Protein AF-A0A423VE08-F1 (afdb_monomer)

Structure (mmCIF, N/CA/C/O backbone):
data_AF-A0A423VE08-F1
#
_entry.id   AF-A0A423VE08-F1
#
loop_
_atom_site.group_PDB
_atom_site.id
_atom_site.type_symbol
_atom_site.label_atom_id
_atom_site.label_alt_id
_atom_site.label_comp_id
_atom_site.label_asym_id
_atom_site.label_entity_id
_atom_site.label_seq_id
_atom_site.pdbx_PDB_ins_code
_atom_site.Cartn_x
_atom_site.Cartn_y
_atom_site.Cartn_z
_atom_site.occupancy
_atom_site.B_iso_or_equiv
_atom_site.auth_seq_id
_atom_site.auth_comp_id
_atom_site.auth_asym_id
_atom_site.auth_atom_id
_atom_site.pdbx_PDB_model_num
ATOM 1 N N . MET A 1 1 ? -55.539 14.820 46.103 1.00 61.81 1 MET A N 1
ATOM 2 C CA . MET A 1 1 ? -54.596 15.943 45.921 1.00 61.81 1 MET A CA 1
ATOM 3 C C . MET A 1 1 ? -53.197 15.354 45.836 1.00 61.81 1 MET A C 1
ATOM 5 O O . MET A 1 1 ? -52.904 14.470 46.628 1.00 61.81 1 MET A O 1
ATOM 9 N N . GLY A 1 2 ? -52.340 15.774 44.909 1.00 48.75 2 GLY A N 1
ATOM 10 C CA . GLY A 1 2 ? -52.674 16.573 43.718 1.00 48.75 2 GLY A CA 1
ATOM 11 C C . GLY A 1 2 ? -53.699 15.884 42.783 1.00 48.75 2 GLY A C 1
ATOM 12 O O . GLY A 1 2 ? -54.040 14.739 43.067 1.00 48.75 2 GLY A O 1
ATOM 13 N N . THR A 1 3 ? -54.321 16.451 41.734 1.00 39.56 3 THR A N 1
ATOM 14 C CA . THR A 1 3 ? -54.431 17.842 41.208 1.00 39.56 3 THR A CA 1
ATOM 15 C C . THR A 1 3 ? -53.098 18.561 40.969 1.00 39.56 3 THR A C 1
ATOM 17 O O . THR A 1 3 ? -52.288 18.620 41.879 1.00 39.56 3 THR A O 1
ATOM 20 N N . ASN A 1 4 ? -52.773 19.247 39.877 1.00 41.78 4 ASN A N 1
ATOM 21 C CA . ASN A 1 4 ? -53.448 19.856 38.713 1.00 41.78 4 ASN A CA 1
ATOM 22 C C . ASN A 1 4 ? -52.276 20.528 37.909 1.00 41.78 4 ASN A C 1
ATOM 24 O O . ASN A 1 4 ? -51.140 20.428 38.369 1.00 41.78 4 ASN A O 1
ATOM 28 N N . VAL A 1 5 ? -52.342 21.245 36.777 1.00 41.25 5 VAL A N 1
ATOM 29 C CA . VAL A 1 5 ? -53.318 21.741 35.764 1.00 41.25 5 VAL A CA 1
ATOM 30 C C . VAL A 1 5 ? -52.627 21.411 34.400 1.00 41.25 5 VAL A C 1
ATOM 32 O O . VAL A 1 5 ? -51.402 21.325 34.391 1.00 41.25 5 VAL A O 1
ATOM 35 N N . GLY A 1 6 ? -53.242 21.074 33.255 1.00 34.00 6 GLY A N 1
ATOM 36 C CA . GLY A 1 6 ? -54.261 21.781 32.449 1.00 34.00 6 GLY A CA 1
ATOM 37 C C . GLY A 1 6 ? -53.607 22.861 31.548 1.00 34.00 6 GLY A C 1
ATOM 38 O O . GLY A 1 6 ? -52.561 23.385 31.916 1.00 34.00 6 GLY A O 1
ATOM 39 N N . ALA A 1 7 ? -54.122 23.229 30.369 1.00 34.91 7 ALA A N 1
ATOM 40 C CA . ALA A 1 7 ? -55.380 22.891 29.672 1.00 34.91 7 ALA A CA 1
ATOM 41 C C . ALA A 1 7 ? -55.118 22.870 28.119 1.00 34.91 7 ALA A C 1
ATOM 43 O O . ALA A 1 7 ? -53.972 22.635 27.746 1.00 34.91 7 ALA A O 1
ATOM 44 N N . GLU A 1 8 ? -56.015 23.041 27.128 1.00 31.69 8 GLU A N 1
ATOM 45 C CA . GLU A 1 8 ? -57.426 23.481 27.088 1.00 31.69 8 GLU A CA 1
ATOM 46 C C . GLU A 1 8 ? -58.223 22.861 25.893 1.00 31.69 8 GLU A C 1
ATOM 48 O O . GLU A 1 8 ? -58.460 21.656 25.898 1.00 31.69 8 GLU A O 1
ATOM 53 N N . GLU A 1 9 ? -58.673 23.646 24.897 1.00 25.77 9 GLU A N 1
ATOM 54 C CA . GLU A 1 9 ? -59.797 23.344 23.967 1.00 25.77 9 GLU A CA 1
ATOM 55 C C . GLU A 1 9 ? -59.681 24.168 22.631 1.00 25.77 9 GLU A C 1
ATOM 57 O O . GLU A 1 9 ? -58.690 24.899 22.524 1.00 25.77 9 GLU A O 1
ATOM 62 N N . PRO A 1 10 ? -60.621 24.196 21.629 1.00 49.28 10 PRO A N 1
ATOM 63 C CA . PRO A 1 10 ? -61.801 23.341 21.320 1.00 49.28 10 PRO A CA 1
ATOM 64 C C . PRO A 1 10 ? -62.173 23.053 19.805 1.00 49.28 10 PRO A C 1
ATOM 66 O O . PRO A 1 10 ? -61.879 23.832 18.906 1.00 49.28 10 PRO A O 1
ATOM 69 N N . LEU A 1 11 ? -63.015 22.013 19.580 1.00 29.97 11 LEU A N 1
ATOM 70 C CA . LEU A 1 11 ? -64.246 21.934 18.714 1.00 2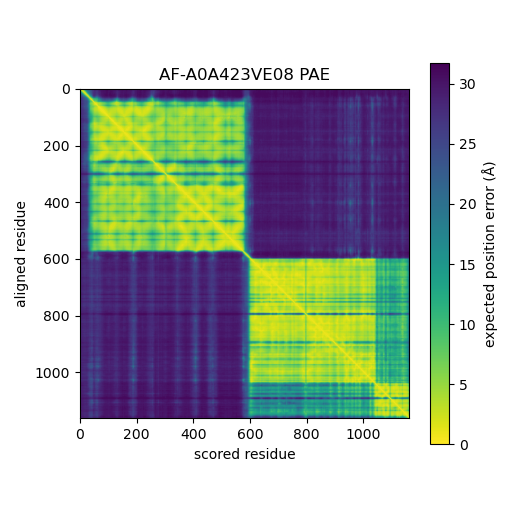9.97 11 LEU A CA 1
ATOM 71 C C . LEU A 1 11 ? -64.336 21.881 17.135 1.00 29.97 11 LEU A C 1
ATOM 73 O O . LEU A 1 11 ? -63.757 22.679 16.412 1.00 29.97 11 LEU A O 1
ATOM 77 N N . LEU A 1 12 ? -65.326 21.056 16.679 1.00 27.09 12 LEU A N 1
ATOM 78 C CA . LEU A 1 12 ? -66.338 21.191 15.565 1.00 27.09 12 LEU A CA 1
ATOM 79 C C . LEU A 1 12 ? -66.219 20.560 14.122 1.00 27.09 12 LEU A C 1
ATOM 81 O O . LEU A 1 12 ? -65.709 21.173 13.196 1.00 27.09 12 LEU A O 1
ATOM 85 N N . ARG A 1 13 ? -66.969 19.441 13.933 1.00 24.55 13 ARG A N 1
ATOM 86 C CA . ARG A 1 13 ? -68.026 19.081 12.911 1.00 24.55 13 ARG A CA 1
ATOM 87 C C . ARG A 1 13 ? -67.827 18.846 11.371 1.00 24.55 13 ARG A C 1
ATOM 89 O O . ARG A 1 13 ? -67.485 19.749 10.627 1.00 24.55 13 ARG A O 1
ATOM 96 N N . ASN A 1 14 ? -68.394 17.689 10.951 1.00 24.91 14 ASN A N 1
ATOM 97 C CA . ASN A 1 14 ? -69.237 17.327 9.766 1.00 24.91 14 ASN A CA 1
ATOM 98 C C . ASN A 1 14 ? -68.721 17.246 8.293 1.00 24.91 14 ASN A C 1
ATOM 100 O O . ASN A 1 14 ? -68.314 18.247 7.730 1.00 24.91 14 ASN A O 1
ATOM 104 N N . GLU A 1 15 ? -68.956 16.058 7.676 1.00 25.95 15 GLU A N 1
ATOM 105 C CA . GLU A 1 15 ? -69.619 15.749 6.361 1.00 25.95 15 GLU A CA 1
ATOM 106 C C . GLU A 1 15 ? -69.147 16.436 5.046 1.00 25.95 15 GLU A C 1
ATOM 108 O O . GLU A 1 15 ? -68.796 17.601 5.045 1.00 25.95 15 GLU A O 1
ATOM 113 N N . THR A 1 16 ? -69.188 15.876 3.818 1.00 25.77 16 THR A N 1
ATOM 114 C CA . THR A 1 16 ? -69.632 14.612 3.141 1.00 25.77 16 THR A CA 1
ATOM 115 C C . THR A 1 16 ? -68.946 14.574 1.732 1.00 25.77 16 THR A C 1
ATOM 117 O O . THR A 1 16 ? -68.401 15.599 1.339 1.00 25.77 16 THR A O 1
ATOM 120 N N . ASN A 1 17 ? -68.938 13.563 0.836 1.00 27.64 17 ASN A N 1
ATOM 121 C CA . ASN A 1 17 ? -69.106 12.085 0.786 1.00 27.64 17 ASN A CA 1
ATOM 122 C C . ASN A 1 17 ? -68.819 11.624 -0.697 1.00 27.64 17 ASN A C 1
ATOM 124 O O . ASN A 1 17 ? -68.455 12.469 -1.510 1.00 27.64 17 ASN A O 1
ATOM 128 N N . TYR A 1 18 ? -69.045 10.347 -1.064 1.00 24.56 18 TYR A N 1
ATOM 129 C CA . TYR A 1 18 ? -68.821 9.659 -2.368 1.00 24.56 18 TYR A CA 1
ATOM 130 C C . TYR A 1 18 ? -67.355 9.282 -2.719 1.00 24.56 18 TYR A C 1
ATOM 132 O O . TYR A 1 18 ? -66.463 10.113 -2.625 1.00 24.56 18 TYR A O 1
ATOM 140 N N . GLY A 1 19 ? -67.032 8.066 -3.204 1.00 25.91 19 GLY A N 1
ATOM 141 C CA . GLY A 1 19 ? -67.778 6.795 -3.111 1.00 25.91 19 GLY A CA 1
ATOM 142 C C . GLY A 1 19 ? -67.555 5.762 -4.238 1.00 25.91 19 GLY A C 1
ATOM 143 O O . GLY A 1 19 ? -68.022 5.980 -5.349 1.00 25.91 19 GLY A O 1
ATOM 144 N N . THR A 1 20 ? -67.052 4.564 -3.880 1.00 27.78 20 THR A N 1
ATOM 145 C CA . THR A 1 20 ? -67.224 3.253 -4.583 1.00 27.78 20 THR A CA 1
ATOM 146 C C . THR A 1 20 ? -66.498 3.057 -5.948 1.00 27.78 20 THR A C 1
ATOM 148 O O . THR A 1 20 ? -66.194 4.033 -6.619 1.00 27.78 20 THR A O 1
ATOM 151 N N . ASN A 1 21 ? -66.156 1.843 -6.435 1.00 28.28 21 ASN A N 1
ATOM 152 C CA . ASN A 1 21 ? -66.326 0.478 -5.890 1.00 28.28 21 ASN A CA 1
ATOM 153 C C . ASN A 1 21 ? -65.327 -0.567 -6.469 1.00 28.28 21 ASN A C 1
ATOM 155 O O . ASN A 1 21 ? -64.879 -0.399 -7.597 1.00 28.28 21 ASN A O 1
ATOM 159 N N . ASN A 1 22 ? -65.171 -1.707 -5.764 1.00 27.41 22 ASN A N 1
ATOM 160 C CA . ASN A 1 22 ? -64.645 -3.027 -6.213 1.00 27.41 22 ASN A CA 1
ATOM 161 C C . ASN A 1 22 ? -63.162 -3.129 -6.682 1.00 27.41 22 ASN A C 1
ATOM 163 O O . ASN A 1 22 ? -62.625 -2.209 -7.279 1.00 27.41 22 ASN A O 1
ATOM 167 N N . GLY A 1 23 ? -62.447 -4.255 -6.507 1.00 24.44 23 GLY A N 1
ATOM 168 C CA . GLY A 1 23 ? -62.747 -5.480 -5.739 1.00 24.44 23 GLY A CA 1
ATOM 169 C C . GLY A 1 23 ? -61.805 -6.667 -6.067 1.00 24.44 23 GLY A C 1
ATOM 170 O O . GLY A 1 23 ? -61.510 -6.886 -7.235 1.00 24.44 23 GLY A O 1
ATOM 171 N N . ALA A 1 24 ? -61.425 -7.454 -5.041 1.00 25.59 24 ALA A N 1
ATOM 172 C CA . ALA A 1 24 ? -60.521 -8.634 -5.048 1.00 25.59 24 ALA A CA 1
ATOM 173 C C . ALA A 1 24 ? -59.017 -8.384 -5.374 1.00 25.59 24 ALA A C 1
ATOM 175 O O . ALA A 1 24 ? -58.691 -7.540 -6.196 1.00 25.59 24 ALA A O 1
ATOM 176 N N . GLY A 1 25 ? -58.048 -9.101 -4.773 1.00 23.98 25 GLY A N 1
ATOM 177 C CA . GLY A 1 25 ? -58.138 -10.000 -3.607 1.00 23.98 25 GLY A CA 1
ATOM 178 C C . GLY A 1 25 ? -56.882 -10.865 -3.333 1.00 23.98 25 GLY A C 1
ATOM 179 O O . GLY A 1 25 ? -56.195 -11.252 -4.271 1.00 23.98 25 GLY A O 1
ATOM 180 N N . ALA A 1 26 ? -56.701 -11.242 -2.054 1.00 24.19 26 ALA A N 1
ATOM 181 C CA . ALA A 1 26 ? -55.781 -12.253 -1.482 1.00 24.19 26 ALA A CA 1
ATOM 182 C C . ALA A 1 26 ? -54.294 -11.899 -1.187 1.00 24.19 26 ALA A C 1
ATOM 184 O O . ALA A 1 26 ? -53.682 -11.071 -1.851 1.00 24.19 26 ALA A O 1
ATOM 185 N N . ALA A 1 27 ? -53.755 -12.650 -0.205 1.00 26.11 27 ALA A N 1
ATOM 186 C CA . ALA A 1 27 ? -52.372 -12.765 0.301 1.00 26.11 27 ALA A CA 1
ATOM 187 C C . ALA A 1 27 ? -51.809 -11.646 1.216 1.00 26.11 27 ALA A C 1
ATOM 189 O O . ALA A 1 27 ? -51.386 -10.588 0.759 1.00 26.11 27 ALA A O 1
ATOM 190 N N . ASP A 1 28 ? -51.707 -11.954 2.517 1.00 33.12 28 ASP A N 1
ATOM 191 C CA . ASP A 1 28 ? -50.906 -11.217 3.506 1.00 33.12 28 ASP A CA 1
ATOM 192 C C . ASP A 1 28 ? -49.390 -11.412 3.296 1.00 33.12 28 ASP A C 1
ATOM 194 O O . ASP A 1 28 ? -48.933 -12.492 2.916 1.00 33.12 28 ASP A O 1
ATOM 198 N N . GLY A 1 29 ? -48.590 -10.393 3.631 1.00 23.83 29 GLY A N 1
ATOM 199 C CA . GLY A 1 29 ? -47.124 -10.463 3.637 1.00 23.83 29 GLY A CA 1
ATOM 200 C C . GLY A 1 29 ? -46.495 -9.215 4.265 1.00 23.83 29 GLY A C 1
ATOM 201 O O . GLY A 1 29 ? -46.880 -8.100 3.931 1.00 23.83 29 GLY A O 1
ATOM 202 N N . HIS A 1 30 ? -45.562 -9.402 5.205 1.00 27.06 30 HIS A N 1
ATOM 203 C CA . HIS A 1 30 ? -44.968 -8.359 6.057 1.00 27.06 30 HIS A CA 1
ATOM 204 C C . HIS A 1 30 ? -44.599 -7.031 5.364 1.00 27.06 30 HIS A C 1
ATOM 206 O O . HIS A 1 30 ? -43.909 -7.021 4.346 1.00 27.06 30 HIS A O 1
ATOM 212 N N . HIS A 1 31 ? -44.894 -5.909 6.037 1.00 25.06 31 HIS A N 1
ATOM 213 C CA . HIS A 1 31 ? -44.113 -4.677 5.886 1.00 25.06 31 HIS A CA 1
ATOM 214 C C . HIS A 1 31 ? -42.661 -4.932 6.349 1.00 25.06 31 HIS A C 1
ATOM 216 O O . HIS A 1 31 ? -42.474 -5.294 7.513 1.00 25.06 31 HIS A O 1
ATOM 222 N N . PRO A 1 32 ? -41.634 -4.737 5.500 1.00 31.66 32 PRO A N 1
ATOM 223 C CA . PRO A 1 32 ? -40.238 -4.884 5.900 1.00 31.66 32 PRO A CA 1
ATOM 224 C C . PRO A 1 32 ? -39.659 -3.583 6.479 1.00 31.66 32 PRO A C 1
ATOM 226 O O . PRO A 1 32 ? -40.060 -2.478 6.104 1.00 31.66 32 PRO A O 1
ATOM 229 N N . ALA A 1 33 ? -38.687 -3.717 7.382 1.00 31.34 33 ALA A N 1
ATOM 230 C CA . ALA A 1 33 ? -38.015 -2.598 8.036 1.00 31.34 33 ALA A CA 1
ATOM 231 C C . ALA A 1 33 ? -37.022 -1.903 7.083 1.00 31.34 33 ALA A C 1
ATOM 233 O O . ALA A 1 33 ? -35.907 -2.370 6.894 1.00 31.34 33 ALA A O 1
ATOM 234 N N . PHE A 1 34 ? -37.441 -0.781 6.491 1.00 26.47 34 PHE A N 1
ATOM 235 C CA . PHE A 1 34 ? -36.618 0.075 5.617 1.00 26.47 34 PHE A CA 1
ATOM 236 C C . PHE A 1 34 ? -36.583 1.548 6.076 1.00 26.47 34 PHE A C 1
ATOM 238 O O . PHE A 1 34 ? -36.309 2.440 5.278 1.00 26.47 34 PHE A O 1
ATOM 245 N N . ALA A 1 35 ? -36.909 1.823 7.345 1.00 28.75 35 ALA A N 1
ATOM 246 C CA . ALA A 1 35 ? -36.957 3.184 7.884 1.00 28.75 35 ALA A CA 1
ATOM 247 C C . ALA A 1 35 ? -35.624 3.619 8.526 1.00 28.75 35 ALA A C 1
ATOM 249 O O . ALA A 1 35 ? -35.016 4.579 8.051 1.00 28.75 35 ALA A O 1
ATOM 250 N N . ASP A 1 36 ? -35.158 2.909 9.562 1.00 38.72 36 ASP A N 1
ATOM 251 C CA . ASP A 1 36 ? -34.046 3.365 10.419 1.00 38.72 36 ASP A CA 1
ATOM 252 C C . ASP A 1 36 ? -32.700 3.515 9.680 1.00 38.72 36 ASP A C 1
ATOM 254 O O . ASP A 1 36 ? -32.012 4.521 9.863 1.00 38.72 36 ASP A O 1
ATOM 258 N N . ASP A 1 37 ? -32.358 2.598 8.765 1.00 42.25 37 ASP A N 1
ATOM 259 C CA . ASP A 1 37 ? -31.112 2.671 7.972 1.00 42.25 37 ASP A CA 1
ATOM 260 C C . ASP A 1 37 ? -31.018 3.917 7.067 1.00 42.25 37 ASP A C 1
ATOM 262 O O . ASP A 1 37 ? -29.947 4.260 6.562 1.00 42.25 37 ASP A O 1
ATOM 266 N N . THR A 1 38 ? -32.129 4.621 6.828 1.00 37.41 38 THR A N 1
ATOM 267 C CA . THR A 1 38 ? -32.137 5.783 5.925 1.00 37.41 38 THR A CA 1
ATOM 268 C C . THR A 1 38 ? -31.655 7.071 6.593 1.00 37.41 38 THR A C 1
ATOM 270 O O . THR A 1 38 ? -31.113 7.940 5.904 1.00 37.41 38 THR A O 1
ATOM 273 N N . ASP A 1 39 ? -31.780 7.193 7.921 1.00 38.69 39 ASP A N 1
ATOM 274 C CA . ASP A 1 39 ? -31.263 8.344 8.676 1.00 38.69 39 ASP A CA 1
ATOM 275 C C . ASP A 1 39 ? -29.802 8.154 9.129 1.00 38.69 39 ASP A C 1
ATOM 277 O O . ASP A 1 39 ? -29.070 9.142 9.221 1.00 38.69 39 ASP A O 1
ATOM 281 N N . SER A 1 40 ? -29.318 6.915 9.293 1.00 45.44 40 SER A N 1
ATOM 282 C CA . SER A 1 40 ? -27.884 6.649 9.511 1.00 45.44 40 SER A CA 1
ATOM 283 C C . SER A 1 40 ? -27.054 6.994 8.268 1.00 45.44 40 SER A C 1
ATOM 285 O O . SER A 1 40 ? -26.059 7.715 8.368 1.00 45.44 40 SER A O 1
ATOM 287 N N . LEU A 1 41 ? -27.510 6.585 7.077 1.00 38.69 41 LEU A N 1
ATOM 288 C CA . LEU A 1 41 ? -26.864 6.926 5.805 1.00 38.69 41 LEU A CA 1
ATOM 289 C C . LEU A 1 41 ? -26.863 8.439 5.538 1.00 38.69 41 LEU A C 1
ATOM 291 O O . LEU A 1 41 ? -25.847 8.969 5.087 1.00 38.69 41 LEU A O 1
ATOM 295 N N . ARG A 1 42 ? -27.939 9.166 5.880 1.00 40.75 42 ARG A N 1
ATOM 296 C CA . ARG A 1 42 ? -27.964 10.644 5.831 1.00 40.75 42 ARG A CA 1
ATOM 297 C C . ARG A 1 42 ? -26.893 11.292 6.707 1.00 40.75 42 ARG A C 1
ATOM 299 O O . ARG A 1 42 ? -26.347 12.313 6.304 1.00 40.75 42 ARG A O 1
ATOM 306 N N . GLY A 1 43 ? -26.579 10.707 7.865 1.00 43.91 43 GLY A N 1
ATOM 307 C CA . GLY A 1 43 ? -25.554 11.207 8.788 1.00 43.91 43 GLY A CA 1
ATOM 308 C C . GLY A 1 43 ? -24.123 11.192 8.235 1.00 43.91 43 GLY A C 1
ATOM 309 O O . GLY A 1 43 ? -23.242 11.807 8.830 1.00 43.91 43 GLY A O 1
ATOM 310 N N . SER A 1 44 ? -23.889 10.510 7.105 1.00 47.53 44 SER A N 1
ATOM 311 C CA . SER A 1 44 ? -22.592 10.459 6.413 1.00 47.53 44 SER A CA 1
ATOM 312 C C . SER A 1 44 ? -22.396 11.540 5.340 1.00 47.53 44 SER A C 1
ATOM 314 O O . SER A 1 44 ? -21.271 11.735 4.883 1.00 47.53 44 SER A O 1
ATOM 316 N N . LEU A 1 45 ? -23.461 12.251 4.951 1.00 51.16 45 LEU A N 1
ATOM 317 C CA . LEU A 1 45 ? -23.400 13.330 3.965 1.00 51.16 45 LEU A CA 1
ATOM 318 C C . LEU A 1 45 ? -22.986 14.646 4.635 1.00 51.16 45 LEU A C 1
ATOM 320 O O . LEU A 1 45 ? -23.570 15.042 5.643 1.00 51.16 45 LEU A O 1
ATOM 324 N N . ASP A 1 46 ? -22.025 15.358 4.043 1.00 56.72 46 ASP A N 1
ATOM 325 C CA . ASP A 1 46 ? -21.646 16.700 4.494 1.00 56.72 46 ASP A CA 1
ATOM 326 C C . ASP A 1 46 ? -22.806 17.681 4.248 1.00 56.72 46 ASP A C 1
ATOM 328 O O . ASP A 1 46 ? -23.115 18.040 3.108 1.00 56.72 46 ASP A O 1
ATOM 332 N N . SER A 1 47 ? -23.464 18.112 5.327 1.00 54.91 47 SER A N 1
ATOM 333 C CA . SER A 1 47 ? -24.619 19.011 5.280 1.00 54.91 47 SER A CA 1
ATOM 334 C C . SER A 1 47 ? -24.281 20.445 4.860 1.00 54.91 47 SER A C 1
ATOM 336 O O . SER A 1 47 ? -25.206 21.191 4.532 1.00 54.91 47 SER A O 1
ATOM 338 N N . GLU A 1 48 ? -23.001 20.831 4.840 1.00 55.53 48 GLU A N 1
ATOM 339 C CA . GLU A 1 48 ? -22.526 22.130 4.339 1.00 55.53 48 GLU A CA 1
ATOM 340 C C . GLU A 1 48 ? -22.062 22.068 2.868 1.00 55.53 48 GLU A C 1
ATOM 342 O O . GLU A 1 48 ? -21.897 23.111 2.226 1.00 55.53 48 GLU A O 1
ATOM 347 N N . ALA A 1 49 ? -21.898 20.868 2.297 1.00 59.78 49 ALA A N 1
ATOM 348 C CA . ALA A 1 49 ? -21.556 20.682 0.887 1.00 59.78 49 ALA A CA 1
ATOM 349 C C . ALA A 1 49 ? -22.700 21.079 -0.071 1.00 59.78 49 ALA A C 1
ATOM 351 O O . ALA A 1 49 ? -23.878 21.126 0.286 1.00 59.78 49 ALA A O 1
ATOM 352 N N . GLN A 1 50 ? -22.355 21.365 -1.331 1.00 71.69 50 GLN A N 1
ATOM 353 C CA . GLN A 1 50 ? -23.334 21.762 -2.350 1.00 71.69 50 GLN A CA 1
ATOM 354 C C . GLN A 1 50 ? -24.213 20.578 -2.808 1.00 71.69 50 GLN A C 1
ATOM 356 O O . GLN A 1 50 ? -23.782 19.425 -2.799 1.00 71.69 50 GLN A O 1
ATOM 361 N N . GLU A 1 51 ? -25.440 20.868 -3.256 1.00 74.00 51 GLU A N 1
ATOM 362 C CA . GLU A 1 51 ? -26.485 19.877 -3.585 1.00 74.00 51 GLU A CA 1
ATOM 363 C C . GLU A 1 51 ? -26.041 18.826 -4.627 1.00 74.00 51 GLU A C 1
ATOM 365 O O . GLU A 1 51 ? -26.391 17.651 -4.518 1.00 74.00 51 GLU A O 1
ATOM 370 N N . GLY A 1 52 ? -25.210 19.210 -5.599 1.00 72.38 52 GLY A N 1
ATOM 371 C CA . GLY A 1 52 ? -24.636 18.313 -6.605 1.00 72.38 52 GLY A CA 1
ATOM 372 C C . GLY A 1 52 ? -23.479 17.438 -6.105 1.00 72.38 52 GLY A C 1
ATOM 373 O O . GLY A 1 52 ? -23.264 16.361 -6.666 1.00 72.38 52 GLY A O 1
ATOM 374 N N . VAL A 1 53 ? -22.783 17.855 -5.039 1.00 75.75 53 VAL A N 1
ATOM 375 C CA . VAL A 1 53 ? -21.796 17.038 -4.304 1.00 75.75 53 VAL A CA 1
ATOM 376 C C . VAL A 1 53 ? -22.526 16.034 -3.414 1.00 75.75 53 VAL A C 1
ATOM 378 O O . VAL A 1 53 ? -22.307 14.835 -3.550 1.00 75.75 53 VAL A O 1
ATOM 381 N N . GLN A 1 54 ? -23.503 16.489 -2.621 1.00 74.25 54 GLN A N 1
ATOM 382 C CA . GLN A 1 54 ? -24.370 15.611 -1.822 1.00 74.25 54 GLN A CA 1
ATOM 383 C C . GLN A 1 54 ? -25.095 14.572 -2.696 1.00 74.25 54 GLN A C 1
ATOM 385 O O . GLN A 1 54 ? -25.224 13.411 -2.309 1.00 74.25 54 GLN A O 1
ATOM 390 N N . GLN A 1 55 ? -25.527 14.952 -3.907 1.00 78.12 55 GLN A N 1
ATOM 391 C CA . GLN A 1 55 ? -26.072 14.017 -4.895 1.00 78.12 55 GLN A CA 1
ATOM 392 C C . GLN A 1 55 ? -25.032 12.994 -5.381 1.00 78.12 55 GLN A C 1
ATOM 394 O O . GLN A 1 55 ? -25.418 11.865 -5.674 1.00 78.12 55 GLN A O 1
ATOM 399 N N . ALA A 1 56 ? -23.751 13.353 -5.491 1.00 75.94 56 ALA A N 1
ATOM 400 C CA . ALA A 1 56 ? -22.687 12.430 -5.888 1.00 75.94 56 ALA A CA 1
ATOM 401 C C . ALA A 1 56 ? -22.391 11.409 -4.782 1.00 75.94 56 ALA A C 1
ATOM 403 O O . ALA A 1 56 ? -22.412 10.208 -5.047 1.00 75.94 56 ALA A O 1
ATOM 404 N N . ASP A 1 57 ? -22.225 11.872 -3.544 1.00 75.81 57 ASP A N 1
ATOM 405 C CA . ASP A 1 57 ? -21.950 11.026 -2.378 1.00 75.81 57 ASP A CA 1
ATOM 406 C C . ASP A 1 57 ? -23.125 10.069 -2.105 1.00 75.81 57 ASP A C 1
ATOM 408 O O . ASP A 1 57 ? -22.953 8.855 -1.971 1.00 75.81 57 ASP A O 1
ATOM 412 N N . ALA A 1 58 ? -24.362 10.575 -2.168 1.00 74.00 58 ALA A N 1
ATOM 413 C CA . ALA A 1 58 ? -25.568 9.749 -2.088 1.00 74.00 58 ALA A CA 1
ATOM 414 C C . ALA A 1 58 ? -25.700 8.745 -3.254 1.00 74.00 58 ALA A C 1
ATOM 416 O O . ALA A 1 58 ? -26.376 7.725 -3.117 1.00 74.00 58 ALA A O 1
ATOM 417 N N . VAL A 1 59 ? -25.068 9.007 -4.404 1.00 75.44 59 VAL A N 1
ATOM 418 C CA . VAL A 1 59 ? -25.030 8.090 -5.552 1.00 75.44 59 VAL A CA 1
ATOM 419 C C . VAL A 1 59 ? -23.952 7.017 -5.377 1.00 75.44 59 VAL A C 1
ATOM 421 O O . VAL A 1 59 ? -24.256 5.844 -5.603 1.00 75.44 59 VAL A O 1
ATOM 424 N N . THR A 1 60 ? -22.737 7.360 -4.937 1.00 74.38 60 THR A N 1
ATOM 425 C CA . THR A 1 60 ? -21.641 6.389 -4.735 1.00 74.38 60 THR A CA 1
ATOM 426 C C . THR A 1 60 ? -21.932 5.409 -3.596 1.00 74.38 60 THR A C 1
ATOM 428 O O . THR A 1 60 ? -21.597 4.229 -3.716 1.00 74.38 60 THR A O 1
ATOM 431 N N . LEU A 1 61 ? -22.649 5.840 -2.549 1.00 72.50 61 LEU A N 1
ATOM 432 C CA . LEU A 1 61 ? -23.180 4.968 -1.488 1.00 72.50 61 LEU A CA 1
ATOM 433 C C . LEU A 1 61 ? -24.167 3.903 -2.008 1.00 72.50 61 LEU A C 1
ATOM 435 O O . LEU A 1 61 ? -24.300 2.836 -1.415 1.00 72.50 61 LEU A O 1
ATOM 439 N N . VAL A 1 62 ? -24.862 4.177 -3.117 1.00 74.88 62 VAL A N 1
ATOM 440 C CA . VAL A 1 62 ? -26.014 3.392 -3.603 1.00 74.88 62 VAL A CA 1
ATOM 441 C C . VAL A 1 62 ? -25.678 2.524 -4.834 1.00 74.88 62 VAL A C 1
ATOM 443 O O . VAL A 1 62 ? -26.495 1.687 -5.251 1.00 74.88 62 VAL A O 1
ATOM 446 N N . TRP A 1 63 ? -24.471 2.671 -5.394 1.00 75.44 63 TRP A N 1
ATOM 447 C CA . TRP A 1 63 ? -23.976 1.922 -6.556 1.00 75.44 63 TRP A CA 1
ATOM 448 C C . TRP A 1 63 ? -23.859 0.414 -6.304 1.00 75.44 63 TRP A C 1
ATOM 450 O O . TRP A 1 63 ? -23.216 -0.045 -5.363 1.00 75.44 63 TRP A O 1
ATOM 460 N N . THR A 1 64 ? -24.417 -0.383 -7.218 1.00 78.81 64 THR A N 1
ATOM 461 C CA . THR A 1 64 ? -24.154 -1.829 -7.280 1.00 78.81 64 THR A CA 1
ATOM 462 C C . THR A 1 64 ? -22.891 -2.108 -8.096 1.00 78.81 64 THR A C 1
ATOM 464 O O . THR A 1 64 ? -22.548 -1.340 -8.998 1.00 78.81 64 THR A O 1
ATOM 467 N N . ARG A 1 65 ? -22.222 -3.247 -7.855 1.00 74.56 65 ARG A N 1
ATOM 468 C CA . ARG A 1 65 ? -21.041 -3.668 -8.638 1.00 74.56 65 ARG A CA 1
ATOM 469 C C . ARG A 1 65 ? -21.319 -3.681 -10.148 1.00 74.56 65 ARG A C 1
ATOM 471 O O . ARG A 1 65 ? -20.479 -3.243 -10.926 1.00 74.56 65 ARG A O 1
ATOM 478 N N . SER A 1 66 ? -22.511 -4.116 -10.555 1.00 76.88 66 SER A N 1
ATOM 479 C CA . SER A 1 66 ? -22.935 -4.125 -11.960 1.00 76.88 66 SER A CA 1
ATOM 480 C C . SER A 1 66 ? -23.129 -2.716 -12.529 1.00 76.88 66 SER A C 1
ATOM 482 O O . SER A 1 66 ? -22.736 -2.472 -13.665 1.00 76.88 66 SER A O 1
ATOM 484 N N . ALA A 1 67 ? -23.681 -1.774 -11.752 1.00 79.31 67 ALA A N 1
ATOM 485 C CA . ALA A 1 67 ? -23.817 -0.378 -12.174 1.00 79.31 67 ALA A CA 1
ATOM 486 C C . ALA A 1 67 ? -22.452 0.321 -12.300 1.00 79.31 67 ALA A C 1
ATOM 488 O O . ALA A 1 67 ? -22.232 1.031 -13.276 1.00 79.31 67 ALA A O 1
ATOM 489 N N . LEU A 1 68 ? -21.526 0.059 -11.370 1.00 81.69 68 LEU A N 1
ATOM 490 C CA . LEU A 1 68 ? -20.134 0.526 -11.406 1.00 81.69 68 LEU A CA 1
ATOM 491 C C . LEU A 1 68 ? -19.396 0.024 -12.661 1.00 81.69 68 LEU A C 1
ATOM 493 O O . LEU A 1 68 ? -18.827 0.825 -13.401 1.00 81.69 68 LEU A O 1
ATOM 497 N N . ILE A 1 69 ? -19.450 -1.284 -12.940 1.00 83.25 69 ILE A N 1
ATOM 498 C CA . ILE A 1 69 ? -18.823 -1.882 -14.134 1.00 83.25 69 ILE A CA 1
ATOM 499 C C . ILE A 1 69 ? -19.427 -1.295 -15.417 1.00 83.25 69 ILE A C 1
ATOM 501 O O . ILE A 1 69 ? -18.692 -0.916 -16.328 1.00 83.25 69 ILE A O 1
ATOM 505 N N . LEU A 1 70 ? -20.757 -1.179 -15.484 1.00 87.88 70 LEU A N 1
ATOM 506 C CA . LEU A 1 70 ? -21.450 -0.645 -16.656 1.00 87.88 70 LEU A CA 1
ATOM 507 C C . LEU A 1 70 ? -21.158 0.852 -16.868 1.00 87.88 70 LEU A C 1
ATOM 509 O O . LEU A 1 70 ? -20.970 1.280 -18.006 1.00 87.88 70 LEU A O 1
ATOM 513 N N . ALA A 1 71 ? -21.052 1.634 -15.788 1.00 88.12 71 ALA A N 1
ATOM 514 C CA . ALA A 1 71 ? -20.633 3.031 -15.844 1.00 88.12 71 ALA A CA 1
ATOM 515 C C . ALA A 1 71 ? -19.216 3.155 -16.420 1.00 88.12 71 ALA A C 1
ATOM 517 O O . ALA A 1 71 ? -19.032 3.876 -17.396 1.00 88.12 71 ALA A O 1
ATOM 518 N N . TYR A 1 72 ? -18.238 2.409 -15.895 1.00 89.75 72 TYR A N 1
ATOM 519 C CA . TYR A 1 72 ? -16.860 2.441 -16.404 1.00 89.75 72 TYR A CA 1
ATOM 520 C C . TYR A 1 72 ? -16.755 1.969 -17.865 1.00 89.75 72 TYR A C 1
ATOM 522 O O . TYR A 1 72 ? -16.020 2.574 -18.646 1.00 89.75 72 TYR A O 1
ATOM 530 N N . ALA A 1 73 ? -17.534 0.961 -18.275 1.00 90.06 73 ALA A N 1
ATOM 531 C CA . ALA A 1 73 ? -17.586 0.504 -19.666 1.00 90.06 73 ALA A CA 1
ATOM 532 C C . ALA A 1 73 ? -18.112 1.590 -20.627 1.00 90.06 73 ALA A C 1
ATOM 534 O O . ALA A 1 73 ? -17.526 1.819 -21.688 1.00 90.06 73 ALA A O 1
ATOM 535 N N . PHE A 1 74 ? -19.175 2.313 -20.255 1.00 93.31 74 PHE A N 1
ATOM 536 C CA . PHE A 1 74 ? -19.666 3.428 -21.069 1.00 93.31 74 PHE A CA 1
ATOM 537 C C . PHE A 1 74 ? -18.783 4.680 -20.968 1.00 93.31 74 PHE A C 1
ATOM 539 O O . PHE A 1 74 ? -18.643 5.387 -21.962 1.00 93.31 74 PHE A O 1
ATOM 546 N N . ILE A 1 75 ? -18.127 4.946 -19.835 1.00 92.69 75 ILE A N 1
ATOM 547 C CA . ILE A 1 75 ? -17.113 6.008 -19.705 1.00 92.69 75 ILE A CA 1
ATOM 548 C C . ILE A 1 75 ? -15.958 5.752 -20.686 1.00 92.69 75 ILE A C 1
ATOM 550 O O . ILE A 1 75 ? -15.605 6.643 -21.456 1.00 92.69 75 ILE A O 1
ATOM 554 N N . PHE A 1 76 ? -15.442 4.521 -20.750 1.00 92.00 76 PHE A N 1
ATOM 555 C CA . PHE A 1 76 ? -14.428 4.107 -21.728 1.00 92.00 76 PHE A CA 1
ATOM 556 C C . PHE A 1 76 ? -14.903 4.309 -23.180 1.00 92.00 76 PHE A C 1
ATOM 558 O O . PHE A 1 76 ? -14.164 4.848 -24.004 1.00 92.00 76 PHE A O 1
ATOM 565 N N . LEU A 1 77 ? -16.154 3.950 -23.498 1.00 92.44 77 LEU A N 1
ATOM 566 C CA . LEU A 1 77 ? -16.729 4.164 -24.834 1.00 92.44 77 LEU A CA 1
ATOM 567 C C . LEU A 1 77 ? -16.889 5.659 -25.181 1.00 92.44 77 LEU A C 1
ATOM 569 O O . LEU A 1 77 ? -16.715 6.045 -26.340 1.00 92.44 77 LEU A O 1
ATOM 573 N N . ASN A 1 78 ? -17.154 6.513 -24.188 1.00 93.94 78 ASN A N 1
ATOM 574 C CA . ASN A 1 78 ? -17.192 7.967 -24.353 1.00 93.94 78 ASN A CA 1
ATOM 575 C C . ASN A 1 78 ? -15.796 8.559 -24.600 1.00 93.94 78 ASN A C 1
ATOM 577 O O . ASN A 1 78 ? -15.639 9.330 -25.545 1.00 93.94 78 ASN A O 1
ATOM 581 N N . PHE A 1 79 ? -14.771 8.151 -23.843 1.00 93.25 79 PHE A N 1
ATOM 582 C CA . PHE A 1 79 ? -13.381 8.542 -24.121 1.00 93.25 79 PHE A CA 1
ATOM 583 C C . PHE A 1 79 ? -12.905 8.049 -25.497 1.00 93.25 79 PHE A C 1
ATOM 585 O O . PHE A 1 79 ? -12.248 8.798 -26.217 1.00 93.25 79 PHE A O 1
ATOM 592 N N . CYS A 1 80 ? -13.303 6.842 -25.916 1.00 92.50 80 CYS A N 1
ATOM 593 C CA . CYS A 1 80 ? -13.064 6.334 -27.269 1.00 92.50 80 CYS A CA 1
ATOM 594 C C . CYS A 1 80 ? -13.730 7.218 -28.341 1.00 92.50 80 CYS A C 1
ATOM 596 O O . CYS A 1 80 ? -13.076 7.662 -29.282 1.00 92.50 80 CYS A O 1
ATOM 598 N N . THR A 1 81 ? -15.011 7.550 -28.164 1.00 93.25 81 THR A N 1
ATOM 599 C CA . THR A 1 81 ? -15.772 8.399 -29.099 1.00 93.25 81 THR A CA 1
ATOM 600 C C . THR A 1 81 ? -15.175 9.803 -29.208 1.00 93.25 81 THR A C 1
ATOM 602 O O . THR A 1 81 ? -14.951 10.291 -30.313 1.00 93.25 81 THR A O 1
ATOM 605 N N . MET A 1 82 ? -14.861 10.431 -28.072 1.00 92.25 82 MET A N 1
ATOM 606 C CA . MET A 1 82 ? -14.241 11.757 -28.005 1.00 92.25 82 MET A CA 1
ATOM 607 C C . MET A 1 82 ? -12.833 11.767 -28.611 1.00 92.25 82 MET A C 1
ATOM 609 O O . MET A 1 82 ? -12.485 12.692 -29.336 1.00 92.25 82 MET A O 1
ATOM 613 N N . SER A 1 83 ? -12.021 10.741 -28.346 1.00 92.44 83 SER A N 1
ATOM 614 C CA . SER A 1 83 ? -10.665 10.662 -28.892 1.00 92.44 83 SER A CA 1
ATOM 615 C C . SER A 1 83 ? -10.670 10.399 -30.403 1.00 92.44 83 SER A C 1
ATOM 617 O O . SER A 1 83 ? -9.878 11.004 -31.121 1.00 92.44 83 SER A O 1
ATOM 619 N N . MET A 1 84 ? -11.594 9.569 -30.905 1.00 92.88 84 MET A N 1
ATOM 620 C CA . MET A 1 84 ? -11.808 9.393 -32.346 1.00 92.88 84 MET A CA 1
ATOM 621 C C . MET A 1 84 ? -12.238 10.708 -33.007 1.00 92.88 84 MET A C 1
ATOM 623 O O . MET A 1 84 ? -11.652 11.096 -34.013 1.00 92.88 84 MET A O 1
ATOM 627 N N . GLU A 1 85 ? -13.209 11.417 -32.418 1.00 93.94 85 GLU A N 1
ATOM 628 C CA . GLU A 1 85 ? -13.654 12.736 -32.885 1.00 93.94 85 GLU A CA 1
ATOM 629 C C . GLU A 1 85 ? -12.478 13.715 -32.942 1.00 93.94 85 GLU A C 1
ATOM 631 O O . GLU A 1 85 ? -12.200 14.272 -34.002 1.00 93.94 85 GLU A O 1
ATOM 636 N N . GLN A 1 86 ? -11.734 13.870 -31.845 1.00 91.69 86 GLN A N 1
ATOM 637 C CA . GLN A 1 86 ? -10.595 14.781 -31.764 1.00 91.69 86 GLN A CA 1
ATOM 638 C C . GLN A 1 86 ? -9.535 14.449 -32.819 1.00 91.69 86 GLN A C 1
ATOM 640 O O . GLN A 1 86 ? -9.040 15.353 -33.490 1.00 91.69 86 GLN A O 1
ATOM 645 N N . GLN A 1 87 ? -9.206 13.170 -33.001 1.00 89.69 87 GLN A N 1
ATOM 646 C CA . GLN A 1 87 ? -8.191 12.741 -33.959 1.00 89.69 87 GLN A CA 1
ATOM 647 C C . GLN A 1 87 ? -8.626 12.910 -35.414 1.00 89.69 87 GLN A C 1
ATOM 649 O O . GLN A 1 87 ? -7.833 13.364 -36.243 1.00 89.69 87 GLN A O 1
ATOM 654 N N . THR A 1 88 ? -9.886 12.614 -35.738 1.00 91.06 88 THR A N 1
ATOM 655 C CA . THR A 1 88 ? -10.438 12.923 -37.061 1.00 91.06 88 THR A CA 1
ATOM 656 C C . THR A 1 88 ? -10.435 14.438 -37.296 1.00 91.06 88 THR A C 1
ATOM 658 O O . THR A 1 88 ? -9.929 14.893 -38.319 1.00 91.06 88 THR A O 1
ATOM 661 N N . THR A 1 89 ? -10.889 15.234 -36.326 1.00 90.56 89 THR A N 1
ATOM 662 C CA . THR A 1 89 ? -10.936 16.702 -36.406 1.00 90.56 89 THR A CA 1
ATOM 663 C C . THR A 1 89 ? -9.552 17.336 -36.577 1.00 90.56 89 THR A C 1
ATOM 665 O O . THR A 1 89 ? -9.396 18.202 -37.433 1.00 90.56 89 THR A O 1
ATOM 668 N N . LEU A 1 90 ? -8.523 16.888 -35.847 1.00 88.31 90 LEU A N 1
ATOM 669 C CA . LEU A 1 90 ? -7.151 17.406 -35.976 1.00 88.31 90 LEU A CA 1
ATOM 670 C C . LEU A 1 90 ? -6.530 17.117 -37.351 1.00 88.31 90 LEU A C 1
ATOM 672 O O . LEU A 1 90 ? -5.850 17.979 -37.905 1.00 88.31 90 LEU A O 1
ATOM 676 N N . ASN A 1 91 ? -6.793 15.941 -37.930 1.00 89.56 91 ASN A N 1
ATOM 677 C CA . ASN A 1 91 ? -6.292 15.586 -39.262 1.00 89.56 91 ASN A CA 1
ATOM 678 C C . ASN A 1 91 ? -7.095 16.259 -40.395 1.00 89.56 91 ASN A C 1
ATOM 680 O O . ASN A 1 91 ? -6.549 16.489 -41.472 1.00 89.56 91 ASN A O 1
ATOM 684 N N . LEU A 1 92 ? -8.362 16.623 -40.159 1.00 90.69 92 LEU A N 1
ATOM 685 C CA . LEU A 1 92 ? -9.175 17.413 -41.093 1.00 90.69 92 LEU A CA 1
ATOM 686 C C . LEU A 1 92 ? -8.892 18.925 -41.015 1.00 90.69 92 LEU A C 1
ATOM 688 O O . LEU A 1 92 ? -8.993 19.605 -42.035 1.00 90.69 92 LEU A O 1
ATOM 692 N N . LEU A 1 93 ? -8.528 19.463 -39.845 1.00 89.00 93 LEU A N 1
ATOM 693 C CA . LEU A 1 93 ? -8.388 20.905 -39.583 1.00 89.00 93 LEU A CA 1
ATOM 694 C C . LEU A 1 93 ? -7.549 21.677 -40.631 1.00 89.00 93 LEU A C 1
ATOM 696 O O . LEU A 1 93 ? -8.026 22.725 -41.075 1.00 89.00 93 LEU A O 1
ATOM 700 N N . PRO A 1 94 ? -6.372 21.194 -41.096 1.00 87.75 94 PRO A N 1
ATOM 701 C CA . PRO A 1 94 ? -5.606 21.865 -42.153 1.00 87.75 94 PRO A CA 1
ATOM 702 C C . PRO A 1 94 ? -6.390 22.067 -43.456 1.00 87.75 94 PRO A C 1
ATOM 704 O O . PRO A 1 94 ? -6.205 23.077 -44.139 1.00 87.75 94 PRO A O 1
ATOM 707 N N . PHE A 1 95 ? -7.275 21.125 -43.788 1.00 88.31 95 PHE A N 1
ATOM 708 C CA . PHE A 1 95 ? -8.101 21.144 -44.993 1.00 88.31 95 PHE A CA 1
ATOM 709 C C . PHE A 1 95 ? -9.331 22.031 -44.801 1.00 88.31 95 PHE A C 1
ATOM 711 O O . PHE A 1 95 ? -9.558 22.921 -45.611 1.00 88.31 95 PHE A O 1
ATOM 718 N N . VAL A 1 96 ? -10.044 21.889 -43.675 1.00 90.12 96 VAL A N 1
ATOM 719 C CA . VAL A 1 96 ? -11.220 22.719 -43.334 1.00 90.12 96 VAL A CA 1
ATOM 720 C C . VAL A 1 96 ? -10.897 24.215 -43.383 1.00 90.12 96 VAL A C 1
ATOM 722 O O . VAL A 1 96 ? -11.707 25.016 -43.840 1.00 90.12 96 VAL A O 1
ATOM 725 N N . VAL A 1 97 ? -9.708 24.606 -42.917 1.00 86.56 97 VAL A N 1
ATOM 726 C CA . VAL A 1 97 ? -9.292 26.013 -42.881 1.00 86.56 97 VAL A CA 1
ATOM 727 C C . VAL A 1 97 ? -8.664 26.466 -44.217 1.00 86.56 97 VAL A C 1
ATOM 729 O O . VAL A 1 97 ? -8.800 27.636 -44.578 1.00 86.56 97 VAL A O 1
ATOM 732 N N . SER A 1 98 ? -8.071 25.559 -45.010 1.00 86.81 98 SER A N 1
ATOM 733 C CA . SER A 1 98 ? -7.627 25.876 -46.387 1.00 86.81 98 SER A CA 1
ATOM 734 C C . SER A 1 98 ? -8.796 26.005 -47.377 1.00 86.81 98 SER A C 1
ATOM 736 O O . SER A 1 98 ? -8.709 26.818 -48.292 1.00 86.81 98 SER A O 1
ATOM 738 N N . ASP A 1 99 ? -9.912 25.296 -47.163 1.00 86.56 99 ASP A N 1
ATOM 739 C CA . ASP A 1 99 ? -11.187 25.470 -47.890 1.00 86.56 99 ASP A CA 1
ATOM 740 C C . ASP A 1 99 ? -11.762 26.893 -47.741 1.00 86.56 99 ASP A C 1
ATOM 742 O O . ASP A 1 99 ? -12.540 27.354 -48.576 1.00 86.56 99 ASP A O 1
ATOM 746 N N . PHE A 1 100 ? -11.373 27.602 -46.676 1.00 88.06 100 PHE A N 1
ATOM 747 C CA . PHE A 1 100 ? -11.708 29.005 -46.433 1.00 88.06 100 PHE A CA 1
ATOM 748 C C . PHE A 1 100 ? -10.543 29.969 -46.743 1.00 88.06 100 PHE A C 1
ATOM 750 O O . PHE A 1 100 ? -10.622 31.138 -46.365 1.00 88.06 100 PHE A O 1
ATOM 757 N N . SER A 1 101 ? -9.481 29.499 -47.414 1.00 82.56 101 SER A N 1
ATOM 758 C CA . SER A 1 101 ? -8.260 30.254 -47.757 1.00 82.56 101 SER A CA 1
ATOM 759 C C . SER A 1 101 ? -7.645 31.005 -46.569 1.00 82.56 101 SER A C 1
ATOM 761 O O . SER A 1 101 ? -7.353 32.198 -46.661 1.00 82.56 101 SER A O 1
ATOM 763 N N . ALA A 1 102 ? -7.510 30.317 -45.432 1.00 84.31 102 ALA A N 1
ATOM 764 C CA . ALA A 1 102 ? -7.158 30.934 -44.156 1.00 84.31 102 ALA A CA 1
ATOM 765 C C . ALA A 1 102 ? -6.180 30.097 -43.307 1.00 84.31 102 ALA A C 1
ATOM 767 O O . ALA A 1 102 ? -6.256 30.136 -42.077 1.00 84.31 102 ALA A O 1
ATOM 768 N N . HIS A 1 103 ? -5.310 29.281 -43.920 1.00 82.69 103 HIS A N 1
ATOM 769 C CA . HIS A 1 103 ? -4.428 28.337 -43.212 1.00 82.69 103 HIS A CA 1
ATOM 770 C C . HIS A 1 103 ? -3.577 28.991 -42.102 1.00 82.69 103 HIS A C 1
ATOM 772 O O . HIS A 1 103 ? -3.281 28.340 -41.097 1.00 82.69 103 HIS A O 1
ATOM 778 N N . SER A 1 104 ? -3.236 30.280 -42.220 1.00 83.56 104 SER A N 1
ATOM 779 C CA . SER A 1 104 ? -2.543 31.048 -41.173 1.00 83.56 104 SER A CA 1
ATOM 780 C C . SER A 1 104 ? -3.353 31.232 -39.878 1.00 83.56 104 SER A C 1
ATOM 782 O O . SER A 1 104 ? -2.772 31.463 -38.815 1.00 83.56 104 SER A O 1
ATOM 784 N N . LEU A 1 105 ? -4.683 31.086 -39.927 1.00 83.44 105 LEU A N 1
ATOM 785 C CA . LEU A 1 105 ? -5.584 31.244 -38.781 1.00 83.44 105 LEU A CA 1
ATOM 786 C C . LEU A 1 105 ? -5.699 29.994 -37.897 1.00 83.44 105 LEU A C 1
ATOM 788 O O . LEU A 1 105 ? -6.382 30.056 -36.873 1.00 83.44 105 LEU A O 1
ATOM 792 N N . ILE A 1 106 ? -5.042 28.875 -38.230 1.00 84.56 106 ILE A N 1
ATOM 793 C CA . ILE A 1 106 ? -5.086 27.643 -37.417 1.00 84.56 106 ILE A CA 1
ATOM 794 C C . ILE A 1 106 ? -4.751 27.917 -35.929 1.00 84.56 106 ILE A C 1
ATOM 796 O O . ILE A 1 106 ? -5.543 27.513 -35.070 1.00 84.56 106 ILE A O 1
ATOM 800 N N . PRO A 1 107 ? -3.685 28.669 -35.573 1.00 86.06 107 PRO A N 1
ATOM 801 C CA . PRO A 1 107 ? -3.410 29.020 -34.181 1.00 86.06 107 PRO A CA 1
ATOM 802 C C . PRO A 1 107 ? -4.397 30.047 -33.618 1.00 86.06 107 PRO A C 1
ATOM 804 O O . PRO A 1 107 ? -4.760 29.939 -32.454 1.00 86.06 107 PRO A O 1
ATOM 807 N N . ALA A 1 108 ? -4.893 30.999 -34.417 1.00 83.81 108 ALA A N 1
ATOM 808 C CA . ALA A 1 108 ? -5.888 31.985 -33.976 1.00 83.81 108 ALA A CA 1
ATOM 809 C C . ALA A 1 108 ? -7.213 31.324 -33.541 1.00 83.81 108 ALA A C 1
ATOM 811 O O . ALA A 1 108 ? -7.779 31.675 -32.502 1.00 83.81 108 ALA A O 1
ATOM 812 N N . ILE A 1 109 ? -7.664 30.315 -34.296 1.00 84.31 109 ILE A N 1
ATOM 813 C CA . ILE A 1 109 ? -8.811 29.455 -33.967 1.00 84.31 109 ILE A CA 1
ATOM 814 C C . ILE A 1 109 ? -8.531 28.656 -32.682 1.00 84.31 109 ILE A C 1
ATOM 816 O O . ILE A 1 109 ? -9.399 28.560 -31.809 1.00 84.31 109 ILE A O 1
ATOM 820 N N . GLY A 1 110 ? -7.310 28.129 -32.539 1.00 85.94 110 GLY A N 1
ATOM 821 C CA . GLY A 1 110 ? -6.842 27.450 -31.329 1.00 85.94 110 GLY A CA 1
ATOM 822 C C . GLY A 1 110 ? -6.899 28.342 -30.086 1.00 85.94 110 GLY A C 1
ATOM 823 O O . GLY A 1 110 ? -7.584 27.999 -29.128 1.00 85.94 110 GLY A O 1
ATOM 824 N N . ILE A 1 111 ? -6.255 29.514 -30.117 1.00 86.31 111 ILE A N 1
ATOM 825 C CA . ILE A 1 111 ? -6.135 30.468 -28.996 1.00 86.31 111 ILE A CA 1
ATOM 826 C C . ILE A 1 111 ? -7.499 30.780 -28.368 1.00 86.31 111 ILE A C 1
ATOM 828 O O . ILE A 1 111 ? -7.667 30.611 -27.160 1.00 86.31 111 ILE A O 1
ATOM 832 N N . ALA A 1 112 ? -8.486 31.179 -29.177 1.00 80.69 112 ALA A N 1
ATOM 833 C CA . ALA A 1 112 ? -9.829 31.493 -28.684 1.00 80.69 112 ALA A CA 1
ATOM 834 C C . ALA A 1 112 ? -10.530 30.265 -28.068 1.00 80.69 112 ALA A C 1
ATOM 836 O O . ALA A 1 112 ? -11.186 30.374 -27.030 1.00 80.69 112 ALA A O 1
ATOM 837 N N . SER A 1 113 ? -10.350 29.089 -28.678 1.00 88.00 113 SER A N 1
ATOM 838 C CA . SER A 1 113 ? -10.933 27.825 -28.210 1.00 88.00 113 SER A CA 1
ATOM 839 C C . SER A 1 113 ? -10.310 27.348 -26.897 1.00 88.00 113 SER A C 1
ATOM 841 O O . SER A 1 113 ? -11.034 26.939 -25.991 1.00 88.00 113 SER A O 1
ATOM 843 N N . PHE A 1 114 ? -8.983 27.439 -26.758 1.00 88.31 114 PHE A N 1
ATOM 844 C CA . PHE A 1 114 ? -8.266 27.047 -25.546 1.00 88.31 114 PHE A CA 1
ATOM 845 C C . PHE A 1 114 ? -8.600 27.973 -24.379 1.00 88.31 114 PHE A C 1
ATOM 847 O O . PHE A 1 114 ? -9.009 27.483 -23.330 1.00 88.31 114 PHE A O 1
ATOM 854 N N . ILE A 1 115 ? -8.502 29.296 -24.560 1.00 86.12 115 ILE A N 1
ATOM 855 C CA . ILE A 1 115 ? -8.731 30.263 -23.476 1.00 86.12 115 ILE A CA 1
ATOM 856 C C . ILE A 1 115 ? -10.157 30.144 -22.935 1.00 86.12 115 ILE A C 1
ATOM 858 O O . ILE A 1 115 ? -10.331 30.009 -21.723 1.00 86.12 115 ILE A O 1
ATOM 862 N N . LEU A 1 116 ? -11.177 30.133 -23.805 1.00 84.38 116 LEU A N 1
ATOM 863 C CA . LEU A 1 116 ? -12.558 30.036 -23.329 1.00 84.38 116 LEU A CA 1
ATOM 864 C C . LEU A 1 116 ? -12.850 28.662 -22.707 1.00 84.38 116 LEU A C 1
ATOM 866 O O . LEU A 1 116 ? -13.546 28.590 -21.698 1.00 84.38 116 LEU A O 1
ATOM 870 N N . SER A 1 117 ? -12.268 27.580 -23.235 1.00 85.75 117 SER A N 1
ATOM 871 C CA . SER A 1 117 ? -12.368 26.250 -22.623 1.00 85.75 117 SER A CA 1
ATOM 872 C C . SER A 1 117 ? -11.745 26.193 -21.226 1.00 85.75 117 SER A C 1
ATOM 874 O O . SER A 1 117 ? -12.372 25.663 -20.310 1.00 85.75 117 SER A O 1
ATOM 876 N N . GLY A 1 118 ? -10.558 26.772 -21.035 1.00 85.31 118 GLY A N 1
ATOM 877 C CA . GLY A 1 118 ? -9.888 26.840 -19.736 1.00 85.31 118 GLY A CA 1
ATOM 878 C C . GLY A 1 118 ? -10.663 27.660 -18.715 1.00 85.31 118 GLY A C 1
ATOM 879 O O . GLY A 1 118 ? -10.916 27.191 -17.608 1.00 85.31 118 GLY A O 1
ATOM 880 N N . VAL A 1 119 ? -11.086 28.867 -19.098 1.00 87.00 119 VAL A N 1
ATOM 881 C CA . VAL A 1 119 ? -11.844 29.765 -18.213 1.00 87.00 119 VAL A CA 1
ATOM 882 C C . VAL A 1 119 ? -13.212 29.173 -17.861 1.00 87.00 119 VAL A C 1
ATOM 884 O O . VAL A 1 119 ? -13.658 29.332 -16.729 1.00 87.00 119 VAL A O 1
ATOM 887 N N . LEU A 1 120 ? -13.855 28.418 -18.758 1.00 87.75 120 LEU A N 1
ATOM 888 C CA . LEU A 1 120 ? -15.134 27.761 -18.465 1.00 87.75 120 LEU A CA 1
ATOM 889 C C . LEU A 1 120 ? -15.016 26.447 -17.664 1.00 87.75 120 LEU A C 1
ATOM 891 O O . LEU A 1 120 ? -16.039 25.983 -17.161 1.00 87.75 120 LEU A O 1
ATOM 895 N N . ARG A 1 121 ? -13.818 25.882 -17.424 1.00 86.56 121 ARG A N 1
ATOM 896 C CA . ARG A 1 121 ? -13.667 24.700 -16.540 1.00 86.56 121 ARG A CA 1
ATOM 897 C C . ARG A 1 121 ? -14.066 24.976 -15.085 1.00 86.56 121 ARG A C 1
ATOM 899 O O . ARG A 1 121 ? -14.699 24.123 -14.472 1.00 86.56 121 ARG A O 1
ATOM 906 N N . LEU A 1 122 ? -13.750 26.150 -14.534 1.00 85.12 122 LEU A N 1
ATOM 907 C CA . LEU A 1 122 ? -14.120 26.511 -13.153 1.00 85.12 122 LEU A CA 1
ATOM 908 C C . LEU A 1 122 ? -15.646 26.730 -12.976 1.00 85.12 122 LEU A C 1
ATOM 910 O O . LEU A 1 122 ? -16.215 26.177 -12.035 1.00 85.12 122 LEU A O 1
ATOM 914 N N . PRO A 1 123 ? -16.355 27.416 -13.894 1.00 87.88 123 PRO A N 1
ATOM 915 C CA . PRO A 1 123 ? -17.815 27.417 -13.963 1.00 87.88 123 PRO A CA 1
ATOM 916 C C . PRO A 1 123 ? -18.418 26.022 -14.133 1.00 87.88 123 PRO A C 1
ATOM 918 O O . PRO A 1 123 ? -19.416 25.728 -13.486 1.00 87.88 123 PRO A O 1
ATOM 921 N N . VAL A 1 124 ? -17.816 25.136 -14.939 1.00 88.50 124 VAL A N 1
ATOM 922 C CA . VAL A 1 124 ? -18.284 23.744 -15.077 1.00 88.50 124 VAL A CA 1
ATOM 923 C C . VAL A 1 124 ? -18.112 22.956 -13.772 1.00 88.50 124 VAL A C 1
ATOM 925 O O . VAL A 1 124 ? -19.014 22.196 -13.426 1.00 88.50 124 VAL A O 1
ATOM 928 N N . ALA A 1 125 ? -17.033 23.179 -13.012 1.00 85.75 125 ALA A N 1
ATOM 929 C CA . ALA A 1 125 ? -16.853 22.626 -11.666 1.00 85.75 125 ALA A CA 1
ATOM 930 C C . ALA A 1 125 ? -17.983 23.074 -10.722 1.00 85.75 125 ALA A C 1
ATOM 932 O O . ALA A 1 125 ? -18.757 22.250 -10.235 1.00 85.75 125 ALA A O 1
ATOM 933 N N . LYS A 1 126 ? -18.171 24.394 -10.572 1.00 84.44 126 LYS A N 1
ATOM 934 C CA . LYS A 1 126 ? -19.266 24.965 -9.769 1.00 84.44 126 LYS A CA 1
ATOM 935 C C . LYS A 1 126 ? -20.649 24.481 -10.246 1.00 84.44 126 LYS A C 1
ATOM 937 O O . LYS A 1 126 ? -21.534 24.241 -9.431 1.00 84.44 126 LYS A O 1
ATOM 942 N N . MET A 1 127 ? -20.839 24.284 -11.553 1.00 87.50 127 MET A N 1
ATOM 943 C CA . MET A 1 127 ? -22.076 23.756 -12.135 1.00 87.50 127 MET A CA 1
ATOM 944 C C . MET A 1 127 ? -22.332 22.299 -11.731 1.00 87.50 127 MET A C 1
ATOM 946 O O . MET A 1 127 ? -23.461 21.999 -11.358 1.00 87.50 127 MET A O 1
ATOM 950 N N . ILE A 1 128 ? -21.349 21.388 -11.767 1.00 87.44 128 ILE A N 1
ATOM 951 C CA . ILE A 1 128 ? -21.587 20.000 -11.314 1.00 87.44 128 ILE A CA 1
ATOM 952 C C . ILE A 1 128 ? -21.741 19.882 -9.802 1.00 87.44 128 ILE A C 1
ATOM 954 O O . ILE A 1 128 ? -22.490 19.018 -9.346 1.00 87.44 128 ILE A O 1
ATOM 958 N N . ASP A 1 129 ? -21.088 20.757 -9.043 1.00 83.44 129 ASP A N 1
ATOM 959 C CA . ASP A 1 129 ? -21.209 20.789 -7.589 1.00 83.44 129 ASP A CA 1
ATOM 960 C C . ASP A 1 129 ? -22.556 21.391 -7.147 1.00 83.44 129 ASP A C 1
ATOM 962 O O . ASP A 1 129 ? -23.103 20.967 -6.134 1.00 83.44 129 ASP A O 1
ATOM 966 N N . THR A 1 130 ? -23.179 22.270 -7.948 1.00 79.88 130 THR A N 1
ATOM 967 C CA . THR A 1 130 ? -24.527 22.809 -7.669 1.00 79.88 130 THR A CA 1
ATOM 968 C C . THR A 1 130 ? -25.678 22.029 -8.330 1.00 79.88 130 THR A C 1
ATOM 970 O O . THR A 1 130 ? -26.708 21.834 -7.697 1.00 79.88 130 THR A O 1
ATOM 973 N N . TRP A 1 131 ? -25.568 21.610 -9.598 1.00 84.31 131 TRP A N 1
ATOM 974 C CA . TRP A 1 131 ? -26.663 20.966 -10.359 1.00 84.31 131 TRP A CA 1
ATOM 975 C C . TRP A 1 131 ? -26.617 19.432 -10.341 1.00 84.31 131 TRP A C 1
ATOM 977 O O . TRP A 1 131 ? -27.591 18.792 -10.736 1.00 84.31 131 TRP A O 1
ATOM 987 N N . GLY A 1 132 ? -25.490 18.842 -9.939 1.00 85.38 132 GLY A N 1
ATOM 988 C CA . GLY A 1 132 ? -25.246 17.406 -10.031 1.00 85.38 132 GLY A CA 1
ATOM 989 C C . GLY A 1 132 ? -24.521 16.991 -11.315 1.00 85.38 132 GLY A C 1
ATOM 990 O O . GLY A 1 132 ? -24.646 17.586 -12.391 1.00 85.38 132 GLY A O 1
ATOM 991 N N . ARG A 1 133 ? -23.741 15.913 -11.196 1.00 89.75 133 ARG A N 1
ATOM 992 C CA . ARG A 1 133 ? -22.854 15.413 -12.256 1.00 89.75 133 ARG A CA 1
ATOM 993 C C . ARG A 1 133 ? -23.604 14.923 -13.520 1.00 89.75 133 ARG A C 1
ATOM 995 O O . ARG A 1 133 ? -23.149 15.286 -14.605 1.00 89.75 133 ARG A O 1
ATOM 1002 N N . PRO A 1 134 ? -24.760 14.211 -13.474 1.00 90.50 134 PRO A N 1
ATOM 1003 C CA . PRO A 1 134 ? -25.498 13.889 -14.705 1.00 90.50 134 PRO A CA 1
ATOM 1004 C C . PRO A 1 134 ? -26.078 15.127 -15.406 1.00 90.50 134 PRO A C 1
ATOM 1006 O O . PRO A 1 134 ? -26.065 15.199 -16.633 1.00 90.50 134 PRO A O 1
ATOM 1009 N N . GLN A 1 135 ? -26.551 16.123 -14.654 1.00 90.75 135 GLN A N 1
ATOM 1010 C CA . GLN A 1 135 ? -27.102 17.366 -15.199 1.00 90.75 135 GLN A CA 1
ATOM 1011 C C . GLN A 1 135 ? -26.025 18.158 -15.961 1.00 90.75 135 GLN A C 1
ATOM 1013 O O . GLN A 1 135 ? -26.252 18.568 -17.101 1.00 90.75 135 GLN A O 1
ATOM 1018 N N . GLY A 1 136 ? -24.824 18.289 -15.385 1.00 90.94 136 GLY A N 1
ATOM 1019 C CA . GLY A 1 136 ? -23.680 18.886 -16.076 1.00 90.94 136 GLY A CA 1
ATOM 1020 C C . GLY A 1 136 ? -23.212 18.076 -17.290 1.00 90.94 136 GLY A C 1
ATOM 1021 O O . GLY A 1 136 ? -22.933 18.662 -18.337 1.00 90.94 136 GLY A O 1
ATOM 1022 N N . LEU A 1 137 ? -23.189 16.739 -17.193 1.00 93.00 137 LEU A N 1
ATOM 1023 C CA . LEU A 1 137 ? -22.827 15.860 -18.311 1.00 93.00 137 LEU A CA 1
ATOM 1024 C C . LEU A 1 137 ? -23.762 16.077 -19.511 1.00 93.00 137 LEU A C 1
ATOM 1026 O O . LEU A 1 137 ? -23.293 16.220 -20.640 1.00 93.00 137 LEU A O 1
ATOM 1030 N N . ALA A 1 138 ? -25.073 16.171 -19.270 1.00 93.62 138 ALA A N 1
ATOM 1031 C CA . ALA A 1 138 ? -26.059 16.468 -20.306 1.00 93.62 138 ALA A CA 1
ATOM 1032 C C . ALA A 1 138 ? -25.853 17.866 -20.920 1.00 93.62 138 ALA A C 1
ATOM 1034 O O . ALA A 1 138 ? -25.837 17.995 -22.145 1.00 93.62 138 ALA A O 1
ATOM 1035 N N . ALA A 1 139 ? -25.627 18.899 -20.100 1.00 93.38 139 ALA A N 1
ATOM 1036 C CA . ALA A 1 139 ? -25.380 20.262 -20.580 1.00 93.38 139 ALA A CA 1
ATOM 1037 C C . ALA A 1 139 ? -24.130 20.352 -21.480 1.00 93.38 139 ALA A C 1
ATOM 1039 O O . ALA A 1 139 ? -24.179 20.946 -22.560 1.00 93.38 139 ALA A O 1
ATOM 1040 N N . MET A 1 140 ? -23.028 19.710 -21.080 1.00 95.06 140 MET A N 1
ATOM 1041 C CA . MET A 1 140 ? -21.787 19.675 -21.864 1.00 95.06 140 MET A CA 1
ATOM 1042 C C . MET A 1 140 ? -21.918 18.814 -23.128 1.00 95.06 140 MET A C 1
ATOM 1044 O O . MET A 1 140 ? -21.421 19.206 -24.183 1.00 95.06 140 MET A O 1
ATOM 1048 N N . THR A 1 141 ? -22.671 17.708 -23.070 1.00 94.81 141 THR A N 1
ATOM 1049 C CA . THR A 1 141 ? -23.015 16.889 -24.251 1.00 94.81 141 THR A CA 1
ATOM 1050 C C . THR A 1 141 ? -23.789 17.707 -25.289 1.00 94.81 141 THR A C 1
ATOM 1052 O O . THR A 1 141 ? -23.458 17.671 -26.475 1.00 94.81 141 THR A O 1
ATOM 1055 N N . VAL A 1 142 ? -24.790 18.488 -24.861 1.00 95.62 142 VAL A N 1
ATOM 1056 C CA . VAL A 1 142 ? -25.563 19.376 -25.748 1.00 95.62 142 VAL A CA 1
ATOM 1057 C C . VAL A 1 142 ? -24.669 20.460 -26.354 1.00 95.62 142 VAL A C 1
ATOM 1059 O O . VAL A 1 142 ? -24.753 20.703 -27.556 1.00 95.62 142 VAL A O 1
ATOM 1062 N N . MET A 1 143 ? -23.769 21.065 -25.572 1.00 94.38 143 MET A N 1
ATOM 1063 C CA . MET A 1 143 ? -22.838 22.083 -26.077 1.00 94.38 143 MET A CA 1
ATOM 1064 C C . MET A 1 143 ? -21.834 21.516 -27.096 1.00 94.38 143 MET A C 1
ATOM 1066 O O . MET A 1 143 ? -21.635 22.121 -28.149 1.00 94.38 143 MET A O 1
ATOM 1070 N N . ALA A 1 144 ? -21.261 20.335 -26.835 1.00 95.06 144 ALA A N 1
ATOM 1071 C CA . ALA A 1 144 ? -20.369 19.644 -27.771 1.00 95.06 144 ALA A CA 1
ATOM 1072 C C . ALA A 1 144 ? -21.092 19.288 -29.082 1.00 95.06 144 ALA A C 1
ATOM 1074 O O . ALA A 1 144 ? -20.584 19.554 -30.172 1.00 95.06 144 ALA A O 1
ATOM 1075 N N . THR A 1 145 ? -22.314 18.758 -28.968 1.00 96.12 145 THR A N 1
ATOM 1076 C CA . THR A 1 145 ? -23.173 18.399 -30.108 1.00 96.12 145 THR A CA 1
ATOM 1077 C C . THR A 1 145 ? -23.538 19.628 -30.943 1.00 96.12 145 THR A C 1
ATOM 1079 O O . THR A 1 145 ? -23.428 19.593 -32.166 1.00 96.12 145 THR A O 1
ATOM 1082 N N . LEU A 1 146 ? -23.908 20.743 -30.302 1.00 96.19 146 LEU A N 1
ATOM 1083 C CA . LEU A 1 146 ? -24.182 22.012 -30.981 1.00 96.19 146 LEU A CA 1
ATOM 1084 C C . LEU A 1 146 ? -22.937 22.547 -31.703 1.00 96.19 146 LEU A C 1
ATOM 1086 O O . LEU A 1 146 ? -23.046 22.989 -32.844 1.00 96.19 146 LEU A O 1
ATOM 1090 N N . GLY A 1 147 ? -21.758 22.459 -31.077 1.00 95.12 147 GLY A N 1
ATOM 1091 C CA . GLY A 1 147 ? -20.482 22.790 -31.712 1.00 95.12 147 GLY A CA 1
ATOM 1092 C C . GLY A 1 147 ? -20.244 21.980 -32.990 1.00 95.12 147 GLY A C 1
ATOM 1093 O O . GLY A 1 147 ? -20.010 22.564 -34.044 1.00 95.12 147 GLY A O 1
ATOM 1094 N N . LEU A 1 148 ? -20.399 20.653 -32.932 1.00 96.06 148 LEU A N 1
ATOM 1095 C CA . LEU A 1 148 ? -20.254 19.767 -34.096 1.00 96.06 148 LEU A CA 1
ATOM 1096 C C . LEU A 1 148 ? -21.277 20.056 -35.208 1.00 96.06 148 LEU A C 1
ATOM 1098 O O . LEU A 1 148 ? -20.905 20.094 -36.379 1.00 96.06 148 LEU A O 1
ATOM 1102 N N . ILE A 1 149 ? -22.543 20.322 -34.865 1.00 96.44 149 ILE A N 1
ATOM 1103 C CA . ILE A 1 149 ? -23.570 20.730 -35.841 1.00 96.44 149 ILE A CA 1
ATOM 1104 C C . ILE A 1 149 ? -23.161 22.041 -36.524 1.00 96.44 149 ILE A C 1
ATOM 1106 O O . ILE A 1 149 ? -23.204 22.136 -37.749 1.00 96.44 149 ILE A O 1
ATOM 1110 N N . LEU A 1 150 ? -22.721 23.039 -35.752 1.00 95.44 150 LEU A N 1
ATOM 1111 C CA . LEU A 1 150 ? -22.278 24.331 -36.281 1.00 95.44 150 LEU A CA 1
ATOM 1112 C C . LEU A 1 150 ? -21.003 24.208 -37.133 1.00 95.44 150 LEU A C 1
ATOM 1114 O O . LEU A 1 150 ? -20.878 24.925 -38.123 1.00 95.44 150 LEU A O 1
ATOM 1118 N N . MET A 1 151 ? -20.098 23.275 -36.816 1.00 94.31 151 MET A N 1
ATOM 1119 C CA . MET A 1 151 ? -18.936 22.951 -37.655 1.00 94.31 151 MET A CA 1
ATOM 1120 C C . MET A 1 151 ? -19.361 22.279 -38.966 1.00 94.31 151 MET A C 1
ATOM 1122 O O . MET A 1 151 ? -18.821 22.611 -40.015 1.00 94.31 151 MET A O 1
ATOM 1126 N N . ALA A 1 152 ? -20.354 21.384 -38.946 1.00 94.12 152 ALA A N 1
ATOM 1127 C CA . ALA A 1 152 ? -20.865 20.734 -40.155 1.00 94.12 152 ALA A CA 1
ATOM 1128 C C . ALA A 1 152 ? -21.535 21.719 -41.136 1.00 94.12 152 ALA A C 1
ATOM 1130 O O . ALA A 1 152 ? -21.449 21.524 -42.350 1.00 94.12 152 ALA A O 1
ATOM 1131 N N . VAL A 1 153 ? -22.180 22.782 -40.635 1.00 94.62 153 VAL A N 1
ATOM 1132 C CA . VAL A 1 153 ? -22.913 23.771 -41.458 1.00 94.62 153 VAL A CA 1
ATOM 1133 C C . VAL A 1 153 ? -22.176 25.102 -41.670 1.00 94.62 153 VAL A C 1
ATOM 1135 O O . VAL A 1 153 ? -22.762 26.035 -42.224 1.00 94.62 153 VAL A O 1
ATOM 1138 N N . CYS A 1 154 ? -20.916 25.235 -41.242 1.00 93.56 154 CYS A N 1
ATOM 1139 C CA . CYS A 1 154 ? -20.191 26.502 -41.363 1.00 93.56 154 CYS A CA 1
ATOM 1140 C C . CYS A 1 154 ? -19.833 26.849 -42.822 1.00 93.56 154 CYS A C 1
ATOM 1142 O O . CYS A 1 154 ? -19.608 25.979 -43.672 1.00 93.56 154 CYS A O 1
ATOM 1144 N N . ASN A 1 155 ? -19.762 28.154 -43.101 1.00 90.69 155 ASN A N 1
ATOM 1145 C CA . ASN A 1 155 ? -19.508 28.712 -44.438 1.00 90.69 155 ASN A CA 1
ATOM 1146 C C . ASN A 1 155 ? -18.381 29.764 -44.443 1.00 90.69 155 ASN A C 1
ATOM 1148 O O . ASN A 1 155 ? -18.192 30.472 -45.427 1.00 90.69 155 ASN A O 1
ATOM 1152 N N . SER A 1 156 ? -17.632 29.885 -43.344 1.00 89.44 156 SER A N 1
ATOM 1153 C CA . SER A 1 156 ? -16.459 30.754 -43.231 1.00 89.44 156 SER A CA 1
ATOM 1154 C C . SER A 1 156 ? -15.525 30.275 -42.119 1.00 89.44 156 SER A C 1
ATOM 1156 O O . SER A 1 156 ? -15.979 29.676 -41.140 1.00 89.44 156 SER A O 1
ATOM 1158 N N . ALA A 1 157 ? -14.244 30.649 -42.187 1.00 84.81 157 ALA A N 1
ATOM 1159 C CA . ALA A 1 157 ? -13.297 30.428 -41.091 1.00 84.81 157 ALA A CA 1
ATOM 1160 C C . ALA A 1 157 ? -13.771 31.057 -39.761 1.00 84.81 157 ALA A C 1
ATOM 1162 O O . ALA A 1 157 ? -13.543 30.494 -38.696 1.00 84.81 157 ALA A O 1
ATOM 1163 N N . THR A 1 158 ? -14.496 32.184 -39.806 1.00 85.62 158 THR A N 1
ATOM 1164 C CA . THR A 1 158 ? -15.055 32.848 -38.613 1.00 85.62 158 THR A CA 1
ATOM 1165 C C . THR A 1 158 ? -16.224 32.086 -37.983 1.00 85.62 158 THR A C 1
ATOM 1167 O O . THR A 1 158 ? -16.298 31.986 -36.760 1.00 85.62 158 THR A O 1
ATOM 1170 N N . THR A 1 159 ? -17.120 31.506 -38.790 1.00 90.19 159 THR A N 1
ATOM 1171 C CA . THR A 1 159 ? -18.216 30.663 -38.279 1.00 90.19 159 THR A CA 1
ATOM 1172 C C . THR A 1 159 ? -17.695 29.311 -37.800 1.00 90.19 159 THR A C 1
ATOM 1174 O O . THR A 1 159 ? -18.141 28.827 -36.762 1.00 90.19 159 THR A O 1
ATOM 1177 N N . TYR A 1 160 ? -16.680 28.756 -38.471 1.00 90.69 160 TYR A N 1
ATOM 1178 C CA . TYR A 1 160 ? -15.946 27.589 -37.987 1.00 90.69 160 TYR A CA 1
ATOM 1179 C C . TYR A 1 160 ? -15.241 27.858 -36.649 1.00 90.69 160 TYR A C 1
ATOM 1181 O O . TYR A 1 160 ? -15.350 27.041 -35.744 1.00 90.69 160 TYR A O 1
ATOM 1189 N N . ALA A 1 161 ? -14.590 29.015 -36.474 1.00 87.19 161 ALA A N 1
ATOM 1190 C CA . ALA A 1 161 ? -13.941 29.385 -35.213 1.00 87.19 161 ALA A CA 1
ATOM 1191 C C . ALA A 1 161 ? -14.935 29.431 -34.039 1.00 87.19 161 ALA A C 1
ATOM 1193 O O . ALA A 1 161 ? -14.685 28.835 -32.994 1.00 87.19 161 ALA A O 1
ATOM 1194 N N . ALA A 1 162 ? -16.091 30.078 -34.221 1.00 88.25 162 ALA A N 1
ATOM 1195 C CA . ALA A 1 162 ? -17.140 30.127 -33.200 1.00 88.25 162 ALA A CA 1
ATOM 1196 C C . ALA A 1 162 ? -17.725 28.735 -32.881 1.00 88.25 162 ALA A C 1
ATOM 1198 O O . ALA A 1 162 ? -18.008 28.423 -31.723 1.00 88.25 162 ALA A O 1
ATOM 1199 N N . ALA A 1 163 ? -17.867 27.877 -33.895 1.00 92.88 163 ALA A N 1
ATOM 1200 C CA . ALA A 1 163 ? -18.327 26.504 -33.725 1.00 92.88 163 ALA A CA 1
ATOM 1201 C C . ALA A 1 163 ? -17.293 25.625 -32.994 1.00 92.88 163 ALA A C 1
ATOM 1203 O O . ALA A 1 163 ? -17.650 24.903 -32.062 1.00 92.88 163 ALA A O 1
ATOM 1204 N N . GLN A 1 164 ? -16.010 25.750 -33.349 1.00 91.12 164 GLN A N 1
ATOM 1205 C CA . GLN A 1 164 ? -14.881 25.079 -32.699 1.00 91.12 164 GLN A CA 1
ATOM 1206 C C . GLN A 1 164 ? -14.762 25.486 -31.224 1.00 91.12 164 GLN A C 1
ATOM 1208 O O . GLN A 1 164 ? -14.540 24.623 -30.380 1.00 91.12 164 GLN A O 1
ATOM 1213 N N . VAL A 1 165 ? -14.991 26.759 -30.884 1.00 89.88 165 VAL A N 1
ATOM 1214 C CA . VAL A 1 165 ? -15.054 27.220 -29.486 1.00 89.88 165 VAL A CA 1
ATOM 1215 C C . VAL A 1 165 ? -16.129 26.449 -28.707 1.00 89.88 165 VAL A C 1
ATOM 1217 O O . VAL A 1 165 ? -15.817 25.854 -27.677 1.00 89.88 165 VAL A O 1
ATOM 1220 N N . LEU A 1 166 ? -17.368 26.372 -29.211 1.00 91.19 166 LEU A N 1
ATOM 1221 C CA . LEU A 1 166 ? -18.447 25.604 -28.561 1.00 91.19 166 LEU A CA 1
ATOM 1222 C C . LEU A 1 166 ? -18.126 24.103 -28.476 1.00 91.19 166 LEU A C 1
ATOM 1224 O O . LEU A 1 166 ? -18.350 23.477 -27.439 1.00 91.19 166 LEU A O 1
ATOM 1228 N N . ARG A 1 167 ? -17.544 23.533 -29.537 1.00 93.44 167 ARG A N 1
ATOM 1229 C CA . ARG A 1 167 ? -17.127 22.126 -29.613 1.00 93.44 167 ARG A CA 1
ATOM 1230 C C . ARG A 1 167 ? -16.045 21.794 -28.584 1.00 93.44 167 ARG A C 1
ATOM 1232 O O . ARG A 1 167 ? -16.115 20.758 -27.929 1.00 93.44 167 ARG A O 1
ATOM 1239 N N . VAL A 1 168 ? -15.036 22.652 -28.433 1.00 90.94 168 VAL A N 1
ATOM 1240 C CA . VAL A 1 168 ? -13.917 22.457 -27.497 1.00 90.94 168 VAL A CA 1
ATOM 1241 C C . VAL A 1 168 ? -14.350 22.718 -26.055 1.00 90.94 168 VAL A C 1
ATOM 1243 O O . VAL A 1 168 ? -14.020 21.907 -25.195 1.00 90.94 168 VAL A O 1
ATOM 1246 N N . VAL A 1 169 ? -15.146 23.759 -25.775 1.00 90.56 169 VAL A N 1
ATOM 1247 C CA . VAL A 1 169 ? -15.737 23.975 -24.438 1.00 90.56 169 VAL A CA 1
ATOM 1248 C C . VAL A 1 169 ? -16.596 22.772 -24.038 1.00 90.56 169 VAL A C 1
ATOM 1250 O O . VAL A 1 169 ? -16.379 22.208 -22.966 1.00 90.56 169 VAL A O 1
ATOM 1253 N N . GLY A 1 170 ? -17.502 22.331 -24.918 1.00 93.12 170 GLY A N 1
ATOM 1254 C CA . GLY A 1 170 ? -18.384 21.191 -24.675 1.00 93.12 170 GLY A CA 1
ATOM 1255 C C . GLY A 1 170 ? -17.619 19.902 -24.379 1.00 93.12 170 GLY A C 1
ATOM 1256 O O . GLY A 1 170 ? -17.837 19.300 -23.331 1.00 93.12 170 GLY A O 1
ATOM 1257 N N . PHE A 1 171 ? -16.676 19.495 -25.239 1.00 92.56 171 PHE A N 1
ATOM 1258 C CA . PHE A 1 171 ? -15.891 18.275 -25.001 1.00 92.56 171 PHE A CA 1
ATOM 1259 C C . PHE A 1 171 ? -14.936 18.380 -23.802 1.00 92.56 171 PHE A C 1
ATOM 1261 O O . PHE A 1 171 ? -14.748 17.395 -23.096 1.00 92.56 171 PHE A O 1
ATOM 1268 N N . SER A 1 172 ? -14.365 19.555 -23.529 1.00 89.75 172 SER A N 1
ATOM 1269 C CA . SER A 1 172 ? -13.462 19.774 -22.389 1.00 89.75 172 SER A CA 1
ATOM 1270 C C . SER A 1 172 ? -14.200 19.748 -21.050 1.00 89.75 172 SER A C 1
ATOM 1272 O O . SER A 1 172 ? -13.704 19.161 -20.092 1.00 89.75 172 SER A O 1
ATOM 1274 N N . GLY A 1 173 ? -15.405 20.327 -20.985 1.00 90.19 173 GLY A N 1
ATOM 1275 C CA . GLY A 1 173 ? -16.292 20.184 -19.832 1.00 90.19 173 GLY A CA 1
ATOM 1276 C C . GLY A 1 173 ? -16.819 18.755 -19.695 1.00 90.19 173 GLY A C 1
ATOM 1277 O O . GLY A 1 173 ? -16.877 18.224 -18.594 1.00 90.19 173 GLY A O 1
ATOM 1278 N N . PHE A 1 174 ? -17.141 18.096 -20.808 1.00 91.06 174 PHE A N 1
ATOM 1279 C CA . PHE A 1 174 ? -17.579 16.702 -20.828 1.00 91.06 174 PHE A CA 1
ATOM 1280 C C . PHE A 1 174 ? -16.505 15.735 -20.292 1.00 91.06 174 PHE A C 1
ATOM 1282 O O . PHE A 1 174 ? -16.809 14.957 -19.389 1.00 91.06 174 PHE A O 1
ATOM 1289 N N . SER A 1 175 ? -15.257 15.805 -20.784 1.00 89.88 175 SER A N 1
ATOM 1290 C CA . SER A 1 175 ? -14.163 14.933 -20.316 1.00 89.88 175 SER A CA 1
ATOM 1291 C C . SER A 1 175 ? -13.881 15.159 -18.836 1.00 89.88 175 SER A C 1
ATOM 1293 O O . SER A 1 175 ? -13.838 14.201 -18.071 1.00 89.88 175 SER A O 1
ATOM 1295 N N . TYR A 1 176 ? -13.818 16.428 -18.424 1.00 91.19 176 TYR A N 1
ATOM 1296 C CA . TYR A 1 176 ? -13.636 16.834 -17.038 1.00 91.19 176 TYR A CA 1
ATOM 1297 C C . TYR A 1 176 ? -14.709 16.231 -16.117 1.00 91.19 176 TYR A C 1
ATOM 1299 O O . TYR A 1 176 ? -14.380 15.704 -15.060 1.00 91.19 176 TYR A O 1
ATOM 1307 N N . ILE A 1 177 ? -15.985 16.222 -16.516 1.00 92.31 177 ILE A N 1
ATOM 1308 C CA . ILE A 1 177 ? -17.049 15.612 -15.700 1.00 92.31 177 ILE A CA 1
ATOM 1309 C C . ILE A 1 177 ? -16.857 14.092 -15.573 1.00 92.31 177 ILE A C 1
ATOM 1311 O O . ILE A 1 177 ? -17.085 13.547 -14.493 1.00 92.31 177 ILE A O 1
ATOM 1315 N N . LEU A 1 178 ? -16.387 13.406 -16.622 1.00 91.94 178 LEU A N 1
ATOM 1316 C CA . LEU A 1 178 ? -16.027 11.986 -16.526 1.00 91.94 178 LEU A CA 1
ATOM 1317 C C . LEU A 1 178 ? -14.791 11.763 -15.634 1.00 91.94 178 LEU A C 1
ATOM 1319 O O . LEU A 1 178 ? -14.798 10.839 -14.825 1.00 91.94 178 LEU A O 1
ATOM 1323 N N . GLU A 1 179 ? -13.773 12.624 -15.722 1.00 87.81 179 GLU A N 1
ATOM 1324 C CA . GLU A 1 179 ? -12.589 12.626 -14.846 1.00 87.81 179 GLU A CA 1
ATOM 1325 C C . GLU A 1 179 ? -12.982 12.808 -13.367 1.00 87.81 179 GLU A C 1
ATOM 1327 O O . GLU A 1 179 ? -12.467 12.089 -12.509 1.00 87.81 179 GLU A O 1
ATOM 1332 N N . ILE A 1 180 ? -13.947 13.687 -13.060 1.00 88.56 180 ILE A N 1
ATOM 1333 C CA . ILE A 1 180 ? -14.489 13.837 -11.700 1.00 88.56 180 ILE A CA 1
ATOM 1334 C C . ILE A 1 180 ? -15.262 12.589 -11.262 1.00 88.56 180 ILE A C 1
ATOM 1336 O O . ILE A 1 180 ? -14.989 12.094 -10.176 1.00 88.56 180 ILE A O 1
ATOM 1340 N N . ILE A 1 181 ? -16.119 11.997 -12.104 1.00 88.88 181 ILE A N 1
ATOM 1341 C CA . ILE A 1 181 ? -16.822 10.739 -11.767 1.00 88.88 181 ILE A CA 1
ATOM 1342 C C . ILE A 1 181 ? -15.829 9.597 -11.478 1.00 88.88 181 ILE A C 1
ATOM 1344 O O . ILE A 1 181 ? -16.048 8.791 -10.571 1.00 88.88 181 ILE A O 1
ATOM 1348 N N . ILE A 1 182 ? -14.712 9.522 -12.210 1.00 87.12 182 ILE A N 1
ATOM 1349 C CA . ILE A 1 182 ? -13.631 8.563 -11.934 1.00 87.12 182 ILE A CA 1
ATOM 1350 C C . ILE A 1 182 ? -12.941 8.899 -10.603 1.00 87.12 182 ILE A C 1
ATOM 1352 O O . ILE A 1 182 ? -12.663 7.997 -9.813 1.00 87.12 182 ILE A O 1
ATOM 1356 N N . ALA A 1 183 ? -12.693 10.178 -10.310 1.00 81.88 183 ALA A N 1
ATOM 1357 C CA . ALA A 1 183 ? -12.093 10.608 -9.049 1.00 81.88 183 ALA A CA 1
ATOM 1358 C C . ALA A 1 183 ? -13.003 10.342 -7.832 1.00 81.88 183 ALA A C 1
ATOM 1360 O O . ALA A 1 183 ? -12.503 9.864 -6.814 1.00 81.88 183 ALA A O 1
ATOM 1361 N N . ASP A 1 184 ? -14.315 10.569 -7.951 1.00 81.44 184 ASP A N 1
ATOM 1362 C CA . ASP A 1 184 ? -15.337 10.247 -6.939 1.00 81.44 184 ASP A CA 1
ATOM 1363 C C . ASP A 1 184 ? -15.363 8.738 -6.613 1.00 81.44 184 ASP A C 1
ATOM 1365 O O . ASP A 1 184 ? -15.705 8.332 -5.505 1.00 81.44 184 ASP A O 1
ATOM 1369 N N . THR A 1 185 ? -15.015 7.888 -7.588 1.00 81.06 185 THR A N 1
ATOM 1370 C CA . THR A 1 185 ? -15.202 6.426 -7.529 1.00 81.06 185 THR A CA 1
ATOM 1371 C C . THR A 1 185 ? -13.896 5.626 -7.443 1.00 81.06 185 THR A C 1
ATOM 1373 O O . THR A 1 185 ? -13.920 4.400 -7.546 1.00 81.06 185 THR A O 1
ATOM 1376 N N . SER A 1 186 ? -12.755 6.290 -7.219 1.00 76.69 186 SER A N 1
ATOM 1377 C CA . SER A 1 186 ? -11.428 5.662 -7.098 1.00 76.69 186 SER A CA 1
ATOM 1378 C C . SER A 1 186 ? -10.637 6.171 -5.889 1.00 76.69 186 SER A C 1
ATOM 1380 O O . SER A 1 186 ? -10.664 7.361 -5.562 1.00 76.69 186 SER A O 1
ATOM 1382 N N . SER A 1 187 ? -9.881 5.278 -5.237 1.00 62.72 187 SER A N 1
ATOM 1383 C CA . SER A 1 187 ? -8.955 5.655 -4.158 1.00 62.72 187 SER A CA 1
ATOM 1384 C C . SER A 1 187 ? -7.817 6.526 -4.701 1.00 62.72 187 SER A C 1
ATOM 1386 O O . SER A 1 187 ? -7.407 6.368 -5.852 1.00 62.72 187 SER A O 1
ATOM 1388 N N . LEU A 1 188 ? -7.234 7.401 -3.874 1.00 61.09 188 LEU A N 1
ATOM 1389 C CA . LEU A 1 188 ? -6.104 8.244 -4.289 1.00 61.09 188 LEU A CA 1
ATOM 1390 C C . LEU A 1 188 ? -4.875 7.422 -4.748 1.00 61.09 188 LEU A C 1
ATOM 1392 O O . LEU A 1 188 ? -4.119 7.894 -5.593 1.00 61.09 188 LEU A O 1
ATOM 1396 N N . LYS A 1 189 ? -4.702 6.191 -4.242 1.00 60.66 189 LYS A N 1
ATOM 1397 C CA . LYS A 1 189 ? -3.587 5.280 -4.574 1.00 60.66 189 LYS A CA 1
ATOM 1398 C C . LYS A 1 189 ? -3.829 4.464 -5.855 1.00 60.66 189 LYS A C 1
ATOM 1400 O O . LYS A 1 189 ? -2.877 3.979 -6.466 1.00 60.66 189 LYS A O 1
ATOM 1405 N N . ASP A 1 190 ? -5.085 4.337 -6.286 1.00 67.94 190 ASP A N 1
ATOM 1406 C CA . ASP A 1 190 ? -5.478 3.666 -7.536 1.00 67.94 190 ASP A CA 1
ATOM 1407 C C . ASP A 1 190 ? -5.793 4.657 -8.675 1.00 67.94 190 ASP A C 1
ATOM 1409 O O . ASP A 1 190 ? -5.746 4.285 -9.847 1.00 67.94 190 ASP A O 1
ATOM 1413 N N . ARG A 1 191 ? -6.081 5.928 -8.361 1.00 78.31 191 ARG A N 1
ATOM 1414 C CA . ARG A 1 191 ? -6.594 6.936 -9.309 1.00 78.31 191 ARG A CA 1
ATOM 1415 C C . ARG A 1 191 ? -5.708 7.175 -10.532 1.00 78.31 191 ARG A C 1
ATOM 1417 O O . ARG A 1 191 ? -6.233 7.324 -11.629 1.00 78.31 191 ARG A O 1
ATOM 1424 N N . ALA A 1 192 ? -4.383 7.143 -10.375 1.00 75.81 192 ALA A N 1
ATOM 1425 C CA . ALA A 1 192 ? -3.452 7.252 -11.503 1.00 75.81 192 ALA A CA 1
ATOM 1426 C C . ALA A 1 192 ? -3.616 6.093 -12.511 1.00 75.81 192 ALA A C 1
ATOM 1428 O O . ALA A 1 192 ? -3.577 6.309 -13.720 1.00 75.81 192 ALA A O 1
ATOM 1429 N N . LEU A 1 193 ? -3.868 4.871 -12.023 1.00 78.44 193 LEU A N 1
ATOM 1430 C CA . LEU A 1 193 ? -4.168 3.714 -12.871 1.00 78.44 193 LEU A CA 1
ATOM 1431 C C . LEU A 1 193 ? -5.599 3.773 -13.425 1.00 78.44 193 LEU A C 1
ATOM 1433 O O . LEU A 1 193 ? -5.812 3.386 -14.569 1.00 78.44 193 LEU A O 1
ATOM 1437 N N . ALA A 1 194 ? -6.565 4.308 -12.670 1.00 78.62 194 ALA A N 1
ATOM 1438 C CA . ALA A 1 194 ? -7.925 4.530 -13.167 1.00 78.62 194 ALA A CA 1
ATOM 1439 C C . ALA A 1 194 ? -7.946 5.511 -14.357 1.00 78.62 194 ALA A C 1
ATOM 1441 O O . ALA A 1 194 ? -8.539 5.198 -15.389 1.00 78.62 194 ALA A O 1
ATOM 1442 N N . PHE A 1 195 ? -7.230 6.638 -14.259 1.00 81.06 195 PHE A N 1
ATOM 1443 C CA . PHE A 1 195 ? -7.065 7.589 -15.363 1.00 81.06 195 PHE A CA 1
ATOM 1444 C C . PHE A 1 195 ? -6.287 6.991 -16.547 1.00 81.06 195 PHE A C 1
ATOM 1446 O O . PHE A 1 195 ? -6.681 7.211 -17.692 1.00 81.06 195 PHE A O 1
ATOM 1453 N N . ALA A 1 196 ? -5.243 6.184 -16.311 1.00 81.50 196 ALA A N 1
ATOM 1454 C CA . ALA A 1 196 ? -4.551 5.465 -17.388 1.00 81.50 196 ALA A CA 1
ATOM 1455 C C . ALA A 1 196 ? -5.496 4.489 -18.123 1.00 81.50 196 ALA A C 1
ATOM 1457 O O . ALA A 1 196 ? -5.558 4.493 -19.354 1.00 81.50 196 ALA A O 1
ATOM 1458 N N . CYS A 1 197 ? -6.311 3.724 -17.386 1.00 81.69 197 CYS A N 1
ATOM 1459 C CA . CYS A 1 197 ? -7.341 2.848 -17.950 1.00 81.69 197 CYS A CA 1
ATOM 1460 C C . CYS A 1 197 ? -8.339 3.611 -18.835 1.00 81.69 197 CYS A C 1
ATOM 1462 O O . CYS A 1 197 ? -8.607 3.175 -19.955 1.00 81.69 197 CYS A O 1
ATOM 1464 N N . THR A 1 198 ? -8.871 4.751 -18.387 1.00 79.50 198 THR A N 1
ATOM 1465 C CA . THR A 1 198 ? -9.872 5.511 -19.161 1.00 79.50 198 THR A CA 1
ATOM 1466 C C . THR A 1 198 ? -9.274 6.375 -20.270 1.00 79.50 198 THR A C 1
ATOM 1468 O O . THR A 1 198 ? -9.973 6.665 -21.236 1.00 79.50 198 THR A O 1
ATOM 1471 N N . GLY A 1 199 ? -7.991 6.739 -20.181 1.00 81.12 199 GLY A N 1
ATOM 1472 C CA . GLY A 1 199 ? -7.231 7.378 -21.262 1.00 81.12 199 GLY A CA 1
ATOM 1473 C C . GLY A 1 199 ? -6.750 6.402 -22.345 1.00 81.12 199 GLY A C 1
ATOM 1474 O O . GLY A 1 199 ? -6.526 6.808 -23.485 1.00 81.12 199 GLY A O 1
ATOM 1475 N N . SER A 1 200 ? -6.658 5.103 -22.037 1.00 86.94 200 SER A N 1
ATOM 1476 C CA . SER A 1 200 ? -6.158 4.073 -22.961 1.00 86.94 200 SER A CA 1
ATOM 1477 C C . SER A 1 200 ? -6.873 3.919 -24.320 1.00 86.94 200 SER A C 1
ATOM 1479 O O . SER A 1 200 ? -6.178 3.512 -25.256 1.00 86.94 200 SER A O 1
ATOM 1481 N N . PRO A 1 201 ? -8.161 4.292 -24.536 1.00 89.44 201 PRO A N 1
ATOM 1482 C CA . PRO A 1 201 ? -8.750 4.320 -25.879 1.00 89.44 201 PRO A CA 1
ATOM 1483 C C . PRO A 1 201 ? -7.929 5.120 -26.896 1.00 89.44 201 PRO A C 1
ATOM 1485 O O . PRO A 1 201 ? -7.879 4.727 -28.062 1.00 89.44 201 PRO A O 1
ATOM 1488 N N . ALA A 1 202 ? -7.227 6.171 -26.440 1.00 86.12 202 ALA A N 1
ATOM 1489 C CA . ALA A 1 202 ? -6.326 6.986 -27.255 1.00 86.12 202 ALA A CA 1
ATOM 1490 C C . ALA A 1 202 ? -5.316 6.138 -28.046 1.00 86.12 202 ALA A C 1
ATOM 1492 O O . ALA A 1 202 ? -5.045 6.422 -29.207 1.00 86.12 202 ALA A O 1
ATOM 1493 N N . ILE A 1 203 ? -4.798 5.054 -27.459 1.00 87.88 203 ILE A N 1
ATOM 1494 C CA . ILE A 1 203 ? -3.804 4.166 -28.087 1.00 87.88 203 ILE A CA 1
ATOM 1495 C C . ILE A 1 203 ? -4.338 3.585 -29.411 1.00 87.88 203 ILE A C 1
ATOM 1497 O O . ILE A 1 203 ? -3.579 3.432 -30.367 1.00 87.88 203 ILE A O 1
ATOM 1501 N N . VAL A 1 204 ? -5.644 3.304 -29.488 1.00 89.50 204 VAL A N 1
ATOM 1502 C CA . VAL A 1 204 ? -6.301 2.713 -30.665 1.00 89.50 204 VAL A CA 1
ATOM 1503 C C . VAL A 1 204 ? -6.897 3.788 -31.576 1.00 89.50 204 VAL A C 1
ATOM 1505 O O . VAL A 1 204 ? -6.708 3.741 -32.790 1.00 89.50 204 VAL A O 1
ATOM 1508 N N . THR A 1 205 ? -7.585 4.790 -31.028 1.00 91.50 205 THR A N 1
ATOM 1509 C CA . THR A 1 205 ? -8.204 5.873 -31.819 1.00 91.50 205 THR A CA 1
ATOM 1510 C C . THR A 1 205 ? -7.167 6.724 -32.548 1.00 91.50 205 THR A C 1
ATOM 1512 O O . THR A 1 205 ? -7.412 7.132 -33.680 1.00 91.50 205 THR A O 1
ATOM 1515 N N . ASN A 1 206 ? -5.972 6.913 -31.985 1.00 89.44 206 ASN A N 1
ATOM 1516 C CA . ASN A 1 206 ? -4.850 7.583 -32.650 1.00 89.44 206 ASN A CA 1
ATOM 1517 C C . ASN A 1 206 ? -4.359 6.850 -33.917 1.00 89.44 206 ASN A C 1
ATOM 1519 O O . ASN A 1 206 ? -3.784 7.486 -34.804 1.00 89.44 206 ASN A O 1
ATOM 1523 N N . LEU A 1 207 ? -4.595 5.536 -34.019 1.00 89.62 207 LEU A N 1
ATOM 1524 C CA . LEU A 1 207 ? -4.296 4.711 -35.199 1.00 89.62 207 LEU A CA 1
ATOM 1525 C C . LEU A 1 207 ? -5.474 4.635 -36.190 1.00 89.62 207 LEU A C 1
ATOM 1527 O O . LEU A 1 207 ? -5.284 4.227 -37.331 1.00 89.62 207 LEU A O 1
ATOM 1531 N N . LEU A 1 208 ? -6.683 5.033 -35.783 1.00 91.44 208 LEU A N 1
ATOM 1532 C CA . LEU A 1 208 ? -7.895 4.974 -36.613 1.00 91.44 208 LEU A CA 1
ATOM 1533 C C . LEU A 1 208 ? -8.353 6.355 -37.115 1.00 91.44 208 LEU A C 1
ATOM 1535 O O . LEU A 1 208 ? -8.900 6.461 -38.210 1.00 91.44 208 LEU A O 1
ATOM 1539 N N . GLY A 1 209 ? -8.084 7.423 -36.364 1.00 90.81 209 GLY A N 1
ATOM 1540 C CA . GLY A 1 209 ? -8.452 8.796 -36.704 1.00 90.81 209 GLY A CA 1
ATOM 1541 C C . GLY A 1 209 ? -7.815 9.319 -38.000 1.00 90.81 209 GLY A C 1
ATOM 1542 O O . GLY A 1 209 ? -8.556 9.853 -38.828 1.00 90.81 209 GLY A O 1
ATOM 1543 N N . PRO A 1 210 ? -6.497 9.142 -38.240 1.00 91.75 210 PRO A N 1
ATOM 1544 C CA . PRO A 1 210 ? -5.859 9.553 -39.492 1.00 91.75 210 PRO A CA 1
ATOM 1545 C C . PRO A 1 210 ? -6.418 8.865 -40.759 1.00 91.75 210 PRO A C 1
ATOM 1547 O O . PRO A 1 210 ? -6.780 9.588 -41.692 1.00 91.75 210 PRO A O 1
ATOM 1550 N N . PRO A 1 211 ? -6.582 7.522 -40.831 1.00 91.56 211 PRO A N 1
ATOM 1551 C CA . PRO A 1 211 ? -7.237 6.899 -41.983 1.00 91.56 211 PRO A CA 1
ATOM 1552 C C . PRO A 1 211 ? -8.742 7.212 -42.065 1.00 91.56 211 PRO A C 1
ATOM 1554 O O . PRO A 1 211 ? -9.266 7.299 -43.174 1.00 91.56 211 PRO A O 1
ATOM 1557 N N . ALA A 1 212 ? -9.442 7.459 -40.948 1.00 91.50 212 ALA A N 1
ATOM 1558 C CA . ALA A 1 212 ? -10.834 7.926 -40.980 1.00 91.50 212 ALA A CA 1
ATOM 1559 C C . ALA A 1 212 ? -10.958 9.336 -41.590 1.00 91.50 212 ALA A C 1
ATOM 1561 O O . ALA A 1 212 ? -11.789 9.552 -42.472 1.00 91.50 212 ALA A O 1
ATOM 1562 N N . ALA A 1 213 ? -10.099 10.280 -41.188 1.00 91.25 213 ALA A N 1
ATOM 1563 C CA . ALA A 1 213 ? -10.031 11.619 -41.777 1.00 91.25 213 ALA A CA 1
ATOM 1564 C C . ALA A 1 213 ? -9.744 11.552 -43.284 1.00 91.25 213 ALA A C 1
ATOM 1566 O O . ALA A 1 213 ? -10.460 12.164 -44.078 1.00 91.25 213 ALA A O 1
ATOM 1567 N N . GLN A 1 214 ? -8.765 10.737 -43.694 1.00 90.56 214 GLN A N 1
ATOM 1568 C CA . GLN A 1 214 ? -8.495 10.492 -45.109 1.00 90.56 214 GLN A CA 1
ATOM 1569 C C . GLN A 1 214 ? -9.712 9.885 -45.833 1.00 90.56 214 GLN A C 1
ATOM 1571 O O . GLN A 1 214 ? -10.041 10.317 -46.938 1.00 90.56 214 GLN A O 1
ATOM 1576 N N . TRP A 1 215 ? -10.412 8.919 -45.229 1.00 93.69 215 TRP A N 1
ATOM 1577 C CA . TRP A 1 215 ? -11.599 8.317 -45.838 1.00 93.69 215 TRP A CA 1
ATOM 1578 C C . TRP A 1 215 ? -12.684 9.364 -46.127 1.00 93.69 215 TRP A C 1
ATOM 1580 O O . TRP A 1 215 ? -13.191 9.401 -47.250 1.00 93.69 215 TRP A O 1
ATOM 1590 N N . PHE A 1 216 ? -12.971 10.258 -45.171 1.00 92.88 216 PHE A N 1
ATOM 1591 C CA . PHE A 1 216 ? -13.928 11.356 -45.356 1.00 92.88 216 PHE A CA 1
ATOM 1592 C C . PHE A 1 216 ? -13.501 12.347 -46.449 1.00 92.88 216 PHE A C 1
ATOM 1594 O O . PHE A 1 216 ? -14.363 12.809 -47.197 1.00 92.88 216 PHE A O 1
ATOM 1601 N N . LEU A 1 217 ? -12.201 12.642 -46.582 1.00 88.25 217 LEU A N 1
ATOM 1602 C CA . LEU A 1 217 ? -11.674 13.521 -47.637 1.00 88.25 217 LEU A CA 1
ATOM 1603 C C . LEU A 1 217 ? -11.799 12.919 -49.049 1.00 88.25 217 LEU A C 1
ATOM 1605 O O . LEU A 1 217 ? -12.026 13.665 -49.996 1.00 88.25 217 LEU A O 1
ATOM 1609 N N . HIS A 1 218 ? -11.674 11.595 -49.207 1.00 87.62 218 HIS A N 1
ATOM 1610 C CA . HIS A 1 218 ? -11.755 10.943 -50.526 1.00 87.62 218 HIS A CA 1
ATOM 1611 C C . HIS A 1 218 ? -13.160 10.464 -50.929 1.00 87.62 218 HIS A C 1
ATOM 1613 O O . HIS A 1 218 ? -13.439 10.386 -52.123 1.00 87.62 218 HIS A O 1
ATOM 1619 N N . HIS A 1 219 ? -14.033 10.118 -49.975 1.00 90.06 219 HIS A N 1
ATOM 1620 C CA . HIS A 1 219 ? -15.317 9.449 -50.261 1.00 90.06 219 HIS A CA 1
ATOM 1621 C C . HIS A 1 219 ? -16.556 10.269 -49.877 1.00 90.06 219 HIS A C 1
ATOM 1623 O O . HIS A 1 219 ? -17.680 9.830 -50.122 1.00 90.06 219 HIS A O 1
ATOM 1629 N N . SER A 1 220 ? -16.388 11.426 -49.232 1.00 89.38 220 SER A N 1
ATOM 1630 C CA . SER A 1 220 ? -17.505 12.239 -48.748 1.00 89.38 220 SER A CA 1
ATOM 1631 C C . SER A 1 220 ? -17.095 13.714 -48.624 1.00 89.38 220 SER A C 1
ATOM 1633 O O . SER A 1 220 ? -16.761 14.348 -49.619 1.00 89.38 220 SER A O 1
ATOM 1635 N N . SER A 1 221 ? -17.141 14.287 -47.421 1.00 89.38 221 SER A N 1
ATOM 1636 C CA . SER A 1 221 ? -16.557 15.587 -47.093 1.00 89.38 221 SER A CA 1
ATOM 1637 C C . SER A 1 221 ? -16.207 15.644 -45.607 1.00 89.38 221 SER A C 1
ATOM 1639 O O . SER A 1 221 ? -16.756 14.889 -44.800 1.00 89.38 221 SER A O 1
ATOM 1641 N N . TRP A 1 222 ? -15.368 16.603 -45.211 1.00 91.06 222 TRP A N 1
ATOM 1642 C CA . TRP A 1 222 ? -15.097 16.877 -43.796 1.00 91.06 222 TRP A CA 1
ATOM 1643 C C . TRP A 1 222 ? -16.363 17.257 -43.005 1.00 91.06 222 TRP A C 1
ATOM 1645 O O . TRP A 1 222 ? -16.480 16.920 -41.829 1.00 91.06 222 TRP A O 1
ATOM 1655 N N . ARG A 1 223 ? -17.363 17.875 -43.656 1.00 93.31 223 ARG A N 1
ATOM 1656 C CA . ARG A 1 223 ? -18.664 18.200 -43.041 1.00 93.31 223 ARG A CA 1
ATOM 1657 C C . ARG A 1 223 ? -19.417 16.944 -42.597 1.00 93.31 223 ARG A C 1
ATOM 1659 O O . ARG A 1 223 ? -20.020 16.940 -41.527 1.00 93.31 223 ARG A O 1
ATOM 1666 N N . ALA A 1 224 ? -19.339 15.862 -43.374 1.00 93.25 224 ALA A N 1
ATOM 1667 C CA . ALA A 1 224 ? -19.980 14.592 -43.033 1.00 93.25 224 ALA A CA 1
ATOM 1668 C C . ALA A 1 224 ? -19.368 13.930 -41.784 1.00 93.25 224 ALA A C 1
ATOM 1670 O O . ALA A 1 224 ? -20.098 13.290 -41.027 1.00 93.25 224 ALA A O 1
ATOM 1671 N N . ALA A 1 225 ? -18.069 14.133 -41.523 1.00 93.50 225 ALA A N 1
ATOM 1672 C CA . ALA A 1 225 ? -17.425 13.663 -40.296 1.00 93.50 225 ALA A CA 1
ATOM 1673 C C . ALA A 1 225 ? -18.030 14.342 -39.056 1.00 93.50 225 ALA A C 1
ATOM 1675 O O . ALA A 1 225 ? -18.443 13.662 -38.117 1.00 93.50 225 ALA A O 1
ATOM 1676 N N . PHE A 1 226 ? -18.171 15.673 -39.077 1.00 95.38 226 PHE A N 1
ATOM 1677 C CA . PHE A 1 226 ? -18.792 16.417 -37.975 1.00 95.38 226 PHE A CA 1
ATOM 1678 C C . PHE A 1 226 ? -20.266 16.031 -37.769 1.00 95.38 226 PHE A C 1
ATOM 1680 O O . PHE A 1 226 ? -20.687 15.846 -36.628 1.00 95.38 226 PHE A O 1
ATOM 1687 N N . THR A 1 227 ? -21.029 15.800 -38.846 1.00 94.62 227 THR A N 1
ATOM 1688 C CA . THR A 1 227 ? -22.405 15.270 -38.759 1.00 94.62 227 THR A CA 1
ATOM 1689 C C . THR A 1 227 ? -22.457 13.881 -38.112 1.00 94.62 227 THR A C 1
ATOM 1691 O O . THR A 1 227 ? -23.327 13.633 -37.278 1.00 94.62 227 THR A O 1
ATOM 1694 N N . MET A 1 228 ? -21.527 12.978 -38.445 1.00 94.81 228 MET A N 1
ATOM 1695 C CA . MET A 1 228 ? -21.450 11.647 -37.826 1.00 94.81 228 MET A CA 1
ATOM 1696 C C . MET A 1 228 ? -21.211 11.751 -36.313 1.00 94.81 228 MET A C 1
ATOM 1698 O O . MET A 1 228 ? -21.941 11.137 -35.532 1.00 94.81 228 MET A O 1
ATOM 1702 N N . PHE A 1 229 ? -20.231 12.552 -35.883 1.00 95.44 229 PHE A N 1
ATOM 1703 C CA . PHE A 1 229 ? -19.951 12.726 -34.457 1.00 95.44 229 PHE A CA 1
ATOM 1704 C C . PHE A 1 229 ? -21.089 13.452 -33.722 1.00 95.44 229 PHE A C 1
ATOM 1706 O O . PHE A 1 229 ? -21.410 13.068 -32.601 1.00 95.44 229 PHE A O 1
ATOM 1713 N N . ALA A 1 230 ? -21.781 14.406 -34.358 1.00 95.62 230 ALA A N 1
ATOM 1714 C CA . ALA A 1 230 ? -22.954 15.066 -33.776 1.00 95.62 230 ALA A CA 1
ATOM 1715 C C . ALA A 1 230 ? -24.106 14.093 -33.449 1.00 95.62 230 ALA A C 1
ATOM 1717 O O . ALA A 1 230 ? -24.868 14.336 -32.516 1.00 95.62 230 ALA A O 1
ATOM 1718 N N . VAL A 1 231 ? -24.231 12.979 -34.179 1.00 95.19 231 VAL A N 1
ATOM 1719 C CA . VAL A 1 231 ? -25.184 11.901 -33.856 1.00 95.19 231 VAL A CA 1
ATOM 1720 C C . VAL A 1 231 ? -24.607 10.938 -32.810 1.00 95.19 231 VAL A C 1
ATOM 1722 O O . VAL A 1 231 ? -25.320 10.508 -31.902 1.00 95.19 231 VAL A O 1
ATOM 1725 N N . LEU A 1 232 ? -23.318 10.604 -32.912 1.00 94.50 232 LEU A N 1
ATOM 1726 C CA . LEU A 1 232 ? -22.674 9.595 -32.067 1.00 94.50 232 LEU A CA 1
ATOM 1727 C C . LEU A 1 232 ? -22.445 10.070 -30.620 1.00 94.50 232 LEU A C 1
ATOM 1729 O O . LEU A 1 232 ? -22.721 9.323 -29.684 1.00 94.50 232 LEU A O 1
ATOM 1733 N N . THR A 1 233 ? -21.990 11.309 -30.415 1.00 93.12 233 THR A N 1
ATOM 1734 C CA . THR A 1 233 ? -21.701 11.881 -29.088 1.00 93.12 233 THR A CA 1
ATOM 1735 C C . THR A 1 233 ? -22.887 11.802 -28.112 1.00 93.12 233 THR A C 1
ATOM 1737 O O . THR A 1 233 ? -22.709 11.220 -27.039 1.00 93.12 233 THR A O 1
ATOM 1740 N N . PRO A 1 234 ? -24.105 12.293 -28.430 1.00 94.81 234 PRO A N 1
ATOM 1741 C CA . PRO A 1 234 ? -25.237 12.175 -27.509 1.00 94.81 234 PRO A CA 1
ATOM 1742 C C . PRO A 1 234 ? -25.700 10.724 -27.315 1.00 94.81 234 PRO A C 1
ATOM 1744 O O . PRO A 1 234 ? -26.121 10.365 -26.215 1.00 94.81 234 PRO A O 1
ATOM 1747 N N . LEU A 1 235 ? -25.583 9.871 -28.340 1.00 94.81 235 LEU A N 1
ATOM 1748 C CA . LEU A 1 235 ? -25.956 8.455 -28.265 1.00 94.81 235 LEU A CA 1
ATOM 1749 C C . LEU A 1 235 ? -25.056 7.667 -27.298 1.00 94.81 235 LEU A C 1
ATOM 1751 O O . LEU A 1 235 ? -25.554 6.819 -26.558 1.00 94.81 235 LEU A O 1
ATOM 1755 N N . VAL A 1 236 ? -23.754 7.962 -27.268 1.00 93.88 236 VAL A N 1
ATOM 1756 C CA . VAL A 1 236 ? -22.782 7.291 -26.387 1.00 93.88 236 VAL A CA 1
ATOM 1757 C C . VAL A 1 236 ? -22.762 7.900 -24.974 1.00 93.88 236 VAL A C 1
ATOM 1759 O O . VAL A 1 236 ? -22.506 7.183 -24.003 1.00 93.88 236 VAL A O 1
ATOM 1762 N N . ALA A 1 237 ? -23.119 9.178 -24.817 1.00 93.25 237 ALA A N 1
ATOM 1763 C CA . ALA A 1 237 ? -23.257 9.828 -23.508 1.00 93.25 237 ALA A CA 1
ATOM 1764 C C . ALA A 1 237 ? -24.522 9.392 -22.736 1.00 93.25 237 ALA A C 1
ATOM 1766 O O . ALA A 1 237 ? -24.501 9.289 -21.503 1.00 93.25 237 ALA A O 1
ATOM 1767 N N . LEU A 1 238 ? -25.625 9.112 -23.445 1.00 94.44 238 LEU A N 1
ATOM 1768 C CA . LEU A 1 238 ? -26.936 8.816 -22.853 1.00 94.44 238 LEU A CA 1
ATOM 1769 C C . LEU A 1 238 ? -26.941 7.641 -21.842 1.00 94.44 238 LEU A C 1
ATOM 1771 O O . LEU A 1 238 ? -27.583 7.789 -20.799 1.00 94.44 238 LEU A O 1
ATOM 1775 N N . PRO A 1 239 ? -26.225 6.514 -22.050 1.00 94.62 239 PRO A N 1
ATOM 1776 C CA . PRO A 1 239 ? -26.118 5.453 -21.047 1.00 94.62 239 PRO A CA 1
ATOM 1777 C C . PRO A 1 239 ? -25.475 5.897 -19.726 1.00 94.62 239 PRO A C 1
ATOM 1779 O O . PRO A 1 239 ? -25.975 5.530 -18.664 1.00 94.62 239 PRO A O 1
ATOM 1782 N N . VAL A 1 240 ? -24.416 6.720 -19.758 1.00 92.44 240 VAL A N 1
ATOM 1783 C CA . VAL A 1 240 ? -23.764 7.229 -18.532 1.00 92.44 240 VAL A CA 1
ATOM 1784 C C . VAL A 1 240 ? -24.727 8.135 -17.767 1.00 92.44 240 VAL A C 1
ATOM 1786 O O . VAL A 1 240 ? -24.931 7.946 -16.568 1.00 92.44 240 VAL A O 1
ATOM 1789 N N . PHE A 1 241 ? -25.396 9.055 -18.471 1.00 93.12 241 PHE A N 1
ATOM 1790 C CA . PHE A 1 241 ? -26.457 9.887 -17.896 1.00 93.12 241 PHE A CA 1
ATOM 1791 C C . PHE A 1 241 ? -27.570 9.037 -17.258 1.00 93.12 241 PHE A C 1
ATOM 1793 O O . PHE A 1 241 ? -27.960 9.282 -16.115 1.00 93.12 241 PHE A O 1
ATOM 1800 N N . GLY A 1 242 ? -28.041 8.007 -17.969 1.00 91.62 242 GLY A N 1
ATOM 1801 C CA . GLY A 1 242 ? -29.083 7.095 -17.501 1.00 91.62 242 GLY A CA 1
ATOM 1802 C C . GLY A 1 242 ? -28.695 6.332 -16.234 1.00 91.62 242 GLY A C 1
ATOM 1803 O O . GLY A 1 242 ? -29.501 6.251 -15.310 1.00 91.62 242 GLY A O 1
ATOM 1804 N N . ILE A 1 243 ? -27.460 5.825 -16.145 1.00 90.94 243 ILE A N 1
ATOM 1805 C CA . ILE A 1 243 ? -26.955 5.114 -14.958 1.00 90.94 243 ILE A CA 1
ATOM 1806 C C . ILE A 1 243 ? -26.840 6.062 -13.758 1.00 90.94 243 ILE A C 1
ATOM 1808 O O . ILE A 1 243 ? -27.268 5.710 -12.655 1.00 90.94 243 ILE A O 1
ATOM 1812 N N . LEU A 1 244 ? -26.302 7.268 -13.955 1.00 89.19 244 LEU A N 1
ATOM 1813 C CA . LEU A 1 244 ? -26.155 8.262 -12.888 1.00 89.19 244 LEU A CA 1
ATOM 1814 C C . LEU A 1 244 ? -27.518 8.726 -12.351 1.00 89.19 244 LEU A C 1
ATOM 1816 O O . LEU A 1 244 ? -27.742 8.697 -11.142 1.00 89.19 244 LEU A O 1
ATOM 1820 N N . GLU A 1 245 ? -28.455 9.095 -13.227 1.00 89.38 245 GLU A N 1
ATOM 1821 C CA . GLU A 1 245 ? -29.792 9.550 -12.822 1.00 89.38 245 GLU A CA 1
ATOM 1822 C C . GLU A 1 245 ? -30.659 8.397 -12.273 1.00 89.38 245 GLU A C 1
ATOM 1824 O O . GLU A 1 245 ? -31.457 8.622 -11.364 1.00 89.38 245 GLU A O 1
ATOM 1829 N N . ALA A 1 246 ? -30.474 7.149 -12.723 1.00 88.56 246 ALA A N 1
ATOM 1830 C CA . ALA A 1 246 ? -31.126 5.984 -12.112 1.00 88.56 246 ALA A CA 1
ATOM 1831 C C . ALA A 1 246 ? -30.645 5.739 -10.671 1.00 88.56 246 ALA A C 1
ATOM 1833 O O . ALA A 1 246 ? -31.469 5.533 -9.778 1.00 88.56 246 ALA A O 1
ATOM 1834 N N . ASN A 1 247 ? -29.334 5.822 -10.414 1.00 85.81 247 ASN A N 1
ATOM 1835 C CA . ASN A 1 247 ? -28.805 5.720 -9.050 1.00 85.81 247 ASN A CA 1
ATOM 1836 C C . ASN A 1 247 ? -29.204 6.934 -8.191 1.00 85.81 247 ASN A C 1
ATOM 1838 O O . ASN A 1 247 ? -29.557 6.749 -7.030 1.00 85.81 247 ASN A O 1
ATOM 1842 N N . ALA A 1 248 ? -29.265 8.146 -8.756 1.00 83.12 248 ALA A N 1
ATOM 1843 C CA . ALA A 1 248 ? -29.749 9.331 -8.040 1.00 83.12 248 ALA A CA 1
ATOM 1844 C C . ALA A 1 248 ? -31.232 9.200 -7.652 1.00 83.12 248 ALA A C 1
ATOM 1846 O O . ALA A 1 248 ? -31.617 9.529 -6.532 1.00 83.12 248 ALA A O 1
ATOM 1847 N N . ARG A 1 249 ? -32.077 8.648 -8.535 1.00 85.06 249 ARG A N 1
ATOM 1848 C CA . ARG A 1 249 ? -33.474 8.308 -8.209 1.00 85.06 249 ARG A CA 1
ATOM 1849 C C . ARG A 1 249 ? -33.564 7.237 -7.128 1.00 85.06 249 ARG A C 1
ATOM 1851 O O . ARG A 1 249 ? -34.367 7.406 -6.217 1.00 85.06 249 ARG A O 1
ATOM 1858 N N . LYS A 1 250 ? -32.718 6.202 -7.181 1.00 82.88 250 LYS A N 1
ATOM 1859 C CA . LYS A 1 250 ? -32.630 5.166 -6.139 1.00 82.88 250 LYS A CA 1
ATOM 1860 C C . LYS A 1 250 ? -32.249 5.773 -4.777 1.00 82.88 250 LYS A C 1
ATOM 1862 O O . LYS A 1 250 ? -32.904 5.475 -3.783 1.00 82.88 250 LYS A O 1
ATOM 1867 N N . ALA A 1 251 ? -31.277 6.687 -4.737 1.00 78.69 251 ALA A N 1
ATOM 1868 C CA . ALA A 1 251 ? -30.884 7.414 -3.526 1.00 78.69 251 ALA A CA 1
ATOM 1869 C C . ALA A 1 251 ? -31.996 8.336 -2.982 1.00 78.69 251 ALA A C 1
ATOM 1871 O O . ALA A 1 251 ? -32.196 8.407 -1.770 1.00 78.69 251 ALA A O 1
ATOM 1872 N N . ARG A 1 252 ? -32.776 8.990 -3.859 1.00 81.75 252 ARG A N 1
ATOM 1873 C CA . ARG A 1 252 ? -33.981 9.752 -3.466 1.00 81.75 252 ARG A CA 1
ATOM 1874 C C . ARG A 1 252 ? -35.088 8.835 -2.920 1.00 81.75 252 ARG A C 1
ATOM 1876 O O . ARG A 1 252 ? -35.706 9.173 -1.917 1.00 81.75 252 ARG A O 1
ATOM 1883 N N . SER A 1 253 ? -35.333 7.670 -3.534 1.00 78.31 253 SER A N 1
ATOM 1884 C CA . SER A 1 253 ? -36.359 6.716 -3.065 1.00 78.31 253 SER A CA 1
ATOM 1885 C C . SER A 1 253 ? -35.992 6.012 -1.758 1.00 78.31 253 SER A C 1
ATOM 1887 O O . SER A 1 253 ? -36.884 5.653 -1.001 1.00 78.31 253 SER A O 1
ATOM 1889 N N . LEU A 1 254 ? -34.695 5.861 -1.472 1.00 77.25 254 LEU A N 1
ATOM 1890 C CA . LEU A 1 254 ? -34.174 5.389 -0.184 1.00 77.25 254 LEU A CA 1
ATOM 1891 C C . LEU A 1 254 ? -34.078 6.518 0.862 1.00 77.25 254 LEU A C 1
ATOM 1893 O O . LEU A 1 254 ? -33.448 6.345 1.896 1.00 77.25 254 LEU A O 1
ATOM 1897 N N . GLY A 1 255 ? -34.629 7.706 0.594 1.00 71.19 255 GLY A N 1
ATOM 1898 C CA . GLY A 1 255 ? -34.637 8.843 1.520 1.00 71.19 255 GLY A CA 1
ATOM 1899 C C . GLY A 1 255 ? -33.289 9.549 1.728 1.00 71.19 255 GLY A C 1
ATOM 1900 O O . GLY A 1 255 ? -33.298 10.688 2.202 1.00 71.19 255 GLY A O 1
ATOM 1901 N N . ILE A 1 256 ? -32.169 8.924 1.349 1.00 74.50 256 ILE A N 1
ATOM 1902 C CA . ILE A 1 256 ? -30.787 9.406 1.520 1.00 74.50 256 ILE A CA 1
ATOM 1903 C C . ILE A 1 256 ? -30.633 10.828 0.959 1.00 74.50 256 ILE A C 1
ATOM 1905 O O . ILE A 1 256 ? -30.179 11.726 1.665 1.00 74.50 256 ILE A O 1
ATOM 1909 N N . LEU A 1 257 ? -31.087 11.058 -0.279 1.00 69.19 257 LEU A N 1
ATOM 1910 C CA . LEU A 1 257 ? -31.028 12.368 -0.934 1.00 69.19 257 LEU A CA 1
ATOM 1911 C C . LEU A 1 257 ? -32.377 13.103 -0.844 1.00 69.19 257 LEU A C 1
ATOM 1913 O O . LEU A 1 257 ? -33.361 12.694 -1.467 1.00 69.19 257 LEU A O 1
ATOM 1917 N N . LYS A 1 258 ? -32.424 14.222 -0.107 1.00 64.94 258 LYS A N 1
ATOM 1918 C CA . LYS A 1 258 ? -33.597 15.118 -0.070 1.00 64.94 258 LYS A CA 1
ATOM 1919 C C . LYS A 1 258 ? -33.768 15.842 -1.413 1.00 64.94 258 LYS A C 1
ATOM 1921 O O . LYS A 1 258 ? -32.795 16.178 -2.073 1.00 64.94 258 LYS A O 1
ATOM 1926 N N . SER A 1 259 ? -35.016 16.089 -1.822 1.00 54.66 259 SER A N 1
ATOM 1927 C CA . SER A 1 259 ? -35.327 16.819 -3.061 1.00 54.66 259 SER A CA 1
ATOM 1928 C C . SER A 1 259 ? -35.699 18.271 -2.760 1.00 54.66 259 SER A C 1
ATOM 1930 O O . SER A 1 259 ? -36.836 18.575 -2.391 1.00 54.66 259 SER A O 1
ATOM 1932 N N . THR A 1 260 ? -34.739 19.176 -2.934 1.00 56.66 260 THR A N 1
ATOM 1933 C CA . THR A 1 260 ? -34.913 20.616 -2.725 1.00 56.66 260 THR A CA 1
ATOM 1934 C C . THR A 1 260 ? -35.496 21.272 -3.977 1.00 56.66 260 THR A C 1
ATOM 1936 O O . THR A 1 260 ? -34.805 21.568 -4.947 1.00 56.66 260 THR A O 1
ATOM 1939 N N . LYS A 1 261 ? -36.810 21.528 -3.991 1.00 55.44 261 LYS A N 1
ATOM 1940 C CA . LYS A 1 261 ? -37.423 22.319 -5.071 1.00 55.44 261 LYS A CA 1
ATOM 1941 C C . LYS A 1 261 ? -37.061 23.796 -4.904 1.00 55.44 261 LYS A C 1
ATOM 1943 O O . LYS A 1 261 ? -37.574 24.461 -4.009 1.00 55.44 261 LYS A O 1
ATOM 1948 N N . SER A 1 262 ? -36.214 24.318 -5.791 1.00 59.81 262 SER A N 1
ATOM 1949 C CA . SER A 1 262 ? -35.924 25.754 -5.868 1.00 59.81 262 SER A CA 1
ATOM 1950 C C . SER A 1 262 ? -37.202 26.550 -6.160 1.00 59.81 262 SER A C 1
ATOM 1952 O O . SER A 1 262 ? -37.747 26.461 -7.255 1.00 59.81 262 SER A O 1
ATOM 1954 N N . GLY A 1 263 ? -37.645 27.368 -5.200 1.00 63.03 263 GLY A N 1
ATOM 1955 C CA . GLY A 1 263 ? -38.775 28.294 -5.361 1.00 63.03 263 GLY A CA 1
ATOM 1956 C C . GLY A 1 263 ? -38.453 29.584 -6.131 1.00 63.03 263 GLY A C 1
ATOM 1957 O O . GLY A 1 263 ? -39.312 30.452 -6.227 1.00 63.03 263 GLY A O 1
ATOM 1958 N N . ARG A 1 264 ? -37.223 29.728 -6.649 1.00 79.44 264 ARG A N 1
ATOM 1959 C CA . ARG A 1 264 ? -36.762 30.903 -7.410 1.00 79.44 264 ARG A CA 1
ATOM 1960 C C . ARG A 1 264 ? -37.499 31.016 -8.750 1.00 79.44 264 ARG A C 1
ATOM 1962 O O . ARG A 1 264 ? -37.607 30.029 -9.478 1.00 79.44 264 ARG A O 1
ATOM 1969 N N . SER A 1 265 ? -37.913 32.224 -9.121 1.00 84.00 265 SER A N 1
ATOM 1970 C CA . SER A 1 265 ? -38.342 32.554 -10.487 1.00 84.00 265 SER A CA 1
ATOM 1971 C C . SER A 1 265 ? -37.179 32.467 -11.488 1.00 84.00 265 SER A C 1
ATOM 1973 O O . SER A 1 265 ? -36.009 32.416 -11.109 1.00 84.00 265 SER A O 1
ATOM 1975 N N . TRP A 1 266 ? -37.483 32.482 -12.792 1.00 78.44 266 TRP A N 1
ATOM 1976 C CA . TRP A 1 266 ? -36.468 32.377 -13.851 1.00 78.44 266 TRP A CA 1
ATOM 1977 C C . TRP A 1 266 ? -35.406 33.491 -13.786 1.00 78.44 266 TRP A C 1
ATOM 1979 O O . TRP A 1 266 ? -34.216 33.215 -13.925 1.00 78.44 266 TRP A O 1
ATOM 1989 N N . SER A 1 267 ? -35.813 34.732 -13.504 1.00 80.50 267 SER A N 1
ATOM 1990 C CA . SER A 1 267 ? -34.902 35.874 -13.346 1.00 80.50 267 SER A CA 1
ATOM 1991 C C . SER A 1 267 ? -34.031 35.773 -12.092 1.00 80.50 267 SER A C 1
ATOM 1993 O O . SER A 1 267 ? -32.842 36.084 -12.144 1.00 80.50 267 SER A O 1
ATOM 1995 N N . GLU A 1 268 ? -34.588 35.294 -10.976 1.00 84.75 268 GLU A N 1
ATOM 1996 C CA . GLU A 1 268 ? -33.829 35.071 -9.739 1.00 84.75 268 GLU A CA 1
ATOM 1997 C C . GLU A 1 268 ? -32.840 33.912 -9.892 1.00 84.75 268 GLU A C 1
ATOM 1999 O O . GLU A 1 268 ? -31.715 34.002 -9.411 1.00 84.75 268 GLU A O 1
ATOM 2004 N N . ALA A 1 269 ? -33.222 32.844 -10.598 1.00 79.62 269 ALA A N 1
ATOM 2005 C CA . ALA A 1 269 ? -32.334 31.733 -10.923 1.00 79.62 269 ALA A CA 1
ATOM 2006 C C . ALA A 1 269 ? -31.181 32.175 -11.841 1.00 79.62 269 ALA A C 1
ATOM 2008 O O . ALA A 1 269 ? -30.028 31.841 -11.572 1.00 79.62 269 ALA A O 1
ATOM 2009 N N . LEU A 1 270 ? -31.466 32.970 -12.880 1.00 82.94 270 LEU A N 1
ATOM 2010 C CA . LEU A 1 270 ? -30.446 33.513 -13.781 1.00 82.94 270 LEU A CA 1
ATOM 2011 C C . LEU A 1 270 ? -29.430 34.386 -13.028 1.00 82.94 270 LEU A C 1
ATOM 2013 O O . LEU A 1 270 ? -28.225 34.192 -13.182 1.00 82.94 270 LEU A O 1
ATOM 2017 N N . TRP A 1 271 ? -29.902 35.304 -12.178 1.00 86.00 271 TRP A N 1
ATOM 2018 C CA . TRP A 1 271 ? -29.029 36.171 -11.379 1.00 86.00 271 TRP A CA 1
ATOM 2019 C C . TRP A 1 271 ? -28.238 35.392 -10.317 1.00 86.00 271 TRP A C 1
ATOM 2021 O O . TRP A 1 271 ? -27.046 35.626 -10.136 1.00 86.00 271 TRP A O 1
ATOM 2031 N N . HIS A 1 272 ? -28.869 34.406 -9.673 1.00 84.56 272 HIS A N 1
ATOM 2032 C CA . HIS A 1 272 ? -28.216 33.503 -8.727 1.00 84.56 272 HIS A CA 1
ATOM 2033 C C . HIS A 1 272 ? -27.041 32.761 -9.376 1.00 84.56 272 HIS A C 1
ATOM 2035 O O . HIS A 1 272 ? -25.920 32.853 -8.885 1.00 84.56 272 HIS A O 1
ATOM 2041 N N . TYR A 1 273 ? -27.254 32.074 -10.504 1.00 83.19 273 TYR A N 1
ATOM 2042 C CA . TYR A 1 273 ? -26.173 31.337 -11.169 1.00 83.19 273 TYR A CA 1
ATOM 2043 C C . TYR A 1 273 ? -25.108 32.252 -11.795 1.00 83.19 273 TYR A C 1
ATOM 2045 O O . TYR A 1 273 ? -23.940 31.871 -11.826 1.00 83.19 273 TYR A O 1
ATOM 2053 N N . ALA A 1 274 ? -25.463 33.475 -12.212 1.00 84.38 274 ALA A N 1
ATOM 2054 C CA . ALA A 1 274 ? -24.484 34.476 -12.645 1.00 84.38 274 ALA A CA 1
ATOM 2055 C C . ALA A 1 274 ? -23.528 34.909 -11.514 1.00 84.38 274 ALA A C 1
ATOM 2057 O O . ALA A 1 274 ? -22.356 35.171 -11.787 1.00 84.38 274 ALA A O 1
ATOM 2058 N N . ILE A 1 275 ? -24.001 34.943 -10.260 1.00 85.12 275 ILE A N 1
ATOM 2059 C CA . ILE A 1 275 ? -23.166 35.190 -9.073 1.00 85.12 275 ILE A CA 1
ATOM 2060 C C . ILE A 1 275 ? -22.384 33.933 -8.673 1.00 85.12 275 ILE A C 1
ATOM 2062 O O . ILE A 1 275 ? -21.179 34.024 -8.458 1.00 85.12 275 ILE A O 1
ATOM 2066 N N . GLU A 1 276 ? -23.029 32.761 -8.591 1.00 82.62 276 GLU A N 1
ATOM 2067 C CA . GLU A 1 276 ? -22.356 31.510 -8.195 1.00 82.62 276 GLU A CA 1
ATOM 2068 C C . GLU A 1 276 ? -21.155 31.206 -9.095 1.00 82.62 276 GLU A C 1
ATOM 2070 O O . GLU A 1 276 ? -20.041 31.006 -8.609 1.00 82.62 276 GLU A O 1
ATOM 2075 N N . PHE A 1 277 ? -21.364 31.213 -10.414 1.00 85.50 277 PHE A N 1
ATOM 2076 C CA . PHE A 1 277 ? -20.342 30.859 -11.401 1.00 85.50 277 PHE A CA 1
ATOM 2077 C C . PHE A 1 277 ? -19.333 31.989 -11.672 1.00 85.50 277 PHE A C 1
ATOM 2079 O O . PHE A 1 277 ? -18.401 31.782 -12.444 1.00 85.50 277 PHE A O 1
ATOM 2086 N N . ASP A 1 278 ? -19.513 33.147 -11.028 1.00 86.00 278 ASP A N 1
ATOM 2087 C CA . ASP A 1 278 ? -18.862 34.426 -11.317 1.00 86.00 278 ASP A CA 1
ATOM 2088 C C . ASP A 1 278 ? -18.758 34.738 -12.821 1.00 86.00 278 ASP A C 1
ATOM 2090 O O . ASP A 1 278 ? -17.695 34.705 -13.449 1.00 86.00 278 ASP A O 1
ATOM 2094 N N . ALA A 1 279 ? -19.903 35.089 -13.406 1.00 86.25 279 ALA A N 1
ATOM 2095 C CA . ALA A 1 279 ? -19.977 35.516 -14.798 1.00 86.25 279 ALA A CA 1
ATOM 2096 C C . ALA A 1 279 ? -19.128 36.772 -15.090 1.00 86.25 279 ALA A C 1
ATOM 2098 O O . ALA A 1 279 ? -18.728 36.973 -16.237 1.00 86.25 279 ALA A O 1
ATOM 2099 N N . VAL A 1 280 ? -18.829 37.607 -14.086 1.00 88.38 280 VAL A N 1
ATOM 2100 C CA . VAL A 1 280 ? -17.997 38.807 -14.264 1.00 88.38 280 VAL A CA 1
ATOM 2101 C C . VAL A 1 280 ? -16.528 38.408 -14.370 1.00 88.38 280 VAL A C 1
ATOM 2103 O O . VAL A 1 280 ? -15.885 38.764 -15.357 1.00 88.38 280 VAL A O 1
ATOM 2106 N N . GLY A 1 281 ? -16.007 37.608 -13.437 1.00 86.25 281 GLY A N 1
ATOM 2107 C CA . GLY A 1 281 ? -14.638 37.095 -13.494 1.00 86.25 281 GLY A CA 1
ATOM 2108 C C . GLY A 1 281 ? -14.365 36.261 -14.747 1.00 86.25 281 GLY A C 1
ATOM 2109 O O . GLY A 1 281 ? -13.337 36.462 -15.395 1.00 86.25 281 GLY A O 1
ATOM 2110 N N . VAL A 1 282 ? -15.323 35.423 -15.170 1.00 86.62 282 VAL A N 1
ATOM 2111 C CA . VAL A 1 282 ? -15.286 34.699 -16.459 1.00 86.62 282 VAL A CA 1
ATOM 2112 C C . VAL A 1 282 ? -15.067 35.650 -17.640 1.00 86.62 282 VAL A C 1
ATOM 2114 O O . VAL A 1 282 ? -14.198 35.406 -18.480 1.00 86.62 282 VAL A O 1
ATOM 2117 N N . ILE A 1 283 ? -15.837 36.741 -17.714 1.00 88.81 283 ILE A N 1
ATOM 2118 C CA . ILE A 1 283 ? -15.758 37.710 -18.817 1.00 88.81 283 ILE A CA 1
ATOM 2119 C C . ILE A 1 283 ? -14.454 38.515 -18.752 1.00 88.81 283 ILE A C 1
ATOM 2121 O O . ILE A 1 283 ? -13.802 38.690 -19.784 1.00 88.81 283 ILE A O 1
ATOM 2125 N N . LEU A 1 284 ? -14.044 38.974 -17.565 1.00 91.25 284 LEU A N 1
ATOM 2126 C CA . LEU A 1 284 ? -12.819 39.758 -17.384 1.00 91.25 284 LEU A CA 1
ATOM 2127 C C . LEU A 1 284 ? -11.563 38.930 -17.708 1.00 91.25 284 LEU A C 1
ATOM 2129 O O . LEU A 1 284 ? -10.718 39.385 -18.479 1.00 91.25 284 LEU A O 1
ATOM 2133 N N . LEU A 1 285 ? -11.456 37.699 -17.194 1.00 89.00 285 LEU A N 1
ATOM 2134 C CA . LEU A 1 285 ? -10.308 36.823 -17.446 1.00 89.00 285 LEU A CA 1
ATOM 2135 C C . LEU A 1 285 ? -10.300 36.286 -18.884 1.00 89.00 285 LEU A C 1
ATOM 2137 O O . LEU A 1 285 ? -9.278 36.371 -19.565 1.00 89.00 285 LEU A O 1
ATOM 2141 N N . GLY A 1 286 ? -11.429 35.756 -19.366 1.00 85.62 286 GLY A N 1
ATOM 2142 C CA . GLY A 1 286 ? -11.538 35.185 -20.712 1.00 85.62 286 GLY A CA 1
ATOM 2143 C C . GLY A 1 286 ? -11.368 36.236 -21.808 1.00 85.62 286 GLY A C 1
ATOM 2144 O O . GLY A 1 286 ? -10.600 36.031 -22.751 1.00 85.62 286 GLY A O 1
ATOM 2145 N N . GLY A 1 287 ? -12.019 37.393 -21.656 1.00 86.69 287 GLY A N 1
ATOM 2146 C CA . GLY A 1 287 ? -11.842 38.543 -22.542 1.00 86.69 287 GLY A CA 1
ATOM 2147 C C . GLY A 1 287 ? -10.427 39.112 -22.463 1.00 86.69 287 GLY A C 1
ATOM 2148 O O . GLY A 1 287 ? -9.800 39.328 -23.499 1.00 86.69 287 GLY A O 1
ATOM 2149 N N . GLY A 1 288 ? -9.890 39.280 -21.250 1.00 89.12 288 GLY A N 1
ATOM 2150 C CA . GLY A 1 288 ? -8.541 39.792 -21.013 1.00 89.12 288 GLY A CA 1
ATOM 2151 C C . GLY A 1 288 ? -7.451 38.948 -21.672 1.00 89.12 288 GLY A C 1
ATOM 2152 O O . GLY A 1 288 ? -6.688 39.456 -22.493 1.00 89.12 288 GLY A O 1
ATOM 2153 N N . LEU A 1 289 ? -7.422 37.643 -21.389 1.00 88.25 289 LEU A N 1
ATOM 2154 C CA . LEU A 1 289 ? -6.460 36.709 -21.984 1.00 88.25 289 LEU A CA 1
ATOM 2155 C C . LEU A 1 289 ? -6.608 36.609 -23.507 1.00 88.25 289 LEU A C 1
ATOM 2157 O O . LEU A 1 289 ? -5.600 36.587 -24.212 1.00 88.25 289 LEU A O 1
ATOM 2161 N N . THR A 1 290 ? -7.837 36.592 -24.035 1.00 86.50 290 THR A N 1
ATOM 2162 C CA . THR A 1 290 ? -8.061 36.534 -25.492 1.00 86.50 290 THR A CA 1
ATOM 2163 C C . THR A 1 290 ? -7.545 37.798 -26.180 1.00 86.50 290 THR A C 1
ATOM 2165 O O . THR A 1 290 ? -6.861 37.707 -27.197 1.00 86.50 290 THR A O 1
ATOM 2168 N N . LEU A 1 291 ? -7.801 38.977 -25.605 1.00 89.19 291 LEU A N 1
ATOM 2169 C CA . LEU A 1 291 ? -7.316 40.258 -26.127 1.00 89.19 291 LEU A CA 1
ATOM 2170 C C . LEU A 1 291 ? -5.799 40.451 -25.965 1.00 89.19 291 LEU A C 1
ATOM 2172 O O . LEU A 1 291 ? -5.218 41.221 -26.725 1.00 89.19 291 LEU A O 1
ATOM 2176 N N . ILE A 1 292 ? -5.147 39.734 -25.043 1.00 88.25 292 ILE A N 1
ATOM 2177 C CA . ILE A 1 292 ? -3.680 39.676 -24.945 1.00 88.25 292 ILE A CA 1
ATOM 2178 C C . ILE A 1 292 ? -3.087 38.713 -25.985 1.00 88.25 292 ILE A C 1
ATOM 2180 O O . ILE A 1 292 ? -2.127 39.065 -26.661 1.00 88.25 292 ILE A O 1
ATOM 2184 N N . LEU A 1 293 ? -3.623 37.496 -26.121 1.00 86.56 293 LEU A N 1
ATOM 2185 C CA . LEU A 1 293 ? -2.951 36.409 -26.851 1.00 86.56 293 LEU A CA 1
ATOM 2186 C C . LEU A 1 293 ? -3.325 36.317 -28.337 1.00 86.56 293 LEU A C 1
ATOM 2188 O O . LEU A 1 293 ? -2.493 35.896 -29.143 1.00 86.56 293 LEU A O 1
ATOM 2192 N N . LEU A 1 294 ? -4.536 36.727 -28.725 1.00 83.44 294 LEU A N 1
ATOM 2193 C CA . LEU A 1 294 ? -4.978 36.695 -30.122 1.00 83.44 294 LEU A CA 1
ATOM 2194 C C . LEU A 1 294 ? -4.218 37.675 -31.045 1.00 83.44 294 LEU A C 1
ATOM 2196 O O . LEU A 1 294 ? -3.866 37.247 -32.147 1.00 83.44 294 LEU A O 1
ATOM 2200 N N . PRO A 1 295 ? -3.906 38.937 -30.654 1.00 82.88 295 PRO A N 1
ATOM 2201 C CA . PRO A 1 295 ? -3.274 39.907 -31.554 1.00 82.88 295 PRO A CA 1
ATOM 2202 C C . PRO A 1 295 ? -1.960 39.428 -32.173 1.00 82.88 295 PRO A C 1
ATOM 2204 O O . PRO A 1 295 ? -1.742 39.637 -33.363 1.00 82.88 295 PRO A O 1
ATOM 2207 N N . PHE A 1 296 ? -1.115 38.725 -31.413 1.00 76.19 296 PHE A N 1
ATOM 2208 C CA . PHE A 1 296 ? 0.164 38.199 -31.907 1.00 76.19 296 PHE A CA 1
ATOM 2209 C C . PHE A 1 296 ? 0.008 37.208 -33.075 1.00 76.19 296 PHE A C 1
ATOM 2211 O O . PHE A 1 296 ? 0.889 37.138 -33.928 1.00 76.19 296 PHE A O 1
ATOM 2218 N N . SER A 1 297 ? -1.118 36.485 -33.158 1.00 73.44 297 SER A N 1
ATOM 2219 C CA . SER A 1 297 ? -1.400 35.548 -34.256 1.00 73.44 297 SER A CA 1
ATOM 2220 C C . SER A 1 297 ? -2.060 36.200 -35.479 1.00 73.44 297 SER A C 1
ATOM 2222 O O . SER A 1 297 ? -2.138 35.546 -36.515 1.00 73.44 297 SER A O 1
ATOM 2224 N N . ILE A 1 298 ? -2.539 37.447 -35.379 1.00 73.69 298 ILE A N 1
ATOM 2225 C CA . ILE A 1 298 ? -3.195 38.185 -36.483 1.00 73.69 298 ILE A CA 1
ATOM 2226 C C . ILE A 1 298 ? -2.424 39.445 -36.920 1.00 73.69 298 ILE A C 1
ATOM 2228 O O . ILE A 1 298 ? -2.747 40.052 -37.938 1.00 73.69 298 ILE A O 1
ATOM 2232 N N . ALA A 1 299 ? -1.374 39.840 -36.193 1.00 66.00 299 ALA A N 1
ATOM 2233 C CA . ALA A 1 299 ? -0.589 41.045 -36.478 1.00 66.00 299 ALA A CA 1
ATOM 2234 C C . ALA A 1 299 ? 0.154 41.020 -37.827 1.00 66.00 299 ALA A C 1
ATOM 2236 O O . ALA A 1 299 ? 0.485 42.082 -38.353 1.00 66.00 299 ALA A O 1
ATOM 2237 N N . GLY A 1 300 ? 0.414 39.829 -38.378 1.00 58.38 300 GLY A N 1
ATOM 2238 C CA . GLY A 1 300 ? 0.990 39.655 -39.715 1.00 58.38 300 GLY A CA 1
ATOM 2239 C C . GLY A 1 300 ? -0.039 39.512 -40.845 1.00 58.38 300 GLY A C 1
ATOM 2240 O O . GLY A 1 300 ? 0.353 39.570 -42.003 1.00 58.38 300 GLY A O 1
ATOM 2241 N N . SER A 1 301 ? -1.334 39.355 -40.538 1.00 56.59 301 SER A N 1
ATOM 2242 C CA . SER A 1 301 ? -2.412 39.312 -41.544 1.00 56.59 301 SER A CA 1
ATOM 2243 C C . SER A 1 301 ? -3.121 40.662 -41.728 1.00 56.59 301 SER A C 1
ATOM 2245 O O . SER A 1 301 ? -3.974 40.799 -42.602 1.00 56.59 301 SER A O 1
ATOM 2247 N N . SER A 1 302 ? -2.801 41.677 -40.916 1.00 58.25 302 SER A N 1
ATOM 2248 C CA . SER A 1 302 ? -3.286 43.049 -41.103 1.00 58.25 302 SER A CA 1
ATOM 2249 C C . SER A 1 302 ? -2.401 43.837 -42.073 1.00 58.25 302 SER A C 1
ATOM 2251 O O . SER A 1 302 ? -1.179 43.812 -41.964 1.00 58.25 302 SER A O 1
ATOM 2253 N N . ALA A 1 303 ? -3.021 44.615 -42.970 1.00 53.38 303 ALA A N 1
ATOM 2254 C CA . ALA A 1 303 ? -2.335 45.391 -44.017 1.00 53.38 303 ALA A CA 1
ATOM 2255 C C . ALA A 1 303 ? -1.305 46.425 -43.504 1.00 53.38 303 ALA A C 1
ATOM 2257 O O . ALA A 1 303 ? -0.491 46.924 -44.278 1.00 53.38 303 ALA A O 1
ATOM 2258 N N . SER A 1 304 ? -1.315 46.732 -42.205 1.00 55.03 304 SER A N 1
ATOM 2259 C CA . SER A 1 304 ? -0.169 47.296 -41.497 1.00 55.03 304 SER A CA 1
ATOM 2260 C C . SER A 1 304 ? 0.264 46.366 -40.364 1.00 55.03 304 SER A C 1
ATOM 2262 O O . SER A 1 304 ? -0.549 45.943 -39.536 1.00 55.03 304 SER A O 1
ATOM 2264 N N . LEU A 1 305 ? 1.569 46.088 -40.308 1.00 60.34 305 LEU A N 1
ATOM 2265 C CA . LEU A 1 305 ? 2.219 45.496 -39.140 1.00 60.34 305 LEU A CA 1
ATOM 2266 C C . LEU A 1 305 ? 1.944 46.393 -37.925 1.00 60.34 305 LEU A C 1
ATOM 2268 O O . LEU A 1 305 ? 2.219 47.591 -37.972 1.00 60.34 305 LEU A O 1
ATOM 2272 N N . TRP A 1 306 ? 1.411 45.812 -36.847 1.00 69.94 306 TRP A N 1
ATOM 2273 C CA . TRP A 1 306 ? 1.119 46.514 -35.587 1.00 69.94 306 TRP A CA 1
ATOM 2274 C C . TRP A 1 306 ? 0.191 47.735 -35.739 1.00 69.94 306 TRP A C 1
ATOM 2276 O O . TRP A 1 306 ? 0.481 48.835 -35.269 1.00 69.94 306 TRP A O 1
ATOM 2286 N N . SER A 1 307 ? -0.966 47.537 -36.379 1.00 74.81 307 SER A N 1
ATOM 2287 C CA . SER A 1 307 ? -2.039 48.543 -36.423 1.00 74.81 307 SER A CA 1
ATOM 2288 C C . SER A 1 307 ? -2.458 49.049 -35.019 1.00 74.81 307 SER A C 1
ATOM 2290 O O . SER A 1 307 ? -2.366 48.303 -34.040 1.00 74.81 307 SER A O 1
ATOM 2292 N N . PRO A 1 308 ? -3.005 50.278 -34.882 1.00 80.38 308 PRO A N 1
ATOM 2293 C CA . PRO A 1 308 ? -3.457 50.809 -33.588 1.00 80.38 308 PRO A CA 1
ATOM 2294 C C . PRO A 1 308 ? -4.470 49.917 -32.853 1.00 80.38 308 PRO A C 1
ATOM 2296 O O . PRO A 1 308 ? -4.482 49.888 -31.625 1.00 80.38 308 PRO A O 1
ATOM 2299 N N . ALA A 1 309 ? -5.279 49.146 -33.589 1.00 79.50 309 ALA A N 1
ATOM 2300 C CA . ALA A 1 309 ? -6.218 48.187 -33.012 1.00 79.50 309 ALA A CA 1
ATOM 2301 C C . ALA A 1 309 ? -5.513 47.093 -32.189 1.00 79.50 309 ALA A C 1
ATOM 2303 O O . ALA A 1 309 ? -6.007 46.725 -31.129 1.00 79.50 309 ALA A O 1
ATOM 2304 N N . ILE A 1 310 ? -4.333 46.628 -32.616 1.00 81.50 310 ILE A N 1
ATOM 2305 C CA . ILE A 1 310 ? -3.537 45.621 -31.892 1.00 81.50 310 ILE A CA 1
ATOM 2306 C C . ILE A 1 310 ? -3.059 46.177 -30.546 1.00 81.50 310 ILE A C 1
ATOM 2308 O O . ILE A 1 310 ? -3.212 45.515 -29.521 1.00 81.50 310 ILE A O 1
ATOM 2312 N N . PHE A 1 311 ? -2.562 47.416 -30.515 1.00 83.88 311 PHE A N 1
ATOM 2313 C CA . PHE A 1 311 ? -2.176 48.071 -29.261 1.00 83.88 311 PHE A CA 1
ATOM 2314 C C . PHE A 1 311 ? -3.376 48.312 -28.334 1.00 83.88 311 PHE A C 1
ATOM 2316 O O . PHE A 1 311 ? -3.254 48.120 -27.125 1.00 83.88 311 PHE A O 1
ATOM 2323 N N . ILE A 1 312 ? -4.545 48.659 -28.885 1.00 87.56 312 ILE A N 1
ATOM 2324 C CA . ILE A 1 312 ? -5.794 48.787 -28.117 1.00 87.56 312 ILE A CA 1
ATOM 2325 C C . ILE A 1 312 ? -6.218 47.434 -27.525 1.00 87.56 312 ILE A C 1
ATOM 2327 O O . ILE A 1 312 ? -6.575 47.392 -26.351 1.00 87.56 312 ILE A O 1
ATOM 2331 N N . MET A 1 313 ? -6.132 46.332 -28.281 1.00 87.31 313 MET A N 1
ATOM 2332 C CA . MET A 1 313 ? -6.428 44.984 -27.772 1.00 87.31 313 MET A CA 1
ATOM 2333 C C . MET A 1 313 ? -5.481 44.595 -26.629 1.00 87.31 313 MET A C 1
ATOM 2335 O O . MET A 1 313 ? -5.957 44.218 -25.562 1.00 87.31 313 MET A O 1
ATOM 2339 N N . LEU A 1 314 ? -4.165 44.770 -26.796 1.00 88.12 314 LEU A N 1
ATOM 2340 C CA . LEU A 1 314 ? -3.179 44.453 -25.753 1.00 88.12 314 LEU A CA 1
ATOM 2341 C C . LEU A 1 314 ? -3.367 45.304 -24.485 1.00 88.12 314 LEU A C 1
ATOM 2343 O O . LEU A 1 314 ? -3.303 44.777 -23.371 1.00 88.12 314 LEU A O 1
ATOM 2347 N N . ALA A 1 315 ? -3.633 46.605 -24.635 1.00 89.88 315 ALA A N 1
ATOM 2348 C CA . ALA A 1 315 ? -3.874 47.510 -23.513 1.00 89.88 315 ALA A CA 1
ATOM 2349 C C . ALA A 1 315 ? -5.185 47.178 -22.783 1.00 89.88 315 ALA A C 1
ATOM 2351 O O . ALA A 1 315 ? -5.182 47.016 -21.563 1.00 89.88 315 ALA A O 1
ATOM 2352 N N . LEU A 1 316 ? -6.291 47.011 -23.518 1.00 92.75 316 LEU A N 1
ATOM 2353 C CA . LEU A 1 316 ? -7.589 46.640 -22.950 1.00 92.75 316 LEU A CA 1
ATOM 2354 C C . LEU A 1 316 ? -7.534 45.258 -22.290 1.00 92.75 316 LEU A C 1
ATOM 2356 O O . LEU A 1 316 ? -8.029 45.098 -21.181 1.00 92.75 316 LEU A O 1
ATOM 2360 N N . GLY A 1 317 ? -6.887 44.279 -22.925 1.00 90.94 317 GLY A N 1
ATOM 2361 C CA . GLY A 1 317 ? -6.708 42.941 -22.369 1.00 90.94 317 GLY A CA 1
ATOM 2362 C C . GLY A 1 317 ? -5.919 42.956 -21.058 1.00 90.94 317 GLY A C 1
ATOM 2363 O O . GLY A 1 317 ? -6.339 42.345 -20.077 1.00 90.94 317 GLY A O 1
ATOM 2364 N N . SER A 1 318 ? -4.839 43.743 -20.998 1.00 91.44 318 SER A N 1
ATOM 2365 C CA . SER A 1 318 ? -4.059 43.955 -19.769 1.00 91.44 318 SER A CA 1
ATOM 2366 C C . SER A 1 318 ? -4.889 44.621 -18.665 1.00 91.44 318 SER A C 1
ATOM 2368 O O . SER A 1 318 ? -4.857 44.178 -17.517 1.00 91.44 318 SER A O 1
ATOM 2370 N N . ILE A 1 319 ? -5.685 45.641 -19.009 1.00 94.88 319 ILE A N 1
ATOM 2371 C CA . ILE A 1 319 ? -6.615 46.301 -18.079 1.00 94.88 319 ILE A CA 1
ATOM 2372 C C . ILE A 1 319 ? -7.662 45.308 -17.560 1.00 94.88 319 ILE A C 1
ATOM 2374 O O . ILE A 1 319 ? -7.940 45.309 -16.366 1.00 94.88 319 ILE A O 1
ATOM 2378 N N . LEU A 1 320 ? -8.208 44.433 -18.411 1.00 93.81 320 LEU A N 1
ATOM 2379 C CA . LEU A 1 320 ? -9.201 43.428 -18.018 1.00 93.81 320 LEU A CA 1
ATOM 2380 C C . LEU A 1 320 ? -8.618 42.342 -17.100 1.00 93.81 320 LEU A C 1
ATOM 2382 O O . LEU A 1 320 ? -9.292 41.944 -16.156 1.00 93.81 320 LEU A O 1
ATOM 2386 N N . VAL A 1 321 ? -7.365 41.911 -17.299 1.00 91.19 321 VAL A N 1
ATOM 2387 C CA . VAL A 1 321 ? -6.691 40.966 -16.381 1.00 91.19 321 VAL A CA 1
ATOM 2388 C C . VAL A 1 321 ? -6.377 41.614 -15.024 1.00 91.19 321 VAL A C 1
ATOM 2390 O O . VAL A 1 321 ? -6.535 40.973 -13.985 1.00 91.19 321 VAL A O 1
ATOM 2393 N N . VAL A 1 322 ? -6.002 42.898 -14.993 1.00 92.00 322 VAL A N 1
ATOM 2394 C CA . VAL A 1 322 ? -5.845 43.644 -13.728 1.00 92.00 322 VAL A CA 1
ATOM 2395 C C . VAL A 1 322 ? -7.203 43.872 -13.051 1.00 92.00 322 VAL A C 1
ATOM 2397 O O . VAL A 1 322 ? -7.325 43.679 -11.843 1.00 92.00 322 VAL A O 1
ATOM 2400 N N . ALA A 1 323 ? -8.241 44.219 -13.816 1.00 92.81 323 ALA A N 1
ATOM 2401 C CA . ALA A 1 323 ? -9.602 44.381 -13.310 1.00 92.81 323 ALA A CA 1
ATOM 2402 C C . ALA A 1 323 ? -10.170 43.063 -12.765 1.00 92.81 323 ALA A C 1
ATOM 2404 O O . ALA A 1 323 ? -10.813 43.086 -11.723 1.00 92.81 323 ALA A O 1
ATOM 2405 N N . PHE A 1 324 ? -9.880 41.925 -13.406 1.00 92.19 324 PHE A N 1
ATOM 2406 C CA . PHE A 1 324 ? -10.182 40.589 -12.890 1.00 92.19 324 PHE A CA 1
ATOM 2407 C C . PHE A 1 324 ? -9.544 40.371 -11.514 1.00 92.19 324 PHE A C 1
ATOM 2409 O O . PHE A 1 324 ? -10.253 40.070 -10.560 1.00 92.19 324 PHE A O 1
ATOM 2416 N N . ALA A 1 325 ? -8.232 40.594 -11.380 1.00 86.75 325 ALA A N 1
ATOM 2417 C CA . ALA A 1 325 ? -7.521 40.392 -10.116 1.00 86.75 325 ALA A CA 1
ATOM 2418 C C . ALA A 1 325 ? -8.007 41.323 -8.985 1.00 86.75 325 ALA A C 1
ATOM 2420 O O . ALA A 1 325 ? -8.033 40.919 -7.823 1.00 86.75 325 ALA A O 1
ATOM 2421 N N . LEU A 1 326 ? -8.413 42.556 -9.310 1.00 90.50 326 LEU A N 1
ATOM 2422 C CA . LEU A 1 326 ? -9.015 43.485 -8.348 1.00 90.50 326 LEU A CA 1
ATOM 2423 C C . LEU A 1 326 ? -10.454 43.089 -7.983 1.00 90.50 326 LEU A C 1
ATOM 2425 O O . LEU A 1 326 ? -10.815 43.129 -6.809 1.00 90.50 326 LEU A O 1
ATOM 2429 N N . PHE A 1 327 ? -11.261 42.684 -8.965 1.00 90.25 327 PHE A N 1
ATOM 2430 C CA . PHE A 1 327 ? -12.634 42.233 -8.748 1.00 90.25 327 PHE A CA 1
ATOM 2431 C C . PHE A 1 327 ? -12.666 40.976 -7.870 1.00 90.25 327 PHE A C 1
ATOM 2433 O O . PHE A 1 327 ? -13.364 40.956 -6.861 1.00 90.25 327 PHE A O 1
ATOM 2440 N N . GLU A 1 328 ? -11.843 39.978 -8.183 1.00 87.94 328 GLU A N 1
ATOM 2441 C CA . GLU A 1 328 ? -11.696 38.745 -7.403 1.00 87.94 328 GLU A CA 1
ATOM 2442 C C . GLU A 1 328 ? -11.270 38.989 -5.950 1.00 87.94 328 GLU A C 1
ATOM 2444 O O . GLU A 1 328 ? -11.824 38.391 -5.030 1.00 87.94 328 GLU A O 1
ATOM 2449 N N . CYS A 1 329 ? -10.298 39.879 -5.724 1.00 84.44 329 CYS A N 1
ATOM 2450 C CA . CYS A 1 329 ? -9.780 40.145 -4.380 1.00 84.44 329 CYS A CA 1
ATOM 2451 C C . CYS A 1 329 ? -10.713 41.001 -3.505 1.00 84.44 329 CYS A C 1
ATOM 2453 O O . CYS A 1 329 ? -10.619 40.918 -2.280 1.00 84.44 329 CYS A O 1
ATOM 2455 N N . TYR A 1 330 ? -11.560 41.855 -4.098 1.00 85.31 330 TYR A N 1
ATOM 2456 C CA . TYR A 1 330 ? -12.253 42.928 -3.363 1.00 85.31 330 TYR A CA 1
ATOM 2457 C C . TYR A 1 330 ? -13.755 43.084 -3.653 1.00 85.31 330 TYR A C 1
ATOM 2459 O O . TYR A 1 330 ? -14.414 43.867 -2.967 1.00 85.31 330 TYR A O 1
ATOM 2467 N N . CYS A 1 331 ? -14.312 42.409 -4.662 1.00 87.19 331 CYS A N 1
ATOM 2468 C CA . CYS A 1 331 ? -15.688 42.641 -5.131 1.00 87.19 331 CYS A CA 1
ATOM 2469 C C . CYS A 1 331 ? -16.499 41.366 -5.416 1.00 87.19 331 CYS A C 1
ATOM 2471 O O . CYS A 1 331 ? -17.725 41.416 -5.324 1.00 87.19 331 CYS A O 1
ATOM 2473 N N . ALA A 1 332 ? -15.857 40.247 -5.759 1.00 86.25 332 ALA A N 1
ATOM 2474 C CA . ALA A 1 332 ? -16.523 38.989 -6.080 1.00 86.25 332 ALA A CA 1
ATOM 2475 C C . ALA A 1 332 ? -17.227 38.399 -4.835 1.00 86.25 332 ALA A C 1
ATOM 2477 O O . ALA A 1 332 ? -16.551 38.050 -3.866 1.00 86.25 332 ALA A O 1
ATOM 2478 N N . PRO A 1 333 ? -18.567 38.224 -4.830 1.00 83.38 333 PRO A N 1
ATOM 2479 C CA . PRO A 1 333 ? -19.272 37.658 -3.673 1.00 83.38 333 PRO A CA 1
ATOM 2480 C C . PRO A 1 333 ? -18.930 36.182 -3.421 1.00 83.38 333 PRO A C 1
ATOM 2482 O O . PRO A 1 333 ? -19.036 35.700 -2.295 1.00 83.38 333 PRO A O 1
ATOM 2485 N N . LYS A 1 334 ? -18.542 35.465 -4.484 1.00 82.06 334 LYS A N 1
ATOM 2486 C CA . LYS A 1 334 ? -18.107 34.065 -4.485 1.00 82.06 334 LYS A CA 1
ATOM 2487 C C . LYS A 1 334 ? -17.005 33.888 -5.538 1.00 82.06 334 LYS A C 1
ATOM 2489 O O . LYS A 1 334 ? -17.342 33.656 -6.701 1.00 82.06 334 LYS A O 1
ATOM 2494 N N . PRO A 1 335 ? -15.718 34.011 -5.165 1.00 79.38 335 PRO A N 1
ATOM 2495 C CA . PRO A 1 335 ? -14.638 34.144 -6.135 1.00 79.38 335 PRO A CA 1
ATOM 2496 C C . PRO A 1 335 ? -14.556 32.988 -7.139 1.00 79.38 335 PRO A C 1
ATOM 2498 O O . PRO A 1 335 ? -14.980 31.852 -6.884 1.00 79.38 335 PRO A O 1
ATOM 2501 N N . PHE A 1 336 ? -14.035 33.305 -8.316 1.00 74.06 336 PHE A N 1
ATOM 2502 C CA . PHE A 1 336 ? -13.780 32.393 -9.424 1.00 74.06 336 PHE A CA 1
ATOM 2503 C C . PHE A 1 336 ? -12.576 31.476 -9.136 1.00 74.06 336 PHE A C 1
ATOM 2505 O O . PHE A 1 336 ? -12.637 30.279 -9.424 1.00 74.06 336 PHE A O 1
ATOM 2512 N N . VAL A 1 337 ? -11.518 31.999 -8.506 1.00 74.81 337 VAL A N 1
ATOM 2513 C CA . VAL A 1 337 ? -10.307 31.267 -8.106 1.00 74.81 337 VAL A CA 1
ATOM 2514 C C . VAL A 1 337 ? -10.251 31.075 -6.584 1.00 74.81 337 VAL A C 1
ATOM 2516 O O . VAL A 1 337 ? -10.280 32.045 -5.824 1.00 74.81 337 VAL A O 1
ATOM 2519 N N . PRO A 1 338 ? -10.053 29.844 -6.081 1.00 73.75 338 PRO A N 1
ATOM 2520 C CA . PRO A 1 338 ? -9.771 29.616 -4.667 1.00 73.75 338 PRO A CA 1
ATOM 2521 C C . PRO A 1 338 ? -8.304 29.970 -4.343 1.00 73.75 338 PRO A C 1
ATOM 2523 O O . PRO A 1 338 ? -7.457 29.088 -4.202 1.00 73.75 338 PRO A O 1
ATOM 2526 N N . PHE A 1 339 ? -7.982 31.263 -4.204 1.00 73.06 339 PHE A N 1
ATOM 2527 C CA . PHE A 1 339 ? -6.607 31.761 -3.980 1.00 73.06 339 PHE A CA 1
ATOM 2528 C C . PHE A 1 339 ? -5.866 31.082 -2.815 1.00 73.06 339 PHE A C 1
ATOM 2530 O O . PHE A 1 339 ? -4.660 30.859 -2.899 1.00 73.06 339 PHE A O 1
ATOM 2537 N N . GLN A 1 340 ? -6.578 30.685 -1.755 1.00 70.44 340 GLN A N 1
ATOM 2538 C CA . GLN A 1 340 ? -5.993 29.945 -0.628 1.00 70.44 340 GLN A CA 1
ATOM 2539 C C . GLN A 1 340 ? -5.356 28.609 -1.060 1.00 70.44 340 GLN A C 1
ATOM 2541 O O . GLN A 1 340 ? -4.348 28.196 -0.487 1.00 70.44 340 GLN A O 1
ATOM 2546 N N . LEU A 1 341 ? -5.902 27.956 -2.093 1.00 70.00 341 LEU A N 1
ATOM 2547 C CA . LEU A 1 341 ? -5.373 26.709 -2.649 1.00 70.00 341 LEU A CA 1
ATOM 2548 C C . LEU A 1 341 ? -4.187 26.952 -3.600 1.00 70.00 341 LEU A C 1
ATOM 2550 O O . LEU A 1 341 ? -3.267 26.133 -3.632 1.00 70.00 341 LEU A O 1
ATOM 2554 N N . LEU A 1 342 ? -4.145 28.091 -4.308 1.00 73.25 342 LEU A N 1
ATOM 2555 C CA . LEU A 1 342 ? -2.985 28.494 -5.124 1.00 73.25 342 LEU A CA 1
ATOM 2556 C C . LEU A 1 342 ? -1.716 28.703 -4.284 1.00 73.25 342 LEU A C 1
ATOM 2558 O O . LEU A 1 342 ? -0.622 28.405 -4.755 1.00 73.25 342 LEU A O 1
ATOM 2562 N N . CYS A 1 343 ? -1.843 29.136 -3.027 1.00 76.62 343 CYS A N 1
ATOM 2563 C CA . CYS A 1 343 ? -0.712 29.289 -2.101 1.00 76.62 343 CYS A CA 1
ATOM 2564 C C . CYS A 1 343 ? -0.014 27.959 -1.728 1.00 76.62 343 CYS A C 1
ATOM 2566 O O . CYS A 1 343 ? 1.029 27.963 -1.067 1.00 76.62 343 CYS A O 1
ATOM 2568 N N . SER A 1 344 ? -0.552 26.804 -2.137 1.00 84.94 344 SER A N 1
ATOM 2569 C CA . SER A 1 344 ? 0.103 25.505 -1.972 1.00 84.94 344 SER A CA 1
ATOM 2570 C C . SER A 1 344 ? 1.311 25.354 -2.902 1.00 84.94 344 SER A C 1
ATOM 2572 O O . SER A 1 344 ? 1.187 25.435 -4.121 1.00 84.94 344 SER A O 1
ATOM 2574 N N . ARG A 1 345 ? 2.477 25.000 -2.340 1.00 87.94 345 ARG A N 1
ATOM 2575 C CA . ARG A 1 345 ? 3.706 24.702 -3.107 1.00 87.94 345 ARG A CA 1
ATOM 2576 C C . ARG A 1 345 ? 3.526 23.623 -4.182 1.00 87.94 345 ARG A C 1
ATOM 2578 O O . ARG A 1 345 ? 4.186 23.699 -5.215 1.00 87.94 345 ARG A O 1
ATOM 2585 N N . ASN A 1 346 ? 2.654 22.639 -3.951 1.00 89.44 346 ASN A N 1
ATOM 2586 C CA . ASN A 1 346 ? 2.395 21.580 -4.930 1.00 89.44 346 ASN A CA 1
ATOM 2587 C C . ASN A 1 346 ? 1.467 22.080 -6.048 1.00 89.44 346 ASN A C 1
ATOM 2589 O O . ASN A 1 346 ? 1.715 21.778 -7.210 1.00 89.44 346 ASN A O 1
ATOM 2593 N N . VAL A 1 347 ? 0.455 22.897 -5.723 1.00 89.19 347 VAL A N 1
ATOM 2594 C CA . VAL A 1 347 ? -0.471 23.473 -6.719 1.00 89.19 347 VAL A CA 1
ATOM 2595 C C . VAL A 1 347 ? 0.241 24.518 -7.567 1.00 89.19 347 VAL A C 1
ATOM 2597 O O . VAL A 1 347 ? 0.239 24.396 -8.783 1.00 89.19 347 VAL A O 1
ATOM 2600 N N . MET A 1 348 ? 0.924 25.485 -6.949 1.00 90.62 348 MET A N 1
ATOM 2601 C CA . MET A 1 348 ? 1.683 26.521 -7.655 1.00 90.62 348 MET A CA 1
ATOM 2602 C C . MET A 1 348 ? 2.756 25.922 -8.574 1.00 90.62 348 MET A C 1
ATOM 2604 O O . MET A 1 348 ? 2.855 26.312 -9.733 1.00 90.62 348 MET A O 1
ATOM 2608 N N . GLY A 1 349 ? 3.532 24.944 -8.087 1.00 91.62 349 GLY A N 1
ATOM 2609 C CA . GLY A 1 349 ? 4.541 24.271 -8.909 1.00 91.62 349 GLY A CA 1
ATOM 2610 C C . GLY A 1 349 ? 3.930 23.506 -10.086 1.00 91.62 349 GLY A C 1
ATOM 2611 O O . GLY A 1 349 ? 4.459 23.574 -11.188 1.00 91.62 349 GLY A O 1
ATOM 2612 N N . SER A 1 350 ? 2.798 22.824 -9.876 1.00 93.69 350 SER A N 1
ATOM 2613 C CA . SER A 1 350 ? 2.084 22.097 -10.941 1.00 93.69 350 SER A CA 1
ATOM 2614 C C . SER A 1 350 ? 1.428 23.039 -11.953 1.00 93.69 350 SER A C 1
ATOM 2616 O O . SER A 1 350 ? 1.506 22.800 -13.146 1.00 93.69 350 SER A O 1
ATOM 2618 N N . PHE A 1 351 ? 0.852 24.158 -11.509 1.00 92.25 351 PHE A N 1
ATOM 2619 C CA . PHE A 1 351 ? 0.270 25.174 -12.390 1.00 92.25 351 PHE A CA 1
ATOM 2620 C C . PHE A 1 351 ? 1.337 25.791 -13.313 1.00 92.25 351 PHE A C 1
ATOM 2622 O O . PHE A 1 351 ? 1.109 25.965 -14.511 1.00 92.25 351 PHE A O 1
ATOM 2629 N N . ILE A 1 352 ? 2.529 26.079 -12.773 1.00 94.06 352 ILE A N 1
ATOM 2630 C CA . ILE A 1 352 ? 3.676 26.560 -13.560 1.00 94.06 352 ILE A CA 1
ATOM 2631 C C . ILE A 1 352 ? 4.163 25.469 -14.523 1.00 94.06 352 ILE A C 1
ATOM 2633 O O . ILE A 1 352 ? 4.371 25.767 -15.697 1.00 94.06 352 ILE A O 1
ATOM 2637 N N . LEU A 1 353 ? 4.312 24.223 -14.055 1.00 95.75 353 LEU A N 1
ATOM 2638 C CA . LEU A 1 353 ? 4.729 23.089 -14.885 1.00 95.75 353 LEU A CA 1
ATOM 2639 C C . LEU A 1 353 ? 3.760 22.875 -16.054 1.00 95.75 353 LEU A C 1
ATOM 2641 O O . LEU A 1 353 ? 4.178 23.011 -17.197 1.00 95.75 353 LEU A O 1
ATOM 2645 N N . SER A 1 354 ? 2.473 22.667 -15.778 1.00 94.75 354 SER A N 1
ATOM 2646 C CA . SER A 1 354 ? 1.409 22.498 -16.772 1.00 94.75 354 SER A CA 1
ATOM 2647 C C . SER A 1 354 ? 1.407 23.623 -17.813 1.00 94.75 354 SER A C 1
ATOM 2649 O O . SER A 1 354 ? 1.384 23.372 -19.018 1.00 94.75 354 SER A O 1
ATOM 2651 N N . THR A 1 355 ? 1.543 24.882 -17.376 1.00 94.25 355 THR A N 1
ATOM 2652 C CA . THR A 1 355 ? 1.653 26.029 -18.296 1.00 94.25 355 THR A CA 1
ATOM 2653 C C . THR A 1 355 ? 2.883 25.905 -19.209 1.00 94.25 355 THR A C 1
ATOM 2655 O O . THR A 1 355 ? 2.774 26.101 -20.417 1.00 94.25 355 THR A O 1
ATOM 2658 N N . VAL A 1 356 ? 4.049 25.551 -18.658 1.00 95.19 356 VAL A N 1
ATOM 2659 C CA . VAL A 1 356 ? 5.319 25.381 -19.391 1.00 95.19 356 VAL A CA 1
ATOM 2660 C C . VAL A 1 356 ? 5.267 24.214 -20.381 1.00 95.19 356 VAL A C 1
ATOM 2662 O O . VAL A 1 356 ? 5.679 24.386 -21.530 1.00 95.19 356 VAL A O 1
ATOM 2665 N N . LEU A 1 357 ? 4.730 23.061 -19.966 1.00 95.19 357 LEU A N 1
ATOM 2666 C CA . LEU A 1 357 ? 4.563 21.875 -20.811 1.00 95.19 357 LEU A CA 1
ATOM 2667 C C . LEU A 1 357 ? 3.692 22.200 -22.027 1.00 95.19 357 LEU A C 1
ATOM 2669 O O . LEU A 1 357 ? 4.108 21.975 -23.162 1.00 95.19 357 LEU A O 1
ATOM 2673 N N . PHE A 1 358 ? 2.528 22.820 -21.815 1.00 94.25 358 PHE A N 1
ATOM 2674 C CA . PHE A 1 358 ? 1.611 23.131 -22.911 1.00 94.25 358 PHE A CA 1
ATOM 2675 C C . PHE A 1 358 ? 2.079 24.289 -23.809 1.00 94.25 358 PHE A C 1
ATOM 2677 O O . PHE A 1 358 ? 1.785 24.264 -25.004 1.00 94.25 358 PHE A O 1
ATOM 2684 N N . ILE A 1 359 ? 2.881 25.245 -23.314 1.00 94.88 359 ILE A N 1
ATOM 2685 C CA . ILE A 1 359 ? 3.582 26.197 -24.202 1.00 94.88 359 ILE A CA 1
ATOM 2686 C C . ILE A 1 359 ? 4.523 25.439 -25.141 1.00 94.88 359 ILE A C 1
ATOM 2688 O O . ILE A 1 359 ? 4.471 25.631 -26.356 1.00 94.88 359 ILE A O 1
ATOM 2692 N N . ALA A 1 360 ? 5.374 24.571 -24.588 1.00 94.50 360 ALA A N 1
ATOM 2693 C CA . ALA A 1 360 ? 6.351 23.826 -25.370 1.00 94.50 360 ALA A CA 1
ATOM 2694 C C . ALA A 1 360 ? 5.696 22.822 -26.334 1.00 94.50 360 ALA A C 1
ATOM 2696 O O . ALA A 1 360 ? 6.187 22.674 -27.452 1.00 94.50 360 ALA A O 1
ATOM 2697 N N . TYR A 1 361 ? 4.577 22.199 -25.942 1.00 93.75 361 TYR A N 1
ATOM 2698 C CA . TYR A 1 361 ? 3.789 21.301 -26.790 1.00 93.75 361 TYR A CA 1
ATOM 2699 C C . TYR A 1 361 ? 3.332 22.004 -28.075 1.00 93.75 361 TYR A C 1
ATOM 2701 O O . TYR A 1 361 ? 3.701 21.594 -29.175 1.00 93.75 361 TYR A O 1
ATOM 2709 N N . TYR A 1 362 ? 2.599 23.118 -27.965 1.00 92.50 362 TYR A N 1
ATOM 2710 C CA . TYR A 1 362 ? 2.108 23.814 -29.161 1.00 92.50 362 TYR A CA 1
ATOM 2711 C C . TYR A 1 362 ? 3.246 24.459 -29.971 1.00 92.50 362 TYR A C 1
ATOM 2713 O O . TYR A 1 362 ? 3.161 24.502 -31.195 1.00 92.50 362 TYR A O 1
ATOM 2721 N N . CYS A 1 363 ? 4.360 24.834 -29.329 1.00 93.62 363 CYS A N 1
ATOM 2722 C CA . CYS A 1 363 ? 5.598 25.240 -30.009 1.00 93.62 363 CYS A CA 1
ATOM 2723 C C . CYS A 1 363 ? 6.318 24.117 -30.792 1.00 93.62 363 CYS A C 1
ATOM 2725 O O . CYS A 1 363 ? 7.268 24.423 -31.516 1.00 93.62 363 CYS A O 1
ATOM 2727 N N . TRP A 1 364 ? 5.912 22.843 -30.693 1.00 91.12 364 TRP A N 1
ATOM 2728 C CA . TRP A 1 364 ? 6.368 21.789 -31.614 1.00 91.12 364 TRP A CA 1
ATOM 2729 C C . TRP A 1 364 ? 5.265 21.241 -32.519 1.00 91.12 364 TRP A C 1
ATOM 2731 O O . TRP A 1 364 ? 5.574 20.820 -33.636 1.00 91.12 364 TRP A O 1
ATOM 2741 N N . ASP A 1 365 ? 4.015 21.208 -32.054 1.00 91.00 365 ASP A N 1
ATOM 2742 C CA . ASP A 1 365 ? 2.889 20.568 -32.748 1.00 91.00 365 ASP A CA 1
ATOM 2743 C C . ASP A 1 365 ? 2.217 21.485 -33.788 1.00 91.00 365 ASP A C 1
ATOM 2745 O O . ASP A 1 365 ? 1.754 21.023 -34.835 1.00 91.00 365 ASP A O 1
ATOM 2749 N N . CYS A 1 366 ? 2.216 22.810 -33.575 1.00 90.62 366 CYS A N 1
ATOM 2750 C CA . CYS A 1 366 ? 1.636 23.746 -34.539 1.00 90.62 366 CYS A CA 1
ATOM 2751 C C . CYS A 1 366 ? 2.271 23.587 -35.934 1.00 90.62 366 CYS A C 1
ATOM 2753 O O . CYS A 1 366 ? 3.488 23.661 -36.105 1.00 90.62 366 CYS A O 1
ATOM 2755 N N . TYR A 1 367 ? 1.416 23.393 -36.944 1.00 91.88 367 TYR A N 1
ATOM 2756 C CA . TYR A 1 367 ? 1.779 23.126 -38.343 1.00 91.88 367 TYR A CA 1
ATOM 2757 C C . TYR A 1 367 ? 2.624 21.856 -38.586 1.00 91.88 367 TYR A C 1
ATOM 2759 O O . TYR A 1 367 ? 3.103 21.664 -39.705 1.00 91.88 367 TYR A O 1
ATOM 2767 N N . PHE A 1 368 ? 2.802 20.962 -37.603 1.00 93.12 368 PHE A N 1
ATOM 2768 C CA . PHE A 1 368 ? 3.663 19.783 -37.761 1.00 93.12 368 PHE A CA 1
ATOM 2769 C C . PHE A 1 368 ? 3.112 18.778 -38.786 1.00 93.12 368 PHE A C 1
ATOM 2771 O O . PHE A 1 368 ? 3.861 18.280 -39.624 1.00 93.12 368 PHE A O 1
ATOM 2778 N N . THR A 1 369 ? 1.797 18.545 -38.817 1.00 91.56 369 THR A N 1
ATOM 2779 C CA . THR A 1 369 ? 1.164 17.708 -39.855 1.00 91.56 369 THR A CA 1
ATOM 2780 C C . THR A 1 369 ? 1.268 18.325 -41.252 1.00 91.56 369 THR A C 1
ATOM 2782 O O . THR A 1 369 ? 1.467 17.592 -42.220 1.00 91.56 369 THR A O 1
ATOM 2785 N N . SER A 1 370 ? 1.207 19.656 -41.385 1.00 93.69 370 SER A N 1
ATOM 2786 C CA . SER A 1 370 ? 1.486 20.350 -42.653 1.00 93.69 370 SER A CA 1
ATOM 2787 C C . SER A 1 370 ? 2.960 20.193 -43.059 1.00 93.69 370 SER A C 1
ATOM 2789 O O . SER A 1 370 ? 3.246 19.832 -44.198 1.00 93.69 370 SER A O 1
ATOM 2791 N N . TYR A 1 371 ? 3.900 20.364 -42.118 1.00 94.69 371 TYR A N 1
ATOM 2792 C CA . TYR A 1 371 ? 5.340 20.160 -42.332 1.00 94.69 371 TYR A CA 1
ATOM 2793 C C . TYR A 1 371 ? 5.644 18.749 -42.846 1.00 94.69 371 TYR A C 1
ATOM 2795 O O . TYR A 1 371 ? 6.359 18.599 -43.830 1.00 94.69 371 TYR A O 1
ATOM 2803 N N . LEU A 1 372 ? 5.059 17.713 -42.243 1.00 94.31 372 LEU A N 1
ATOM 2804 C CA . LEU A 1 372 ? 5.267 16.320 -42.651 1.00 94.31 372 LEU A CA 1
ATOM 2805 C C . LEU A 1 372 ? 4.798 16.033 -44.089 1.00 94.31 372 LEU A C 1
ATOM 2807 O O . LEU A 1 372 ? 5.479 15.308 -44.814 1.00 94.31 372 LEU A O 1
ATOM 2811 N N . GLN A 1 373 ? 3.684 16.630 -44.522 1.00 93.69 373 GLN A N 1
ATOM 2812 C CA . GLN A 1 373 ? 3.169 16.496 -45.893 1.00 93.69 373 GLN A CA 1
ATOM 2813 C C . GLN A 1 373 ? 3.992 17.311 -46.909 1.00 93.69 373 GLN A C 1
ATOM 2815 O O . GLN A 1 373 ? 4.223 16.878 -48.038 1.00 93.69 373 GLN A O 1
ATOM 2820 N N . VAL A 1 374 ? 4.457 18.500 -46.513 1.00 93.25 374 VAL A N 1
ATOM 2821 C CA . VAL A 1 374 ? 5.195 19.422 -47.389 1.00 93.25 374 VAL A CA 1
ATOM 2822 C C . VAL A 1 374 ? 6.669 19.033 -47.542 1.00 93.25 374 VAL A C 1
ATOM 2824 O O . VAL A 1 374 ? 7.186 19.087 -48.659 1.00 93.25 374 VAL A O 1
ATOM 2827 N N . VAL A 1 375 ? 7.327 18.637 -46.449 1.00 93.25 375 VAL A N 1
ATOM 2828 C CA . VAL A 1 375 ? 8.787 18.445 -46.344 1.00 93.25 375 VAL A CA 1
ATOM 2829 C C . VAL A 1 375 ? 9.214 16.978 -46.420 1.00 93.25 375 VAL A C 1
ATOM 2831 O O . VAL A 1 375 ? 10.283 16.699 -46.947 1.00 93.25 375 VAL A O 1
ATOM 2834 N N . HIS A 1 376 ? 8.390 16.044 -45.935 1.00 92.38 376 HIS A N 1
ATOM 2835 C CA . HIS A 1 376 ? 8.686 14.602 -45.959 1.00 92.38 376 HIS A CA 1
ATOM 2836 C C . HIS A 1 376 ? 7.721 13.799 -46.849 1.00 92.38 376 HIS A C 1
ATOM 2838 O O . HIS A 1 376 ? 7.675 12.575 -46.748 1.00 92.38 376 HIS A O 1
ATOM 2844 N N . GLU A 1 377 ? 6.949 14.485 -47.702 1.00 91.50 377 GLU A N 1
ATOM 2845 C CA . GLU A 1 377 ? 6.051 13.901 -48.718 1.00 91.50 377 GLU A CA 1
ATOM 2846 C C . GLU A 1 377 ? 5.011 12.901 -48.175 1.00 91.50 377 GLU A C 1
ATOM 2848 O O . GLU A 1 377 ? 4.431 12.113 -48.923 1.00 91.50 377 GLU A O 1
ATOM 2853 N N . LEU A 1 378 ? 4.748 12.925 -46.865 1.00 92.94 378 LEU A N 1
ATOM 2854 C CA . LEU A 1 378 ? 3.824 11.987 -46.242 1.00 92.94 378 LEU A CA 1
ATOM 2855 C C . LEU A 1 378 ? 2.386 12.284 -46.667 1.00 92.94 378 LEU A C 1
ATOM 2857 O O . LEU A 1 378 ? 1.954 13.433 -46.699 1.00 92.94 378 LEU A O 1
ATOM 2861 N N . SER A 1 379 ? 1.606 11.238 -46.921 1.00 89.12 379 SER A N 1
ATOM 2862 C CA . SER A 1 379 ? 0.151 11.368 -47.044 1.00 89.12 379 SER A CA 1
ATOM 2863 C C . SER A 1 379 ? -0.503 11.679 -45.690 1.00 89.12 379 SER A C 1
ATOM 2865 O O . SER A 1 379 ? 0.101 11.477 -44.634 1.00 89.12 379 SER A O 1
ATOM 2867 N N . VAL A 1 380 ? -1.766 12.126 -45.707 1.00 84.06 380 VAL A N 1
ATOM 2868 C CA . VAL A 1 380 ? -2.523 12.538 -44.505 1.00 84.06 380 VAL A CA 1
ATOM 2869 C C . VAL A 1 380 ? -2.448 11.499 -43.378 1.00 84.06 380 VAL A C 1
ATOM 2871 O O . VAL A 1 380 ? -2.117 11.848 -42.247 1.00 84.06 380 VAL A O 1
ATOM 2874 N N . TYR A 1 381 ? -2.677 10.212 -43.676 1.00 87.12 381 TYR A N 1
ATOM 2875 C CA . TYR A 1 381 ? -2.649 9.170 -42.645 1.00 87.12 381 TYR A CA 1
ATOM 2876 C C . TYR A 1 381 ? -1.237 8.898 -42.098 1.00 87.12 381 TYR A C 1
ATOM 2878 O O . TYR A 1 381 ? -1.081 8.662 -40.902 1.00 87.12 381 TYR A O 1
ATOM 2886 N N . GLN A 1 382 ? -0.202 8.982 -42.941 1.00 91.12 382 GLN A N 1
ATOM 2887 C CA . GLN A 1 382 ? 1.197 8.810 -42.530 1.00 91.12 382 GLN A CA 1
ATOM 2888 C C . GLN A 1 382 ? 1.673 9.984 -41.663 1.00 91.12 382 GLN A C 1
ATOM 2890 O O . GLN A 1 382 ? 2.303 9.762 -40.630 1.00 91.12 382 GLN A O 1
ATOM 2895 N N . ALA A 1 383 ? 1.334 11.220 -42.044 1.00 90.00 383 ALA A N 1
ATOM 2896 C CA . ALA A 1 383 ? 1.609 12.411 -41.245 1.00 90.00 383 ALA A CA 1
ATOM 2897 C C . ALA A 1 383 ? 0.890 12.343 -39.885 1.00 90.00 383 ALA A C 1
ATOM 2899 O O . ALA A 1 383 ? 1.506 12.601 -38.851 1.00 90.00 383 ALA A O 1
ATOM 2900 N N . GLY A 1 384 ? -0.374 11.904 -39.876 1.00 89.19 384 GLY A N 1
ATOM 2901 C CA . GLY A 1 384 ? -1.143 11.667 -38.656 1.00 89.19 384 GLY A CA 1
ATOM 2902 C C . GLY A 1 384 ? -0.533 10.592 -37.751 1.00 89.19 384 GLY A C 1
ATOM 2903 O O . GLY A 1 384 ? -0.405 10.822 -36.554 1.00 89.19 384 GLY A O 1
ATOM 2904 N N . TYR A 1 385 ? -0.077 9.452 -38.289 1.00 91.12 385 TYR A N 1
ATOM 2905 C CA . TYR A 1 385 ? 0.633 8.427 -37.502 1.00 91.12 385 TYR A CA 1
ATOM 2906 C C . TYR A 1 385 ? 1.948 8.947 -36.903 1.00 91.12 385 TYR A C 1
ATOM 2908 O O . TYR A 1 385 ? 2.254 8.662 -35.742 1.00 91.12 385 TYR A O 1
ATOM 2916 N N . VAL A 1 386 ? 2.720 9.729 -37.666 1.00 91.44 386 VAL A N 1
ATOM 2917 C CA . VAL A 1 386 ? 3.976 10.316 -37.177 1.00 91.44 386 VAL A CA 1
ATOM 2918 C C . VAL A 1 386 ? 3.720 11.317 -36.051 1.00 91.44 386 VAL A C 1
ATOM 2920 O O . VAL A 1 386 ? 4.435 11.250 -35.058 1.00 91.44 386 VAL A O 1
ATOM 2923 N N . ALA A 1 387 ? 2.707 12.183 -36.153 1.00 88.62 387 ALA A N 1
ATOM 2924 C CA . ALA A 1 387 ? 2.329 13.110 -35.077 1.00 88.62 387 ALA A CA 1
ATOM 2925 C C . ALA A 1 387 ? 1.745 12.384 -33.847 1.00 88.62 387 ALA A C 1
ATOM 2927 O O . ALA A 1 387 ? 2.078 12.690 -32.703 1.00 88.62 387 ALA A O 1
ATOM 2928 N N . ASN A 1 388 ? 0.931 11.350 -34.068 1.00 90.81 388 ASN A N 1
ATOM 2929 C CA . ASN A 1 388 ? 0.303 10.583 -32.994 1.00 90.81 388 ASN A CA 1
ATOM 2930 C C . ASN A 1 388 ? 1.247 9.628 -32.253 1.00 90.81 388 ASN A C 1
ATOM 2932 O O . ASN A 1 388 ? 0.861 9.088 -31.212 1.00 90.81 388 ASN A O 1
ATOM 2936 N N . THR A 1 389 ? 2.475 9.419 -32.739 1.00 91.00 389 THR A N 1
ATOM 2937 C CA . THR A 1 389 ? 3.434 8.510 -32.091 1.00 91.00 389 THR A CA 1
ATOM 2938 C C . THR A 1 389 ? 3.736 8.945 -30.652 1.00 91.00 389 THR A C 1
ATOM 2940 O O . THR A 1 389 ? 3.765 8.095 -29.761 1.00 91.00 389 THR A O 1
ATOM 2943 N N . TYR A 1 390 ? 3.861 10.256 -30.401 1.00 88.38 390 TYR A N 1
ATOM 2944 C CA . TYR A 1 390 ? 3.977 10.816 -29.048 1.00 88.38 390 TYR A CA 1
ATOM 2945 C C . TYR A 1 390 ? 2.838 10.340 -28.123 1.00 88.38 390 TYR A C 1
ATOM 2947 O O . TYR A 1 390 ? 3.090 9.786 -27.053 1.00 88.38 390 TYR A O 1
ATOM 2955 N N . ILE A 1 391 ? 1.581 10.493 -28.554 1.00 87.44 391 ILE A N 1
ATOM 2956 C CA . ILE A 1 391 ? 0.401 10.212 -27.720 1.00 87.44 391 ILE A CA 1
ATOM 2957 C C . ILE A 1 391 ? 0.224 8.699 -27.497 1.00 87.44 391 ILE A C 1
ATOM 2959 O O . ILE A 1 391 ? -0.142 8.274 -26.402 1.00 87.44 391 ILE A O 1
ATOM 2963 N N . ILE A 1 392 ? 0.520 7.868 -28.504 1.00 90.19 392 ILE A N 1
ATOM 2964 C CA . ILE A 1 392 ? 0.449 6.398 -28.400 1.00 90.19 392 ILE A CA 1
ATOM 2965 C C . ILE A 1 392 ? 1.466 5.875 -27.374 1.00 90.19 392 ILE A C 1
ATOM 2967 O O . ILE A 1 392 ? 1.099 5.112 -26.478 1.00 90.19 392 ILE A O 1
ATOM 2971 N N . VAL A 1 393 ? 2.727 6.316 -27.460 1.00 92.06 393 VAL A N 1
ATOM 2972 C CA . VAL A 1 393 ? 3.768 5.937 -26.488 1.00 92.06 393 VAL A CA 1
ATOM 2973 C C . VAL A 1 393 ? 3.449 6.512 -25.106 1.00 92.06 393 VAL A C 1
ATOM 2975 O O . VAL A 1 393 ? 3.590 5.808 -24.109 1.00 92.06 393 VAL A O 1
ATOM 2978 N N . GLY A 1 394 ? 2.951 7.750 -25.033 1.00 90.31 394 GLY A N 1
ATOM 2979 C CA . GLY A 1 394 ? 2.593 8.413 -23.779 1.00 90.31 394 GLY A CA 1
ATOM 2980 C C . GLY A 1 394 ? 1.457 7.707 -23.037 1.00 90.31 394 GLY A C 1
ATOM 2981 O O . GLY A 1 394 ? 1.542 7.537 -21.820 1.00 90.31 394 GLY A O 1
ATOM 2982 N N . GLY A 1 395 ? 0.438 7.231 -23.760 1.00 87.62 395 GLY A N 1
ATOM 2983 C CA . GLY A 1 395 ? -0.678 6.459 -23.203 1.00 87.62 395 GLY A CA 1
ATOM 2984 C C . GLY A 1 395 ? -0.264 5.081 -22.678 1.00 87.62 395 GLY A C 1
ATOM 2985 O O . GLY A 1 395 ? -0.722 4.670 -21.616 1.00 87.62 395 GLY A O 1
ATOM 2986 N N . LEU A 1 396 ? 0.655 4.391 -23.364 1.00 90.06 396 LEU A N 1
ATOM 2987 C CA . LEU A 1 396 ? 1.261 3.152 -22.856 1.00 90.06 396 LEU A CA 1
ATOM 2988 C C . LEU A 1 396 ? 2.137 3.420 -21.621 1.00 90.06 396 LEU A C 1
ATOM 2990 O O . LEU A 1 396 ? 2.058 2.695 -20.629 1.00 90.06 396 LEU A O 1
ATOM 2994 N N . TRP A 1 397 ? 2.937 4.489 -21.647 1.00 93.06 397 TRP A N 1
ATOM 2995 C CA . TRP A 1 397 ? 3.814 4.860 -20.536 1.00 93.06 397 TRP A CA 1
ATOM 2996 C C . TRP A 1 397 ? 3.052 5.354 -19.299 1.00 93.06 397 TRP A C 1
ATOM 2998 O O . TRP A 1 397 ? 3.536 5.169 -18.186 1.00 93.06 397 TRP A O 1
ATOM 3008 N N . ALA A 1 398 ? 1.838 5.895 -19.448 1.00 87.62 398 ALA A N 1
ATOM 3009 C CA . ALA A 1 398 ? 1.010 6.332 -18.320 1.00 87.62 398 ALA A CA 1
ATOM 3010 C C . ALA A 1 398 ? 0.710 5.189 -17.328 1.00 87.62 398 ALA A C 1
ATOM 3012 O O . ALA A 1 398 ? 0.696 5.411 -16.117 1.00 87.62 398 ALA A O 1
ATOM 3013 N N . PHE A 1 399 ? 0.554 3.951 -17.816 1.00 87.25 399 PHE A N 1
ATOM 3014 C CA . PHE A 1 399 ? 0.439 2.764 -16.958 1.00 87.25 399 PHE A CA 1
ATOM 3015 C C . PHE A 1 399 ? 1.732 2.471 -16.190 1.00 87.25 399 PHE A C 1
ATOM 3017 O O . PHE A 1 399 ? 1.677 2.143 -15.006 1.00 87.25 399 PHE A O 1
ATOM 3024 N N . VAL A 1 400 ? 2.892 2.622 -16.838 1.00 91.19 400 VAL A N 1
ATOM 3025 C CA . VAL A 1 400 ? 4.210 2.431 -16.210 1.00 91.19 400 VAL A CA 1
ATOM 3026 C C . VAL A 1 400 ? 4.457 3.512 -15.157 1.00 91.19 400 VAL A C 1
ATOM 3028 O O . VAL A 1 400 ? 4.828 3.188 -14.034 1.00 91.19 400 VAL A O 1
ATOM 3031 N N . ALA A 1 401 ? 4.175 4.780 -15.468 1.00 87.75 401 ALA A N 1
ATOM 3032 C CA . ALA A 1 401 ? 4.266 5.890 -14.523 1.00 87.75 401 ALA A CA 1
ATOM 3033 C C . ALA A 1 401 ? 3.306 5.710 -13.332 1.00 87.75 401 ALA A C 1
ATOM 3035 O O . ALA A 1 401 ? 3.724 5.845 -12.184 1.00 87.75 401 ALA A O 1
ATOM 3036 N N . GLY A 1 402 ? 2.046 5.328 -13.578 1.00 84.31 402 GLY A N 1
ATOM 3037 C CA . GLY A 1 402 ? 1.069 5.027 -12.527 1.00 84.31 402 GLY A CA 1
ATOM 3038 C C . GLY A 1 402 ? 1.474 3.842 -11.641 1.00 84.31 402 GLY A C 1
ATOM 3039 O O . GLY A 1 402 ? 1.319 3.905 -10.421 1.00 84.31 402 GLY A O 1
ATOM 3040 N N . TRP A 1 403 ? 2.056 2.789 -12.223 1.00 86.38 403 TRP A N 1
ATOM 3041 C CA . TRP A 1 403 ? 2.602 1.653 -11.475 1.00 86.38 403 TRP A CA 1
ATOM 3042 C C . TRP A 1 403 ? 3.848 2.036 -10.664 1.00 86.38 403 TRP A C 1
ATOM 3044 O O . TRP A 1 403 ? 3.943 1.669 -9.495 1.00 86.38 403 TRP A O 1
ATOM 3054 N N . LEU A 1 404 ? 4.761 2.833 -11.229 1.00 86.88 404 LEU A N 1
ATOM 3055 C CA . LEU A 1 404 ? 5.938 3.343 -10.518 1.00 86.88 404 LEU A CA 1
ATOM 3056 C C . LEU A 1 404 ? 5.539 4.221 -9.325 1.00 86.88 404 LEU A C 1
ATOM 3058 O O . LEU A 1 404 ? 6.101 4.045 -8.250 1.00 86.88 404 LEU A O 1
ATOM 3062 N N . ILE A 1 405 ? 4.538 5.098 -9.479 1.00 82.69 405 ILE A N 1
ATOM 3063 C CA . ILE A 1 405 ? 3.976 5.906 -8.379 1.00 82.69 405 ILE A CA 1
ATOM 3064 C C . ILE A 1 405 ? 3.342 5.009 -7.304 1.00 82.69 405 ILE A C 1
ATOM 3066 O O . ILE A 1 405 ? 3.523 5.258 -6.114 1.00 82.69 405 ILE A O 1
ATOM 3070 N N . ARG A 1 406 ? 2.624 3.948 -7.701 1.00 77.88 406 ARG A N 1
ATOM 3071 C CA . ARG A 1 406 ? 2.046 2.962 -6.769 1.00 77.88 406 ARG A CA 1
ATOM 3072 C C . ARG A 1 406 ? 3.120 2.194 -5.992 1.00 77.88 406 ARG A C 1
ATOM 3074 O O . ARG A 1 406 ? 2.898 1.874 -4.828 1.00 77.88 406 ARG A O 1
ATOM 3081 N N . TYR A 1 407 ? 4.241 1.879 -6.640 1.00 79.00 407 TYR A N 1
ATOM 3082 C CA . TYR A 1 407 ? 5.353 1.121 -6.065 1.00 79.00 407 TYR A CA 1
ATOM 3083 C C . TYR A 1 407 ? 6.248 1.980 -5.155 1.00 79.00 407 TYR A C 1
ATOM 3085 O O . TYR A 1 407 ? 6.662 1.518 -4.097 1.00 79.00 407 TYR A O 1
ATOM 3093 N N . SER A 1 408 ? 6.529 3.231 -5.537 1.00 80.12 408 SER A N 1
ATOM 3094 C CA . SER A 1 408 ? 7.357 4.158 -4.749 1.00 80.12 408 SER A CA 1
ATOM 3095 C C . SER A 1 408 ? 6.600 4.874 -3.626 1.00 80.12 408 SER A C 1
ATOM 3097 O O . SER A 1 408 ? 7.235 5.477 -2.763 1.00 80.12 408 SER A O 1
ATOM 3099 N N . ASP A 1 409 ? 5.264 4.908 -3.707 1.00 74.25 409 ASP A N 1
ATOM 3100 C CA . ASP A 1 409 ? 4.351 5.773 -2.940 1.00 74.25 409 ASP A CA 1
ATOM 3101 C C . ASP A 1 409 ? 4.677 7.288 -3.042 1.00 74.25 409 ASP A C 1
ATOM 3103 O O . ASP A 1 409 ? 4.093 8.110 -2.337 1.00 74.25 409 ASP A O 1
ATOM 3107 N N . ARG A 1 410 ? 5.588 7.686 -3.949 1.00 81.62 410 ARG A N 1
ATOM 3108 C CA . ARG A 1 410 ? 6.149 9.045 -4.076 1.00 81.62 410 ARG A CA 1
ATOM 3109 C C . ARG A 1 410 ? 6.278 9.491 -5.534 1.00 81.62 410 ARG A C 1
ATOM 3111 O O . ARG A 1 410 ? 6.976 8.873 -6.340 1.00 81.62 410 ARG A O 1
ATOM 3118 N N . PHE A 1 411 ? 5.670 10.632 -5.856 1.00 87.62 411 PHE A N 1
ATOM 3119 C CA . PHE A 1 411 ? 5.605 11.182 -7.218 1.00 87.62 411 PHE A CA 1
ATOM 3120 C C . PHE A 1 411 ? 6.761 12.139 -7.577 1.00 87.62 411 PHE A C 1
ATOM 3122 O O . PHE A 1 411 ? 7.120 12.247 -8.750 1.00 87.62 411 PHE A O 1
ATOM 3129 N N . LYS A 1 412 ? 7.375 12.834 -6.603 1.00 92.38 412 LYS A N 1
ATOM 3130 C CA . LYS A 1 412 ? 8.325 13.929 -6.894 1.00 92.38 412 LYS A CA 1
ATOM 3131 C C . LYS A 1 412 ? 9.600 13.463 -7.606 1.00 92.38 412 LYS A C 1
ATOM 3133 O O . LYS A 1 412 ? 10.067 14.133 -8.523 1.00 92.38 412 LYS A O 1
ATOM 3138 N N . TRP A 1 413 ? 10.172 12.336 -7.192 1.00 89.88 413 TRP A N 1
ATOM 3139 C CA . TRP A 1 413 ? 11.429 11.839 -7.763 1.00 89.88 413 TRP A CA 1
ATOM 3140 C C . TRP A 1 413 ? 11.275 11.394 -9.220 1.00 89.88 413 TRP A C 1
ATOM 3142 O O . TRP A 1 413 ? 12.134 11.698 -10.042 1.00 89.88 413 TRP A O 1
ATOM 3152 N N . LEU A 1 414 ? 10.134 10.790 -9.563 1.00 91.12 414 LEU A N 1
ATOM 3153 C CA . LEU A 1 414 ? 9.790 10.431 -10.941 1.00 91.12 414 LEU A CA 1
ATOM 3154 C C . LEU A 1 414 ? 9.698 11.682 -11.833 1.00 91.12 414 LEU A C 1
ATOM 3156 O O . LEU A 1 414 ? 10.273 11.703 -12.919 1.00 91.12 414 LEU A O 1
ATOM 3160 N N . ALA A 1 415 ? 9.079 12.760 -11.338 1.00 93.56 415 ALA A N 1
ATOM 3161 C CA . ALA A 1 415 ? 9.039 14.048 -12.033 1.00 93.56 415 ALA A CA 1
ATOM 3162 C C . ALA A 1 415 ? 10.438 14.673 -12.219 1.00 93.56 415 ALA A C 1
ATOM 3164 O O . ALA A 1 415 ? 10.771 15.140 -13.308 1.00 93.56 415 ALA A O 1
ATOM 3165 N N . LEU A 1 416 ? 11.295 14.642 -11.189 1.00 93.50 416 LEU A N 1
ATOM 3166 C CA . LEU A 1 416 ? 12.672 15.153 -11.282 1.00 93.50 416 LEU A CA 1
ATOM 3167 C C . LEU A 1 416 ? 13.528 14.375 -12.296 1.00 93.50 416 LEU A C 1
ATOM 3169 O O . LEU A 1 416 ? 14.347 14.983 -12.981 1.00 93.50 416 LEU A O 1
ATOM 3173 N N . CYS A 1 417 ? 13.321 13.063 -12.434 1.00 93.38 417 CYS A N 1
ATOM 3174 C CA . CYS A 1 417 ? 13.967 12.254 -13.471 1.00 93.38 417 CYS A CA 1
ATOM 3175 C C . CYS A 1 417 ? 13.391 12.504 -14.878 1.00 93.38 417 CYS A C 1
ATOM 3177 O O . CYS A 1 417 ? 14.116 12.364 -15.862 1.00 93.38 417 CYS A O 1
ATOM 3179 N N . ALA A 1 418 ? 12.118 12.892 -14.988 1.00 95.81 418 ALA A N 1
ATOM 3180 C CA . ALA A 1 418 ? 11.441 13.110 -16.265 1.00 95.81 418 ALA A CA 1
ATOM 3181 C C . ALA A 1 418 ? 11.795 14.448 -16.945 1.00 95.81 418 ALA A C 1
ATOM 3183 O O . ALA A 1 418 ? 11.907 14.492 -18.172 1.00 95.81 418 ALA A O 1
ATOM 3184 N N . VAL A 1 419 ? 12.031 15.530 -16.186 1.00 95.44 419 VAL A N 1
ATOM 3185 C CA . VAL A 1 419 ? 12.369 16.851 -16.766 1.00 95.44 419 VAL A CA 1
ATOM 3186 C C . VAL A 1 419 ? 13.625 16.815 -17.664 1.00 95.44 419 VAL A C 1
ATOM 3188 O O . VAL A 1 419 ? 13.548 17.326 -18.783 1.00 95.44 419 VAL A O 1
ATOM 3191 N N . PRO A 1 420 ? 14.762 16.193 -17.280 1.00 95.75 420 PRO A N 1
ATOM 3192 C CA . PRO A 1 420 ? 15.923 16.067 -18.167 1.00 95.75 420 PRO A CA 1
ATOM 3193 C C . PRO A 1 420 ? 15.644 15.289 -19.462 1.00 95.75 420 PRO A C 1
ATOM 3195 O O . PRO A 1 420 ? 16.182 15.645 -20.509 1.00 95.75 420 PRO A O 1
ATOM 3198 N N . VAL A 1 421 ? 14.786 14.261 -19.413 1.00 95.31 421 VAL A N 1
ATOM 3199 C CA . VAL A 1 421 ? 14.387 13.467 -20.592 1.00 95.31 421 VAL A CA 1
ATOM 3200 C C . VAL A 1 421 ? 13.577 14.323 -21.570 1.00 95.31 421 VAL A C 1
ATOM 3202 O O . VAL A 1 421 ? 13.831 14.291 -22.774 1.00 95.31 421 VAL A O 1
ATOM 3205 N N . LEU A 1 422 ? 12.667 15.149 -21.050 1.00 94.06 422 LEU A N 1
ATOM 3206 C CA . LEU A 1 422 ? 11.857 16.077 -21.841 1.00 94.06 422 LEU A CA 1
ATOM 3207 C C . LEU A 1 422 ? 12.688 17.233 -22.443 1.00 94.06 422 LEU A C 1
ATOM 3209 O O . LEU A 1 422 ? 12.481 17.630 -23.590 1.00 94.06 422 LEU A O 1
ATOM 3213 N N . ILE A 1 423 ? 13.684 17.748 -21.714 1.00 94.88 423 ILE A N 1
ATOM 3214 C CA . ILE A 1 423 ? 14.633 18.733 -22.264 1.00 94.88 423 ILE A CA 1
ATOM 3215 C C . ILE A 1 423 ? 15.472 18.096 -23.385 1.00 94.88 423 ILE A C 1
ATOM 3217 O O . ILE A 1 423 ? 15.653 18.706 -24.443 1.00 94.88 423 ILE A O 1
ATOM 3221 N N . LEU A 1 424 ? 15.934 16.853 -23.200 1.00 95.25 424 LEU A N 1
ATOM 3222 C CA . LEU A 1 424 ? 16.671 16.108 -24.223 1.00 95.25 424 LEU A CA 1
ATOM 3223 C C . LEU A 1 424 ? 15.834 15.885 -25.493 1.00 95.25 424 LEU A C 1
ATOM 3225 O O . LEU A 1 424 ? 16.356 16.086 -26.589 1.00 95.25 424 LEU A O 1
ATOM 3229 N N . SER A 1 425 ? 14.548 15.529 -25.389 1.00 94.88 425 SER A N 1
ATOM 3230 C CA . SER A 1 425 ? 13.701 15.369 -26.580 1.00 94.88 425 SER A CA 1
ATOM 3231 C C . SER A 1 425 ? 13.533 16.675 -27.358 1.00 94.88 425 SER A C 1
ATOM 3233 O O . SER A 1 425 ? 13.646 16.658 -28.584 1.00 94.88 425 SER A O 1
ATOM 3235 N N . GLY A 1 426 ? 13.358 17.812 -26.673 1.00 93.12 426 GLY A N 1
ATOM 3236 C CA . GLY A 1 426 ? 13.305 19.131 -27.315 1.00 93.12 426 GLY A CA 1
ATOM 3237 C C . GLY A 1 426 ? 14.594 19.476 -28.075 1.00 93.12 426 GLY A C 1
ATOM 3238 O O . GLY A 1 426 ? 14.540 19.917 -29.225 1.00 93.12 426 GLY A O 1
ATOM 3239 N N . VAL A 1 427 ? 15.762 19.191 -27.485 1.00 95.31 427 VAL A N 1
ATOM 3240 C CA . VAL A 1 427 ? 17.068 19.332 -28.159 1.00 95.31 427 VAL A CA 1
ATOM 3241 C C . VAL A 1 427 ? 17.151 18.433 -29.399 1.00 95.31 427 VAL A C 1
ATOM 3243 O O . VAL A 1 427 ? 17.521 18.903 -30.476 1.00 95.31 427 VAL A O 1
ATOM 3246 N N . LEU A 1 428 ? 16.767 17.157 -29.287 1.00 95.19 428 LEU A N 1
ATOM 3247 C CA . LEU A 1 428 ? 16.804 16.212 -30.408 1.00 95.19 428 LEU A CA 1
ATOM 3248 C C . LEU A 1 428 ? 15.831 16.598 -31.53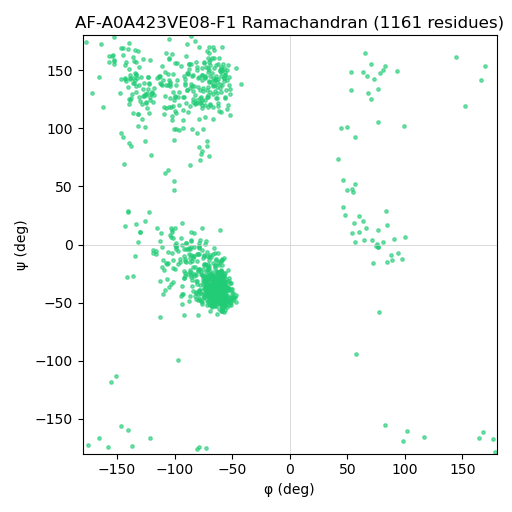8 1.00 95.19 428 LEU A C 1
ATOM 3250 O O . LEU A 1 428 ? 16.171 16.415 -32.705 1.00 95.19 428 LEU A O 1
ATOM 3254 N N . MET A 1 429 ? 14.669 17.194 -31.238 1.00 93.94 429 MET A N 1
ATOM 3255 C CA . MET A 1 429 ? 13.764 17.720 -32.273 1.00 93.94 429 MET A CA 1
ATOM 3256 C C . MET A 1 429 ? 14.398 18.854 -33.084 1.00 93.94 429 MET A C 1
ATOM 3258 O O . MET A 1 429 ? 14.273 18.852 -34.309 1.00 93.94 429 MET A O 1
ATOM 3262 N N . VAL A 1 430 ? 15.112 19.786 -32.437 1.00 93.81 430 VAL A N 1
ATOM 3263 C CA . VAL A 1 430 ? 15.831 20.880 -33.124 1.00 93.81 430 VAL A CA 1
ATOM 3264 C C . VAL A 1 430 ? 16.916 20.340 -34.066 1.00 93.81 430 VAL A C 1
ATOM 3266 O O . VAL A 1 430 ? 17.167 20.942 -35.110 1.00 93.81 430 VAL A O 1
ATOM 3269 N N . PHE A 1 431 ? 17.541 19.205 -33.732 1.00 91.81 431 PHE A N 1
ATOM 3270 C CA . PHE A 1 431 ? 18.532 18.560 -34.597 1.00 91.81 431 PHE A CA 1
ATOM 3271 C C . PHE A 1 431 ? 17.919 17.710 -35.717 1.00 91.81 431 PHE A C 1
ATOM 3273 O O . PHE A 1 431 ? 18.429 17.754 -36.834 1.00 91.81 431 PHE A O 1
ATOM 3280 N N . PHE A 1 432 ? 16.864 16.932 -35.457 1.00 93.44 432 PHE A N 1
ATOM 3281 C CA . PHE A 1 432 ? 16.386 15.916 -36.405 1.00 93.44 432 PHE A CA 1
ATOM 3282 C C . PHE A 1 432 ? 15.221 16.352 -37.309 1.00 93.44 432 PHE A C 1
ATOM 3284 O O . PHE A 1 432 ? 15.021 15.724 -38.346 1.00 93.44 432 PHE A O 1
ATOM 3291 N N . ARG A 1 433 ? 14.488 17.433 -37.000 1.00 92.31 433 ARG A N 1
ATOM 3292 C CA . ARG A 1 433 ? 13.462 18.002 -37.904 1.00 92.31 433 ARG A CA 1
ATOM 3293 C C . ARG A 1 433 ? 14.106 18.837 -39.022 1.00 92.31 433 ARG A C 1
ATOM 3295 O O . ARG A 1 433 ? 14.066 20.067 -39.007 1.00 92.31 433 ARG A O 1
ATOM 3302 N N . GLN A 1 434 ? 14.734 18.159 -39.984 1.00 89.00 434 GLN A N 1
ATOM 3303 C CA . GLN A 1 434 ? 15.341 18.753 -41.183 1.00 89.00 434 GLN A CA 1
ATOM 3304 C C . GLN A 1 434 ? 14.956 17.946 -42.441 1.00 89.00 434 GLN A C 1
ATOM 3306 O O . GLN A 1 434 ? 14.861 16.723 -42.339 1.00 89.00 434 GLN A O 1
ATOM 3311 N N . PRO A 1 435 ? 14.800 18.574 -43.628 1.00 88.25 435 PRO A N 1
ATOM 3312 C CA . PRO A 1 435 ? 14.301 17.901 -44.838 1.00 88.25 435 PRO A CA 1
ATOM 3313 C C . PRO A 1 435 ? 15.061 16.632 -45.248 1.00 88.25 435 PRO A C 1
ATOM 3315 O O . PRO A 1 435 ? 14.457 15.659 -45.683 1.00 88.25 435 PRO A O 1
ATOM 3318 N N . SER A 1 436 ? 16.384 16.619 -45.075 1.00 84.56 436 SER A N 1
ATOM 3319 C CA . SER A 1 436 ? 17.258 15.502 -45.453 1.00 84.56 436 SER A CA 1
ATOM 3320 C C . SER A 1 436 ? 17.268 14.328 -44.465 1.00 84.56 436 SER A C 1
ATOM 3322 O O . SER A 1 436 ? 17.984 13.352 -44.694 1.00 84.56 436 SER A O 1
ATOM 3324 N N . MET A 1 437 ? 16.525 14.405 -43.356 1.00 92.19 437 MET A N 1
ATOM 3325 C CA . MET A 1 437 ? 16.565 13.391 -42.300 1.00 92.19 437 MET A CA 1
ATOM 3326 C C . MET A 1 437 ? 15.525 12.285 -42.530 1.00 92.19 437 MET A C 1
ATOM 3328 O O . MET A 1 437 ? 14.372 12.578 -42.854 1.00 92.19 437 MET A O 1
ATOM 3332 N N . PRO A 1 438 ? 15.886 11.002 -42.326 1.00 91.31 438 PRO A N 1
ATOM 3333 C CA . PRO A 1 438 ? 14.942 9.899 -42.448 1.00 91.31 438 PRO A CA 1
ATOM 3334 C C . PRO A 1 438 ? 13.861 9.999 -41.368 1.00 91.31 438 PRO A C 1
ATOM 3336 O O . PRO A 1 438 ? 14.145 10.311 -40.209 1.00 91.31 438 PRO A O 1
ATOM 3339 N N . ILE A 1 439 ? 12.620 9.666 -41.732 1.00 90.69 439 ILE A N 1
ATOM 3340 C CA . ILE A 1 439 ? 11.442 9.860 -40.871 1.00 90.69 439 ILE A CA 1
ATOM 3341 C C . ILE A 1 439 ? 11.547 9.151 -39.506 1.00 90.69 439 ILE A C 1
ATOM 3343 O O . ILE A 1 439 ? 11.012 9.635 -38.514 1.00 90.69 439 ILE A O 1
ATOM 3347 N N . SER A 1 440 ? 12.312 8.059 -39.409 1.00 88.69 440 SER A N 1
ATOM 3348 C CA . SER A 1 440 ? 12.611 7.376 -38.143 1.00 88.69 440 SER A CA 1
ATOM 3349 C C . SER A 1 440 ? 13.354 8.261 -37.130 1.00 88.69 440 SER A C 1
ATOM 3351 O O . SER A 1 440 ? 13.071 8.180 -35.935 1.00 88.69 440 SER A O 1
ATOM 3353 N N . LEU A 1 441 ? 14.246 9.150 -37.581 1.00 92.12 441 LEU A N 1
ATOM 3354 C CA . LEU A 1 441 ? 14.920 10.130 -36.720 1.00 92.12 441 LEU A CA 1
ATOM 3355 C C . LEU A 1 441 ? 14.033 11.344 -36.406 1.00 92.12 441 LEU A C 1
ATOM 3357 O O . LEU A 1 441 ? 14.218 11.965 -35.367 1.00 92.12 441 LEU A O 1
ATOM 3361 N N . VAL A 1 442 ? 13.032 11.647 -37.236 1.00 90.75 442 VAL A N 1
ATOM 3362 C CA . VAL A 1 442 ? 11.990 12.652 -36.932 1.00 90.75 442 VAL A CA 1
ATOM 3363 C C . VAL A 1 442 ? 10.995 12.122 -35.882 1.00 90.75 442 VAL A C 1
ATOM 3365 O O . VAL A 1 442 ? 10.472 12.883 -35.066 1.00 90.75 442 VAL A O 1
ATOM 3368 N N . VAL A 1 443 ? 10.760 10.805 -35.865 1.00 93.00 443 VAL A N 1
ATOM 3369 C CA . VAL A 1 443 ? 9.916 10.106 -34.881 1.00 93.00 443 VAL A CA 1
ATOM 3370 C C . VAL A 1 443 ? 10.631 9.893 -33.542 1.00 93.00 443 VAL A C 1
ATOM 3372 O O . VAL A 1 443 ? 10.018 10.102 -32.498 1.00 93.00 443 VAL A O 1
ATOM 3375 N N . LEU A 1 444 ? 11.916 9.519 -33.535 1.00 93.69 444 LEU A N 1
ATOM 3376 C CA . LEU A 1 444 ? 12.662 9.172 -32.313 1.00 93.69 444 LEU A CA 1
ATOM 3377 C C . LEU A 1 444 ? 12.525 10.199 -31.156 1.00 93.69 444 LEU A C 1
ATOM 3379 O O . LEU A 1 444 ? 12.233 9.770 -30.037 1.00 93.69 444 LEU A O 1
ATOM 3383 N N . PRO A 1 445 ? 12.642 11.528 -31.365 1.00 94.06 445 PRO A N 1
ATOM 3384 C CA . PRO A 1 445 ? 12.445 12.514 -30.302 1.00 94.06 445 PRO A CA 1
ATOM 3385 C C . PRO A 1 445 ? 11.048 12.486 -29.675 1.00 94.06 445 PRO A C 1
ATOM 3387 O O . PRO A 1 445 ? 10.923 12.767 -28.490 1.00 94.06 445 PRO A O 1
ATOM 3390 N N . GLN A 1 446 ? 10.005 12.129 -30.432 1.00 91.50 446 GLN A N 1
ATOM 3391 C CA . GLN A 1 446 ? 8.632 12.039 -29.920 1.00 91.50 446 GLN A CA 1
ATOM 3392 C C . GLN A 1 446 ? 8.460 10.859 -28.956 1.00 91.50 446 GLN A C 1
ATOM 3394 O O . GLN A 1 446 ? 7.738 10.970 -27.969 1.00 91.50 446 GLN A O 1
ATOM 3399 N N . VAL A 1 447 ? 9.165 9.751 -29.208 1.00 93.88 447 VAL A N 1
ATOM 3400 C CA . VAL A 1 447 ? 9.213 8.587 -28.307 1.00 93.88 447 VAL A CA 1
ATOM 3401 C C . VAL A 1 447 ? 9.922 8.958 -27.000 1.00 93.88 447 VAL A C 1
ATOM 3403 O O . VAL A 1 447 ? 9.421 8.654 -25.922 1.00 93.88 447 VAL A O 1
ATOM 3406 N N . VAL A 1 448 ? 11.046 9.683 -27.082 1.00 94.69 448 VAL A N 1
ATOM 3407 C CA . VAL A 1 448 ? 11.763 10.189 -25.894 1.00 94.69 448 VAL A CA 1
ATOM 3408 C C . VAL A 1 448 ? 10.903 11.198 -25.121 1.00 94.69 448 VAL A C 1
ATOM 3410 O O . VAL A 1 448 ? 10.810 11.105 -23.897 1.00 94.69 448 VAL A O 1
ATOM 3413 N N . GLN A 1 449 ? 10.224 12.114 -25.823 1.00 93.31 449 GLN A N 1
ATOM 3414 C CA . GLN A 1 449 ? 9.305 13.080 -25.216 1.00 93.31 449 GLN A CA 1
ATOM 3415 C C . GLN A 1 449 ? 8.185 12.376 -24.455 1.00 93.31 449 GLN A C 1
ATOM 3417 O O . GLN A 1 449 ? 7.934 12.720 -23.306 1.00 93.31 449 GLN A O 1
ATOM 3422 N N . ALA A 1 450 ? 7.553 11.367 -25.058 1.00 93.56 450 ALA A N 1
ATOM 3423 C CA . ALA A 1 450 ? 6.436 10.641 -24.466 1.00 93.56 450 ALA A CA 1
ATOM 3424 C C . ALA A 1 450 ? 6.744 10.062 -23.075 1.00 93.56 450 ALA A C 1
ATOM 3426 O O . ALA A 1 450 ? 5.884 10.114 -22.197 1.00 93.56 450 ALA A O 1
ATOM 3427 N N . PHE A 1 451 ? 7.966 9.570 -22.844 1.00 94.06 451 PHE A N 1
ATOM 3428 C CA . PHE A 1 451 ? 8.386 9.085 -21.524 1.00 94.06 451 PHE A CA 1
ATOM 3429 C C . PHE A 1 451 ? 8.500 10.215 -20.489 1.00 94.06 451 PHE A C 1
ATOM 3431 O O . PHE A 1 451 ? 8.068 10.052 -19.346 1.00 94.06 451 PHE A O 1
ATOM 3438 N N . GLY A 1 452 ? 9.055 11.368 -20.876 1.00 93.38 452 GLY A N 1
ATOM 3439 C CA . GLY A 1 452 ? 9.170 12.537 -20.001 1.00 93.38 452 GLY A CA 1
ATOM 3440 C C . GLY A 1 452 ? 7.811 13.177 -19.702 1.00 93.38 452 GLY A C 1
ATOM 3441 O O . GLY A 1 452 ? 7.402 13.264 -18.546 1.00 93.38 452 GLY A O 1
ATOM 3442 N N . ASP A 1 453 ? 7.091 13.573 -20.751 1.00 91.75 453 ASP A N 1
ATOM 3443 C CA . ASP A 1 453 ? 5.831 14.324 -20.680 1.00 91.75 453 ASP A CA 1
ATOM 3444 C C . ASP A 1 453 ? 4.728 13.525 -19.962 1.00 91.75 453 ASP A C 1
ATOM 3446 O O . ASP A 1 453 ? 4.118 14.021 -19.019 1.00 91.75 453 ASP A O 1
ATOM 3450 N N . SER A 1 454 ? 4.530 12.244 -20.313 1.00 91.25 454 SER A N 1
ATOM 3451 C CA . SER A 1 454 ? 3.518 11.389 -19.662 1.00 91.25 454 SER A CA 1
ATOM 3452 C C . SER A 1 454 ? 3.797 11.205 -18.163 1.00 91.25 454 SER A C 1
ATOM 3454 O O . SER A 1 454 ? 2.885 11.287 -17.338 1.00 91.25 454 SER A O 1
ATOM 3456 N N . THR A 1 455 ? 5.071 11.060 -17.777 1.00 93.19 455 THR A N 1
ATOM 3457 C CA . THR A 1 455 ? 5.457 11.004 -16.356 1.00 93.19 455 THR A CA 1
ATOM 3458 C C . THR A 1 455 ? 5.146 12.322 -15.641 1.00 93.19 455 THR A C 1
ATOM 3460 O O . THR A 1 455 ? 4.671 12.307 -14.504 1.00 93.19 455 THR A O 1
ATOM 3463 N N . LEU A 1 456 ? 5.370 13.470 -16.286 1.00 94.38 456 LEU A N 1
ATOM 3464 C CA . LEU A 1 456 ? 5.096 14.787 -15.703 1.00 94.38 456 LEU A CA 1
ATOM 3465 C C . LEU A 1 456 ? 3.592 15.065 -15.577 1.00 94.38 456 LEU A C 1
ATOM 3467 O O . LEU A 1 456 ? 3.157 15.461 -14.500 1.00 94.38 456 LEU A O 1
ATOM 3471 N N . VAL A 1 457 ? 2.788 14.751 -16.596 1.00 90.06 457 VAL A N 1
ATOM 3472 C CA . VAL A 1 457 ? 1.321 14.910 -16.562 1.00 90.06 457 VAL A CA 1
ATOM 3473 C C . VAL A 1 457 ? 0.683 14.070 -15.445 1.00 90.06 457 VAL A C 1
ATOM 3475 O O . VAL A 1 457 ? -0.133 14.580 -14.676 1.00 90.06 457 VAL A O 1
ATOM 3478 N N . VAL A 1 458 ? 1.082 12.801 -15.282 1.00 88.44 458 VAL A N 1
ATOM 3479 C CA . VAL A 1 458 ? 0.551 11.957 -14.192 1.00 88.44 458 VAL A CA 1
ATOM 3480 C C . VAL A 1 458 ? 1.031 12.457 -12.821 1.00 88.44 458 VAL A C 1
ATOM 3482 O O . VAL A 1 458 ? 0.252 12.496 -11.865 1.00 88.44 458 VAL A O 1
ATOM 3485 N N . THR A 1 459 ? 2.295 12.874 -12.694 1.00 91.25 459 THR A N 1
ATOM 3486 C CA . THR A 1 459 ? 2.830 13.341 -11.402 1.00 91.25 459 THR A CA 1
ATOM 3487 C C . THR A 1 459 ? 2.319 14.724 -10.990 1.00 91.25 459 THR A C 1
ATOM 3489 O O . THR A 1 459 ? 2.135 14.930 -9.791 1.00 91.25 459 THR A O 1
ATOM 3492 N N . GLU A 1 460 ? 2.002 15.640 -11.915 1.00 91.12 460 GLU A N 1
ATOM 3493 C CA . GLU A 1 460 ? 1.413 16.948 -11.577 1.00 91.12 460 GLU A CA 1
ATOM 3494 C C . GLU A 1 460 ? -0.049 16.827 -11.121 1.00 91.12 460 GLU A C 1
ATOM 3496 O O . GLU A 1 460 ? -0.442 17.443 -10.127 1.00 91.12 460 GLU A O 1
ATOM 3501 N N . GLN A 1 461 ? -0.835 15.941 -11.746 1.00 87.19 461 GLN A N 1
ATOM 3502 C CA . GLN A 1 461 ? -2.187 15.612 -11.279 1.00 87.19 461 GLN A CA 1
ATOM 3503 C C . GLN A 1 461 ? -2.159 15.041 -9.853 1.00 87.19 461 GLN A C 1
ATOM 3505 O O . GLN A 1 461 ? -2.934 15.469 -8.992 1.00 87.19 461 GLN A O 1
ATOM 3510 N N . MET A 1 462 ? -1.226 14.125 -9.566 1.00 86.75 462 MET A N 1
ATOM 3511 C CA . MET A 1 462 ? -1.035 13.595 -8.213 1.00 86.75 462 MET A CA 1
ATOM 3512 C C . MET A 1 462 ? -0.523 14.661 -7.234 1.00 86.75 462 MET A C 1
ATOM 3514 O O . MET A 1 462 ? -1.007 14.718 -6.103 1.00 86.75 462 MET A O 1
ATOM 3518 N N . ALA A 1 463 ? 0.381 15.553 -7.650 1.00 88.62 463 ALA A N 1
ATOM 3519 C CA . ALA A 1 463 ? 0.863 16.659 -6.823 1.00 88.62 463 ALA A CA 1
ATOM 3520 C C . ALA A 1 463 ? -0.274 17.623 -6.433 1.00 88.62 463 ALA A C 1
ATOM 3522 O O . ALA A 1 463 ? -0.376 18.008 -5.265 1.00 88.62 463 ALA A O 1
ATOM 3523 N N . VAL A 1 464 ? -1.173 17.955 -7.363 1.00 86.81 464 VAL A N 1
ATOM 3524 C CA . VAL A 1 464 ? -2.369 18.776 -7.107 1.00 86.81 464 VAL A CA 1
ATOM 3525 C C . VAL A 1 464 ? -3.353 18.056 -6.177 1.00 86.81 464 VAL A C 1
ATOM 3527 O O . VAL A 1 464 ? -3.728 18.600 -5.134 1.00 86.81 464 VAL A O 1
ATOM 3530 N N . MET A 1 465 ? -3.724 16.808 -6.478 1.00 83.25 465 MET A N 1
ATOM 3531 C CA . MET A 1 465 ? -4.655 16.042 -5.635 1.00 83.25 465 MET A CA 1
ATOM 3532 C C . MET A 1 465 ? -4.087 15.737 -4.239 1.00 83.25 465 MET A C 1
ATOM 3534 O O . MET A 1 465 ? -4.849 15.679 -3.273 1.00 83.25 465 MET A O 1
ATOM 3538 N N . SER A 1 466 ? -2.759 15.644 -4.085 1.00 80.06 466 SER A N 1
ATOM 3539 C CA . SER A 1 466 ? -2.104 15.438 -2.782 1.00 80.06 466 SER A CA 1
ATOM 3540 C C . SER A 1 466 ? -2.421 16.532 -1.754 1.00 80.06 466 SER A C 1
ATOM 3542 O O . SER A 1 466 ? -2.288 16.288 -0.555 1.00 80.06 466 SER A O 1
ATOM 3544 N N . VAL A 1 467 ? -2.922 17.711 -2.154 1.00 78.38 467 VAL A N 1
ATOM 3545 C CA . VAL A 1 467 ? -3.320 18.773 -1.208 1.00 78.38 467 VAL A CA 1
ATOM 3546 C C . VAL A 1 467 ? -4.832 18.966 -1.033 1.00 78.38 467 VAL A C 1
ATOM 3548 O O . VAL A 1 467 ? -5.224 19.417 0.037 1.00 78.38 467 VAL A O 1
ATOM 3551 N N . ALA A 1 468 ? -5.674 18.459 -1.937 1.00 68.38 468 ALA A N 1
ATOM 3552 C CA . ALA A 1 468 ? -7.143 18.556 -1.876 1.00 68.38 468 ALA A CA 1
ATOM 3553 C C . ALA A 1 468 ? -7.810 17.867 -0.659 1.00 68.38 468 ALA A C 1
ATOM 3555 O O . ALA A 1 468 ? -7.424 16.753 -0.289 1.00 68.38 468 ALA A O 1
ATOM 3556 N N . LYS A 1 469 ? -8.866 18.461 -0.089 1.00 67.19 469 LYS A N 1
ATOM 3557 C CA . LYS A 1 469 ? -9.963 17.724 0.583 1.00 67.19 469 LYS A CA 1
ATOM 3558 C C . LYS A 1 469 ? -10.940 17.151 -0.458 1.00 67.19 469 LYS A C 1
ATOM 3560 O O . LYS A 1 469 ? -10.880 17.532 -1.622 1.00 67.19 469 LYS A O 1
ATOM 3565 N N . HIS A 1 470 ? -11.871 16.282 -0.051 1.00 58.50 470 HIS A N 1
ATOM 3566 C CA . HIS A 1 470 ? -12.763 15.563 -0.980 1.00 58.50 470 HIS A CA 1
ATOM 3567 C C . HIS A 1 470 ? -13.555 16.491 -1.924 1.00 58.50 470 HIS A C 1
ATOM 3569 O O . HIS A 1 470 ? -13.475 16.316 -3.139 1.00 58.50 470 HIS A O 1
ATOM 3575 N N . GLY A 1 471 ? -14.229 17.517 -1.390 1.00 62.06 471 GLY A N 1
ATOM 3576 C CA . GLY A 1 471 ? -14.956 18.521 -2.186 1.00 62.06 471 GLY A CA 1
ATOM 3577 C C . GLY A 1 471 ? -14.073 19.550 -2.911 1.00 62.06 471 GLY A C 1
ATOM 3578 O O . GLY A 1 471 ? -14.562 20.309 -3.737 1.00 62.06 471 GLY A O 1
ATOM 3579 N N . GLU A 1 472 ? -12.762 19.587 -2.646 1.00 75.38 472 GLU A N 1
ATOM 3580 C CA . GLU A 1 472 ? -11.828 20.517 -3.305 1.00 75.38 472 GLU A CA 1
ATOM 3581 C C . GLU A 1 472 ? -11.217 19.920 -4.590 1.00 75.38 472 GLU A C 1
ATOM 3583 O O . GLU A 1 472 ? -10.663 20.660 -5.407 1.00 75.38 472 GLU A O 1
ATOM 3588 N N . VAL A 1 473 ? -11.325 18.597 -4.794 1.00 75.81 473 VAL A N 1
ATOM 3589 C CA . VAL A 1 473 ? -10.739 17.872 -5.942 1.00 75.81 473 VAL A CA 1
ATOM 3590 C C . VAL A 1 473 ? -11.229 18.440 -7.276 1.00 75.81 473 VAL A C 1
ATOM 3592 O O . VAL A 1 473 ? -10.414 18.696 -8.163 1.00 75.81 473 VAL A O 1
ATOM 3595 N N . ALA A 1 474 ? -12.535 18.695 -7.401 1.00 80.38 474 ALA A N 1
ATOM 3596 C CA . ALA A 1 474 ? -13.146 19.224 -8.618 1.00 80.38 474 ALA A CA 1
ATOM 3597 C C . ALA A 1 474 ? -12.547 20.585 -9.015 1.00 80.38 474 ALA A C 1
ATOM 3599 O O . ALA A 1 474 ? -12.036 20.742 -10.129 1.00 80.38 474 ALA A O 1
ATOM 3600 N N . SER A 1 475 ? -12.535 21.541 -8.081 1.00 82.31 475 SER A N 1
ATOM 3601 C CA . SER A 1 475 ? -11.971 22.882 -8.294 1.00 82.31 475 SER A CA 1
ATOM 3602 C C . SER A 1 475 ? -10.467 22.854 -8.594 1.00 82.31 475 SER A C 1
ATOM 3604 O O . SER A 1 475 ? -9.988 23.629 -9.421 1.00 82.31 475 SER A O 1
ATOM 3606 N N . LEU A 1 476 ? -9.711 21.945 -7.972 1.00 84.00 476 LEU A N 1
ATOM 3607 C CA . LEU A 1 476 ? -8.266 21.818 -8.184 1.00 84.00 476 LEU A CA 1
ATOM 3608 C C . LEU A 1 476 ? -7.899 21.209 -9.548 1.00 84.00 476 LEU A C 1
ATOM 3610 O O . LEU A 1 476 ? -6.960 21.684 -10.187 1.00 84.00 476 LEU A O 1
ATOM 3614 N N . ILE A 1 477 ? -8.657 20.222 -10.039 1.00 85.69 477 ILE A N 1
ATOM 3615 C CA . ILE A 1 477 ? -8.480 19.678 -11.399 1.00 85.69 477 ILE A CA 1
ATOM 3616 C C . ILE A 1 477 ? -8.908 20.714 -12.455 1.00 85.69 477 ILE A C 1
ATOM 3618 O O . ILE A 1 477 ? -8.227 20.885 -13.467 1.00 85.69 477 ILE A O 1
ATOM 3622 N N . ALA A 1 478 ? -9.980 21.475 -12.203 1.00 87.38 478 ALA A N 1
ATOM 3623 C CA . ALA A 1 478 ? -10.393 22.576 -13.078 1.00 87.38 478 ALA A CA 1
ATOM 3624 C C . ALA A 1 478 ? -9.319 23.678 -13.175 1.00 87.38 478 ALA A C 1
ATOM 3626 O O . ALA A 1 478 ? -9.039 24.169 -14.269 1.00 87.38 478 ALA A O 1
ATOM 3627 N N . LEU A 1 479 ? -8.668 24.013 -12.055 1.00 86.75 479 LEU A N 1
ATOM 3628 C CA . LEU A 1 479 ? -7.574 24.985 -11.983 1.00 86.75 479 LEU A CA 1
ATOM 3629 C C . LEU A 1 479 ? -6.311 24.522 -12.736 1.00 86.75 479 LEU A C 1
ATOM 3631 O O . LEU A 1 479 ? -5.688 25.328 -13.424 1.00 86.75 479 LEU A O 1
ATOM 3635 N N . LEU A 1 480 ? -5.969 23.229 -12.677 1.00 88.69 480 LEU A N 1
ATOM 3636 C CA . LEU A 1 480 ? -4.895 22.646 -13.496 1.00 88.69 480 LEU A CA 1
ATOM 3637 C C . LEU A 1 480 ? -5.249 22.688 -14.998 1.00 88.69 480 LEU A C 1
ATOM 3639 O O . LEU A 1 480 ? -4.413 23.039 -15.833 1.00 88.69 480 LEU A O 1
ATOM 3643 N N . GLY A 1 481 ? -6.520 22.444 -15.336 1.00 88.88 481 GLY A N 1
ATOM 3644 C CA . GLY A 1 481 ? -7.047 22.629 -16.690 1.00 88.88 481 GLY A CA 1
ATOM 3645 C C . GLY A 1 481 ? -6.980 24.078 -17.194 1.00 88.88 481 GLY A C 1
ATOM 3646 O O . GLY A 1 481 ? -6.787 24.298 -18.389 1.00 88.88 481 GLY A O 1
ATOM 3647 N N . LEU A 1 482 ? -7.078 25.070 -16.302 1.00 89.19 482 LEU A N 1
ATOM 3648 C CA . LEU A 1 482 ? -6.874 26.479 -16.645 1.00 89.19 482 LEU A CA 1
ATOM 3649 C C . LEU A 1 482 ? -5.399 26.774 -16.980 1.00 89.19 482 LEU A C 1
ATOM 3651 O O . LEU A 1 482 ? -5.150 27.441 -17.983 1.00 89.19 482 LEU A O 1
ATOM 3655 N N . SER A 1 483 ? -4.419 26.236 -16.238 1.00 90.81 483 SER A N 1
ATOM 3656 C CA . SER A 1 483 ? -2.995 26.348 -16.625 1.00 90.81 483 SER A CA 1
ATOM 3657 C C . SER A 1 483 ? -2.690 25.668 -17.960 1.00 90.81 483 SER A C 1
ATOM 3659 O O . SER A 1 483 ? -2.046 26.276 -18.816 1.00 90.81 483 SER A O 1
ATOM 3661 N N . THR A 1 484 ? -3.213 24.457 -18.185 1.00 92.31 484 THR A N 1
ATOM 3662 C CA . THR A 1 484 ? -3.122 23.748 -19.473 1.00 92.31 484 THR A CA 1
ATOM 3663 C C . THR A 1 484 ? -3.630 24.621 -20.626 1.00 92.31 484 THR A C 1
ATOM 3665 O O . THR A 1 484 ? -2.952 24.787 -21.642 1.00 92.31 484 THR A O 1
ATOM 3668 N N . ALA A 1 485 ? -4.804 25.236 -20.466 1.00 90.19 485 ALA A N 1
ATOM 3669 C CA . ALA A 1 485 ? -5.421 26.092 -21.475 1.00 90.19 485 ALA A CA 1
ATOM 3670 C C . ALA A 1 485 ? -4.660 27.408 -21.721 1.00 90.19 485 ALA A C 1
ATOM 3672 O O . ALA A 1 485 ? -4.482 27.803 -22.876 1.00 90.19 485 ALA A O 1
ATOM 3673 N N . ILE A 1 486 ? -4.180 28.068 -20.661 1.00 90.19 486 ILE A N 1
ATOM 3674 C CA . ILE A 1 486 ? -3.355 29.282 -20.762 1.00 90.19 486 ILE A CA 1
ATOM 3675 C C . ILE A 1 486 ? -2.042 28.963 -21.486 1.00 90.19 486 ILE A C 1
ATOM 3677 O O . ILE A 1 486 ? -1.684 29.663 -22.433 1.00 90.19 486 ILE A O 1
ATOM 3681 N N . GLY A 1 487 ? -1.367 27.873 -21.107 1.00 92.44 487 GLY A N 1
ATOM 3682 C CA . GLY A 1 487 ? -0.149 27.417 -21.773 1.00 92.44 487 GLY A CA 1
ATOM 3683 C C . GLY A 1 487 ? -0.378 27.089 -23.250 1.00 92.44 487 GLY A C 1
ATOM 3684 O O . GLY A 1 487 ? 0.377 27.543 -24.108 1.00 92.44 487 GLY A O 1
ATOM 3685 N N . SER A 1 488 ? -1.483 26.403 -23.561 1.00 92.81 488 SER A N 1
ATOM 3686 C CA . SER A 1 488 ? -1.893 26.081 -24.937 1.00 92.81 488 SER A CA 1
ATOM 3687 C C . SER A 1 488 ? -2.137 27.335 -25.783 1.00 92.81 488 SER A C 1
ATOM 3689 O O . SER A 1 488 ? -1.679 27.424 -26.925 1.00 92.81 488 SER A O 1
ATOM 3691 N N . GLY A 1 489 ? -2.813 28.339 -25.212 1.00 90.06 489 GLY A N 1
ATOM 3692 C CA . GLY A 1 489 ? -3.032 29.640 -25.844 1.00 90.06 489 GLY A CA 1
ATOM 3693 C C . GLY A 1 489 ? -1.728 30.404 -26.090 1.00 90.06 489 GLY A C 1
ATOM 3694 O O . GLY A 1 489 ? -1.536 30.937 -27.180 1.00 90.06 489 GLY A O 1
ATOM 3695 N N . ILE A 1 490 ? -0.801 30.412 -25.127 1.00 91.69 490 ILE A N 1
ATOM 3696 C CA . ILE A 1 490 ? 0.508 31.071 -25.270 1.00 91.69 490 ILE A CA 1
ATOM 3697 C C . ILE A 1 490 ? 1.374 30.360 -26.323 1.00 91.69 490 ILE A C 1
ATOM 3699 O O . ILE A 1 490 ? 1.891 31.026 -27.217 1.00 91.69 490 ILE A O 1
ATOM 3703 N N . GLY A 1 491 ? 1.499 29.028 -26.283 1.00 92.56 491 GLY A N 1
ATOM 3704 C CA . GLY A 1 491 ? 2.276 28.262 -27.272 1.00 92.56 491 GLY A CA 1
ATOM 3705 C C . GLY A 1 491 ? 1.723 28.392 -28.696 1.00 92.56 491 GLY A C 1
ATOM 3706 O O . GLY A 1 491 ? 2.480 28.576 -29.652 1.00 92.56 491 GLY A O 1
ATOM 3707 N N . SER A 1 492 ? 0.393 28.412 -28.838 1.00 90.94 492 SER A N 1
ATOM 3708 C CA . SER A 1 492 ? -0.279 28.697 -30.114 1.00 90.94 492 SER A CA 1
ATOM 3709 C C . SER A 1 492 ? -0.045 30.138 -30.581 1.00 90.94 492 SER A C 1
ATOM 3711 O O . SER A 1 492 ? 0.211 30.367 -31.760 1.00 90.94 492 SER A O 1
ATOM 3713 N N . SER A 1 493 ? -0.078 31.113 -29.668 1.00 90.00 493 SER A N 1
ATOM 3714 C CA . SER A 1 493 ? 0.182 32.532 -29.951 1.00 90.00 493 SER A CA 1
ATOM 3715 C C . SER A 1 493 ? 1.622 32.772 -30.423 1.00 90.00 493 SER A C 1
ATOM 3717 O O . SER A 1 493 ? 1.833 33.398 -31.462 1.00 90.00 493 SER A O 1
ATOM 3719 N N . VAL A 1 494 ? 2.608 32.173 -29.744 1.00 91.06 494 VAL A N 1
ATOM 3720 C CA . VAL A 1 494 ? 4.024 32.175 -30.152 1.00 91.06 494 VAL A CA 1
ATOM 3721 C C . VAL A 1 494 ? 4.199 31.522 -31.525 1.00 91.06 494 VAL A C 1
ATOM 3723 O O . VAL A 1 494 ? 4.862 32.086 -32.395 1.00 91.06 494 VAL A O 1
ATOM 3726 N N . SER A 1 495 ? 3.563 30.374 -31.763 1.00 92.06 495 SER A N 1
ATOM 3727 C CA . SER A 1 495 ? 3.653 29.661 -33.043 1.00 92.06 495 SER A CA 1
ATOM 3728 C C . SER A 1 495 ? 2.980 30.422 -34.190 1.00 92.06 495 SER A C 1
ATOM 3730 O O . SER A 1 495 ? 3.542 30.507 -35.280 1.00 92.06 495 SER A O 1
ATOM 3732 N N . GLY A 1 496 ? 1.827 31.055 -33.957 1.00 89.12 496 GLY A N 1
ATOM 3733 C CA . GLY A 1 496 ? 1.163 31.936 -34.923 1.00 89.12 496 GLY A CA 1
ATOM 3734 C C . GLY A 1 496 ? 1.986 33.184 -35.251 1.00 89.12 496 GLY A C 1
ATOM 3735 O O . GLY A 1 496 ? 2.145 33.529 -36.425 1.00 89.12 496 GLY A O 1
ATOM 3736 N N . ALA A 1 497 ? 2.594 33.813 -34.243 1.00 87.50 497 ALA A N 1
ATOM 3737 C CA . ALA A 1 497 ? 3.496 34.949 -34.430 1.00 87.50 497 ALA A CA 1
ATOM 3738 C C . ALA A 1 497 ? 4.750 34.562 -35.233 1.00 87.50 497 ALA A C 1
ATOM 3740 O O . ALA A 1 497 ? 5.112 35.255 -36.186 1.00 87.50 497 ALA A O 1
ATOM 3741 N N . ILE A 1 498 ? 5.386 33.430 -34.908 1.00 90.50 498 ILE A N 1
ATOM 3742 C CA . ILE A 1 498 ? 6.539 32.915 -35.660 1.00 90.50 498 ILE A CA 1
ATOM 3743 C C . ILE A 1 498 ? 6.132 32.560 -37.093 1.00 90.50 498 ILE A C 1
ATOM 3745 O O . ILE A 1 498 ? 6.864 32.904 -38.017 1.00 90.50 498 ILE A O 1
ATOM 3749 N N . TRP A 1 499 ? 4.976 31.924 -37.302 1.00 89.88 499 TRP A N 1
ATOM 3750 C CA . TRP A 1 499 ? 4.483 31.550 -38.631 1.00 89.88 499 TRP A CA 1
ATOM 3751 C C . TRP A 1 499 ? 4.263 32.770 -39.529 1.00 89.88 499 TRP A C 1
ATOM 3753 O O . TRP A 1 499 ? 4.862 32.863 -40.601 1.00 89.88 499 TRP A O 1
ATOM 3763 N N . THR A 1 500 ? 3.462 33.731 -39.063 1.00 84.88 500 THR A N 1
ATOM 3764 C CA . THR A 1 500 ? 3.112 34.960 -39.799 1.00 84.88 500 THR A CA 1
ATOM 3765 C C . THR A 1 500 ? 4.325 35.839 -40.107 1.00 84.88 500 THR A C 1
ATOM 3767 O O . THR A 1 500 ? 4.436 36.355 -41.215 1.00 84.88 500 THR A O 1
ATOM 3770 N N . ASN A 1 501 ? 5.285 35.949 -39.182 1.00 84.88 501 ASN A N 1
ATOM 3771 C CA . ASN A 1 501 ? 6.498 36.755 -39.375 1.00 84.88 501 ASN A CA 1
ATOM 3772 C C . ASN A 1 501 ? 7.662 35.983 -40.035 1.00 84.88 501 ASN A C 1
ATOM 3774 O O . ASN A 1 501 ? 8.709 36.574 -40.299 1.00 84.88 501 ASN A O 1
ATOM 3778 N N . THR A 1 502 ? 7.516 34.677 -40.298 1.00 90.38 502 THR A N 1
ATOM 3779 C CA . THR A 1 502 ? 8.548 33.860 -40.965 1.00 90.38 502 THR A CA 1
ATOM 3780 C C . THR A 1 502 ? 8.105 33.396 -42.342 1.00 90.38 502 THR A C 1
ATOM 3782 O O . THR A 1 502 ? 8.742 33.755 -43.323 1.00 90.38 502 THR A O 1
ATOM 3785 N N . VAL A 1 503 ? 7.042 32.595 -42.453 1.00 90.56 503 VAL A N 1
ATOM 3786 C CA . VAL A 1 503 ? 6.799 31.800 -43.669 1.00 90.56 503 VAL A CA 1
ATOM 3787 C C . VAL A 1 503 ? 6.505 32.684 -44.875 1.00 90.56 503 VAL A C 1
ATOM 3789 O O . VAL A 1 503 ? 7.142 32.504 -45.905 1.00 90.56 503 VAL A O 1
ATOM 3792 N N . TYR A 1 504 ? 5.633 33.686 -44.747 1.00 88.56 504 TYR A N 1
ATOM 3793 C CA . TYR A 1 504 ? 5.341 34.602 -45.855 1.00 88.56 504 TYR A CA 1
ATOM 3794 C C . TYR A 1 504 ? 6.569 35.435 -46.278 1.00 88.56 504 TYR A C 1
ATOM 3796 O O . TYR A 1 504 ? 6.834 35.602 -47.468 1.00 88.56 504 TYR A O 1
ATOM 3804 N N . ALA A 1 505 ? 7.378 35.889 -45.314 1.00 88.81 505 ALA A N 1
ATOM 3805 C CA . ALA A 1 505 ? 8.602 36.645 -45.585 1.00 88.81 505 ALA A CA 1
ATOM 3806 C C . ALA A 1 505 ? 9.694 35.789 -46.260 1.00 88.81 505 ALA A C 1
ATOM 3808 O O . ALA A 1 505 ? 10.356 36.249 -47.191 1.00 88.81 505 ALA A O 1
ATOM 3809 N N . GLU A 1 506 ? 9.868 34.536 -45.829 1.00 93.12 506 GLU A N 1
ATOM 3810 C CA . GLU A 1 506 ? 10.790 33.589 -46.463 1.00 93.12 506 GLU A CA 1
ATOM 3811 C C . GLU A 1 506 ? 10.276 33.149 -47.848 1.00 93.12 506 GLU A C 1
ATOM 3813 O O . GLU A 1 506 ? 11.077 33.044 -48.771 1.00 93.12 506 GLU A O 1
ATOM 3818 N N . LEU A 1 507 ? 8.959 32.990 -48.051 1.00 92.19 507 LEU A N 1
ATOM 3819 C CA . LEU A 1 507 ? 8.369 32.738 -49.376 1.00 92.19 507 LEU A CA 1
ATOM 3820 C C . LEU A 1 507 ? 8.663 33.888 -50.351 1.00 92.19 507 LEU A C 1
ATOM 3822 O O . LEU A 1 507 ? 9.201 33.640 -51.426 1.00 92.19 507 LEU A O 1
ATOM 3826 N N . LEU A 1 508 ? 8.417 35.148 -49.973 1.00 89.75 508 LEU A N 1
ATOM 3827 C CA . LEU A 1 508 ? 8.760 36.309 -50.815 1.00 89.75 508 LEU A CA 1
ATOM 3828 C C . LEU A 1 508 ? 10.268 36.411 -51.126 1.00 89.75 508 LEU A C 1
ATOM 3830 O O . LEU A 1 508 ? 10.650 36.950 -52.169 1.00 89.75 508 LEU A O 1
ATOM 3834 N N . ARG A 1 509 ? 11.127 35.887 -50.240 1.00 92.31 509 ARG A N 1
ATOM 3835 C CA . ARG A 1 509 ? 12.589 35.849 -50.413 1.00 92.31 509 ARG A CA 1
ATOM 3836 C C . ARG A 1 509 ? 13.069 34.700 -51.307 1.00 92.31 509 ARG A C 1
ATOM 3838 O O . ARG A 1 509 ? 14.082 34.868 -51.981 1.00 92.31 509 ARG A O 1
ATOM 3845 N N . LEU A 1 510 ? 12.394 33.549 -51.277 1.00 93.44 510 LEU A N 1
ATOM 3846 C CA . LEU A 1 510 ? 12.870 32.287 -51.863 1.00 93.44 510 LEU A CA 1
ATOM 3847 C C . LEU A 1 510 ? 12.106 31.842 -53.120 1.00 93.44 510 LEU A C 1
ATOM 3849 O O . LEU A 1 510 ? 12.655 31.067 -53.900 1.00 93.44 510 LEU A O 1
ATOM 3853 N N . LEU A 1 511 ? 10.869 32.303 -53.333 1.00 94.00 511 LEU A N 1
ATOM 3854 C CA . LEU A 1 511 ? 10.099 31.982 -54.539 1.00 94.00 511 LEU A CA 1
ATOM 3855 C C . LEU A 1 511 ? 10.767 32.559 -55.806 1.00 94.00 511 LEU A C 1
ATOM 3857 O O . LEU A 1 511 ? 11.305 33.669 -55.755 1.00 94.00 511 LEU A O 1
ATOM 3861 N N . PRO A 1 512 ? 10.691 31.861 -56.955 1.00 91.69 512 PRO A N 1
ATOM 3862 C CA . PRO A 1 512 ? 10.983 32.429 -58.273 1.00 91.69 512 PRO A CA 1
ATOM 3863 C C . PRO A 1 512 ? 10.163 33.698 -58.560 1.00 91.69 512 PRO A C 1
ATOM 3865 O O . PRO A 1 512 ? 8.986 33.766 -58.196 1.00 91.69 512 PRO A O 1
ATOM 3868 N N . ASP A 1 513 ? 10.767 34.702 -59.208 1.00 88.88 513 ASP A N 1
ATOM 3869 C CA . ASP A 1 513 ? 10.147 36.021 -59.438 1.00 88.88 513 ASP A CA 1
ATOM 3870 C C . ASP A 1 513 ? 8.814 35.957 -60.206 1.00 88.88 513 ASP A C 1
ATOM 3872 O O . ASP A 1 513 ? 7.915 36.750 -59.937 1.00 88.88 513 ASP A O 1
ATOM 3876 N N . ASP A 1 514 ? 8.656 34.972 -61.092 1.00 88.12 514 ASP A N 1
ATOM 3877 C CA . ASP A 1 514 ? 7.446 34.662 -61.866 1.00 88.12 514 ASP A CA 1
ATOM 3878 C C . ASP A 1 514 ? 6.315 34.005 -61.048 1.00 88.12 514 ASP A C 1
ATOM 3880 O O . ASP A 1 514 ? 5.261 33.696 -61.598 1.00 88.12 514 ASP A O 1
ATOM 3884 N N . THR A 1 515 ? 6.522 33.792 -59.743 1.00 88.62 515 THR A N 1
ATOM 3885 C CA . THR A 1 515 ? 5.539 33.176 -58.826 1.00 88.62 515 THR A CA 1
ATOM 3886 C C . THR A 1 515 ? 5.327 33.947 -57.516 1.00 88.62 515 THR A C 1
ATOM 3888 O O . THR A 1 515 ? 4.559 33.515 -56.652 1.00 88.62 515 THR A O 1
ATOM 3891 N N . LYS A 1 516 ? 5.994 35.100 -57.340 1.00 88.94 516 LYS A N 1
ATOM 3892 C CA . LYS A 1 516 ? 5.880 35.938 -56.127 1.00 88.94 516 LYS A CA 1
ATOM 3893 C C . LYS A 1 516 ? 4.528 36.638 -55.995 1.00 88.94 516 LYS A C 1
ATOM 3895 O O . LYS A 1 516 ? 4.114 36.942 -54.880 1.00 88.94 516 LYS A O 1
ATOM 3900 N N . ASP A 1 517 ? 3.827 36.856 -57.101 1.00 87.69 517 ASP A N 1
ATOM 3901 C CA . ASP A 1 517 ? 2.441 37.334 -57.134 1.00 87.69 517 ASP A CA 1
ATOM 3902 C C . ASP A 1 517 ? 1.480 36.365 -56.418 1.00 87.69 517 ASP A C 1
ATOM 3904 O O . ASP A 1 517 ? 0.590 36.793 -55.682 1.00 87.69 517 ASP A O 1
ATOM 3908 N N . ARG A 1 518 ? 1.720 35.055 -56.550 1.00 89.25 518 ARG A N 1
ATOM 3909 C CA . ARG A 1 518 ? 0.952 33.985 -55.894 1.00 89.25 518 ARG A CA 1
ATOM 3910 C C . ARG A 1 518 ? 1.434 33.652 -54.479 1.00 89.25 518 ARG A C 1
ATOM 3912 O O . ARG A 1 518 ? 0.871 32.759 -53.849 1.00 89.25 518 ARG A O 1
ATOM 3919 N N . ALA A 1 519 ? 2.416 34.370 -53.925 1.00 87.56 519 ALA A N 1
ATOM 3920 C CA . ALA A 1 519 ? 2.971 34.079 -52.597 1.00 87.56 519 ALA A CA 1
ATOM 3921 C C . ALA A 1 519 ? 1.909 34.054 -51.478 1.00 87.56 519 ALA A C 1
ATOM 3923 O O . ALA A 1 519 ? 1.999 33.223 -50.576 1.00 87.56 519 ALA A O 1
ATOM 3924 N N . GLN A 1 520 ? 0.883 34.913 -51.549 1.00 86.62 520 GLN A N 1
ATOM 3925 C CA . GLN A 1 520 ? -0.222 34.937 -50.578 1.00 86.62 520 GLN A CA 1
ATOM 3926 C C . GLN A 1 520 ? -1.147 33.713 -50.711 1.00 86.62 520 GLN A C 1
ATOM 3928 O O . GLN A 1 520 ? -1.597 33.165 -49.708 1.00 86.62 520 GLN A O 1
ATOM 3933 N N . GLU A 1 521 ? -1.407 33.259 -51.939 1.00 88.00 521 GLU A N 1
ATOM 3934 C CA . GLU A 1 521 ? -2.210 32.061 -52.223 1.00 88.00 521 GLU A CA 1
ATOM 3935 C C . GLU A 1 521 ? -1.480 30.791 -51.758 1.00 88.00 521 GLU A C 1
ATOM 3937 O O . GLU A 1 521 ? -2.064 29.931 -51.099 1.00 88.00 521 GLU A O 1
ATOM 3942 N N . ILE A 1 522 ? -0.173 30.717 -52.036 1.00 90.50 522 ILE A N 1
ATOM 3943 C CA . ILE A 1 522 ? 0.722 29.658 -51.558 1.00 90.50 522 ILE A CA 1
ATOM 3944 C C . ILE A 1 522 ? 0.773 29.656 -50.024 1.00 90.50 522 ILE A C 1
ATOM 3946 O O . ILE A 1 522 ? 0.746 28.592 -49.416 1.00 90.50 522 ILE A O 1
ATOM 3950 N N . TYR A 1 523 ? 0.827 30.822 -49.379 1.00 89.06 523 TYR A N 1
ATOM 3951 C CA . TYR A 1 523 ? 0.880 30.932 -47.920 1.00 89.06 523 TYR A CA 1
ATOM 3952 C C . TYR A 1 523 ? -0.410 30.449 -47.226 1.00 89.06 523 TYR A C 1
ATOM 3954 O O . TYR A 1 523 ? -0.326 29.721 -46.236 1.00 89.06 523 TYR A O 1
ATOM 3962 N N . GLU A 1 524 ? -1.588 30.792 -47.759 1.00 86.38 524 GLU A N 1
ATOM 3963 C CA . GLU A 1 524 ? -2.885 30.524 -47.111 1.00 86.38 524 GLU A CA 1
ATOM 3964 C C . GLU A 1 524 ? -3.567 29.198 -47.490 1.00 86.38 524 GLU A C 1
ATOM 3966 O O . GLU A 1 524 ? -4.624 28.885 -46.934 1.00 86.38 524 GLU A O 1
ATOM 3971 N N . ASN A 1 525 ? -3.011 28.408 -48.418 1.00 88.00 525 ASN A N 1
ATOM 3972 C CA . ASN A 1 525 ? -3.662 27.185 -48.894 1.00 88.00 525 ASN A CA 1
ATOM 3973 C C . ASN A 1 525 ? -2.706 25.981 -49.020 1.00 88.00 525 ASN A C 1
ATOM 3975 O O . ASN A 1 525 ? -1.847 25.919 -49.904 1.00 88.00 525 ASN A O 1
ATOM 3979 N N . LEU A 1 526 ? -2.912 24.964 -48.173 1.00 90.44 526 LEU A N 1
ATOM 3980 C CA . LEU A 1 526 ? -2.110 23.734 -48.178 1.00 90.44 526 LEU A CA 1
ATOM 3981 C C . LEU A 1 526 ? -2.275 22.912 -49.471 1.00 90.44 526 LEU A C 1
ATOM 3983 O O . LEU A 1 526 ? -1.305 22.311 -49.925 1.00 90.44 526 LEU A O 1
ATOM 3987 N N . HIS A 1 527 ? -3.449 22.908 -50.116 1.00 87.75 527 HIS A N 1
ATOM 3988 C CA . HIS A 1 527 ? -3.616 22.224 -51.407 1.00 87.75 527 HIS A CA 1
ATOM 3989 C C . HIS A 1 527 ? -2.756 22.864 -52.498 1.00 87.75 527 HIS A C 1
ATOM 3991 O O . HIS A 1 527 ? -2.163 22.150 -53.305 1.00 87.75 527 HIS A O 1
ATOM 3997 N N . VAL A 1 528 ? -2.637 24.196 -52.496 1.00 90.06 528 VAL A N 1
ATOM 3998 C CA . VAL A 1 528 ? -1.773 24.923 -53.437 1.00 90.06 528 VAL A CA 1
ATOM 3999 C C . VAL A 1 528 ? -0.309 24.559 -53.185 1.00 90.06 528 VAL A C 1
ATOM 4001 O O . VAL A 1 528 ? 0.374 24.154 -54.123 1.00 90.06 528 VAL A O 1
ATOM 4004 N N . GLN A 1 529 ? 0.152 24.562 -51.928 1.00 93.19 529 GLN A N 1
ATOM 4005 C CA . GLN A 1 529 ? 1.508 24.117 -51.556 1.00 93.19 529 GLN A CA 1
ATOM 4006 C C . GLN A 1 529 ? 1.806 22.673 -51.997 1.00 93.19 529 GLN A C 1
ATOM 4008 O O . GLN A 1 529 ? 2.889 22.386 -52.514 1.00 93.19 529 GLN A O 1
ATOM 4013 N N . LEU A 1 530 ? 0.840 21.765 -51.817 1.00 92.38 530 LEU A N 1
ATOM 4014 C CA . LEU A 1 530 ? 0.969 20.354 -52.185 1.00 92.38 530 LEU A CA 1
ATOM 4015 C C . LEU A 1 530 ? 0.857 20.102 -53.698 1.00 92.38 530 LEU A C 1
ATOM 4017 O O . LEU A 1 530 ? 1.364 19.084 -54.162 1.00 92.38 530 LEU A O 1
ATOM 4021 N N . SER A 1 531 ? 0.261 21.019 -54.469 1.00 93.50 531 SER A N 1
ATOM 4022 C CA . SER A 1 531 ? 0.120 20.893 -55.930 1.00 93.50 531 SER A CA 1
ATOM 4023 C C . SER A 1 531 ? 1.432 21.074 -56.709 1.00 93.50 531 SER A C 1
ATOM 4025 O O . SER A 1 531 ? 1.546 20.584 -57.833 1.00 93.50 531 SER A O 1
ATOM 4027 N N . TYR A 1 532 ? 2.434 21.744 -56.127 1.00 93.19 532 TYR A N 1
ATOM 4028 C CA . TYR A 1 532 ? 3.737 21.938 -56.766 1.00 93.19 532 TYR A CA 1
ATOM 4029 C C . TYR A 1 532 ? 4.598 20.665 -56.685 1.00 93.19 532 TYR A C 1
ATOM 4031 O O . TYR A 1 532 ? 4.835 20.178 -55.573 1.00 93.19 532 TYR A O 1
ATOM 4039 N N . PRO A 1 533 ? 5.123 20.155 -57.822 1.00 90.56 533 PRO A N 1
ATOM 4040 C CA . PRO A 1 533 ? 5.983 18.974 -57.843 1.00 90.56 533 PRO A CA 1
ATOM 4041 C C . PRO A 1 533 ? 7.222 19.113 -56.956 1.00 90.56 533 PRO A C 1
ATOM 4043 O O . PRO A 1 533 ? 7.843 20.177 -56.880 1.00 90.56 533 PRO A O 1
ATOM 4046 N N . VAL A 1 534 ? 7.609 18.012 -56.320 1.00 89.06 534 VAL A N 1
ATOM 4047 C CA . VAL A 1 534 ? 8.828 17.914 -55.506 1.00 89.06 534 VAL A CA 1
ATOM 4048 C C . VAL A 1 534 ? 10.068 18.103 -56.386 1.00 89.06 534 VAL A C 1
ATOM 4050 O O . VAL A 1 534 ? 10.076 17.714 -57.554 1.00 89.06 534 VAL A O 1
ATOM 4053 N N . GLY A 1 535 ? 11.085 18.790 -55.858 1.00 86.69 535 GLY A N 1
ATOM 4054 C CA . GLY A 1 535 ? 12.256 19.234 -56.621 1.00 86.69 535 GLY A CA 1
ATOM 4055 C C . GLY A 1 535 ? 12.015 20.431 -57.555 1.00 86.69 535 GLY A C 1
ATOM 4056 O O . GLY A 1 535 ? 12.956 20.891 -58.200 1.00 86.69 535 GLY A O 1
ATOM 4057 N N . SER A 1 536 ? 10.792 20.976 -57.643 1.00 94.25 536 SER A N 1
ATOM 4058 C CA . SER A 1 536 ? 10.564 22.266 -58.312 1.00 94.25 536 SER A CA 1
ATOM 4059 C C . SER A 1 536 ? 11.020 23.433 -57.429 1.00 94.25 536 SER A C 1
ATOM 4061 O O . SER A 1 536 ? 10.861 23.394 -56.210 1.00 94.25 536 SER A O 1
ATOM 4063 N N . ALA A 1 537 ? 11.531 24.511 -58.033 1.00 91.62 537 ALA A N 1
ATOM 4064 C CA . ALA A 1 537 ? 12.042 25.672 -57.292 1.00 91.62 537 ALA A CA 1
ATOM 4065 C C . ALA A 1 537 ? 10.996 26.304 -56.346 1.00 91.62 537 ALA A C 1
ATOM 4067 O O . ALA A 1 537 ? 11.340 26.749 -55.253 1.00 91.62 537 ALA A O 1
ATOM 4068 N N . VAL A 1 538 ? 9.712 26.279 -56.727 1.00 92.88 538 VAL A N 1
ATOM 4069 C CA . VAL A 1 538 ? 8.599 26.715 -55.867 1.00 92.88 538 VAL A CA 1
ATOM 4070 C C . VAL A 1 538 ? 8.445 25.796 -54.651 1.00 92.88 538 VAL A C 1
ATOM 4072 O O . VAL A 1 538 ? 8.337 26.280 -53.526 1.00 92.88 538 VAL A O 1
ATOM 4075 N N . ARG A 1 539 ? 8.478 24.469 -54.841 1.00 93.94 539 ARG A N 1
ATOM 4076 C CA . ARG A 1 539 ? 8.355 23.509 -53.734 1.00 93.94 539 ARG A CA 1
ATOM 4077 C C . ARG A 1 539 ? 9.560 23.564 -52.793 1.00 93.94 539 ARG A C 1
ATOM 4079 O O . ARG A 1 539 ? 9.360 23.536 -51.582 1.00 93.94 539 ARG A O 1
ATOM 4086 N N . GLU A 1 540 ? 10.772 23.745 -53.315 1.00 94.31 540 GLU A N 1
ATOM 4087 C CA . GLU A 1 540 ? 11.982 23.960 -52.506 1.00 94.31 540 GLU A CA 1
ATOM 4088 C C . GLU A 1 540 ? 11.904 25.238 -51.653 1.00 94.31 540 GLU A C 1
ATOM 4090 O O . GLU A 1 540 ? 12.242 25.214 -50.466 1.00 94.31 540 GLU A O 1
ATOM 4095 N N . ALA A 1 541 ? 11.400 26.344 -52.213 1.00 94.00 541 ALA A N 1
ATOM 4096 C CA . ALA A 1 541 ? 11.175 27.584 -51.469 1.00 94.00 541 ALA A CA 1
ATOM 4097 C C . ALA A 1 541 ? 10.184 27.389 -50.305 1.00 94.00 541 ALA A C 1
ATOM 4099 O O . ALA A 1 541 ? 10.436 27.848 -49.187 1.00 94.00 541 ALA A O 1
ATOM 4100 N N . ILE A 1 542 ? 9.092 26.650 -50.543 1.00 95.38 542 ILE A N 1
ATOM 4101 C CA . ILE A 1 542 ? 8.107 26.294 -49.511 1.00 95.38 542 ILE A CA 1
ATOM 4102 C C . ILE A 1 542 ? 8.757 25.412 -48.426 1.00 95.38 542 ILE A C 1
ATOM 4104 O O . ILE A 1 542 ? 8.641 25.722 -47.240 1.00 95.38 542 ILE A O 1
ATOM 4108 N N . ILE A 1 543 ? 9.491 24.358 -48.805 1.00 95.38 543 ILE A N 1
ATOM 4109 C CA . ILE A 1 543 ? 10.177 23.436 -47.876 1.00 95.38 543 ILE A CA 1
ATOM 4110 C C . ILE A 1 543 ? 11.161 24.182 -46.959 1.00 95.38 543 ILE A C 1
ATOM 4112 O O . ILE A 1 543 ? 11.206 23.939 -45.746 1.00 95.38 543 ILE A O 1
ATOM 4116 N N . GLN A 1 544 ? 11.920 25.132 -47.508 1.00 94.31 544 GLN A N 1
ATOM 4117 C CA . GLN A 1 544 ? 12.851 25.956 -46.736 1.00 94.31 544 GLN A CA 1
ATOM 4118 C C . GLN A 1 544 ? 12.124 26.915 -45.781 1.00 94.31 544 GLN A C 1
ATOM 4120 O O . GLN A 1 544 ? 12.488 26.979 -44.604 1.00 94.31 544 GLN A O 1
ATOM 4125 N N . ALA A 1 545 ? 11.064 27.598 -46.231 1.00 94.31 545 ALA A N 1
ATOM 4126 C CA . ALA A 1 545 ? 10.261 28.483 -45.381 1.00 94.31 545 ALA A CA 1
ATOM 4127 C C . ALA A 1 545 ? 9.641 27.729 -44.184 1.00 94.31 545 ALA A C 1
ATOM 4129 O O . ALA A 1 545 ? 9.749 28.179 -43.038 1.00 94.31 545 ALA A O 1
ATOM 4130 N N . TYR A 1 546 ? 9.087 26.535 -44.430 1.00 94.81 546 TYR A N 1
ATOM 4131 C CA . TYR A 1 546 ? 8.598 25.613 -43.396 1.00 94.81 546 TYR A CA 1
ATOM 4132 C C . TYR A 1 546 ? 9.694 25.219 -42.395 1.00 94.81 546 TYR A C 1
ATOM 4134 O O . TYR A 1 546 ? 9.477 25.267 -41.182 1.00 94.81 546 TYR A O 1
ATOM 4142 N N . THR A 1 547 ? 10.879 24.853 -42.890 1.00 92.25 547 THR A N 1
ATOM 4143 C CA . THR A 1 547 ? 12.010 24.406 -42.058 1.00 92.25 547 THR A CA 1
ATOM 4144 C C . THR A 1 547 ? 12.525 25.521 -41.143 1.00 92.25 547 THR A C 1
ATOM 4146 O O . THR A 1 547 ? 12.784 25.285 -39.960 1.00 92.25 547 THR A O 1
ATOM 4149 N N . ILE A 1 548 ? 12.628 26.755 -41.651 1.00 93.75 548 ILE A N 1
ATOM 4150 C CA . ILE A 1 548 ? 13.044 27.921 -40.855 1.00 93.75 548 ILE A CA 1
ATOM 4151 C C . ILE A 1 548 ? 12.001 28.228 -39.769 1.00 93.75 548 ILE A C 1
ATOM 4153 O O . ILE A 1 548 ? 12.376 28.470 -38.619 1.00 93.75 548 ILE A O 1
ATOM 4157 N N . ALA A 1 549 ? 10.707 28.178 -40.099 1.00 93.62 549 ALA A N 1
ATOM 4158 C CA . ALA A 1 549 ? 9.629 28.428 -39.143 1.00 93.62 549 ALA A CA 1
ATOM 4159 C C . ALA A 1 549 ? 9.575 27.366 -38.031 1.00 93.62 549 ALA A C 1
ATOM 4161 O O . ALA A 1 549 ? 9.658 27.725 -36.857 1.00 93.62 549 ALA A O 1
ATOM 4162 N N . GLN A 1 550 ? 9.537 26.074 -38.380 1.00 94.25 550 GLN A N 1
ATOM 4163 C CA . GLN A 1 550 ? 9.544 24.969 -37.409 1.00 94.25 550 GLN A CA 1
ATOM 4164 C C . GLN A 1 550 ? 10.752 25.050 -36.466 1.00 94.25 550 GLN A C 1
ATOM 4166 O O . GLN A 1 550 ? 10.592 24.989 -35.248 1.00 94.25 550 GLN A O 1
ATOM 4171 N N . ARG A 1 551 ? 11.962 25.294 -36.992 1.00 94.50 551 ARG A N 1
ATOM 4172 C CA . ARG A 1 551 ? 13.168 25.443 -36.160 1.00 94.50 551 ARG A CA 1
ATOM 4173 C C . ARG A 1 551 ? 13.071 26.613 -35.172 1.00 94.50 551 ARG A C 1
ATOM 4175 O O . ARG A 1 551 ? 13.551 26.482 -34.047 1.00 94.50 551 ARG A O 1
ATOM 4182 N N . ARG A 1 552 ? 12.453 27.739 -35.557 1.00 95.19 552 ARG A N 1
ATOM 4183 C CA . ARG A 1 552 ? 12.215 28.884 -34.653 1.00 95.19 552 ARG A CA 1
ATOM 4184 C C . ARG A 1 552 ? 11.220 28.532 -33.537 1.00 95.19 552 ARG A C 1
ATOM 4186 O O . ARG A 1 552 ? 11.483 28.878 -32.388 1.00 95.19 552 ARG A O 1
ATOM 4193 N N . MET A 1 553 ? 10.132 27.819 -33.846 1.00 95.31 553 MET A N 1
ATOM 4194 C CA . MET A 1 553 ? 9.128 27.402 -32.848 1.00 95.31 553 MET A CA 1
ATOM 4195 C C . MET A 1 553 ? 9.719 26.418 -31.825 1.00 95.31 553 MET A C 1
ATOM 4197 O O . MET A 1 553 ? 9.621 26.651 -30.621 1.00 95.31 553 MET A O 1
ATOM 4201 N N . LEU A 1 554 ? 10.447 25.398 -32.293 1.00 94.94 554 LEU A N 1
ATOM 4202 C CA . LEU A 1 554 ? 11.110 24.403 -31.439 1.00 94.94 554 LEU A CA 1
ATOM 4203 C C . LEU A 1 554 ? 12.107 25.038 -30.458 1.00 94.94 554 LEU A C 1
ATOM 4205 O O . LEU A 1 554 ? 12.144 24.672 -29.284 1.00 94.94 554 LEU A O 1
ATOM 4209 N N . LEU A 1 555 ? 12.892 26.020 -30.918 1.00 95.62 555 LEU A N 1
ATOM 4210 C CA . LEU A 1 555 ? 13.813 26.773 -30.061 1.00 95.62 555 LEU A CA 1
ATOM 4211 C C . LEU A 1 555 ? 13.068 27.606 -29.006 1.00 95.62 555 LEU A C 1
ATOM 4213 O O . LEU A 1 555 ? 13.498 27.643 -27.854 1.00 95.62 555 LEU A O 1
ATOM 4217 N N . ALA A 1 556 ? 11.944 28.236 -29.364 1.00 94.44 556 ALA A N 1
ATOM 4218 C CA . ALA A 1 556 ? 11.117 28.974 -28.409 1.00 94.44 556 ALA A CA 1
ATOM 4219 C C . ALA A 1 556 ? 10.520 28.047 -27.333 1.00 94.44 556 ALA A C 1
ATOM 4221 O O . ALA A 1 556 ? 10.606 28.358 -26.144 1.00 94.44 556 ALA A O 1
ATOM 4222 N N . GLY A 1 557 ? 9.993 26.883 -27.732 1.00 94.25 557 GLY A N 1
ATOM 4223 C CA . GLY A 1 557 ? 9.501 25.856 -26.810 1.00 94.25 557 GLY A CA 1
ATOM 4224 C C . GLY A 1 557 ? 10.589 25.354 -25.856 1.00 94.25 557 GLY A C 1
ATOM 4225 O O . GLY A 1 557 ? 10.389 25.361 -24.643 1.00 94.25 557 GLY A O 1
ATOM 4226 N N . LEU A 1 558 ? 11.768 25.005 -26.384 1.00 94.56 558 LEU A N 1
ATOM 4227 C CA . LEU A 1 558 ? 12.910 24.521 -25.598 1.00 94.56 558 LEU A CA 1
ATOM 4228 C C . LEU A 1 558 ? 13.396 25.541 -24.551 1.00 94.56 558 LEU A C 1
ATOM 4230 O O . LEU A 1 558 ? 13.718 25.152 -23.430 1.00 94.56 558 LEU A O 1
ATOM 4234 N N . CYS A 1 559 ? 13.415 26.837 -24.877 1.00 94.62 559 CYS A N 1
ATOM 4235 C CA . CYS A 1 559 ? 13.780 27.884 -23.916 1.00 94.62 559 CYS A CA 1
ATOM 4236 C C . CYS A 1 559 ? 12.788 27.987 -22.743 1.00 94.62 559 CYS A C 1
ATOM 4238 O O . CYS A 1 559 ? 13.211 28.182 -21.604 1.00 94.62 559 CYS A O 1
ATOM 4240 N N . VAL A 1 560 ? 11.483 27.830 -22.998 1.00 94.06 560 VAL A N 1
ATOM 4241 C CA . VAL A 1 560 ? 10.446 27.835 -21.947 1.00 94.06 560 VAL A CA 1
ATOM 4242 C C . VAL A 1 560 ? 10.520 26.565 -21.090 1.00 94.06 560 VAL A C 1
ATOM 4244 O O . VAL A 1 560 ? 10.360 26.628 -19.871 1.00 94.06 560 VAL A O 1
ATOM 4247 N N . LEU A 1 561 ? 10.854 25.427 -21.703 1.00 93.06 561 LEU A N 1
ATOM 4248 C CA . LEU A 1 561 ? 10.952 24.107 -21.070 1.00 93.06 561 LEU A CA 1
ATOM 4249 C C . LEU A 1 561 ? 11.936 24.055 -19.885 1.00 93.06 561 LEU A C 1
ATOM 4251 O O . LEU A 1 561 ? 11.734 23.290 -18.943 1.00 93.06 561 LEU A O 1
ATOM 4255 N N . LEU A 1 562 ? 12.959 24.918 -19.877 1.00 92.12 562 LEU A N 1
ATOM 4256 C CA . LEU A 1 562 ? 13.921 25.051 -18.773 1.00 92.12 562 LEU A CA 1
ATOM 4257 C C . LEU A 1 562 ? 13.263 25.446 -17.433 1.00 92.12 562 LEU A C 1
ATOM 4259 O O . LEU A 1 562 ? 13.808 25.153 -16.368 1.00 92.12 562 LEU A O 1
ATOM 4263 N N . VAL A 1 563 ? 12.077 26.066 -17.465 1.00 95.06 563 VAL A N 1
ATOM 4264 C CA . VAL A 1 563 ? 11.306 26.463 -16.272 1.00 95.06 563 VAL A CA 1
ATOM 4265 C C . VAL A 1 563 ? 10.644 25.256 -15.577 1.00 95.06 563 VAL A C 1
ATOM 4267 O O . VAL A 1 563 ? 10.319 25.333 -14.391 1.00 95.06 563 VAL A O 1
ATOM 4270 N N . ALA A 1 564 ? 10.526 24.101 -16.244 1.00 94.06 564 ALA A N 1
ATOM 4271 C CA . ALA A 1 564 ? 9.983 22.880 -15.637 1.00 94.06 564 ALA A CA 1
ATOM 4272 C C . ALA A 1 564 ? 10.824 22.383 -14.442 1.00 94.06 564 ALA A C 1
ATOM 4274 O O . ALA A 1 564 ? 10.276 21.898 -13.450 1.00 94.06 564 ALA A O 1
ATOM 4275 N N . LEU A 1 565 ? 12.153 22.552 -14.490 1.00 92.81 565 LEU A N 1
ATOM 4276 C CA . LEU A 1 565 ? 13.057 22.093 -13.429 1.00 92.81 565 LEU A CA 1
ATOM 4277 C C . LEU A 1 565 ? 12.812 22.806 -12.080 1.00 92.81 565 LEU A C 1
ATOM 4279 O O . LEU A 1 565 ? 12.586 22.106 -11.085 1.00 92.81 565 LEU A O 1
ATOM 4283 N N . PRO A 1 566 ? 12.797 24.155 -11.984 1.00 94.19 566 PRO A N 1
ATOM 4284 C CA . PRO A 1 566 ? 12.412 24.828 -10.744 1.00 94.19 566 PRO A CA 1
ATOM 4285 C C . PRO A 1 566 ? 10.943 24.578 -10.357 1.00 94.19 566 PRO A C 1
ATOM 4287 O O . PRO A 1 566 ? 10.660 24.463 -9.163 1.00 94.19 566 PRO A O 1
ATOM 4290 N N . ALA A 1 567 ? 10.027 24.417 -11.324 1.00 94.25 567 ALA A N 1
ATOM 4291 C CA . ALA A 1 567 ? 8.605 24.155 -11.063 1.00 94.25 567 ALA A CA 1
ATOM 4292 C C . ALA A 1 567 ? 8.355 22.819 -10.329 1.00 94.25 567 ALA A C 1
ATOM 4294 O O . ALA A 1 567 ? 7.617 22.790 -9.343 1.00 94.25 567 ALA A O 1
ATOM 4295 N N . VAL A 1 568 ? 9.036 21.736 -10.727 1.00 94.19 568 VAL A N 1
ATOM 4296 C CA . VAL A 1 568 ? 9.024 20.452 -9.993 1.00 94.19 568 VAL A CA 1
ATOM 4297 C C . VAL A 1 568 ? 9.824 20.551 -8.687 1.00 94.19 568 VAL A C 1
ATOM 4299 O O . VAL A 1 568 ? 9.434 19.999 -7.654 1.00 94.19 568 VAL A O 1
ATOM 4302 N N . SER A 1 569 ? 10.944 21.282 -8.686 1.00 91.38 569 SER A N 1
ATOM 4303 C CA . SER A 1 569 ? 11.827 21.383 -7.513 1.00 91.38 569 SER A CA 1
ATOM 4304 C C . SER A 1 569 ? 11.128 21.958 -6.275 1.00 91.38 569 SER A C 1
ATOM 4306 O O . SER A 1 569 ? 11.417 21.512 -5.158 1.00 91.38 569 SER A O 1
ATOM 4308 N N . VAL A 1 570 ? 10.175 22.886 -6.440 1.00 92.25 570 VAL A N 1
ATOM 4309 C CA . VAL A 1 570 ? 9.440 23.493 -5.314 1.00 92.25 570 VAL A CA 1
ATOM 4310 C C . VAL A 1 570 ? 8.397 22.578 -4.662 1.00 92.25 570 VAL A C 1
ATOM 4312 O O . VAL A 1 570 ? 8.018 22.857 -3.516 1.00 92.25 570 VAL A O 1
ATOM 4315 N N . TRP A 1 571 ? 7.974 21.480 -5.301 1.00 93.12 571 TRP A N 1
ATOM 4316 C CA . TRP A 1 571 ? 7.028 20.516 -4.714 1.00 93.12 571 TRP A CA 1
ATOM 4317 C C . TRP A 1 571 ? 7.538 19.957 -3.374 1.00 93.12 571 TRP A C 1
ATOM 4319 O O . TRP A 1 571 ? 8.746 19.793 -3.161 1.00 93.12 571 TRP A O 1
ATOM 4329 N N . LYS A 1 572 ? 6.624 19.629 -2.459 1.00 86.44 572 LYS A N 1
ATOM 4330 C CA . LYS A 1 572 ? 6.923 18.769 -1.306 1.00 86.44 572 LYS A CA 1
ATOM 4331 C C . LYS A 1 572 ? 6.966 17.317 -1.778 1.00 86.44 572 LYS A C 1
ATOM 4333 O O . LYS A 1 572 ? 6.059 16.891 -2.487 1.00 86.44 572 LYS A O 1
ATOM 4338 N N . ASP A 1 573 ? 7.993 16.577 -1.367 1.00 78.50 573 ASP A N 1
ATOM 4339 C CA . ASP A 1 573 ? 7.960 15.115 -1.448 1.00 78.50 573 ASP A CA 1
ATOM 4340 C C . ASP A 1 573 ? 6.978 14.620 -0.376 1.00 78.50 573 ASP A C 1
ATOM 4342 O O . ASP A 1 573 ? 7.056 15.065 0.772 1.00 78.50 573 ASP A O 1
ATOM 4346 N N . LEU A 1 574 ? 6.004 13.801 -0.769 1.00 74.50 574 LEU A N 1
ATOM 4347 C CA . LEU A 1 574 ? 4.911 13.328 0.081 1.00 74.50 574 LEU A CA 1
ATOM 4348 C C . LEU A 1 574 ? 4.631 11.861 -0.244 1.00 74.50 574 LEU A C 1
ATOM 4350 O O . LEU A 1 574 ? 4.527 11.502 -1.417 1.00 74.50 574 LEU A O 1
ATOM 4354 N N . GLU A 1 575 ? 4.461 11.059 0.802 1.00 59.75 575 GLU A N 1
ATOM 4355 C CA . GLU A 1 575 ? 3.965 9.686 0.715 1.00 59.75 575 GLU A CA 1
ATOM 4356 C C . GLU A 1 575 ? 2.444 9.715 0.531 1.00 59.75 575 GLU A C 1
ATOM 4358 O O . GLU A 1 575 ? 1.712 10.310 1.331 1.00 59.75 575 GLU A O 1
ATOM 4363 N N . ILE A 1 576 ? 1.970 9.116 -0.559 1.00 60.12 576 ILE A N 1
ATOM 4364 C CA . ILE A 1 576 ? 0.559 9.092 -0.969 1.00 60.12 576 ILE A CA 1
ATOM 4365 C C . ILE A 1 576 ? -0.297 8.334 0.061 1.00 60.12 576 ILE A C 1
ATOM 4367 O O . ILE A 1 576 ? -1.448 8.712 0.297 1.00 60.12 576 ILE A O 1
ATOM 4371 N N . ALA A 1 577 ? 0.272 7.338 0.742 1.00 48.69 577 ALA A N 1
ATOM 4372 C CA . ALA A 1 577 ? -0.355 6.603 1.836 1.00 48.69 577 ALA A CA 1
ATOM 4373 C C . ALA A 1 577 ? -0.696 7.479 3.058 1.00 48.69 577 ALA A C 1
ATOM 4375 O O . ALA A 1 577 ? -1.604 7.138 3.817 1.00 48.69 577 ALA A O 1
ATOM 4376 N N . PHE A 1 578 ? -0.021 8.618 3.269 1.00 34.00 578 PHE A N 1
ATOM 4377 C CA . PHE A 1 578 ? -0.173 9.393 4.509 1.00 34.00 578 PHE A CA 1
ATOM 4378 C C . PHE A 1 578 ? -1.342 10.396 4.507 1.00 34.00 578 PHE A C 1
ATOM 4380 O O . PHE A 1 578 ? -1.437 11.229 5.410 1.00 34.00 578 PHE A O 1
ATOM 4387 N N . LYS A 1 579 ? -2.258 10.354 3.526 1.00 32.53 579 LYS A N 1
ATOM 4388 C CA . LYS A 1 579 ? -3.336 11.355 3.417 1.00 32.53 579 LYS A CA 1
ATOM 4389 C C . LYS A 1 579 ? -4.724 10.949 3.926 1.00 32.53 579 LYS A C 1
ATOM 4391 O O . LYS A 1 579 ? -5.741 11.275 3.318 1.00 32.53 579 LYS A O 1
ATOM 4396 N N . SER A 1 580 ? -4.763 10.357 5.114 1.00 28.47 580 SER A N 1
ATOM 4397 C CA . SER A 1 580 ? -5.965 10.238 5.953 1.00 28.47 580 SER A CA 1
ATOM 4398 C C . SER A 1 580 ? -5.884 11.156 7.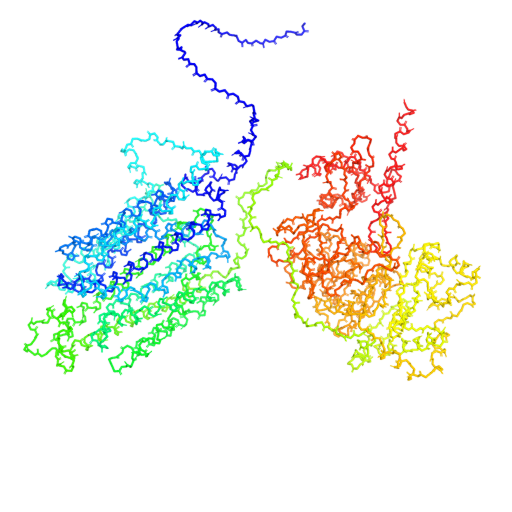187 1.00 28.47 580 SER A C 1
ATOM 4400 O O . SER A 1 580 ? -5.899 10.710 8.334 1.00 28.47 580 SER A O 1
ATOM 4402 N N . THR A 1 581 ? -5.793 12.474 6.967 1.00 25.73 581 THR A N 1
ATOM 4403 C CA . THR A 1 581 ? -5.830 13.466 8.060 1.00 25.73 581 THR A CA 1
ATOM 4404 C C . THR A 1 581 ? -7.284 13.764 8.465 1.00 25.73 581 THR A C 1
ATOM 4406 O O . THR A 1 581 ? -8.052 14.214 7.613 1.00 25.73 581 THR A O 1
ATOM 4409 N N . PRO A 1 582 ? -7.689 13.555 9.734 1.00 38.06 582 PRO A N 1
ATOM 4410 C CA . PRO A 1 582 ? -9.068 13.766 10.182 1.00 38.06 582 PRO A CA 1
ATOM 4411 C C . PRO A 1 582 ? -9.406 15.253 10.365 1.00 38.06 582 PRO A C 1
ATOM 4413 O O . PRO A 1 582 ? -8.533 16.053 10.704 1.00 38.06 582 PRO A O 1
ATOM 4416 N N . ALA A 1 583 ? -10.687 15.608 10.201 1.00 22.11 583 ALA A N 1
ATOM 4417 C CA . ALA A 1 583 ? -11.155 16.995 10.299 1.00 22.11 583 ALA A CA 1
ATOM 4418 C C . ALA A 1 583 ? -12.519 17.200 10.998 1.00 22.11 583 ALA A C 1
ATOM 4420 O O . ALA A 1 583 ? -13.169 18.204 10.747 1.00 22.11 583 ALA A O 1
ATOM 4421 N N . MET A 1 584 ? -12.920 16.321 11.925 1.00 24.89 584 MET A N 1
ATOM 4422 C CA . MET A 1 584 ? -13.691 16.708 13.124 1.00 24.89 584 MET A CA 1
ATOM 4423 C C . MET A 1 584 ? -13.424 15.713 14.260 1.00 24.89 584 MET A C 1
ATOM 4425 O O . MET A 1 584 ? -12.994 14.583 14.021 1.00 24.89 584 MET A O 1
ATOM 4429 N N . ALA A 1 585 ? -13.606 16.153 15.508 1.00 26.08 585 ALA A N 1
ATOM 4430 C CA . ALA A 1 585 ? -13.145 15.429 16.687 1.00 26.08 585 ALA A CA 1
ATOM 4431 C C . ALA A 1 585 ? -14.273 15.122 17.683 1.00 26.08 585 ALA A C 1
ATOM 4433 O O . ALA A 1 585 ? -14.942 16.022 18.171 1.00 26.08 585 ALA A O 1
ATOM 4434 N N . THR A 1 586 ? -14.336 13.853 18.097 1.00 33.00 586 THR A N 1
ATOM 4435 C CA . THR A 1 586 ? -14.836 13.391 19.406 1.00 33.00 586 THR A CA 1
ATOM 4436 C C . THR A 1 586 ? -16.269 13.785 19.804 1.00 33.00 586 THR A C 1
ATOM 4438 O O . THR A 1 586 ? -16.456 14.735 20.562 1.00 33.00 586 THR A O 1
ATOM 4441 N N . GLN A 1 587 ? -17.260 12.934 19.498 1.00 22.25 587 GLN A N 1
ATOM 4442 C CA . GLN A 1 587 ? -18.466 12.836 20.339 1.00 22.25 587 GLN A CA 1
ATOM 4443 C C . GLN A 1 587 ? -19.079 11.415 20.419 1.00 22.25 587 GLN A C 1
ATOM 4445 O O . GLN A 1 587 ? -19.847 10.992 19.573 1.00 22.25 587 GLN A O 1
ATOM 4450 N N . ILE A 1 588 ? -18.692 10.701 21.485 1.00 24.77 588 ILE A N 1
ATOM 4451 C CA . ILE A 1 588 ? -19.557 9.934 22.412 1.00 24.77 588 ILE A CA 1
ATOM 4452 C C . ILE A 1 588 ? -20.600 8.938 21.823 1.00 24.77 588 ILE A C 1
ATOM 4454 O O . ILE A 1 588 ? -21.744 9.313 21.611 1.00 24.77 588 ILE A O 1
ATOM 4458 N N . LEU A 1 589 ? -20.235 7.637 21.855 1.00 25.75 589 LEU A N 1
ATOM 4459 C CA . LEU A 1 589 ? -21.096 6.438 22.074 1.00 25.75 589 LEU A CA 1
ATOM 4460 C C . LEU A 1 589 ? -22.179 6.069 21.019 1.00 25.75 589 LEU A C 1
ATOM 4462 O O . LEU A 1 589 ? -22.611 6.925 20.261 1.00 25.75 589 LEU A O 1
ATOM 4466 N N . PRO A 1 590 ? -22.747 4.837 21.056 1.00 26.64 590 PRO A N 1
ATOM 4467 C CA . PRO A 1 590 ? -22.204 3.529 21.453 1.00 26.64 590 PRO A CA 1
ATOM 4468 C C . PRO A 1 590 ? -22.289 2.490 20.295 1.00 26.64 590 PRO A C 1
ATOM 4470 O O . PRO A 1 590 ? -22.492 2.832 19.139 1.00 26.64 590 PRO A O 1
ATOM 4473 N N . SER A 1 591 ? -22.090 1.206 20.603 1.00 30.92 591 SER A N 1
ATOM 4474 C CA . SER A 1 591 ? -22.003 0.081 19.655 1.00 30.92 591 SER A CA 1
ATOM 4475 C C . SER A 1 591 ? -23.336 -0.485 19.129 1.00 30.92 591 SER A C 1
ATOM 4477 O O . SER A 1 591 ? -24.259 -0.656 19.925 1.00 30.92 591 SER A O 1
ATOM 4479 N N . ALA A 1 592 ? -23.274 -1.015 17.895 1.00 28.52 592 ALA A N 1
ATOM 4480 C CA . ALA A 1 592 ? -24.172 -1.998 17.254 1.00 28.52 592 ALA A CA 1
ATOM 4481 C C . ALA A 1 592 ? -25.520 -1.459 16.706 1.00 28.52 592 ALA A C 1
ATOM 4483 O O . ALA A 1 592 ? -26.068 -0.513 17.257 1.00 28.52 592 ALA A O 1
ATOM 4484 N N . VAL A 1 593 ? -26.094 -2.004 15.619 1.00 24.50 593 VAL A N 1
ATOM 4485 C CA . VAL A 1 593 ? -25.767 -3.224 14.833 1.00 24.50 593 VAL A CA 1
ATOM 4486 C C . VAL A 1 593 ? -25.716 -2.899 13.328 1.00 24.50 593 VAL A C 1
ATOM 4488 O O . VAL A 1 593 ? -26.630 -2.257 12.830 1.00 24.50 593 VAL A O 1
ATOM 4491 N N . GLU A 1 594 ? -24.728 -3.424 12.594 1.00 24.22 594 GLU A N 1
ATOM 4492 C CA . GLU A 1 594 ? -24.841 -3.675 11.143 1.00 24.22 594 GLU A CA 1
ATOM 4493 C C . GLU A 1 594 ? -25.003 -5.187 10.902 1.00 24.22 594 GLU A C 1
ATOM 4495 O O . GLU A 1 594 ? -24.394 -5.996 11.609 1.00 24.22 594 GLU A O 1
ATOM 4500 N N . GLN A 1 595 ? -25.753 -5.573 9.865 1.00 22.31 595 GLN A N 1
ATOM 4501 C CA . GLN A 1 595 ? -25.521 -6.830 9.142 1.00 22.31 595 GLN A CA 1
ATOM 4502 C C . GLN A 1 595 ? -25.553 -6.589 7.620 1.00 22.31 595 GLN A C 1
ATOM 4504 O O . GLN A 1 595 ? -26.280 -5.701 7.173 1.00 22.31 595 GLN A O 1
ATOM 4509 N N . PRO A 1 596 ? -24.754 -7.317 6.810 1.00 29.89 596 PRO A N 1
ATOM 4510 C CA . PRO A 1 596 ? -24.182 -6.712 5.607 1.00 29.89 596 PRO A CA 1
ATOM 4511 C C . PRO A 1 596 ? -24.444 -7.478 4.298 1.00 29.89 596 PRO A C 1
ATOM 4513 O O . PRO A 1 596 ? -24.262 -8.690 4.222 1.00 29.89 596 PRO A O 1
ATOM 4516 N N . ILE A 1 597 ? -24.742 -6.752 3.212 1.00 25.50 597 ILE A N 1
ATOM 4517 C CA . ILE A 1 597 ? -24.563 -7.238 1.829 1.00 25.50 597 ILE A CA 1
ATOM 4518 C C . ILE A 1 597 ? -24.203 -6.055 0.910 1.00 25.50 597 ILE A C 1
ATOM 4520 O O . ILE A 1 597 ? -24.944 -5.081 0.853 1.00 25.50 597 ILE A O 1
ATOM 4524 N N . ALA A 1 598 ? -23.173 -6.068 0.062 1.00 26.55 598 ALA A N 1
ATOM 4525 C CA . ALA A 1 598 ? -21.866 -6.729 0.104 1.00 26.55 598 ALA A CA 1
ATOM 4526 C C . ALA A 1 598 ? -20.990 -6.000 -0.937 1.00 26.55 598 ALA A C 1
ATOM 4528 O O . ALA A 1 598 ? -21.312 -6.002 -2.131 1.00 26.55 598 ALA A O 1
ATOM 4529 N N . LYS A 1 599 ? -19.881 -5.373 -0.530 1.00 32.56 599 LYS A N 1
ATOM 4530 C CA . LYS A 1 599 ? -18.824 -4.993 -1.484 1.00 32.56 599 LYS A CA 1
ATOM 4531 C C . LYS A 1 599 ? -17.930 -6.218 -1.676 1.00 32.56 599 LYS A C 1
ATOM 4533 O O . LYS A 1 599 ? -17.714 -6.969 -0.738 1.00 32.56 599 LYS A O 1
ATOM 4538 N N . HIS A 1 600 ? -17.376 -6.429 -2.871 1.00 37.53 600 HIS A N 1
ATOM 4539 C CA . HIS A 1 600 ? -16.292 -7.409 -3.011 1.00 37.53 600 HIS A CA 1
ATOM 4540 C C . HIS A 1 600 ? -15.006 -6.801 -2.451 1.00 37.53 600 HIS A C 1
ATOM 4542 O O . HIS A 1 600 ? -14.174 -6.278 -3.192 1.00 37.53 600 HIS A O 1
ATOM 4548 N N . GLN A 1 601 ? -14.883 -6.842 -1.128 1.00 51.59 601 GLN A N 1
ATOM 4549 C CA . GLN A 1 601 ? -13.618 -6.635 -0.444 1.00 51.59 601 GLN A CA 1
ATOM 4550 C C . GLN A 1 601 ? -12.613 -7.705 -0.902 1.00 51.59 601 GLN A C 1
ATOM 4552 O O . GLN A 1 601 ? -12.984 -8.814 -1.300 1.00 51.59 601 GLN A O 1
ATOM 4557 N N . ARG A 1 602 ? -11.320 -7.374 -0.850 1.00 76.38 602 ARG A N 1
ATOM 4558 C CA . ARG A 1 602 ? -10.245 -8.361 -1.008 1.00 76.38 602 ARG A CA 1
ATOM 4559 C C . ARG A 1 602 ? -10.406 -9.413 0.103 1.00 76.38 602 ARG A C 1
ATOM 4561 O O . ARG A 1 602 ? -10.562 -8.999 1.249 1.00 76.38 602 ARG A O 1
ATOM 4568 N N . PRO A 1 603 ? -10.373 -10.727 -0.182 1.00 89.06 603 PRO A N 1
ATOM 4569 C CA . PRO A 1 603 ? -10.421 -11.734 0.872 1.00 89.06 603 PRO A CA 1
ATOM 4570 C C . PRO A 1 603 ? -9.140 -11.667 1.714 1.00 89.06 603 PRO A C 1
ATOM 4572 O O . PRO A 1 603 ? -8.051 -11.433 1.180 1.00 89.06 603 PRO A O 1
ATOM 4575 N N . SER A 1 604 ? -9.267 -11.884 3.021 1.00 95.81 604 SER A N 1
ATOM 4576 C CA . SER A 1 604 ? -8.165 -11.988 3.976 1.00 95.81 604 SER A CA 1
ATOM 4577 C C . SER A 1 604 ? -7.396 -13.285 3.751 1.00 95.81 604 SER A C 1
ATOM 4579 O O . SER A 1 604 ? -7.536 -14.241 4.507 1.00 95.81 604 SER A O 1
ATOM 4581 N N . ILE A 1 605 ? -6.578 -13.308 2.699 1.00 95.00 605 ILE A N 1
ATOM 4582 C CA . ILE A 1 605 ? -5.583 -14.345 2.419 1.00 95.00 605 ILE A CA 1
ATOM 4583 C C . ILE A 1 605 ? -4.236 -13.656 2.211 1.00 95.00 605 ILE A C 1
ATOM 4585 O O . ILE A 1 605 ? -4.110 -12.730 1.402 1.00 95.00 605 ILE A O 1
ATOM 4589 N N . LEU A 1 606 ? -3.230 -14.118 2.944 1.00 96.19 606 LEU A N 1
ATOM 4590 C CA . LEU A 1 606 ? -1.846 -13.687 2.843 1.00 96.19 606 LEU A CA 1
ATOM 4591 C C . LEU A 1 606 ? -0.962 -14.892 2.527 1.00 96.19 606 LEU A C 1
ATOM 4593 O O . LEU A 1 606 ? -1.109 -15.969 3.106 1.00 96.19 606 LEU A O 1
ATOM 4597 N N . HIS A 1 607 ? -0.004 -14.672 1.636 1.00 95.56 607 HIS A N 1
ATOM 4598 C CA . HIS A 1 607 ? 1.069 -15.606 1.333 1.00 95.56 607 HIS A CA 1
ATOM 4599 C C . HIS A 1 607 ? 2.383 -14.888 1.638 1.00 95.56 607 HIS A C 1
ATOM 4601 O O . HIS A 1 607 ? 2.578 -13.753 1.197 1.00 95.56 607 HIS A O 1
ATOM 4607 N N . GLY A 1 608 ? 3.260 -15.521 2.413 1.00 94.31 608 GLY A N 1
ATOM 4608 C CA . GLY A 1 608 ? 4.617 -15.033 2.616 1.00 94.31 608 GLY A CA 1
ATOM 4609 C C . GLY A 1 608 ? 5.436 -15.085 1.324 1.00 94.31 608 GLY A C 1
ATOM 4610 O O . GLY A 1 608 ? 5.085 -15.827 0.401 1.00 94.31 608 GLY A O 1
ATOM 4611 N N . PRO A 1 609 ? 6.536 -14.318 1.241 1.00 92.69 609 PRO A N 1
ATOM 4612 C CA . PRO A 1 609 ? 7.462 -14.424 0.122 1.00 92.69 609 PRO A CA 1
ATOM 4613 C C . PRO A 1 609 ? 8.054 -15.838 0.041 1.00 92.69 609 PRO A C 1
ATOM 4615 O O . PRO A 1 609 ? 8.224 -16.510 1.058 1.00 92.69 609 PRO A O 1
ATOM 4618 N N . VAL A 1 610 ? 8.386 -16.274 -1.176 1.00 92.25 610 VAL A N 1
ATOM 4619 C CA . VAL A 1 610 ? 9.112 -17.535 -1.429 1.00 92.25 610 VAL A CA 1
ATOM 4620 C C . VAL A 1 610 ? 10.636 -17.366 -1.363 1.00 92.25 610 VAL A C 1
ATOM 4622 O O . VAL A 1 610 ? 11.376 -18.343 -1.440 1.00 92.25 610 VAL A O 1
ATOM 4625 N N . ASP A 1 611 ? 11.100 -16.130 -1.178 1.00 89.94 611 ASP A N 1
ATOM 4626 C CA . ASP A 1 611 ? 12.497 -15.785 -0.958 1.00 89.94 611 ASP A CA 1
ATOM 4627 C C . ASP A 1 611 ? 12.710 -15.287 0.487 1.00 89.94 611 ASP A C 1
ATOM 4629 O O . ASP A 1 611 ? 11.904 -14.488 0.979 1.00 89.94 611 ASP A O 1
ATOM 4633 N N . PRO A 1 612 ? 13.793 -15.710 1.167 1.00 92.69 612 PRO A N 1
ATOM 4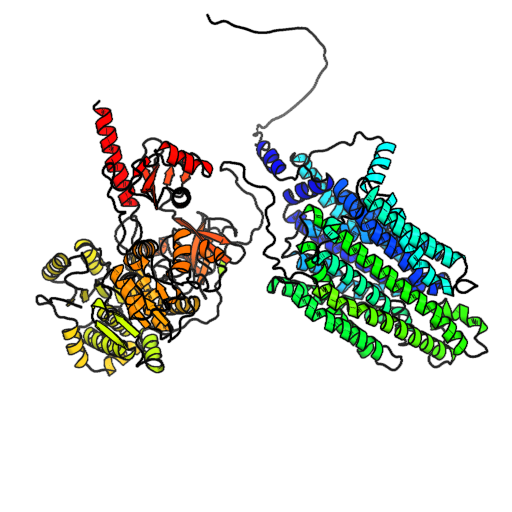634 C CA . PRO A 1 612 ? 14.749 -16.721 0.714 1.00 92.69 612 PRO A CA 1
ATOM 4635 C C . PRO A 1 612 ? 14.135 -18.141 0.712 1.00 92.69 612 PRO A C 1
ATOM 4637 O O . PRO A 1 612 ? 13.177 -18.398 1.445 1.00 92.69 612 PRO A O 1
ATOM 4640 N N . PRO A 1 613 ? 14.672 -19.085 -0.084 1.00 95.50 613 PRO A N 1
ATOM 4641 C CA . PRO A 1 613 ? 14.155 -20.452 -0.158 1.00 95.50 613 PRO A CA 1
ATOM 4642 C C . PRO A 1 613 ? 14.292 -21.199 1.175 1.00 95.50 613 PRO A C 1
ATOM 4644 O O . PRO A 1 613 ? 15.187 -20.902 1.977 1.00 95.50 613 PRO A O 1
ATOM 4647 N N . LEU A 1 614 ? 13.419 -22.191 1.385 1.00 96.69 614 LEU A N 1
ATOM 4648 C CA . LEU A 1 614 ? 13.490 -23.120 2.515 1.00 96.69 614 LEU A CA 1
ATOM 4649 C C . LEU A 1 614 ? 14.824 -23.886 2.525 1.00 96.69 614 LEU A C 1
ATOM 4651 O O . LEU A 1 614 ? 15.445 -24.129 1.492 1.00 96.69 614 LEU A O 1
ATOM 4655 N N . SER A 1 615 ? 15.253 -24.241 3.728 1.00 95.25 615 SER A N 1
ATOM 4656 C CA . SER A 1 615 ? 16.411 -25.069 4.033 1.00 95.25 615 SER A CA 1
ATOM 4657 C C . SER A 1 615 ? 15.953 -26.491 4.335 1.00 95.25 615 SER A C 1
ATOM 4659 O O . SER A 1 615 ? 15.160 -26.698 5.258 1.00 95.25 615 SER A O 1
ATOM 4661 N N . ASP A 1 616 ? 16.498 -27.459 3.606 1.00 95.25 616 ASP A N 1
ATOM 4662 C CA . ASP A 1 616 ? 16.345 -28.889 3.875 1.00 95.25 616 ASP A CA 1
ATOM 4663 C C . ASP A 1 616 ? 17.589 -29.441 4.584 1.00 95.25 616 ASP A C 1
ATOM 4665 O O . ASP A 1 616 ? 18.213 -30.400 4.143 1.00 95.25 616 ASP A O 1
ATOM 4669 N N . LEU A 1 617 ? 17.941 -28.806 5.706 1.00 96.75 617 LEU A N 1
ATOM 4670 C CA . LEU A 1 617 ? 18.923 -29.308 6.667 1.00 96.75 617 LEU A CA 1
ATOM 4671 C C . LEU A 1 617 ? 18.205 -29.818 7.917 1.00 96.75 617 LEU A C 1
ATOM 4673 O O . LEU A 1 617 ? 17.312 -29.150 8.451 1.00 96.75 617 LEU A O 1
ATOM 4677 N N . THR A 1 618 ? 18.628 -30.967 8.433 1.00 98.00 618 THR A N 1
ATOM 4678 C CA . THR A 1 618 ? 18.293 -31.387 9.797 1.00 98.00 618 THR A CA 1
ATOM 4679 C C . THR A 1 618 ? 18.962 -30.466 10.825 1.00 98.00 618 THR A C 1
ATOM 4681 O O . THR A 1 618 ? 19.847 -29.663 10.526 1.00 98.00 618 THR A O 1
ATOM 4684 N N . LEU A 1 619 ? 18.571 -30.606 12.093 1.00 97.88 619 LEU A N 1
ATOM 4685 C CA . LEU A 1 619 ? 19.212 -29.871 13.193 1.00 97.88 619 LEU A CA 1
ATOM 4686 C C . LEU A 1 619 ? 20.666 -30.307 13.432 1.00 97.88 619 LEU A C 1
ATOM 4688 O O . LEU A 1 619 ? 21.462 -29.506 13.918 1.00 97.88 619 LEU A O 1
ATOM 4692 N N . GLY A 1 620 ? 21.014 -31.552 13.087 1.00 96.56 620 GLY A N 1
ATOM 4693 C CA . GLY A 1 620 ? 22.392 -32.040 13.133 1.00 96.56 620 GLY A CA 1
ATOM 4694 C C . GLY A 1 620 ? 23.261 -31.361 12.082 1.00 96.56 620 GLY A C 1
ATOM 4695 O O . GLY A 1 620 ? 24.280 -30.762 12.415 1.00 96.56 620 GLY A O 1
ATOM 4696 N N . GLU A 1 621 ? 22.810 -31.379 10.828 1.00 97.19 621 GLU A N 1
ATOM 4697 C CA . GLU A 1 621 ? 23.517 -30.751 9.707 1.00 97.19 621 GLU A CA 1
ATOM 4698 C C . GLU A 1 621 ? 23.604 -29.229 9.855 1.00 97.19 621 GLU A C 1
ATOM 4700 O O . GLU A 1 621 ? 24.637 -28.648 9.536 1.00 97.19 621 GLU A O 1
ATOM 4705 N N . LEU A 1 622 ? 22.567 -28.575 10.397 1.00 97.69 622 LEU A N 1
ATOM 4706 C CA . LEU A 1 622 ? 22.609 -27.149 10.726 1.00 97.69 622 LEU A CA 1
ATOM 4707 C C . LEU A 1 622 ? 23.708 -26.829 11.754 1.00 97.69 622 LEU A C 1
ATOM 4709 O O . LEU A 1 622 ? 24.432 -25.848 11.584 1.00 97.69 622 LEU A O 1
ATOM 4713 N N . LEU A 1 623 ? 23.836 -27.635 12.814 1.00 97.38 623 LEU A N 1
ATOM 4714 C CA . LEU A 1 623 ? 24.880 -27.441 13.823 1.00 97.38 623 LEU A CA 1
ATOM 4715 C C . LEU A 1 623 ? 26.273 -27.710 13.237 1.00 97.38 623 LEU A C 1
ATOM 4717 O O . LEU A 1 623 ? 27.189 -26.927 13.473 1.00 97.38 623 LEU A O 1
ATOM 4721 N N . GLU A 1 624 ? 26.433 -28.763 12.434 1.00 96.12 624 GLU A N 1
ATOM 4722 C CA . GLU A 1 624 ? 27.710 -29.086 11.788 1.00 96.12 624 GLU A CA 1
ATOM 4723 C C . GLU A 1 624 ? 28.129 -28.007 10.772 1.00 96.12 624 GLU A C 1
ATOM 4725 O O . GLU A 1 624 ? 29.283 -27.580 10.765 1.00 96.12 624 GLU A O 1
ATOM 4730 N N . LEU A 1 625 ? 27.186 -27.483 9.979 1.00 96.62 625 LEU A N 1
ATOM 4731 C CA . LEU A 1 625 ? 27.412 -26.346 9.082 1.00 96.62 625 LEU A CA 1
ATOM 4732 C C . LEU A 1 625 ? 27.885 -25.107 9.855 1.00 96.62 625 LEU A C 1
ATOM 4734 O O . LEU A 1 625 ? 28.770 -24.390 9.387 1.00 96.62 625 LEU A O 1
ATOM 4738 N N . GLN A 1 626 ? 27.334 -24.859 11.044 1.00 96.94 626 GLN A N 1
ATOM 4739 C CA . GLN A 1 626 ? 27.764 -23.748 11.893 1.00 96.94 626 GLN A CA 1
ATOM 4740 C C . GLN A 1 626 ? 29.123 -24.005 12.552 1.00 96.94 626 GLN A C 1
ATOM 4742 O O . GLN A 1 626 ? 29.930 -23.083 12.612 1.00 96.94 626 GLN A O 1
ATOM 4747 N N . CYS A 1 627 ? 29.453 -25.240 12.936 1.00 97.06 627 CYS A N 1
ATOM 4748 C CA . CYS A 1 627 ? 30.811 -25.598 13.361 1.00 97.06 627 CYS A CA 1
ATOM 4749 C C . CYS A 1 627 ? 31.856 -25.365 12.260 1.00 97.06 627 CYS A C 1
ATOM 4751 O O . CYS A 1 627 ? 32.941 -24.860 12.540 1.00 97.06 627 CYS A O 1
ATOM 4753 N N . GLN A 1 628 ? 31.528 -25.656 10.998 1.00 96.25 628 GLN A N 1
ATOM 4754 C CA . GLN A 1 628 ? 32.435 -25.433 9.863 1.00 96.25 628 GLN A CA 1
ATOM 4755 C C . GLN A 1 628 ? 32.757 -23.949 9.610 1.00 96.25 628 GLN A C 1
ATOM 4757 O O . GLN A 1 628 ? 33.829 -23.650 9.087 1.00 96.25 628 GLN A O 1
ATOM 4762 N N . HIS A 1 629 ? 31.861 -23.026 9.980 1.00 94.44 629 HIS A N 1
ATOM 4763 C CA . HIS A 1 629 ? 32.038 -21.582 9.762 1.00 94.44 629 HIS A CA 1
ATOM 4764 C C . HIS A 1 629 ? 32.440 -20.810 11.029 1.00 94.44 629 HIS A C 1
ATOM 4766 O O . HIS A 1 629 ? 33.191 -19.842 10.944 1.00 94.44 629 HIS A O 1
ATOM 4772 N N . ASN A 1 630 ? 31.940 -21.231 12.194 1.00 95.50 630 ASN A N 1
ATOM 4773 C CA . ASN A 1 630 ? 31.970 -20.499 13.464 1.00 95.50 630 ASN A CA 1
ATOM 4774 C C . ASN A 1 630 ? 32.417 -21.382 14.654 1.00 95.50 630 ASN A C 1
ATOM 4776 O O . ASN A 1 630 ? 32.173 -21.020 15.801 1.00 95.50 630 ASN A O 1
ATOM 4780 N N . GLY A 1 631 ? 33.056 -22.535 14.409 1.00 95.44 631 GLY A N 1
ATOM 4781 C CA . GLY A 1 631 ? 33.348 -23.574 15.414 1.00 95.44 631 GLY A CA 1
ATOM 4782 C C . GLY A 1 631 ? 33.942 -23.081 16.736 1.00 95.44 631 GLY A C 1
ATOM 4783 O O . GLY A 1 631 ? 33.410 -23.414 17.792 1.00 95.44 631 GLY A O 1
ATOM 4784 N N . GLU A 1 632 ? 34.988 -22.249 16.695 1.00 96.12 632 GLU A N 1
ATOM 4785 C CA . GLU A 1 632 ? 35.654 -21.707 17.896 1.00 96.12 632 GLU A CA 1
ATOM 4786 C C . GLU A 1 632 ? 34.904 -20.534 18.568 1.00 96.12 632 GLU A C 1
ATOM 4788 O O . GLU A 1 632 ? 35.289 -20.107 19.656 1.00 96.12 632 GLU A O 1
ATOM 4793 N N . ALA A 1 633 ? 33.846 -19.988 17.957 1.00 96.12 633 ALA A N 1
ATOM 4794 C CA . ALA A 1 633 ? 33.125 -18.828 18.485 1.00 96.12 633 ALA A CA 1
ATOM 4795 C C . ALA A 1 633 ? 32.155 -19.204 19.621 1.00 96.12 633 ALA A C 1
ATOM 4797 O O . ALA A 1 633 ? 31.512 -20.255 19.570 1.00 96.12 633 ALA A O 1
ATOM 4798 N N . ASP A 1 634 ? 32.011 -18.319 20.620 1.00 95.94 634 ASP A N 1
ATOM 4799 C CA . ASP A 1 634 ? 31.037 -18.439 21.719 1.00 95.94 634 ASP A CA 1
ATOM 4800 C C . ASP A 1 634 ? 29.613 -18.677 21.171 1.00 95.94 634 ASP A C 1
ATOM 4802 O O . ASP A 1 634 ? 28.990 -17.770 20.619 1.00 95.94 634 ASP A O 1
ATOM 4806 N N . CYS A 1 635 ? 29.059 -19.870 21.396 1.00 96.88 635 CYS A N 1
ATOM 4807 C CA . CYS A 1 635 ? 27.680 -20.213 21.046 1.00 96.88 635 CYS A CA 1
ATOM 4808 C C . CYS A 1 635 ? 26.737 -19.975 22.234 1.00 96.88 635 CYS A C 1
ATOM 4810 O O . CYS A 1 635 ? 25.727 -19.281 22.111 1.00 96.88 635 CYS A O 1
ATOM 4812 N N . ILE A 1 636 ? 27.078 -20.525 23.405 1.00 98.00 636 ILE A N 1
ATOM 4813 C CA . ILE A 1 636 ? 26.236 -20.529 24.610 1.00 98.00 636 ILE A CA 1
ATOM 4814 C C . ILE A 1 636 ? 27.028 -19.968 25.798 1.00 98.00 636 ILE A C 1
ATOM 4816 O O . ILE A 1 636 ? 28.100 -20.473 26.125 1.00 98.00 636 ILE A O 1
ATOM 4820 N N . SER A 1 637 ? 26.470 -18.976 26.500 1.00 97.88 637 SER A N 1
ATOM 4821 C CA . SER A 1 637 ? 26.943 -18.527 27.822 1.00 97.88 637 SER A CA 1
ATOM 4822 C C . SER A 1 637 ? 25.816 -18.606 28.850 1.00 97.88 637 SER A C 1
ATOM 4824 O O . SER A 1 637 ? 24.681 -18.206 28.587 1.00 97.88 637 SER A O 1
ATOM 4826 N N . ILE A 1 638 ? 26.102 -19.151 30.030 1.00 96.81 638 ILE A N 1
ATOM 4827 C CA . ILE A 1 638 ? 25.105 -19.357 31.089 1.00 96.81 638 ILE A CA 1
ATOM 4828 C C . ILE A 1 638 ? 25.728 -18.969 32.440 1.00 96.81 638 ILE A C 1
ATOM 4830 O O . ILE A 1 638 ? 26.233 -19.839 33.158 1.00 96.81 638 ILE A O 1
ATOM 4834 N N . PRO A 1 639 ? 25.711 -17.673 32.818 1.00 94.81 639 PRO A N 1
ATOM 4835 C CA . PRO A 1 639 ? 26.472 -17.156 33.959 1.00 94.81 639 PRO A CA 1
ATOM 4836 C C . PRO A 1 639 ? 26.231 -17.886 35.287 1.00 94.81 639 PRO A C 1
ATOM 4838 O O . PRO A 1 639 ? 27.181 -18.125 36.028 1.00 94.81 639 PRO A O 1
ATOM 4841 N N . TRP A 1 640 ? 24.997 -18.326 35.567 1.00 91.38 640 TRP A N 1
ATOM 4842 C CA . TRP A 1 640 ? 24.663 -19.058 36.801 1.00 91.38 640 TRP A CA 1
ATOM 4843 C C . TRP A 1 640 ? 25.317 -20.449 36.919 1.00 91.38 640 TRP A C 1
ATOM 4845 O O . TRP A 1 640 ? 25.365 -21.013 38.010 1.00 91.38 640 TRP A O 1
ATOM 4855 N N . THR A 1 641 ? 25.829 -20.994 35.813 1.00 93.31 641 THR A N 1
ATOM 4856 C CA . THR A 1 641 ? 26.544 -22.282 35.754 1.00 93.31 641 THR A CA 1
ATOM 4857 C C . THR A 1 641 ? 28.055 -22.124 35.579 1.00 93.31 641 THR A C 1
ATOM 4859 O O . THR A 1 641 ? 28.790 -23.091 35.766 1.00 93.31 641 THR A O 1
ATOM 4862 N N . GLY A 1 642 ? 28.514 -20.930 35.185 1.00 94.50 642 GLY A N 1
ATOM 4863 C CA . GLY A 1 642 ? 29.874 -20.675 34.704 1.00 94.50 642 GLY A CA 1
ATOM 4864 C C . GLY A 1 642 ? 30.152 -21.133 33.263 1.00 94.50 642 GLY A C 1
ATOM 4865 O O . GLY A 1 642 ? 31.260 -20.913 32.777 1.00 94.50 642 GLY A O 1
ATOM 4866 N N . ALA A 1 643 ? 29.192 -21.752 32.566 1.00 95.81 643 ALA A N 1
ATOM 4867 C CA . ALA A 1 643 ? 29.412 -22.287 31.226 1.00 95.81 643 ALA A CA 1
ATOM 4868 C C . ALA A 1 643 ? 29.614 -21.187 30.174 1.00 95.81 643 ALA A C 1
ATOM 4870 O O . ALA A 1 643 ? 28.808 -20.262 30.052 1.00 95.81 643 ALA A O 1
ATOM 4871 N N . ARG A 1 644 ? 30.670 -21.360 29.374 1.00 97.12 644 ARG A N 1
ATOM 4872 C CA . ARG A 1 644 ? 30.918 -20.705 28.086 1.00 97.12 644 ARG A CA 1
ATOM 4873 C C . ARG A 1 644 ? 31.306 -21.810 27.114 1.00 97.12 644 ARG A C 1
ATOM 4875 O O . ARG A 1 644 ? 32.323 -22.465 27.332 1.00 97.12 644 ARG A O 1
ATOM 4882 N N . TRP A 1 645 ? 30.461 -22.083 26.131 1.00 98.12 645 TRP A N 1
ATOM 4883 C CA . TRP A 1 645 ? 30.649 -23.151 25.151 1.00 98.12 645 TRP A CA 1
ATOM 4884 C C . TRP A 1 645 ? 30.717 -22.552 23.754 1.00 98.12 645 TRP A C 1
ATOM 4886 O O . TRP A 1 645 ? 29.837 -21.784 23.356 1.00 98.12 645 TRP A O 1
ATOM 4896 N N . SER A 1 646 ? 31.737 -22.956 23.006 1.00 98.50 646 SER A N 1
ATOM 4897 C CA . SER A 1 646 ? 31.827 -22.702 21.572 1.00 98.50 646 SER A CA 1
ATOM 4898 C C . SER A 1 646 ? 30.796 -23.525 20.780 1.00 98.50 646 SER A C 1
ATOM 4900 O O . SER A 1 646 ? 30.157 -24.434 21.328 1.00 98.50 646 SER A O 1
ATOM 4902 N N . TYR A 1 647 ? 30.630 -23.247 19.484 1.00 98.38 647 TYR A N 1
ATOM 4903 C CA . TYR A 1 647 ? 29.859 -24.128 18.591 1.00 98.38 647 TYR A CA 1
ATOM 4904 C C . TYR A 1 647 ? 30.430 -25.557 18.608 1.00 98.38 647 TYR A C 1
ATOM 4906 O O . TYR A 1 647 ? 29.684 -26.535 18.727 1.00 98.38 647 TYR A O 1
ATOM 4914 N N . ASP A 1 648 ? 31.757 -25.682 18.607 1.00 98.38 648 ASP A N 1
ATOM 4915 C CA . ASP A 1 648 ? 32.460 -26.960 18.692 1.00 98.38 648 ASP A CA 1
ATOM 4916 C C . ASP A 1 648 ? 32.259 -27.694 20.018 1.00 98.38 648 ASP A C 1
ATOM 4918 O O . ASP A 1 648 ? 32.160 -28.924 20.022 1.00 98.38 648 ASP A O 1
ATOM 4922 N N . ASP A 1 649 ? 32.121 -26.980 21.136 1.00 98.38 649 ASP A N 1
ATOM 4923 C CA . ASP A 1 649 ? 31.743 -27.590 22.411 1.00 98.38 649 ASP A CA 1
ATOM 4924 C C . ASP A 1 649 ? 30.325 -28.160 22.362 1.00 98.38 649 ASP A C 1
ATOM 4926 O O . ASP A 1 649 ? 30.126 -29.305 22.767 1.00 98.38 649 ASP A O 1
ATOM 4930 N N . LEU A 1 650 ? 29.352 -27.420 21.818 1.00 98.38 650 LEU A N 1
ATOM 4931 C CA . LEU A 1 650 ? 27.974 -27.904 21.678 1.00 98.38 650 LEU A CA 1
ATOM 4932 C C . LEU A 1 650 ? 27.899 -29.142 20.766 1.00 98.38 650 LEU A C 1
ATOM 4934 O O . LEU A 1 650 ? 27.240 -30.132 21.109 1.00 98.38 650 LEU A O 1
ATOM 4938 N N . ARG A 1 651 ? 28.630 -29.139 19.644 1.00 97.88 651 ARG A N 1
ATOM 4939 C CA . ARG A 1 651 ? 28.804 -30.311 18.770 1.00 97.88 651 ARG A CA 1
ATOM 4940 C C . ARG A 1 651 ? 29.441 -31.483 19.514 1.00 97.88 651 ARG A C 1
ATOM 4942 O O . ARG A 1 651 ? 28.914 -32.592 19.478 1.00 97.88 651 ARG A O 1
ATOM 4949 N N . ARG A 1 652 ? 30.552 -31.260 20.218 1.00 97.75 652 ARG A N 1
ATOM 4950 C CA . ARG A 1 652 ? 31.299 -32.291 20.961 1.00 97.75 652 ARG A CA 1
ATOM 4951 C C . ARG A 1 652 ? 30.455 -32.925 22.067 1.00 97.75 652 ARG A C 1
ATOM 4953 O O . ARG A 1 652 ? 30.436 -34.148 22.194 1.00 97.75 652 ARG A O 1
ATOM 4960 N N . GLN A 1 653 ? 29.744 -32.106 22.837 1.00 97.94 653 GLN A N 1
ATOM 4961 C CA . GLN A 1 653 ? 28.858 -32.528 23.923 1.00 97.94 653 GLN A CA 1
ATOM 4962 C C . GLN A 1 653 ? 27.665 -33.328 23.383 1.00 97.94 653 GLN A C 1
ATOM 4964 O O . GLN A 1 653 ? 27.441 -34.459 23.818 1.00 97.94 653 GLN A O 1
ATOM 4969 N N . SER A 1 654 ? 26.962 -32.806 22.370 1.00 98.25 654 SER A N 1
ATOM 4970 C CA . SER A 1 654 ? 25.842 -33.520 21.741 1.00 98.25 654 SER A CA 1
ATOM 4971 C C . SER A 1 654 ? 26.274 -34.831 21.071 1.00 98.25 654 SER A C 1
ATOM 4973 O O . SER A 1 654 ? 25.604 -35.843 21.253 1.00 98.25 654 SER A O 1
ATOM 4975 N N . SER A 1 655 ? 27.433 -34.875 20.397 1.00 98.00 655 SER A N 1
ATOM 4976 C CA . SER A 1 655 ? 27.990 -36.110 19.812 1.00 98.00 655 SER A CA 1
ATOM 4977 C C . SER A 1 655 ? 28.222 -37.207 20.858 1.00 98.00 655 SER A C 1
ATOM 4979 O O . SER A 1 655 ? 28.031 -38.391 20.579 1.00 98.00 655 SER A O 1
ATOM 4981 N N . LEU A 1 656 ? 28.664 -36.836 22.063 1.00 98.44 656 LEU A N 1
ATOM 4982 C CA . LEU A 1 656 ? 28.942 -37.786 23.141 1.00 98.44 656 LEU A CA 1
ATOM 4983 C C . LEU A 1 656 ? 27.644 -38.310 23.768 1.00 98.44 656 LEU A C 1
ATOM 4985 O O . LEU A 1 656 ? 27.491 -39.523 23.896 1.00 98.44 656 LEU A O 1
ATOM 4989 N N . ILE A 1 657 ? 26.677 -37.437 24.068 1.00 98.50 657 ILE A N 1
ATOM 4990 C CA . ILE A 1 657 ? 25.360 -37.869 24.564 1.00 98.50 657 ILE A CA 1
ATOM 4991 C C . ILE A 1 657 ? 24.613 -38.711 23.512 1.00 98.50 657 ILE A C 1
ATOM 4993 O O . ILE A 1 657 ? 23.997 -39.709 23.874 1.00 98.50 657 ILE A O 1
ATOM 4997 N N . ALA A 1 658 ? 24.724 -38.394 22.217 1.00 98.31 658 ALA A N 1
ATOM 4998 C CA . ALA A 1 658 ? 24.100 -39.165 21.137 1.00 98.31 658 ALA A CA 1
ATOM 4999 C C . ALA A 1 658 ? 24.657 -40.597 21.052 1.00 98.31 658 ALA A C 1
ATOM 5001 O O . ALA A 1 658 ? 23.899 -41.565 21.057 1.00 98.31 658 ALA A O 1
ATOM 5002 N N . ARG A 1 659 ? 25.990 -40.748 21.085 1.00 98.25 659 ARG A N 1
ATOM 5003 C CA . ARG A 1 659 ? 26.667 -42.060 21.170 1.00 98.25 65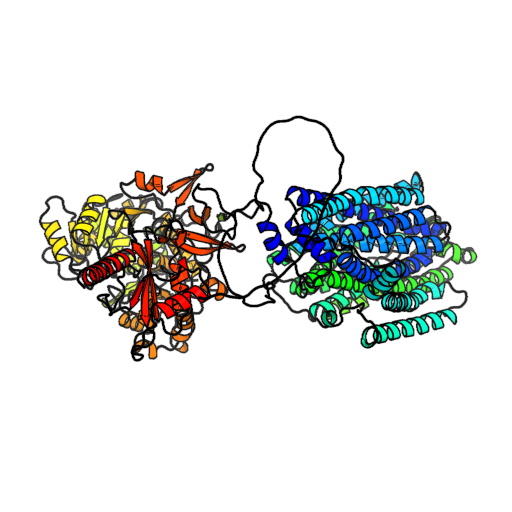9 ARG A CA 1
ATOM 5004 C C . ARG A 1 659 ? 26.267 -42.839 22.425 1.00 98.25 659 ARG A C 1
ATOM 5006 O O . ARG A 1 659 ? 26.117 -44.055 22.371 1.00 98.25 659 ARG A O 1
ATOM 5013 N N . ALA A 1 660 ? 26.066 -42.154 23.550 1.00 98.00 660 ALA A N 1
ATOM 5014 C CA . ALA A 1 660 ? 25.601 -42.788 24.779 1.00 98.00 660 ALA A CA 1
ATOM 5015 C C . ALA A 1 660 ? 24.144 -43.272 24.676 1.00 98.00 660 ALA A C 1
ATOM 5017 O O . ALA A 1 660 ? 23.848 -44.379 25.113 1.00 98.00 660 ALA A O 1
ATOM 5018 N N . LEU A 1 661 ? 23.255 -42.491 24.053 1.00 98.25 661 LEU A N 1
ATOM 5019 C CA . LEU A 1 661 ? 21.859 -42.868 23.801 1.00 98.25 661 LEU A CA 1
ATOM 5020 C C . LEU A 1 661 ? 21.749 -44.091 22.875 1.00 98.25 661 LEU A C 1
ATOM 5022 O O . LEU A 1 661 ? 20.999 -45.015 23.193 1.00 98.25 661 LEU A O 1
ATOM 5026 N N . LEU A 1 662 ? 22.554 -44.156 21.810 1.00 97.62 662 LEU A N 1
ATOM 5027 C CA . LEU A 1 662 ? 22.654 -45.342 20.946 1.00 97.62 662 LEU A CA 1
ATOM 5028 C C . LEU A 1 662 ? 23.052 -46.589 21.757 1.00 97.62 662 LEU A C 1
ATOM 5030 O O . LEU A 1 662 ? 22.357 -47.605 21.719 1.00 97.62 662 LEU A O 1
ATOM 5034 N N . ALA A 1 663 ? 24.089 -46.480 22.596 1.00 96.00 663 ALA A N 1
ATOM 5035 C CA . ALA A 1 663 ? 24.515 -47.554 23.499 1.00 96.00 663 ALA A CA 1
ATOM 5036 C C . ALA A 1 663 ? 23.481 -47.911 24.594 1.00 96.00 663 ALA A C 1
ATOM 5038 O O . ALA A 1 663 ? 23.544 -48.995 25.170 1.00 96.00 663 ALA A O 1
ATOM 5039 N N . GLU A 1 664 ? 22.515 -47.033 24.880 1.00 95.12 664 GLU A N 1
ATOM 5040 C CA . GLU A 1 664 ? 21.379 -47.304 25.770 1.00 95.12 664 GLU A CA 1
ATOM 5041 C C . GLU A 1 664 ? 20.182 -47.978 25.070 1.00 95.12 664 GLU A C 1
ATOM 5043 O O . GLU A 1 664 ? 19.198 -48.302 25.749 1.00 95.12 664 GLU A O 1
ATOM 5048 N N . GLY A 1 665 ? 20.253 -48.218 23.755 1.00 95.50 665 GLY A N 1
ATOM 5049 C CA . GLY A 1 665 ? 19.176 -48.818 22.957 1.00 95.50 665 GLY A CA 1
ATOM 5050 C C . GLY A 1 665 ? 18.110 -47.818 22.492 1.00 95.50 665 GLY A C 1
ATOM 5051 O O . GLY A 1 665 ? 16.937 -48.188 22.352 1.00 95.50 665 GLY A O 1
ATOM 5052 N N . ILE A 1 666 ? 18.506 -46.555 22.308 1.00 97.69 666 ILE A N 1
ATOM 5053 C CA . ILE A 1 666 ? 17.680 -45.460 21.783 1.00 97.69 666 ILE A CA 1
ATOM 5054 C C . ILE A 1 666 ? 18.094 -45.190 20.340 1.00 97.69 666 ILE A C 1
ATOM 5056 O O . ILE A 1 666 ? 19.271 -44.948 20.088 1.00 97.69 666 ILE A O 1
ATOM 5060 N N . GLY A 1 667 ? 17.144 -45.204 19.409 1.00 93.94 667 GLY A N 1
ATOM 5061 C CA . GLY A 1 667 ? 17.401 -44.899 18.000 1.00 93.94 667 GLY A CA 1
ATOM 5062 C C . GLY A 1 667 ? 16.298 -44.064 17.355 1.00 93.94 667 GLY A C 1
ATOM 5063 O O . GLY A 1 667 ? 15.511 -43.406 18.037 1.00 93.94 667 GLY A O 1
ATOM 5064 N N . HIS A 1 668 ? 16.243 -44.115 16.024 1.00 96.44 668 HIS A N 1
ATOM 5065 C CA . HIS A 1 668 ? 15.257 -43.394 15.219 1.00 96.44 668 HIS A CA 1
ATOM 5066 C C . HIS A 1 668 ? 13.815 -43.667 15.693 1.00 96.44 668 HIS A C 1
ATOM 5068 O O . HIS A 1 668 ? 13.429 -44.816 15.919 1.00 96.44 668 HIS A O 1
ATOM 5074 N N . GLY A 1 669 ? 13.033 -42.605 15.903 1.00 94.94 669 GLY A N 1
ATOM 5075 C CA . GLY A 1 669 ? 11.651 -42.661 16.391 1.00 94.94 669 GLY A CA 1
ATOM 5076 C C . GLY A 1 669 ? 11.467 -42.933 17.895 1.00 94.94 669 GLY A C 1
ATOM 5077 O O . GLY A 1 669 ? 10.326 -42.938 18.375 1.00 94.94 669 GLY A O 1
ATOM 5078 N N . ASP A 1 670 ? 12.531 -43.142 18.679 1.00 98.06 670 ASP A N 1
ATOM 5079 C CA . ASP A 1 670 ? 12.414 -43.301 20.136 1.00 98.06 670 ASP A CA 1
ATOM 5080 C C . ASP A 1 670 ? 12.177 -41.982 20.871 1.00 98.06 670 ASP A C 1
ATOM 5082 O O . ASP A 1 670 ? 12.695 -40.940 20.487 1.00 98.06 670 ASP A O 1
ATOM 5086 N N . ARG A 1 671 ? 11.407 -42.024 21.966 1.00 97.94 671 ARG A N 1
ATOM 5087 C CA . ARG A 1 671 ? 11.085 -40.833 22.763 1.00 97.94 671 ARG A CA 1
ATOM 5088 C C . ARG A 1 671 ? 12.009 -40.710 23.973 1.00 97.94 671 ARG A C 1
ATOM 5090 O O . ARG A 1 671 ? 12.108 -41.632 24.792 1.00 97.94 671 ARG A O 1
ATOM 5097 N N . VAL A 1 672 ? 12.636 -39.544 24.099 1.00 98.62 672 VAL A N 1
ATOM 5098 C CA . VAL A 1 672 ? 13.542 -39.162 25.191 1.00 98.62 672 VAL A CA 1
ATOM 5099 C C . VAL A 1 672 ? 12.993 -37.901 25.849 1.00 98.62 672 VAL A C 1
ATOM 5101 O O . VAL A 1 672 ? 12.952 -36.852 25.218 1.00 98.62 672 VAL A O 1
ATOM 5104 N N . ALA A 1 673 ? 12.556 -37.975 27.103 1.00 98.31 673 ALA A N 1
ATOM 5105 C CA . ALA A 1 673 ? 12.040 -36.806 27.809 1.00 98.31 673 ALA A CA 1
ATOM 5106 C C . ALA A 1 673 ? 13.143 -35.914 28.382 1.00 98.31 673 ALA A C 1
ATOM 5108 O O . ALA A 1 673 ? 14.205 -36.398 28.779 1.00 98.31 673 ALA A O 1
ATOM 5109 N N . ILE A 1 674 ? 12.836 -34.623 28.518 1.00 97.88 674 ILE A N 1
ATOM 5110 C CA . ILE A 1 674 ? 13.595 -33.688 29.347 1.00 97.88 674 ILE A CA 1
ATOM 5111 C C . ILE A 1 674 ? 12.675 -32.824 30.227 1.00 97.88 674 ILE A C 1
ATOM 5113 O O . ILE A 1 674 ? 11.652 -32.313 29.768 1.00 97.88 674 ILE A O 1
ATOM 5117 N N . MET A 1 675 ? 13.062 -32.651 31.494 1.00 95.00 675 MET A N 1
ATOM 5118 C CA . MET A 1 675 ? 12.430 -31.765 32.480 1.00 95.00 675 MET A CA 1
ATOM 5119 C C . MET A 1 675 ? 13.523 -31.062 33.300 1.00 95.00 675 MET A C 1
ATOM 5121 O O . MET A 1 675 ? 13.980 -31.565 34.324 1.00 95.00 675 MET A O 1
ATOM 5125 N N . ALA A 1 676 ? 14.006 -29.920 32.813 1.00 94.12 676 ALA A N 1
ATOM 5126 C CA . ALA A 1 676 ? 15.131 -29.198 33.406 1.00 94.12 676 ALA A CA 1
ATOM 5127 C C . ALA A 1 676 ? 15.048 -27.691 33.120 1.00 94.12 676 ALA A C 1
ATOM 5129 O O . ALA A 1 676 ? 14.388 -27.254 32.173 1.00 94.12 676 ALA A O 1
ATOM 5130 N N . GLY A 1 677 ? 15.711 -26.884 33.951 1.00 91.69 677 GLY A N 1
ATOM 5131 C CA . GLY A 1 677 ? 15.854 -25.444 33.729 1.00 91.69 677 GLY A CA 1
ATOM 5132 C C . GLY A 1 677 ? 16.820 -25.084 32.594 1.00 91.69 677 GLY A C 1
ATOM 5133 O O . GLY A 1 677 ? 17.351 -25.949 31.898 1.00 91.69 677 GLY A O 1
ATOM 5134 N N . ASN A 1 678 ? 17.056 -23.785 32.415 1.00 94.94 678 ASN A N 1
ATOM 5135 C CA . ASN A 1 678 ? 17.925 -23.250 31.367 1.00 94.94 678 ASN A CA 1
ATOM 5136 C C . ASN A 1 678 ? 19.414 -23.526 31.655 1.00 94.94 678 ASN A C 1
ATOM 5138 O O . ASN A 1 678 ? 20.091 -22.705 32.278 1.00 94.94 678 ASN A O 1
ATOM 5142 N N . CYS A 1 679 ? 19.921 -24.671 31.189 1.00 95.62 679 CYS A N 1
ATOM 5143 C CA . CYS A 1 679 ? 21.333 -25.057 31.256 1.00 95.62 679 CYS A CA 1
ATOM 5144 C C . CYS A 1 679 ? 21.879 -25.570 29.911 1.00 95.62 679 CYS A C 1
ATOM 5146 O O . CYS A 1 679 ? 21.145 -25.899 28.981 1.00 95.62 679 CYS A O 1
ATOM 5148 N N . GLU A 1 680 ? 23.198 -25.669 29.822 1.00 96.56 680 GLU A N 1
ATOM 5149 C CA . GLU A 1 680 ? 23.953 -26.072 28.640 1.00 96.56 680 GLU A CA 1
ATOM 5150 C C . GLU A 1 680 ? 23.806 -27.576 28.351 1.00 96.56 680 GLU A C 1
ATOM 5152 O O . GLU A 1 680 ? 23.731 -27.983 27.191 1.00 96.56 680 GLU A O 1
ATOM 5157 N N . GLN A 1 681 ? 23.615 -28.396 29.395 1.00 97.25 681 GLN A N 1
ATOM 5158 C CA . GLN A 1 681 ? 23.257 -29.812 29.249 1.00 97.25 681 GLN A CA 1
ATOM 5159 C C . GLN A 1 681 ? 21.909 -29.985 28.535 1.00 97.25 681 GLN A C 1
ATOM 5161 O O . GLN A 1 681 ? 21.755 -30.938 27.777 1.00 97.25 681 GLN A O 1
ATOM 5166 N N . TYR A 1 682 ? 20.952 -29.060 28.712 1.00 97.75 682 TYR A N 1
ATOM 5167 C CA . TYR A 1 682 ? 19.676 -29.086 27.986 1.00 97.75 682 TYR A CA 1
ATOM 5168 C C . TYR A 1 682 ? 19.919 -28.958 26.477 1.00 97.75 682 TYR A C 1
ATOM 5170 O O . TYR A 1 682 ? 19.400 -29.754 25.697 1.00 97.75 682 TYR A O 1
ATOM 5178 N N . ALA A 1 683 ? 20.747 -27.993 26.061 1.00 97.69 683 ALA A N 1
ATOM 5179 C CA . ALA A 1 683 ? 21.094 -27.795 24.654 1.00 97.69 683 ALA A CA 1
ATOM 5180 C C . ALA A 1 683 ? 21.856 -29.002 24.075 1.00 97.69 683 ALA A C 1
ATOM 5182 O O . ALA A 1 683 ? 21.533 -29.459 22.978 1.00 97.69 683 ALA A O 1
ATOM 5183 N N . ALA A 1 684 ? 22.810 -29.571 24.822 1.00 98.25 684 ALA A N 1
ATOM 5184 C CA . ALA A 1 684 ? 23.515 -30.785 24.406 1.00 98.25 684 ALA A CA 1
ATOM 5185 C C . ALA A 1 684 ? 22.576 -31.992 24.250 1.00 98.25 684 ALA A C 1
ATOM 5187 O O . ALA A 1 684 ? 22.668 -32.690 23.243 1.00 98.25 684 ALA A O 1
ATOM 5188 N N . VAL A 1 685 ? 21.660 -32.222 25.201 1.00 98.56 685 VAL A N 1
ATOM 5189 C CA . VAL A 1 685 ? 20.651 -33.295 25.127 1.00 98.56 685 VAL A CA 1
ATOM 5190 C C . VAL A 1 685 ? 19.697 -33.071 23.954 1.00 98.56 685 VAL A C 1
ATOM 5192 O O . VAL A 1 685 ? 19.429 -34.019 23.218 1.00 98.56 685 VAL A O 1
ATOM 5195 N N . PHE A 1 686 ? 19.236 -31.835 23.726 1.00 98.38 686 PHE A N 1
ATOM 5196 C CA . PHE A 1 686 ? 18.394 -31.497 22.576 1.00 98.38 686 PHE A CA 1
ATOM 5197 C C . PHE A 1 686 ? 19.078 -31.888 21.262 1.00 98.38 686 PHE A C 1
ATOM 5199 O O . PHE A 1 686 ? 18.535 -32.700 20.515 1.00 98.38 686 PHE A O 1
ATOM 5206 N N . PHE A 1 687 ? 20.296 -31.396 21.011 1.00 98.50 687 PHE A N 1
ATOM 5207 C CA . PHE A 1 687 ? 21.014 -31.733 19.780 1.00 98.50 687 PHE A CA 1
ATOM 5208 C C . PHE A 1 687 ? 21.402 -33.217 19.706 1.00 98.50 687 PHE A C 1
ATOM 5210 O O . PHE A 1 687 ? 21.392 -33.784 18.620 1.00 98.50 687 PHE A O 1
ATOM 5217 N N . ALA A 1 688 ? 21.689 -33.877 20.829 1.00 98.50 688 ALA A N 1
ATOM 5218 C CA . ALA A 1 688 ? 22.029 -35.299 20.846 1.00 98.50 688 ALA A CA 1
ATOM 5219 C C . ALA A 1 688 ? 20.872 -36.207 20.410 1.00 98.50 688 ALA A C 1
ATOM 5221 O O . ALA A 1 688 ? 21.080 -37.140 19.639 1.00 98.50 688 ALA A O 1
ATOM 5222 N N . VAL A 1 689 ? 19.662 -35.931 20.903 1.00 98.56 689 VAL A N 1
ATOM 5223 C CA . VAL A 1 689 ? 18.456 -36.719 20.613 1.00 98.56 689 VAL A CA 1
ATOM 5224 C C . VAL A 1 689 ? 18.056 -36.560 19.147 1.00 98.56 689 VAL A C 1
ATOM 5226 O O . VAL A 1 689 ? 17.911 -37.552 18.434 1.00 98.56 689 VAL A O 1
ATOM 5229 N N . VAL A 1 690 ? 17.978 -35.321 18.656 1.00 97.75 690 VAL A N 1
ATOM 5230 C CA . VAL A 1 690 ? 17.529 -35.054 17.280 1.00 97.75 690 VAL A CA 1
ATOM 5231 C C . VAL A 1 690 ? 18.547 -35.496 16.215 1.00 97.75 690 VAL A C 1
ATOM 5233 O O . VAL A 1 690 ? 18.162 -35.733 15.076 1.00 97.75 690 VAL A O 1
ATOM 5236 N N . ARG A 1 691 ? 19.836 -35.650 16.558 1.00 96.62 691 ARG A N 1
ATOM 5237 C CA . ARG A 1 691 ? 20.878 -36.148 15.634 1.00 96.62 691 ARG A CA 1
ATOM 5238 C C . ARG A 1 691 ? 20.778 -37.645 15.330 1.00 96.62 691 ARG A C 1
ATOM 5240 O O . ARG A 1 691 ? 21.230 -38.068 14.277 1.00 96.62 691 ARG A O 1
ATOM 5247 N N . ILE A 1 692 ? 20.159 -38.440 16.204 1.00 97.38 692 ILE A N 1
ATOM 5248 C CA . ILE A 1 692 ? 19.938 -39.884 15.981 1.00 97.38 692 ILE A CA 1
ATOM 5249 C C . ILE A 1 692 ? 18.515 -40.197 15.484 1.00 97.38 692 ILE A C 1
ATOM 5251 O O . ILE A 1 692 ? 18.068 -41.341 15.553 1.00 97.38 692 ILE A O 1
ATOM 5255 N N . GLY A 1 693 ? 17.774 -39.176 15.036 1.00 96.88 693 GLY A N 1
ATOM 5256 C CA . GLY A 1 693 ? 16.368 -39.294 14.632 1.00 96.88 693 GLY A CA 1
ATOM 5257 C C . GLY A 1 693 ? 15.421 -39.643 15.784 1.00 96.88 693 GLY A C 1
ATOM 5258 O O . GLY A 1 693 ? 14.289 -40.060 15.546 1.00 96.88 693 GLY A O 1
ATOM 5259 N N . ALA A 1 694 ? 15.876 -39.525 17.034 1.00 98.31 694 ALA A N 1
ATOM 5260 C CA . ALA A 1 694 ? 15.033 -39.692 18.207 1.00 98.31 694 ALA A CA 1
ATOM 5261 C C . ALA A 1 694 ? 14.259 -38.394 18.492 1.00 98.31 694 ALA A C 1
ATOM 5263 O O . ALA A 1 694 ? 14.655 -37.293 18.103 1.00 98.31 694 ALA A O 1
ATOM 5264 N N . ILE A 1 695 ? 13.137 -38.531 19.193 1.00 98.50 695 ILE A N 1
ATOM 5265 C CA . ILE A 1 695 ? 12.181 -37.458 19.449 1.00 98.50 695 ILE A CA 1
ATOM 5266 C C . ILE A 1 695 ? 12.347 -36.957 20.883 1.00 98.50 695 ILE A C 1
ATOM 5268 O O . ILE A 1 695 ? 12.123 -37.703 21.844 1.00 98.50 695 ILE A O 1
ATOM 5272 N N . LEU A 1 696 ? 12.703 -35.683 21.050 1.00 98.50 696 LEU A N 1
ATOM 5273 C CA . LEU A 1 696 ? 12.791 -35.074 22.374 1.00 98.50 696 LEU A CA 1
ATOM 5274 C C . LEU A 1 696 ? 11.390 -34.718 22.883 1.00 98.50 696 LEU A C 1
ATOM 5276 O O . LEU A 1 696 ? 10.654 -33.992 22.224 1.00 98.50 696 LEU A O 1
ATOM 5280 N N . VAL A 1 697 ? 11.025 -35.189 24.072 1.00 98.12 697 VAL A N 1
ATOM 5281 C CA . VAL A 1 697 ? 9.741 -34.885 24.715 1.00 98.12 697 VAL A CA 1
ATOM 5282 C C . VAL A 1 697 ? 9.946 -33.829 25.788 1.00 98.12 697 VAL A C 1
ATOM 5284 O O . VAL A 1 697 ? 10.555 -34.082 26.828 1.00 98.12 697 VAL A O 1
ATOM 5287 N N . ILE A 1 698 ? 9.438 -32.628 25.539 1.00 94.81 698 ILE A N 1
ATOM 5288 C CA . ILE A 1 698 ? 9.687 -31.475 26.399 1.00 94.81 698 ILE A CA 1
ATOM 5289 C C . ILE A 1 698 ? 8.581 -31.359 27.452 1.00 94.81 698 ILE A C 1
ATOM 5291 O O . ILE A 1 698 ? 7.449 -30.965 27.152 1.00 94.81 698 ILE A O 1
ATOM 5295 N N . LEU A 1 699 ? 8.923 -31.687 28.700 1.00 89.69 699 LEU A N 1
ATOM 5296 C CA . LEU A 1 699 ? 8.040 -31.554 29.857 1.00 89.69 699 LEU A CA 1
ATOM 5297 C C . LEU A 1 699 ? 8.162 -30.155 30.476 1.00 89.69 699 LEU A C 1
ATOM 5299 O O . LEU A 1 699 ? 9.226 -29.538 30.482 1.00 89.69 699 LEU A O 1
ATOM 5303 N N . ASN A 1 700 ? 7.056 -29.642 31.014 1.00 84.25 700 ASN A N 1
ATOM 5304 C CA . ASN A 1 700 ? 7.011 -28.320 31.632 1.00 84.25 700 ASN A CA 1
ATOM 5305 C C . ASN A 1 700 ? 7.535 -28.376 33.076 1.00 84.25 700 ASN A C 1
ATOM 5307 O O . ASN A 1 700 ? 7.026 -29.137 33.895 1.00 84.25 700 ASN A O 1
ATOM 5311 N N . ASN A 1 701 ? 8.476 -27.493 33.419 1.00 84.19 701 ASN A N 1
ATOM 5312 C CA . ASN A 1 701 ? 9.087 -27.395 34.751 1.00 84.19 701 ASN A CA 1
ATOM 5313 C C . ASN A 1 701 ? 8.102 -27.037 35.888 1.00 84.19 701 ASN A C 1
ATOM 5315 O O . ASN A 1 701 ? 8.491 -27.054 37.057 1.00 84.19 701 ASN A O 1
ATOM 5319 N N . THR A 1 702 ? 6.845 -26.696 35.577 1.00 75.38 702 THR A N 1
ATOM 5320 C CA . THR A 1 702 ? 5.764 -26.497 36.561 1.00 75.38 702 THR A CA 1
ATOM 5321 C C . THR A 1 702 ? 4.799 -27.682 36.682 1.00 75.38 702 THR A C 1
ATOM 5323 O O . THR A 1 702 ? 3.783 -27.535 37.357 1.00 75.38 702 THR A O 1
ATOM 5326 N N . TYR A 1 703 ? 5.047 -28.815 36.016 1.00 81.25 703 TYR A N 1
ATOM 5327 C CA . TYR A 1 703 ? 4.219 -30.015 36.169 1.00 81.25 703 TYR A CA 1
ATOM 5328 C C . TYR A 1 703 ? 4.377 -30.645 37.555 1.00 81.25 703 TYR A C 1
ATOM 5330 O O . TYR A 1 703 ? 5.477 -30.758 38.096 1.00 81.25 703 TYR A O 1
ATOM 5338 N N . THR A 1 704 ? 3.256 -31.097 38.109 1.00 82.94 704 THR A N 1
ATOM 5339 C CA . THR A 1 704 ? 3.226 -32.014 39.251 1.00 82.94 704 THR A CA 1
ATOM 5340 C C . THR A 1 704 ? 3.766 -33.397 38.854 1.00 82.94 704 THR A C 1
ATOM 5342 O O . THR A 1 704 ? 3.747 -33.740 37.668 1.00 82.94 704 THR A O 1
ATOM 5345 N N . PRO A 1 705 ? 4.189 -34.244 39.817 1.00 86.19 705 PRO A N 1
ATOM 5346 C CA . PRO A 1 705 ? 4.622 -35.614 39.531 1.00 86.19 705 PRO A CA 1
ATOM 5347 C C . PRO A 1 705 ? 3.620 -36.404 38.681 1.00 86.19 705 PRO A C 1
ATOM 5349 O O . PRO A 1 705 ? 4.019 -37.048 37.719 1.00 86.19 705 PRO A O 1
ATOM 5352 N N . SER A 1 706 ? 2.317 -36.275 38.954 1.00 83.88 706 SER A N 1
ATOM 5353 C CA . SER A 1 706 ? 1.261 -36.954 38.193 1.00 83.88 706 SER A CA 1
ATOM 5354 C C . SER A 1 706 ? 1.146 -36.474 36.740 1.00 83.88 706 SER A C 1
ATOM 5356 O O . SER A 1 706 ? 0.907 -37.283 35.848 1.00 83.88 706 SER A O 1
ATOM 5358 N N . GLU A 1 707 ? 1.325 -35.175 36.477 1.00 83.31 707 GLU A N 1
ATOM 5359 C CA . GLU A 1 707 ? 1.322 -34.624 35.112 1.00 83.31 707 GLU A CA 1
ATOM 5360 C C . GLU A 1 707 ? 2.581 -35.032 34.334 1.00 83.31 707 GLU A C 1
ATOM 5362 O O . GLU A 1 707 ? 2.495 -35.345 33.146 1.00 83.31 707 GLU A O 1
ATOM 5367 N N . ALA A 1 708 ? 3.736 -35.077 35.004 1.00 89.38 708 ALA A N 1
ATOM 5368 C CA . ALA A 1 708 ? 4.986 -35.540 34.412 1.00 89.38 708 ALA A CA 1
ATOM 5369 C C . ALA A 1 708 ? 4.954 -37.052 34.116 1.00 89.38 708 ALA A C 1
ATOM 5371 O O . ALA A 1 708 ? 5.293 -37.448 33.002 1.00 89.38 708 ALA A O 1
ATOM 5372 N N . MET A 1 709 ? 4.467 -37.883 35.049 1.00 91.06 709 MET A N 1
ATOM 5373 C CA . MET A 1 709 ? 4.225 -39.318 34.828 1.00 91.06 709 MET A CA 1
ATOM 5374 C C . MET A 1 709 ? 3.278 -39.552 33.648 1.00 91.06 709 MET A C 1
ATOM 5376 O O . MET A 1 709 ? 3.628 -40.293 32.732 1.00 91.06 709 MET A O 1
ATOM 5380 N N . TYR A 1 710 ? 2.132 -38.858 33.610 1.00 88.50 710 TYR A N 1
ATOM 5381 C CA . TYR A 1 710 ? 1.212 -38.915 32.470 1.00 88.50 710 TYR A CA 1
ATOM 5382 C C . TYR A 1 710 ? 1.914 -38.555 31.153 1.00 88.50 710 TYR A C 1
ATOM 5384 O O . TYR A 1 710 ? 1.743 -39.256 30.160 1.00 88.50 710 TYR A O 1
ATOM 5392 N N . GLY A 1 711 ? 2.728 -37.492 31.138 1.00 89.31 711 GLY A N 1
ATOM 5393 C CA . GLY A 1 711 ? 3.485 -37.085 29.954 1.00 89.31 711 GLY A CA 1
ATOM 5394 C C . GLY A 1 711 ? 4.434 -38.177 29.453 1.00 89.31 711 GLY A C 1
ATOM 5395 O O . GLY A 1 711 ? 4.417 -38.489 28.266 1.00 89.31 711 GLY A O 1
ATOM 5396 N N . LEU A 1 712 ? 5.202 -38.791 30.361 1.00 95.06 712 LEU A N 1
ATOM 5397 C CA . LEU A 1 712 ? 6.152 -39.873 30.068 1.00 95.06 712 LEU A CA 1
ATOM 5398 C C . LEU A 1 712 ? 5.468 -41.135 29.531 1.00 95.06 712 LEU A C 1
ATOM 5400 O O . LEU A 1 712 ? 5.970 -41.750 28.588 1.00 95.06 712 LEU A O 1
ATOM 5404 N N . GLU A 1 713 ? 4.334 -41.515 30.120 1.00 93.50 713 GLU A N 1
ATOM 5405 C CA . GLU A 1 713 ? 3.553 -42.691 29.725 1.00 93.50 713 GLU A CA 1
ATOM 5406 C C . GLU A 1 713 ? 2.835 -42.468 28.388 1.00 93.50 713 GLU A C 1
ATOM 5408 O O . GLU A 1 713 ? 2.917 -43.310 27.496 1.00 93.50 713 GLU A O 1
ATOM 5413 N N . PHE A 1 714 ? 2.207 -41.304 28.198 1.00 93.25 714 PHE A N 1
ATOM 5414 C CA . PHE A 1 714 ? 1.479 -40.944 26.975 1.00 93.25 714 PHE A CA 1
ATOM 5415 C C . PHE A 1 714 ? 2.376 -40.906 25.725 1.00 93.25 714 PHE A C 1
ATOM 5417 O O . PHE A 1 714 ? 1.944 -41.280 24.628 1.00 93.25 714 PHE A O 1
ATOM 5424 N N . THR A 1 715 ? 3.637 -40.491 25.882 1.00 95.25 715 THR A N 1
ATOM 5425 C CA . THR A 1 715 ? 4.650 -40.520 24.813 1.00 95.25 715 THR A CA 1
ATOM 5426 C C . THR A 1 715 ? 5.513 -41.786 24.815 1.00 95.25 715 THR A C 1
ATOM 5428 O O . THR A 1 715 ? 6.379 -41.934 23.950 1.00 95.25 715 THR A O 1
ATOM 5431 N N . ALA A 1 716 ? 5.285 -42.709 25.756 1.00 95.56 716 ALA A N 1
ATOM 5432 C CA . ALA A 1 716 ? 6.060 -43.934 25.960 1.00 95.56 716 ALA A CA 1
ATOM 5433 C C . ALA A 1 716 ? 7.581 -43.681 25.923 1.00 95.56 716 ALA A C 1
ATOM 5435 O O . ALA A 1 716 ? 8.299 -44.242 25.087 1.00 95.56 716 ALA A O 1
ATOM 5436 N N . CYS A 1 717 ? 8.068 -42.765 26.765 1.00 97.38 717 CYS A N 1
ATOM 5437 C CA . CYS A 1 717 ? 9.489 -42.422 26.824 1.00 97.38 717 CYS A CA 1
ATOM 5438 C C . CYS A 1 717 ? 10.338 -43.586 27.347 1.00 97.38 717 CYS A C 1
ATOM 5440 O O . CYS A 1 717 ? 10.006 -44.199 28.357 1.00 97.38 717 CYS A O 1
ATOM 5442 N N . LYS A 1 718 ? 11.482 -43.835 26.700 1.00 97.50 718 LYS A N 1
ATOM 5443 C CA . LYS A 1 718 ? 12.494 -44.803 27.167 1.00 97.50 718 LYS A CA 1
ATOM 5444 C C . LYS A 1 718 ? 13.500 -44.190 28.149 1.00 97.50 718 LYS A C 1
ATOM 5446 O O . LYS A 1 718 ? 14.137 -44.911 28.912 1.00 97.50 718 LYS A O 1
ATOM 5451 N N . VAL A 1 719 ? 13.673 -42.869 28.102 1.00 98.19 719 VAL A N 1
ATOM 5452 C CA . VAL A 1 719 ? 14.672 -42.100 28.864 1.00 98.19 719 VAL A CA 1
ATOM 5453 C C . VAL A 1 719 ? 14.034 -40.815 29.392 1.00 98.19 719 VAL A C 1
ATOM 5455 O O . VAL A 1 719 ? 13.202 -40.224 28.703 1.00 98.19 719 VAL A O 1
ATOM 5458 N N . LEU A 1 720 ? 14.447 -40.369 30.580 1.00 97.94 720 LEU A N 1
ATOM 5459 C CA . LEU A 1 720 ? 14.160 -39.041 31.127 1.00 97.94 720 LEU A CA 1
ATOM 5460 C C . LEU A 1 720 ? 15.460 -38.370 31.589 1.00 97.94 720 LEU A C 1
ATOM 5462 O O . LEU A 1 720 ? 16.120 -38.847 32.509 1.00 97.94 720 LEU A O 1
ATOM 5466 N N . PHE A 1 721 ? 15.768 -37.215 31.012 1.00 98.06 721 PHE A N 1
ATOM 5467 C CA . PHE A 1 721 ? 16.750 -36.270 31.532 1.00 98.06 721 PHE A CA 1
ATOM 5468 C C . PHE A 1 721 ? 16.064 -35.268 32.472 1.00 98.06 721 PHE A C 1
ATOM 5470 O O . PHE A 1 721 ? 15.139 -34.567 32.071 1.00 98.06 721 PHE A O 1
ATOM 5477 N N . THR A 1 722 ? 16.491 -35.173 33.728 1.00 96.25 722 THR A N 1
ATOM 5478 C CA . THR A 1 722 ? 15.865 -34.271 34.713 1.00 96.25 722 THR A CA 1
ATOM 5479 C C . THR A 1 722 ? 16.885 -33.717 35.701 1.00 96.25 722 THR A C 1
ATOM 5481 O O . THR A 1 722 ? 18.019 -34.180 35.763 1.00 96.25 722 THR A O 1
ATOM 5484 N N . THR A 1 723 ? 16.505 -32.728 36.503 1.00 93.31 723 THR A N 1
ATOM 5485 C CA . THR A 1 723 ? 17.188 -32.428 37.772 1.00 93.31 723 THR A CA 1
ATOM 5486 C C . THR A 1 723 ? 16.307 -32.854 38.949 1.00 93.31 723 THR A C 1
ATOM 5488 O O . THR A 1 723 ? 15.103 -33.080 38.789 1.00 93.31 723 THR A O 1
ATOM 5491 N N . LYS A 1 724 ? 16.896 -32.950 40.147 1.00 90.06 724 LYS A N 1
ATOM 5492 C CA . LYS A 1 724 ? 16.163 -33.173 41.407 1.00 90.06 724 LYS A CA 1
ATOM 5493 C C . LYS A 1 724 ? 15.274 -31.974 41.787 1.00 90.06 724 LYS A C 1
ATOM 5495 O O . LYS A 1 724 ? 14.211 -32.142 42.377 1.00 90.06 724 LYS A O 1
ATOM 5500 N N . LYS A 1 725 ? 15.683 -30.758 41.410 1.00 89.44 725 LYS A N 1
ATOM 5501 C CA . LYS A 1 725 ? 15.013 -29.484 41.713 1.00 89.44 725 LYS A CA 1
ATOM 5502 C C . LYS A 1 725 ? 15.209 -28.496 40.560 1.00 89.44 725 LYS A C 1
ATOM 5504 O O . LYS A 1 725 ? 16.297 -28.456 39.994 1.00 89.44 725 LYS A O 1
ATOM 5509 N N . ILE A 1 726 ? 14.186 -27.696 40.251 1.00 88.81 726 ILE A N 1
ATOM 5510 C CA . ILE A 1 726 ? 14.223 -26.640 39.223 1.00 88.81 726 ILE A CA 1
ATOM 5511 C C . ILE A 1 726 ? 13.645 -25.355 39.828 1.00 88.81 726 ILE A C 1
ATOM 5513 O O . ILE A 1 726 ? 12.428 -25.220 39.980 1.00 88.81 726 ILE A O 1
ATOM 5517 N N . GLY A 1 727 ? 14.497 -24.409 40.223 1.00 85.44 727 GLY A N 1
ATOM 5518 C CA . GLY A 1 727 ? 14.109 -23.170 40.900 1.00 85.44 727 GLY A CA 1
ATOM 5519 C C . GLY A 1 727 ? 13.332 -23.411 42.203 1.00 85.44 727 GLY A C 1
ATOM 5520 O O . GLY A 1 727 ? 13.918 -23.579 43.276 1.00 85.44 727 GLY A O 1
ATOM 5521 N N . ARG A 1 728 ? 11.994 -23.409 42.114 1.00 78.31 728 ARG A N 1
ATOM 5522 C CA . ARG A 1 728 ? 11.068 -23.718 43.225 1.00 78.31 728 ARG A CA 1
ATOM 5523 C C . ARG A 1 728 ? 10.371 -25.082 43.099 1.00 78.31 728 ARG A C 1
ATOM 5525 O O . ARG A 1 728 ? 9.832 -25.548 44.098 1.00 78.31 728 ARG A O 1
ATOM 5532 N N . SER A 1 729 ? 10.383 -25.712 41.925 1.00 79.69 729 SER A N 1
ATOM 5533 C CA . SER A 1 729 ? 9.816 -27.048 41.697 1.00 79.69 729 SER A CA 1
ATOM 5534 C C . SER A 1 729 ? 10.740 -28.130 42.258 1.00 79.69 729 SER A C 1
ATOM 5536 O O . SER A 1 729 ? 11.961 -28.022 42.134 1.00 79.69 729 SER A O 1
ATOM 5538 N N . ASN A 1 730 ? 10.165 -29.175 42.854 1.00 84.88 730 ASN A N 1
ATOM 5539 C CA . ASN A 1 730 ? 10.889 -30.320 43.405 1.00 84.88 730 ASN A CA 1
ATOM 5540 C C . ASN A 1 730 ? 10.417 -31.612 42.723 1.00 84.88 730 ASN A C 1
ATOM 5542 O O . ASN A 1 730 ? 9.224 -31.918 42.745 1.00 84.88 730 ASN A O 1
ATOM 5546 N N . ASN A 1 731 ? 11.360 -32.360 42.150 1.00 89.88 731 ASN A N 1
ATOM 5547 C CA . ASN A 1 731 ? 11.106 -33.579 41.390 1.00 89.88 731 ASN A CA 1
ATOM 5548 C C . ASN A 1 731 ? 11.352 -34.860 42.212 1.00 89.88 731 ASN A C 1
ATOM 5550 O O . ASN A 1 731 ? 11.104 -35.944 41.694 1.00 89.88 731 ASN A O 1
ATOM 5554 N N . GLU A 1 732 ? 11.764 -34.778 43.486 1.00 90.50 732 GLU A N 1
ATOM 5555 C CA . GLU A 1 732 ? 11.927 -35.937 44.394 1.00 90.50 732 GLU A CA 1
ATOM 5556 C C . GLU A 1 732 ? 10.719 -36.891 44.359 1.00 90.50 732 GLU A C 1
ATOM 5558 O O . GLU A 1 732 ? 10.879 -38.105 44.256 1.00 90.50 732 GLU A O 1
ATOM 5563 N N . ALA A 1 733 ? 9.497 -36.349 44.373 1.00 90.62 733 ALA A N 1
ATOM 5564 C CA . ALA A 1 733 ? 8.269 -37.143 44.336 1.00 90.62 733 ALA A CA 1
ATOM 5565 C C . ALA A 1 733 ? 7.997 -37.811 42.971 1.00 90.62 733 ALA A C 1
ATOM 5567 O O . ALA A 1 733 ? 7.357 -38.858 42.932 1.00 90.62 733 ALA A O 1
ATOM 5568 N N . LEU A 1 734 ? 8.493 -37.241 41.866 1.00 91.94 734 LEU A N 1
ATOM 5569 C CA . LEU A 1 734 ? 8.465 -37.866 40.536 1.00 91.94 734 LEU A CA 1
ATOM 5570 C C . LEU A 1 734 ? 9.514 -38.982 40.449 1.00 91.94 734 LEU A C 1
ATOM 5572 O O . LEU A 1 734 ? 9.205 -40.088 40.018 1.00 91.94 734 LEU A O 1
ATOM 5576 N N . LEU A 1 735 ? 10.732 -38.717 40.927 1.00 93.25 735 LEU A N 1
ATOM 5577 C CA . LEU A 1 735 ? 11.817 -39.697 40.998 1.00 93.25 735 LEU A CA 1
ATOM 5578 C C . LEU A 1 735 ? 11.413 -40.914 41.848 1.00 93.25 735 LEU A C 1
ATOM 5580 O O . LEU A 1 735 ? 11.598 -42.048 41.420 1.00 93.25 735 LEU A O 1
ATOM 5584 N N . ALA A 1 736 ? 10.777 -40.698 43.002 1.00 91.69 736 ALA A N 1
ATOM 5585 C CA . ALA A 1 736 ? 10.266 -41.778 43.848 1.00 91.69 736 ALA A CA 1
ATOM 5586 C C . ALA A 1 736 ? 9.152 -42.608 43.176 1.00 91.69 736 ALA A C 1
ATOM 5588 O O . ALA A 1 736 ? 9.089 -43.817 43.388 1.00 91.69 736 ALA A O 1
ATOM 5589 N N . GLN A 1 737 ? 8.291 -41.992 42.355 1.00 92.44 737 GLN A N 1
ATOM 5590 C CA . GLN A 1 737 ? 7.268 -42.711 41.580 1.00 92.44 737 GLN A CA 1
ATOM 5591 C C . GLN A 1 737 ? 7.883 -43.532 40.438 1.00 92.44 737 GLN A C 1
ATOM 5593 O O . GLN A 1 737 ? 7.455 -44.659 40.203 1.00 92.44 737 GLN A O 1
ATOM 5598 N N . LEU A 1 738 ? 8.916 -43.005 39.774 1.00 93.31 738 LEU A N 1
ATOM 5599 C CA . LEU A 1 738 ? 9.659 -43.712 38.727 1.00 93.31 738 LEU A CA 1
ATOM 5600 C C . LEU A 1 738 ? 10.448 -44.904 39.288 1.00 93.31 738 LEU A C 1
ATOM 5602 O O . LEU A 1 738 ? 10.362 -45.997 38.741 1.00 93.31 738 LEU A O 1
ATOM 5606 N N . ALA A 1 739 ? 11.143 -44.736 40.417 1.00 90.69 739 ALA A N 1
ATOM 5607 C CA . ALA A 1 739 ? 11.872 -45.821 41.085 1.00 90.69 739 ALA A CA 1
ATOM 5608 C C . ALA A 1 739 ? 10.968 -46.945 41.630 1.00 90.69 739 ALA A C 1
ATOM 5610 O O . ALA A 1 739 ? 11.455 -48.038 41.911 1.00 90.69 739 ALA A O 1
ATOM 5611 N N . ALA A 1 740 ? 9.666 -46.686 41.789 1.00 90.12 740 ALA A N 1
ATOM 5612 C CA . ALA A 1 740 ? 8.677 -47.653 42.262 1.00 90.12 740 ALA A CA 1
ATOM 5613 C C . ALA A 1 740 ? 7.940 -48.400 41.129 1.00 90.12 740 ALA A C 1
ATOM 5615 O O . ALA A 1 740 ? 6.995 -49.139 41.414 1.00 90.12 740 ALA A O 1
ATOM 5616 N N . LYS A 1 741 ? 8.329 -48.204 39.859 1.00 89.88 741 LYS A N 1
ATOM 5617 C CA . LYS A 1 741 ? 7.675 -48.795 38.684 1.00 89.88 741 LYS A CA 1
ATOM 5618 C C . LYS A 1 741 ? 8.683 -49.567 37.825 1.00 89.88 741 LYS A C 1
ATOM 5620 O O . LYS A 1 741 ? 9.629 -48.984 37.311 1.00 89.88 741 LYS A O 1
ATOM 5625 N N . ASP A 1 742 ? 8.432 -50.861 37.615 1.00 85.00 742 ASP A N 1
ATOM 5626 C CA . ASP A 1 742 ? 9.339 -51.755 36.871 1.00 85.00 742 ASP A CA 1
ATOM 5627 C C . ASP A 1 742 ? 9.535 -51.350 35.395 1.00 85.00 742 ASP A C 1
ATOM 5629 O O . ASP A 1 742 ? 10.616 -51.525 34.836 1.00 85.00 742 ASP A O 1
ATOM 5633 N N . ASP A 1 743 ? 8.495 -50.784 34.771 1.00 87.25 743 ASP A N 1
ATOM 5634 C CA . ASP A 1 743 ? 8.493 -50.270 33.392 1.00 87.25 743 ASP A CA 1
ATOM 5635 C C . ASP A 1 743 ? 8.511 -48.728 33.393 1.00 87.25 743 ASP A C 1
ATOM 5637 O O . ASP A 1 743 ? 7.537 -48.049 33.042 1.00 87.25 743 ASP A O 1
ATOM 5641 N N . ALA A 1 744 ? 9.606 -48.169 33.913 1.00 90.81 744 ALA A N 1
ATOM 5642 C CA . ALA A 1 744 ? 9.873 -46.733 33.969 1.00 90.81 744 ALA A CA 1
ATOM 5643 C C . ALA A 1 744 ? 10.979 -46.315 32.976 1.00 90.81 744 ALA A C 1
ATOM 5645 O O . ALA A 1 744 ? 11.921 -47.077 32.740 1.00 90.81 744 ALA A O 1
ATOM 5646 N N . PRO A 1 745 ? 10.928 -45.086 32.418 1.00 94.94 745 PRO A N 1
ATOM 5647 C CA . PRO A 1 745 ? 12.031 -44.534 31.635 1.00 94.94 745 PRO A CA 1
ATOM 5648 C C . PRO A 1 745 ? 13.332 -44.500 32.441 1.00 94.94 745 PRO A C 1
ATOM 5650 O O . PRO A 1 745 ? 13.349 -44.113 33.610 1.00 94.94 745 PRO A O 1
ATOM 5653 N N . LYS A 1 746 ? 14.452 -44.809 31.781 1.00 95.19 746 LYS A N 1
ATOM 5654 C CA . LYS A 1 746 ? 15.796 -44.683 32.358 1.00 95.19 746 LYS A CA 1
ATOM 5655 C C . LYS A 1 746 ? 16.066 -43.221 32.727 1.00 95.19 746 LYS A C 1
ATOM 5657 O O . LYS A 1 746 ? 16.135 -42.366 31.843 1.00 95.19 746 LYS A O 1
ATOM 5662 N N . VAL A 1 747 ? 16.222 -42.933 34.016 1.00 96.25 747 VAL A N 1
ATOM 5663 C CA . VAL A 1 747 ? 16.447 -41.568 34.512 1.00 96.25 747 VAL A CA 1
ATOM 5664 C C . VAL A 1 747 ? 17.934 -41.210 34.502 1.00 96.25 747 VAL A C 1
ATOM 5666 O O . VAL A 1 747 ? 18.768 -41.984 34.976 1.00 96.25 747 VAL A O 1
ATOM 5669 N N . PHE A 1 748 ? 18.243 -40.005 34.019 1.00 96.94 748 PHE A N 1
ATOM 5670 C CA . PHE A 1 748 ? 19.559 -39.375 34.105 1.00 96.94 748 PHE A CA 1
ATOM 5671 C C . PHE A 1 748 ? 19.453 -37.970 34.703 1.00 96.94 748 PHE A C 1
ATOM 5673 O O . PHE A 1 748 ? 18.612 -37.164 34.292 1.00 96.94 748 PHE A O 1
ATOM 5680 N N . ILE A 1 749 ? 20.338 -37.657 35.648 1.00 96.44 749 ILE A N 1
ATOM 5681 C CA . ILE A 1 749 ? 20.402 -36.345 36.293 1.00 96.44 749 ILE A CA 1
ATOM 5682 C C . ILE A 1 749 ? 21.318 -35.411 35.493 1.00 96.44 749 ILE A C 1
ATOM 5684 O O . ILE A 1 749 ? 22.524 -35.639 35.410 1.00 96.44 749 ILE A O 1
ATOM 5688 N N . VAL A 1 750 ? 20.755 -34.349 34.901 1.00 94.62 750 VAL A N 1
ATOM 5689 C CA . VAL A 1 750 ? 21.522 -33.393 34.070 1.00 94.62 750 VAL A CA 1
ATOM 5690 C C . VAL A 1 750 ? 22.334 -32.384 34.878 1.00 94.62 750 VAL A C 1
ATOM 5692 O O . VAL A 1 750 ? 23.256 -31.779 34.341 1.00 94.62 750 VAL A O 1
ATOM 5695 N N . ARG A 1 751 ? 21.972 -32.167 36.149 1.00 89.19 751 ARG A N 1
ATOM 5696 C CA . ARG A 1 751 ? 22.677 -31.294 37.096 1.00 89.19 751 ARG A CA 1
ATOM 5697 C C . ARG A 1 751 ? 22.208 -31.559 38.528 1.00 89.19 751 ARG A C 1
ATOM 5699 O O . ARG A 1 751 ? 21.013 -31.747 38.760 1.00 89.19 751 ARG A O 1
ATOM 5706 N N . GLY A 1 752 ? 23.135 -31.462 39.480 1.00 86.06 752 GLY A N 1
ATOM 5707 C CA . GLY A 1 752 ? 22.859 -31.519 40.918 1.00 86.06 752 GLY A CA 1
ATOM 5708 C C . GLY A 1 752 ? 23.188 -32.871 41.551 1.00 86.06 752 GLY A C 1
ATOM 5709 O O . GLY A 1 752 ? 23.970 -33.648 41.012 1.00 86.06 752 GLY A O 1
ATOM 5710 N N . GLU A 1 753 ? 22.608 -33.125 42.723 1.00 83.44 753 GLU A N 1
ATOM 5711 C CA . GLU A 1 753 ? 22.751 -34.390 43.451 1.00 83.44 753 GLU A CA 1
ATOM 5712 C C . GLU A 1 753 ? 22.119 -35.545 42.661 1.00 83.44 753 GLU A C 1
ATOM 5714 O O . GLU A 1 753 ? 20.991 -35.423 42.181 1.00 83.44 753 GLU A O 1
ATOM 5719 N N . SER A 1 754 ? 22.840 -36.662 42.527 1.00 78.75 754 SER A N 1
ATOM 5720 C CA . SER A 1 754 ? 22.420 -37.791 41.688 1.00 78.75 754 SER A CA 1
ATOM 5721 C C . SER A 1 754 ? 21.588 -38.853 42.410 1.00 78.75 754 SER A C 1
ATOM 5723 O O . SER A 1 754 ? 20.845 -39.574 41.759 1.00 78.75 754 SER A O 1
ATOM 5725 N N . GLU A 1 755 ? 21.721 -38.976 43.735 1.00 75.06 755 GLU A N 1
ATOM 5726 C CA . GLU A 1 755 ? 20.972 -39.908 44.607 1.00 75.06 755 GLU A CA 1
ATOM 5727 C C . GLU A 1 755 ? 20.872 -41.367 44.109 1.00 75.06 755 GLU A C 1
ATOM 5729 O O . GLU A 1 755 ? 19.906 -42.074 44.387 1.00 75.06 755 GLU A O 1
ATOM 5734 N N . GLY A 1 756 ? 21.900 -41.843 43.398 1.00 82.19 756 GLY A N 1
ATOM 5735 C CA . GLY A 1 756 ? 21.975 -43.210 42.863 1.00 82.19 756 GLY A CA 1
ATOM 5736 C C . GLY A 1 756 ? 21.490 -43.367 41.417 1.00 82.19 756 GLY A C 1
ATOM 5737 O O . GLY A 1 756 ? 21.703 -44.425 40.825 1.00 82.19 756 GLY A O 1
ATOM 5738 N N . TYR A 1 757 ? 20.915 -42.324 40.815 1.00 91.50 757 TYR A N 1
ATOM 5739 C CA . TYR A 1 757 ? 20.720 -42.245 39.366 1.00 91.50 757 TYR A CA 1
ATOM 5740 C C . TYR A 1 757 ? 22.046 -41.956 38.647 1.00 91.50 757 TYR A C 1
ATOM 5742 O O . TYR A 1 757 ? 22.972 -41.382 39.224 1.00 91.50 757 TYR A O 1
ATOM 5750 N N . ARG A 1 758 ? 22.123 -42.317 37.360 1.00 94.75 758 ARG A N 1
ATOM 5751 C CA . ARG A 1 758 ? 23.248 -41.933 36.490 1.00 94.75 758 ARG A CA 1
ATOM 5752 C C . ARG A 1 758 ? 23.197 -40.441 36.166 1.00 94.75 758 ARG A C 1
ATOM 5754 O O . ARG A 1 758 ? 22.112 -39.858 36.115 1.00 94.75 758 ARG A O 1
ATOM 5761 N N . THR A 1 759 ? 24.342 -39.818 35.914 1.00 96.06 759 THR A N 1
ATOM 5762 C CA . THR A 1 759 ? 24.423 -38.384 35.589 1.00 96.06 759 THR A CA 1
ATOM 5763 C C . THR A 1 759 ? 24.677 -38.115 34.104 1.00 96.06 759 THR A C 1
ATOM 5765 O O . THR A 1 759 ? 24.865 -39.023 33.290 1.00 96.06 759 THR A O 1
ATOM 5768 N N . TYR A 1 760 ? 24.690 -36.834 33.738 1.00 95.56 760 TYR A N 1
ATOM 5769 C CA . TYR A 1 760 ? 25.178 -36.364 32.443 1.00 95.56 760 TYR A CA 1
ATOM 5770 C C . TYR A 1 760 ? 26.636 -36.792 32.183 1.00 95.56 760 TYR A C 1
ATOM 5772 O O . TYR A 1 760 ? 26.975 -37.213 31.078 1.00 95.56 760 TYR A O 1
ATOM 5780 N N . GLU A 1 761 ? 27.496 -36.756 33.202 1.00 95.50 761 GLU A N 1
ATOM 5781 C CA . GLU A 1 761 ? 28.907 -37.150 33.118 1.00 95.50 761 GLU A CA 1
ATOM 5782 C C . GLU A 1 761 ? 29.072 -38.655 32.859 1.00 95.50 761 GLU A C 1
ATOM 5784 O O . GLU A 1 761 ? 29.937 -39.037 32.066 1.00 95.50 761 GLU A O 1
ATOM 5789 N N . ASP A 1 762 ? 28.213 -39.503 33.442 1.00 95.81 762 ASP A N 1
ATOM 5790 C CA . ASP A 1 762 ? 28.168 -40.937 33.119 1.00 95.81 762 ASP A CA 1
ATOM 5791 C C . ASP A 1 762 ? 27.854 -41.156 31.634 1.00 95.81 762 ASP A C 1
ATOM 5793 O O . ASP A 1 762 ? 28.512 -41.963 30.975 1.00 95.81 762 ASP A O 1
ATOM 5797 N N . MET A 1 763 ? 26.897 -40.401 31.081 1.00 96.19 763 MET A N 1
ATOM 5798 C CA . MET A 1 763 ? 26.565 -40.449 29.653 1.00 96.19 763 MET A CA 1
ATOM 5799 C C . MET A 1 763 ? 27.726 -39.951 28.785 1.00 96.19 763 MET A C 1
ATOM 5801 O O . MET A 1 763 ? 28.070 -40.606 27.805 1.00 96.19 763 MET A O 1
ATOM 5805 N N . ILE A 1 764 ? 28.411 -38.867 29.156 1.00 97.56 764 ILE A N 1
ATOM 5806 C CA . ILE A 1 764 ? 29.621 -38.405 28.450 1.00 97.56 764 ILE A CA 1
ATOM 5807 C C . ILE A 1 764 ? 30.728 -39.478 28.463 1.00 97.56 764 ILE A C 1
ATOM 5809 O O . ILE A 1 764 ? 31.366 -39.730 27.434 1.00 97.56 764 ILE A O 1
ATOM 5813 N N . LEU A 1 765 ? 30.934 -40.157 29.595 1.00 96.94 765 LEU A N 1
ATOM 5814 C CA . LEU A 1 765 ? 31.912 -41.239 29.749 1.00 96.94 765 LEU A CA 1
ATOM 5815 C C . LEU A 1 765 ? 31.489 -42.545 29.049 1.00 96.94 765 LEU A C 1
ATOM 5817 O O . LEU A 1 765 ? 32.347 -43.331 28.646 1.00 96.94 765 LEU A O 1
ATOM 5821 N N . GLN A 1 766 ? 30.193 -42.807 28.906 1.00 96.00 766 GLN A N 1
ATOM 5822 C CA . GLN A 1 766 ? 29.660 -43.932 28.138 1.00 96.00 766 GLN A CA 1
ATOM 5823 C C . GLN A 1 766 ? 29.775 -43.666 26.635 1.00 96.00 766 GLN A C 1
ATOM 5825 O O . GLN A 1 766 ? 30.269 -44.520 25.899 1.00 96.00 766 GLN A O 1
ATOM 5830 N N . GLY A 1 767 ? 29.404 -42.466 26.191 1.00 96.00 767 GLY A N 1
ATOM 5831 C CA . GLY A 1 767 ? 29.485 -42.027 24.803 1.00 96.00 767 GLY A CA 1
ATOM 5832 C C . GLY A 1 767 ? 30.910 -41.980 24.266 1.00 96.00 767 GLY A C 1
ATOM 5833 O O . GLY A 1 767 ? 31.149 -42.400 23.135 1.00 96.00 767 GLY A O 1
ATOM 5834 N N . SER A 1 768 ? 31.884 -41.552 25.079 1.00 96.06 768 SER A N 1
ATOM 5835 C CA . SER A 1 768 ? 33.295 -41.493 24.666 1.00 96.06 768 SER A CA 1
ATOM 5836 C C . SER A 1 768 ? 33.895 -42.858 24.308 1.00 96.06 768 SER A C 1
ATOM 5838 O O . SER A 1 768 ? 34.826 -42.901 23.505 1.00 96.06 768 SER A O 1
ATOM 5840 N N . LYS A 1 769 ? 33.331 -43.955 24.838 1.00 95.56 769 LYS A N 1
ATOM 5841 C CA . LYS A 1 769 ? 33.772 -45.346 24.620 1.00 95.56 769 LYS A CA 1
ATOM 5842 C C . LYS A 1 769 ? 33.204 -46.005 23.355 1.00 95.56 769 LYS A C 1
ATOM 5844 O O . LYS A 1 769 ? 33.702 -47.060 22.979 1.00 95.56 769 LYS A O 1
ATOM 5849 N N . GLN A 1 770 ? 32.172 -45.430 22.730 1.00 94.44 770 GLN A N 1
ATOM 5850 C CA . GLN A 1 770 ? 31.546 -45.995 21.520 1.00 94.44 770 GLN A CA 1
ATOM 5851 C C . GLN A 1 770 ? 32.325 -45.616 20.251 1.00 94.44 770 GLN A C 1
ATOM 5853 O O . GLN A 1 770 ? 33.227 -44.781 20.308 1.00 94.44 770 GLN A O 1
ATOM 5858 N N . ASP A 1 771 ? 31.942 -46.134 19.087 1.00 89.38 771 ASP A N 1
ATOM 5859 C CA . ASP A 1 771 ? 32.505 -45.705 17.799 1.00 89.38 771 ASP A CA 1
ATOM 5860 C C . ASP A 1 771 ? 31.854 -44.385 17.311 1.00 89.38 771 ASP A C 1
ATOM 5862 O O . ASP A 1 771 ? 30.630 -44.323 17.176 1.00 89.38 771 ASP A O 1
ATOM 5866 N N . PRO A 1 772 ? 32.615 -43.307 17.022 1.00 90.88 772 PRO A N 1
ATOM 5867 C CA . PRO A 1 772 ? 32.075 -42.121 16.351 1.00 90.88 772 PRO A CA 1
ATOM 5868 C C . PRO A 1 772 ? 31.420 -42.414 14.991 1.00 90.88 772 PRO A C 1
ATOM 5870 O O . PRO A 1 772 ? 30.466 -41.729 14.623 1.00 90.88 772 PRO A O 1
ATOM 5873 N N . ALA A 1 773 ? 31.885 -43.432 14.258 1.00 92.44 773 ALA A N 1
ATOM 5874 C CA . ALA A 1 773 ? 31.332 -43.806 12.956 1.00 92.44 773 ALA A CA 1
ATOM 5875 C C . ALA A 1 773 ? 29.990 -44.558 13.052 1.00 92.44 773 ALA A C 1
ATOM 5877 O O . ALA A 1 773 ? 29.378 -44.851 12.026 1.00 92.44 773 ALA A O 1
ATOM 5878 N N . GLU A 1 774 ? 29.504 -44.877 14.255 1.00 91.62 774 GLU A N 1
ATOM 5879 C CA . GLU A 1 774 ? 28.120 -45.314 14.464 1.00 91.62 774 GLU A CA 1
ATOM 5880 C C . GLU A 1 774 ? 27.151 -44.132 14.421 1.00 91.62 774 GLU A C 1
ATOM 5882 O O . GLU A 1 774 ? 26.205 -44.166 13.640 1.00 91.62 774 GLU A O 1
ATOM 5887 N N . LEU A 1 775 ? 27.451 -43.046 15.142 1.00 93.81 775 LEU A N 1
ATOM 5888 C CA . LEU A 1 775 ? 26.637 -41.825 15.125 1.00 93.81 775 LEU A CA 1
ATOM 5889 C C . LEU A 1 775 ? 26.445 -41.291 13.699 1.00 93.81 775 LEU A C 1
ATOM 5891 O O . LEU A 1 775 ? 25.310 -41.084 13.286 1.00 93.81 775 LEU A O 1
ATOM 5895 N N . TYR A 1 776 ? 27.527 -41.187 12.922 1.00 92.19 776 TYR A N 1
ATOM 5896 C CA . TYR A 1 776 ? 27.460 -40.723 11.531 1.00 92.19 776 TYR A CA 1
ATOM 5897 C C . TYR A 1 776 ? 26.547 -41.591 10.643 1.00 92.19 776 TYR A C 1
ATOM 5899 O O . TYR A 1 776 ? 25.839 -41.077 9.780 1.00 92.19 776 TYR A O 1
ATOM 5907 N N . ARG A 1 777 ? 26.512 -42.915 10.867 1.00 92.56 777 ARG A N 1
ATOM 5908 C CA . ARG A 1 777 ? 25.629 -43.830 10.121 1.00 92.56 777 ARG A CA 1
ATOM 5909 C C . ARG A 1 777 ? 24.158 -43.655 10.489 1.00 92.56 777 ARG A C 1
ATOM 5911 O O . ARG A 1 777 ? 23.308 -43.851 9.624 1.00 92.56 777 ARG A O 1
ATOM 5918 N N . GLU A 1 778 ? 23.850 -43.290 11.729 1.00 93.81 778 GLU A N 1
ATOM 5919 C CA . GLU A 1 778 ? 22.478 -42.987 12.146 1.00 93.81 778 GLU A CA 1
ATOM 5920 C C . GLU A 1 778 ? 22.048 -41.583 11.696 1.00 93.81 778 GLU A C 1
ATOM 5922 O O . GLU A 1 778 ? 20.941 -41.437 11.185 1.00 93.81 778 GLU A O 1
ATOM 5927 N N . GLU A 1 779 ? 22.944 -40.590 11.752 1.00 93.25 779 GLU A N 1
ATOM 5928 C CA . GLU A 1 779 ? 22.724 -39.237 11.213 1.00 93.25 779 GLU A CA 1
ATOM 5929 C C . GLU A 1 779 ? 22.312 -39.279 9.732 1.00 93.25 779 GLU A C 1
ATOM 5931 O O . GLU A 1 779 ? 21.327 -38.650 9.354 1.00 93.25 779 GLU A O 1
ATOM 5936 N N . THR A 1 780 ? 22.964 -40.107 8.901 1.00 91.19 780 THR A N 1
ATOM 5937 C CA . THR A 1 780 ? 22.599 -40.263 7.473 1.00 91.19 780 THR A CA 1
ATOM 5938 C C . THR A 1 780 ? 21.224 -40.894 7.202 1.00 91.19 780 THR A C 1
ATOM 5940 O O . THR A 1 780 ? 20.837 -41.022 6.040 1.00 91.19 780 THR A O 1
ATOM 5943 N N . LYS A 1 781 ? 20.481 -41.311 8.236 1.00 94.12 781 LYS A N 1
ATOM 5944 C CA . LYS A 1 781 ? 19.104 -41.828 8.115 1.00 94.12 781 LYS A CA 1
ATOM 5945 C C . LYS A 1 781 ? 18.042 -40.799 8.500 1.00 94.12 781 LYS A C 1
ATOM 5947 O O . LYS A 1 781 ? 16.866 -41.052 8.250 1.00 94.12 781 LYS A O 1
ATOM 5952 N N . VAL A 1 782 ? 18.427 -39.693 9.138 1.00 96.94 782 VAL A N 1
ATOM 5953 C CA . VAL A 1 782 ? 17.484 -38.689 9.642 1.00 96.94 782 VAL A CA 1
ATOM 5954 C C . VAL A 1 782 ? 16.957 -37.853 8.479 1.00 96.94 782 VAL A C 1
ATOM 5956 O O . VAL A 1 782 ? 17.719 -37.261 7.720 1.00 96.94 782 VAL A O 1
ATOM 5959 N N . SER A 1 783 ? 15.638 -37.800 8.336 1.00 96.69 783 SER A N 1
ATOM 5960 C CA . SER A 1 783 ? 14.952 -36.948 7.375 1.00 96.69 783 SER A CA 1
ATOM 5961 C C . SER A 1 783 ? 14.659 -35.578 7.977 1.00 96.69 783 SER A C 1
ATOM 5963 O O . SER A 1 783 ? 14.308 -35.442 9.148 1.00 96.69 783 SER A O 1
ATOM 5965 N N . THR A 1 784 ? 14.674 -34.543 7.141 1.00 97.31 784 THR A N 1
ATOM 5966 C CA . THR A 1 784 ? 14.174 -33.212 7.510 1.00 97.31 784 THR A CA 1
ATOM 5967 C C . THR A 1 784 ? 12.700 -33.246 7.939 1.00 97.31 784 THR A C 1
ATOM 5969 O O . THR A 1 784 ? 12.280 -32.436 8.764 1.00 97.31 784 THR A O 1
ATOM 5972 N N . TYR A 1 785 ? 11.923 -34.214 7.446 1.00 96.94 785 TYR A N 1
ATOM 5973 C CA . TYR A 1 785 ? 10.510 -34.398 7.785 1.00 96.94 785 TYR A CA 1
ATOM 5974 C C . TYR A 1 785 ? 10.262 -35.312 8.997 1.00 96.94 785 TYR A C 1
ATOM 5976 O O . TYR A 1 785 ? 9.105 -35.509 9.371 1.00 96.94 785 TYR A O 1
ATOM 5984 N N . ASP A 1 786 ? 11.307 -35.838 9.647 1.00 97.94 786 ASP A N 1
ATOM 5985 C CA . ASP A 1 786 ? 11.145 -36.597 10.890 1.00 97.94 786 ASP A CA 1
ATOM 5986 C C . ASP A 1 786 ? 10.724 -35.684 12.048 1.00 97.94 786 ASP A C 1
ATOM 5988 O O . ASP A 1 786 ? 11.212 -34.559 12.201 1.00 97.94 786 ASP A O 1
ATOM 5992 N N . VAL A 1 787 ? 9.818 -36.186 12.892 1.00 98.25 787 VAL A N 1
ATOM 5993 C CA . VAL A 1 787 ? 9.396 -35.513 14.127 1.00 98.25 787 VAL A CA 1
ATOM 5994 C C . VAL A 1 787 ? 10.547 -35.570 15.129 1.00 98.25 787 VAL A C 1
ATOM 5996 O O . VAL A 1 787 ? 10.936 -36.645 15.567 1.00 98.25 787 VAL A O 1
ATOM 5999 N N . CYS A 1 788 ? 11.058 -34.408 15.526 1.00 97.38 788 CYS A N 1
ATOM 6000 C CA . CYS A 1 788 ? 12.236 -34.270 16.386 1.00 97.38 788 CYS A CA 1
ATOM 6001 C C . CYS A 1 788 ? 11.904 -33.730 17.792 1.00 97.38 788 CYS A C 1
ATOM 6003 O O . CYS A 1 788 ? 12.678 -33.918 18.729 1.00 97.38 788 CYS A O 1
ATOM 6005 N N . ASN A 1 789 ? 10.742 -33.087 17.966 1.00 97.75 789 ASN A N 1
ATOM 6006 C CA . ASN A 1 789 ? 10.305 -32.500 19.234 1.00 97.75 789 ASN A CA 1
ATOM 6007 C C . ASN A 1 789 ? 8.800 -32.737 19.472 1.00 97.75 789 ASN A C 1
ATOM 6009 O O . ASN A 1 789 ? 7.968 -32.361 18.643 1.00 97.75 789 ASN A O 1
ATOM 6013 N N . LEU A 1 790 ? 8.460 -33.325 20.622 1.00 97.06 790 LEU A N 1
ATOM 6014 C CA . LEU A 1 790 ? 7.111 -33.377 21.183 1.00 97.06 790 LEU A CA 1
ATOM 6015 C C . LEU A 1 790 ? 6.961 -32.281 22.244 1.00 97.06 790 LEU A C 1
ATOM 6017 O O . LEU A 1 790 ? 7.362 -32.444 23.400 1.00 97.06 790 LEU A O 1
ATOM 6021 N N . GLN A 1 791 ? 6.343 -31.169 21.853 1.00 90.19 791 GLN A N 1
ATOM 6022 C CA . GLN A 1 791 ? 6.163 -30.004 22.717 1.00 90.19 791 GLN A CA 1
ATOM 6023 C C . GLN A 1 791 ? 4.744 -29.992 23.301 1.00 90.19 791 GLN A C 1
ATOM 6025 O O . GLN A 1 791 ? 3.764 -29.832 22.568 1.00 90.19 791 GLN A O 1
ATOM 6030 N N . PHE A 1 792 ? 4.615 -30.137 24.624 1.00 84.44 792 PHE A N 1
ATOM 6031 C CA . PHE A 1 792 ? 3.306 -30.103 25.284 1.00 84.44 792 PHE A CA 1
ATOM 6032 C C . PHE A 1 792 ? 2.671 -28.699 25.301 1.00 84.44 792 PHE A C 1
ATOM 6034 O O . PHE A 1 792 ? 3.330 -27.713 25.640 1.00 84.44 792 PHE A O 1
ATOM 6041 N N . THR A 1 793 ? 1.373 -28.608 24.984 1.00 72.56 793 THR A N 1
ATOM 6042 C CA . THR A 1 793 ? 0.597 -27.356 24.951 1.00 72.56 793 THR A CA 1
ATOM 6043 C C . THR A 1 793 ? -0.493 -27.317 26.027 1.00 72.56 793 THR A C 1
ATOM 6045 O O . THR A 1 793 ? -1.082 -28.334 26.411 1.00 72.56 793 THR A O 1
ATOM 6048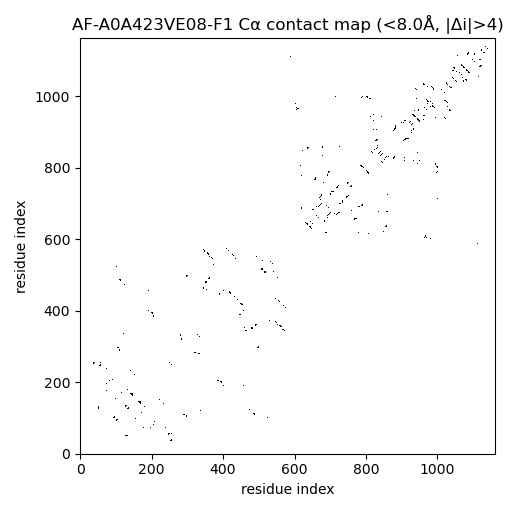 N N . SER A 1 794 ? -0.736 -26.122 26.576 1.00 59.59 794 SER A N 1
ATOM 6049 C CA . SER A 1 794 ? -1.657 -25.899 27.697 1.00 59.59 794 SER A CA 1
ATOM 6050 C C . SER A 1 794 ? -3.115 -25.884 27.224 1.00 59.59 794 SER A C 1
ATOM 6052 O O . SER A 1 794 ? -3.687 -24.826 26.947 1.00 59.59 794 SER A O 1
ATOM 6054 N N . GLY A 1 795 ? -3.706 -27.074 27.108 1.00 46.81 795 GLY A N 1
ATOM 6055 C CA . GLY A 1 795 ? -5.114 -27.261 26.770 1.00 46.81 795 GLY A CA 1
ATOM 6056 C C . GLY A 1 795 ? -6.062 -26.678 27.824 1.00 46.81 795 GLY A C 1
ATOM 6057 O O . GLY A 1 795 ? -5.846 -26.813 29.021 1.00 46.81 795 GLY A O 1
ATOM 6058 N N . THR A 1 796 ? -7.148 -26.051 27.370 1.00 39.94 796 THR A N 1
ATOM 6059 C CA . THR A 1 796 ? -8.156 -25.397 28.227 1.00 39.94 796 THR A CA 1
ATOM 6060 C C . THR A 1 796 ? -9.273 -26.332 28.711 1.00 39.94 796 THR A C 1
ATOM 6062 O O . THR A 1 796 ? -10.171 -25.882 29.411 1.00 39.94 796 THR A O 1
ATOM 6065 N N . THR A 1 797 ? -9.279 -27.602 28.286 1.00 40.34 797 THR A N 1
ATOM 6066 C CA . THR A 1 797 ? -10.437 -28.515 28.412 1.00 40.34 797 THR A CA 1
ATOM 6067 C C . THR A 1 797 ? -10.064 -29.974 28.724 1.00 40.34 797 THR A C 1
ATOM 6069 O O . THR A 1 797 ? -10.879 -30.865 28.503 1.00 40.34 797 THR A O 1
ATOM 6072 N N . GLY A 1 798 ? -8.839 -30.264 29.175 1.00 51.62 798 GLY A N 1
ATOM 6073 C CA . GLY A 1 798 ? -8.407 -31.640 29.452 1.00 51.62 798 GLY A CA 1
ATOM 6074 C C . GLY A 1 798 ? -6.893 -31.791 29.599 1.00 51.62 798 GLY A C 1
ATOM 6075 O O . GLY A 1 798 ? -6.180 -30.797 29.729 1.00 51.62 798 GLY A O 1
ATOM 6076 N N . HIS A 1 799 ? -6.421 -33.041 29.564 1.00 56.59 799 HIS A N 1
ATOM 6077 C CA . HIS A 1 799 ? -5.002 -33.397 29.684 1.00 56.59 799 HIS A CA 1
ATOM 6078 C C . HIS A 1 799 ? -4.110 -32.666 28.652 1.00 56.59 799 HIS A C 1
ATOM 6080 O O . HIS A 1 799 ? -4.573 -32.363 27.544 1.00 56.59 799 HIS A O 1
ATOM 6086 N N . PRO A 1 800 ? -2.826 -32.398 28.976 1.00 67.38 800 PRO A N 1
ATOM 6087 C CA . PRO A 1 800 ? -1.879 -31.794 28.042 1.00 67.38 800 PRO A CA 1
ATOM 6088 C C . PRO A 1 800 ? -1.725 -32.602 26.748 1.00 67.38 800 PRO A C 1
ATOM 6090 O O . PRO A 1 800 ? -1.716 -33.833 26.766 1.00 67.38 800 PRO A O 1
ATOM 6093 N N . LYS A 1 801 ? -1.557 -31.898 25.626 1.00 82.88 801 LYS A N 1
ATOM 6094 C CA . LYS A 1 801 ? -1.364 -32.486 24.290 1.00 82.88 801 LYS A CA 1
ATOM 6095 C C . LYS A 1 801 ? 0.047 -32.207 23.812 1.00 82.88 801 LYS A C 1
ATOM 6097 O O . LYS A 1 801 ? 0.493 -31.074 23.956 1.00 82.88 801 LYS A O 1
ATOM 6102 N N . ALA A 1 802 ? 0.716 -33.178 23.205 1.00 90.19 802 ALA A N 1
ATOM 6103 C CA . ALA A 1 802 ? 2.024 -32.965 22.595 1.00 90.19 802 ALA A CA 1
ATOM 6104 C C . ALA A 1 802 ? 1.886 -32.700 21.089 1.00 90.19 802 ALA A C 1
ATOM 6106 O O . ALA A 1 802 ? 1.365 -33.546 20.364 1.00 90.19 802 ALA A O 1
ATOM 6107 N N . ALA A 1 803 ? 2.340 -31.536 20.623 1.00 94.50 803 ALA A N 1
ATOM 6108 C CA . ALA A 1 803 ? 2.427 -31.214 19.200 1.00 94.50 803 ALA A CA 1
ATOM 6109 C C . ALA A 1 803 ? 3.720 -31.794 18.600 1.00 94.50 803 ALA A C 1
ATOM 6111 O O . ALA A 1 803 ? 4.782 -31.695 19.216 1.00 94.50 803 ALA A O 1
ATOM 6112 N N . MET A 1 804 ? 3.619 -32.393 17.412 1.00 97.56 804 MET A N 1
ATOM 6113 C CA . MET A 1 804 ? 4.708 -33.101 16.730 1.00 97.56 804 MET A CA 1
ATOM 6114 C C . MET A 1 804 ? 5.470 -32.169 15.777 1.00 97.56 804 MET A C 1
ATOM 6116 O O . MET A 1 804 ? 4.996 -31.903 14.673 1.00 97.56 804 MET A O 1
ATOM 6120 N N . LEU A 1 805 ? 6.636 -31.658 16.181 1.00 98.19 805 LEU A N 1
ATOM 6121 C CA . LEU A 1 805 ? 7.432 -30.720 15.376 1.00 98.19 805 LEU A CA 1
ATOM 6122 C C . LEU A 1 805 ? 8.578 -31.436 14.649 1.00 98.19 805 LEU A C 1
ATOM 6124 O O . LEU A 1 805 ? 9.378 -32.134 15.276 1.00 98.19 805 LEU A O 1
ATOM 6128 N N . THR A 1 806 ? 8.674 -31.243 13.333 1.00 98.44 806 THR A N 1
ATOM 6129 C CA . THR A 1 806 ? 9.745 -31.795 12.485 1.00 98.44 806 THR A CA 1
ATOM 6130 C C . THR A 1 806 ? 10.937 -30.847 12.373 1.00 98.44 806 THR A C 1
ATOM 6132 O O . THR A 1 806 ? 10.800 -29.647 12.636 1.00 98.44 806 THR A O 1
ATOM 6135 N N . HIS A 1 807 ? 12.098 -31.359 11.948 1.00 98.06 807 HIS A N 1
ATOM 6136 C CA . HIS A 1 807 ? 13.274 -30.515 11.703 1.00 98.06 807 HIS A CA 1
ATOM 6137 C C . HIS A 1 807 ? 12.974 -29.403 10.684 1.00 98.06 807 HIS A C 1
ATOM 6139 O O . HIS A 1 807 ? 13.246 -28.234 10.961 1.00 98.06 807 HIS A O 1
ATOM 6145 N N . HIS A 1 808 ? 12.356 -29.749 9.549 1.00 98.12 808 HIS A N 1
ATOM 6146 C CA . HIS A 1 808 ? 12.015 -28.831 8.459 1.00 98.12 808 HIS A CA 1
ATOM 6147 C C . HIS A 1 808 ? 11.122 -27.679 8.944 1.00 98.12 808 HIS A C 1
ATOM 6149 O O . HIS A 1 808 ? 11.329 -26.537 8.525 1.00 98.12 808 HIS A O 1
ATOM 6155 N N . ASN A 1 809 ? 10.177 -27.935 9.864 1.00 97.19 809 ASN A N 1
ATOM 6156 C CA . ASN A 1 809 ? 9.356 -26.860 10.428 1.00 97.19 809 ASN A CA 1
ATOM 6157 C C . ASN A 1 809 ? 10.209 -25.870 11.247 1.00 97.19 809 ASN A C 1
ATOM 6159 O O . ASN A 1 809 ? 10.146 -24.660 11.024 1.00 97.19 809 ASN A O 1
ATOM 6163 N N . ILE A 1 810 ? 10.998 -26.365 12.214 1.00 97.44 810 ILE A N 1
ATOM 6164 C CA . ILE A 1 810 ? 11.631 -25.493 13.221 1.00 97.44 810 ILE A CA 1
ATOM 6165 C C . ILE A 1 810 ? 12.964 -24.882 12.776 1.00 97.44 810 ILE A C 1
ATOM 6167 O O . ILE A 1 810 ? 13.259 -23.769 13.206 1.00 97.44 810 ILE A O 1
ATOM 6171 N N . VAL A 1 811 ? 13.719 -25.529 11.878 1.00 98.44 811 VAL A N 1
ATOM 6172 C CA . VAL A 1 811 ? 14.938 -24.963 11.259 1.00 98.44 811 VAL A CA 1
ATOM 6173 C C . VAL A 1 811 ? 14.598 -23.745 10.401 1.00 98.44 811 VAL A C 1
ATOM 6175 O O . VAL A 1 811 ? 15.228 -22.694 10.520 1.00 98.44 811 VAL A O 1
ATOM 6178 N N . ASN A 1 812 ? 13.568 -23.856 9.559 1.00 98.44 812 ASN A N 1
ATOM 6179 C CA . ASN A 1 812 ? 13.144 -22.747 8.707 1.00 98.44 812 ASN A CA 1
ATOM 6180 C C . ASN A 1 812 ? 12.516 -21.614 9.517 1.00 98.44 812 ASN A C 1
ATOM 6182 O O . ASN A 1 812 ? 12.802 -20.445 9.259 1.00 98.44 812 ASN A O 1
ATOM 6186 N N . ASN A 1 813 ? 11.739 -21.941 10.555 1.00 98.19 813 ASN A N 1
ATOM 6187 C CA . ASN A 1 813 ? 11.146 -20.911 11.395 1.00 98.19 813 ASN A CA 1
ATOM 6188 C C . ASN A 1 813 ? 12.205 -20.132 12.183 1.00 98.19 813 ASN A C 1
ATOM 6190 O O . ASN A 1 813 ? 12.192 -18.902 12.165 1.00 98.19 813 ASN A O 1
ATOM 6194 N N . SER A 1 814 ? 13.160 -20.824 12.817 1.00 98.00 814 SER A N 1
ATOM 6195 C CA . SER A 1 814 ? 14.219 -20.166 13.586 1.00 98.00 814 SER A CA 1
ATOM 6196 C C . SER A 1 814 ? 15.135 -19.312 12.708 1.00 98.00 814 SER A C 1
ATOM 6198 O O . SER A 1 814 ? 15.543 -18.226 13.119 1.00 98.00 814 SER A O 1
ATOM 6200 N N . ARG A 1 815 ? 15.409 -19.749 11.471 1.00 97.94 815 ARG A N 1
ATOM 6201 C CA . ARG A 1 815 ? 16.102 -18.942 10.459 1.00 97.94 815 ARG A CA 1
ATOM 6202 C C . ARG A 1 815 ? 15.329 -17.659 10.154 1.00 97.94 815 ARG A C 1
ATOM 6204 O O . ARG A 1 815 ? 15.849 -16.578 10.407 1.00 97.94 815 ARG A O 1
ATOM 6211 N N . PHE A 1 816 ? 14.070 -17.759 9.732 1.00 98.06 816 PHE A N 1
ATOM 6212 C CA . PHE A 1 816 ? 13.286 -16.573 9.383 1.00 98.06 816 PHE A CA 1
ATOM 6213 C C . PHE A 1 816 ? 13.052 -15.631 10.584 1.00 98.06 816 PHE A C 1
ATOM 6215 O O . PHE A 1 816 ? 12.911 -14.425 10.392 1.00 98.06 816 PHE A O 1
ATOM 6222 N N . ILE A 1 817 ? 13.048 -16.133 11.827 1.00 97.38 817 ILE A N 1
ATOM 6223 C CA . ILE A 1 817 ? 13.054 -15.295 13.042 1.00 97.38 817 ILE A CA 1
ATOM 6224 C C . ILE A 1 817 ? 14.350 -14.471 13.144 1.00 97.38 817 ILE A C 1
ATOM 6226 O O . ILE A 1 817 ? 14.291 -13.264 13.389 1.00 97.38 817 ILE A O 1
ATOM 6230 N N . GLY A 1 818 ? 15.514 -15.097 12.948 1.00 97.38 818 GLY A N 1
ATOM 6231 C CA . GLY A 1 818 ? 16.801 -14.400 12.981 1.00 97.38 818 GLY A CA 1
ATOM 6232 C C . GLY A 1 818 ? 16.973 -13.403 11.828 1.00 97.38 818 GLY A C 1
ATOM 6233 O O . GLY A 1 818 ? 17.412 -12.278 12.077 1.00 97.38 818 GLY A O 1
ATOM 6234 N N . ASP A 1 819 ? 16.499 -13.741 10.620 1.00 97.12 819 ASP A N 1
ATOM 6235 C CA . ASP A 1 819 ? 16.438 -12.824 9.468 1.00 97.12 819 ASP A CA 1
ATOM 6236 C C . ASP A 1 819 ? 15.632 -11.554 9.821 1.00 97.12 819 ASP A C 1
ATOM 6238 O O . ASP A 1 819 ? 16.062 -10.427 9.565 1.00 97.12 819 ASP A O 1
ATOM 6242 N N . ARG A 1 820 ? 14.468 -11.719 10.473 1.00 95.38 820 ARG A N 1
ATOM 6243 C CA . ARG A 1 820 ? 13.567 -10.619 10.880 1.00 95.38 820 ARG A CA 1
ATOM 6244 C C . ARG A 1 820 ? 14.147 -9.707 11.964 1.00 95.38 820 ARG A C 1
ATOM 6246 O O . ARG A 1 820 ? 13.787 -8.532 12.003 1.00 95.38 820 ARG A O 1
ATOM 6253 N N . LEU A 1 821 ? 15.044 -10.225 12.804 1.00 95.56 821 LEU A N 1
ATOM 6254 C CA . LEU A 1 821 ? 15.828 -9.469 13.795 1.00 95.56 821 LEU A CA 1
ATOM 6255 C C . LEU A 1 821 ? 17.147 -8.907 13.228 1.00 95.56 821 LEU A C 1
ATOM 6257 O O . LEU A 1 821 ? 17.833 -8.129 13.901 1.00 95.56 821 LEU A O 1
ATOM 6261 N N . ARG A 1 822 ? 17.508 -9.301 11.999 1.00 96.69 822 ARG A N 1
ATOM 6262 C CA . ARG A 1 822 ? 18.812 -9.047 11.369 1.00 96.69 822 ARG A CA 1
ATOM 6263 C C . ARG A 1 822 ? 19.962 -9.544 12.250 1.00 96.69 822 ARG A C 1
ATOM 6265 O O . ARG A 1 822 ? 20.880 -8.778 12.533 1.00 96.69 822 ARG A O 1
ATOM 6272 N N . LEU A 1 823 ? 19.872 -10.773 12.766 1.00 97.38 823 LEU A N 1
ATOM 6273 C CA . LEU A 1 823 ? 20.939 -11.365 13.583 1.00 97.38 823 LEU A CA 1
ATOM 6274 C C . LEU A 1 823 ? 22.198 -11.632 12.750 1.00 97.38 823 LEU A C 1
ATOM 6276 O O . LEU A 1 823 ? 22.134 -11.952 11.565 1.00 97.38 823 LEU A O 1
ATOM 6280 N N . THR A 1 824 ? 23.352 -11.521 13.399 1.00 97.19 824 THR A N 1
ATOM 6281 C CA . THR A 1 824 ? 24.676 -11.761 12.818 1.00 97.19 824 THR A CA 1
ATOM 6282 C C . THR A 1 824 ? 25.575 -12.492 13.816 1.00 97.19 824 THR A C 1
ATOM 6284 O O . THR A 1 824 ? 25.286 -12.519 15.011 1.00 97.19 824 THR A O 1
ATOM 6287 N N . THR A 1 825 ? 26.726 -12.995 13.366 1.00 96.88 825 THR A N 1
ATOM 6288 C CA . THR A 1 825 ? 27.769 -13.568 14.242 1.00 96.88 825 THR A CA 1
ATOM 6289 C C . THR A 1 825 ? 28.321 -12.578 15.284 1.00 96.88 825 THR A C 1
ATOM 6291 O O . THR A 1 825 ? 28.978 -12.986 16.236 1.00 96.88 825 THR A O 1
ATOM 6294 N N . ALA A 1 826 ? 28.047 -11.275 15.138 1.00 96.31 826 ALA A N 1
ATOM 6295 C CA . ALA A 1 826 ? 28.413 -10.236 16.100 1.00 96.31 826 ALA A CA 1
ATOM 6296 C C . ALA A 1 826 ? 27.343 -9.978 17.183 1.00 96.31 826 ALA A C 1
ATOM 6298 O O . ALA A 1 826 ? 27.570 -9.150 18.071 1.00 96.31 826 ALA A O 1
ATOM 6299 N N . ASP A 1 827 ? 26.180 -10.637 17.110 1.00 98.06 827 ASP A N 1
ATOM 6300 C CA . ASP A 1 827 ? 25.076 -10.445 18.048 1.00 98.06 827 ASP A CA 1
ATOM 6301 C C . ASP A 1 827 ? 25.111 -11.408 19.241 1.00 98.06 827 ASP A C 1
ATOM 6303 O O . ASP A 1 827 ? 25.472 -12.581 19.140 1.00 98.06 827 ASP A O 1
ATOM 6307 N N . VAL A 1 828 ? 24.673 -10.885 20.387 1.00 98.50 828 VAL A N 1
ATOM 6308 C CA . VAL A 1 828 ? 24.607 -11.597 21.664 1.00 98.50 828 VAL A CA 1
ATOM 6309 C C . VAL A 1 828 ? 23.198 -11.440 22.232 1.00 98.50 828 VAL A C 1
ATOM 6311 O O . VAL A 1 828 ? 22.812 -10.354 22.675 1.00 98.50 828 VAL A O 1
ATOM 6314 N N . LEU A 1 829 ? 22.417 -12.519 22.201 1.00 98.56 829 LEU A N 1
ATOM 6315 C CA . LEU A 1 829 ? 21.025 -12.544 22.644 1.00 98.56 829 LEU A CA 1
ATOM 6316 C C . LEU A 1 829 ? 20.907 -12.973 24.111 1.00 98.56 829 LEU A C 1
ATOM 6318 O O . LEU A 1 829 ? 21.130 -14.135 24.440 1.00 98.56 829 LEU A O 1
ATOM 6322 N N . CYS A 1 830 ? 20.433 -12.081 24.979 1.00 98.25 830 CYS A N 1
ATOM 6323 C CA . CYS A 1 830 ? 19.924 -12.467 26.291 1.00 98.25 830 CYS A CA 1
ATOM 6324 C C . CYS A 1 830 ? 18.529 -13.097 26.148 1.00 98.25 830 CYS A C 1
ATOM 6326 O O . CYS A 1 830 ? 17.579 -12.437 25.713 1.00 98.25 830 CYS A O 1
ATOM 6328 N N . CYS A 1 831 ? 18.391 -14.369 26.532 1.00 97.12 831 CYS A N 1
ATOM 6329 C CA . CYS A 1 831 ? 17.143 -15.127 26.445 1.00 97.12 831 CYS A CA 1
ATOM 6330 C C . CYS A 1 831 ? 16.668 -15.643 27.824 1.00 97.12 831 CYS A C 1
ATOM 6332 O O . CYS A 1 831 ? 16.798 -16.824 28.135 1.00 97.12 831 CYS A O 1
ATOM 6334 N N . PRO A 1 832 ? 16.080 -14.783 28.675 1.00 94.00 832 PRO A N 1
ATOM 6335 C CA . PRO A 1 832 ? 15.387 -15.211 29.892 1.00 94.00 832 PRO A CA 1
ATOM 6336 C C . PRO A 1 832 ? 14.209 -16.205 29.713 1.00 94.00 832 PRO A C 1
ATOM 6338 O O . PRO A 1 832 ? 13.941 -16.944 30.664 1.00 94.00 832 PRO A O 1
ATOM 6341 N N . PRO A 1 833 ? 13.474 -16.263 28.575 1.00 91.06 833 PRO A N 1
ATOM 6342 C CA . PRO A 1 833 ? 12.452 -17.288 28.345 1.00 91.06 833 PRO A CA 1
ATOM 6343 C C . PRO A 1 833 ? 12.978 -18.735 28.458 1.00 91.06 833 PRO A C 1
ATOM 6345 O O . PRO A 1 833 ? 14.120 -19.014 28.091 1.00 91.06 833 PRO A O 1
ATOM 6348 N N . PRO A 1 834 ? 12.165 -19.688 28.952 1.00 89.19 834 PRO A N 1
ATOM 6349 C CA . PRO A 1 834 ? 12.649 -21.033 29.248 1.00 89.19 834 PRO A CA 1
ATOM 6350 C C . PRO A 1 834 ? 12.770 -21.932 28.009 1.00 89.19 834 PRO A C 1
ATOM 6352 O O . PRO A 1 834 ? 11.895 -21.917 27.142 1.00 89.19 834 PRO A O 1
ATOM 6355 N N . LEU A 1 835 ? 13.801 -22.783 27.979 1.00 92.62 835 LEU A N 1
ATOM 6356 C CA . LEU A 1 835 ? 14.065 -23.797 26.947 1.00 92.62 835 LEU A CA 1
ATOM 6357 C C . LEU A 1 835 ? 12.957 -24.852 26.827 1.00 92.62 835 LEU A C 1
ATOM 6359 O O . LEU A 1 835 ? 12.720 -25.347 25.731 1.00 92.62 835 LEU A O 1
ATOM 6363 N N . PHE A 1 836 ? 12.219 -25.145 27.908 1.00 88.75 836 PHE A N 1
ATOM 6364 C CA . PHE A 1 836 ? 11.051 -26.034 27.819 1.00 88.75 836 PHE A CA 1
ATOM 6365 C C . PHE A 1 836 ? 9.872 -25.421 27.040 1.00 88.75 836 PHE A C 1
ATOM 6367 O O . PHE A 1 836 ? 8.877 -26.097 26.783 1.00 88.75 836 PHE A O 1
ATOM 6374 N N . HIS A 1 837 ? 9.941 -24.135 26.693 1.00 86.88 837 HIS A N 1
ATOM 6375 C CA . HIS A 1 837 ? 8.941 -23.448 25.893 1.00 86.88 837 HIS A CA 1
ATOM 6376 C C . HIS A 1 837 ? 9.542 -23.073 24.538 1.00 86.88 837 HIS A C 1
ATOM 6378 O O . HIS A 1 837 ? 10.651 -22.547 24.445 1.00 86.88 837 HIS A O 1
ATOM 6384 N N . CYS A 1 838 ? 8.757 -23.242 23.479 1.00 89.12 838 CYS A N 1
ATOM 6385 C CA . CYS A 1 838 ? 9.147 -22.968 22.097 1.00 89.12 838 CYS A CA 1
ATOM 6386 C C . CYS A 1 838 ? 9.701 -21.540 21.857 1.00 89.12 838 CYS A C 1
ATOM 6388 O O . CYS A 1 838 ? 10.469 -21.336 20.925 1.00 89.12 838 CYS A O 1
ATOM 6390 N N . PHE A 1 839 ? 9.390 -20.567 22.727 1.00 87.75 839 PHE A N 1
ATOM 6391 C CA . PHE A 1 839 ? 10.051 -19.249 22.760 1.00 87.75 839 PHE A CA 1
ATOM 6392 C C . PHE A 1 839 ? 11.550 -19.376 23.101 1.00 87.75 839 PHE A C 1
ATOM 6394 O O . PHE A 1 839 ? 12.383 -19.002 22.283 1.00 87.75 839 PHE A O 1
ATOM 6401 N N . GLY A 1 840 ? 11.920 -19.923 24.266 1.00 90.75 840 GLY A N 1
ATOM 6402 C CA . GLY A 1 840 ? 13.331 -20.029 24.662 1.00 90.75 840 GLY A CA 1
ATOM 6403 C C . GLY A 1 840 ? 14.139 -20.952 23.748 1.00 90.75 840 GLY A C 1
ATOM 6404 O O . GLY A 1 840 ? 15.322 -20.703 23.521 1.00 90.75 840 GLY A O 1
ATOM 6405 N N . LEU A 1 841 ? 13.491 -21.975 23.179 1.00 94.94 841 LEU A N 1
ATOM 6406 C CA . LEU A 1 841 ? 14.106 -22.924 22.251 1.00 94.94 841 LEU A CA 1
ATOM 6407 C C . LEU A 1 841 ? 14.228 -22.389 20.813 1.00 94.94 841 LEU A C 1
ATOM 6409 O O . LEU A 1 841 ? 15.336 -22.291 20.298 1.00 94.94 841 LEU A O 1
ATOM 6413 N N . VAL A 1 842 ? 13.119 -22.051 20.145 1.00 96.62 842 VAL A N 1
ATOM 6414 C CA . VAL A 1 842 ? 13.123 -21.753 18.697 1.00 96.62 842 VAL A CA 1
ATOM 6415 C C . VAL A 1 842 ? 13.439 -20.282 18.422 1.00 96.62 842 VAL A C 1
ATOM 6417 O O . VAL A 1 842 ? 14.328 -19.998 17.626 1.00 96.62 842 VAL A O 1
ATOM 6420 N N . LEU A 1 843 ? 12.770 -19.351 19.117 1.00 95.56 843 LEU A N 1
ATOM 6421 C CA . LEU A 1 843 ? 13.049 -17.906 19.018 1.00 95.56 843 LEU A CA 1
ATOM 6422 C C . LEU A 1 843 ? 14.343 -17.516 19.757 1.00 95.56 843 LEU A C 1
ATOM 6424 O O . LEU A 1 843 ? 14.853 -16.419 19.555 1.00 95.56 843 LEU A O 1
ATOM 6428 N N . GLY A 1 844 ? 14.834 -18.370 20.658 1.00 96.50 844 GLY A N 1
ATOM 6429 C CA . GLY A 1 844 ? 16.119 -18.230 21.337 1.00 96.50 844 GLY A CA 1
ATOM 6430 C C . GLY A 1 844 ? 17.205 -19.051 20.648 1.00 96.50 844 GLY A C 1
ATOM 6431 O O . GLY A 1 844 ? 17.781 -18.615 19.652 1.00 96.50 844 GLY A O 1
ATOM 6432 N N . LEU A 1 845 ? 17.493 -20.233 21.204 1.00 97.94 845 LEU A N 1
ATOM 6433 C CA . LEU A 1 845 ? 18.646 -21.069 20.848 1.00 97.94 845 LEU A CA 1
ATOM 6434 C C . LEU A 1 845 ? 18.777 -21.320 19.338 1.00 97.94 845 LEU A C 1
ATOM 6436 O O . LEU A 1 845 ? 19.847 -21.111 18.773 1.00 97.94 845 LEU A O 1
ATOM 6440 N N . LEU A 1 846 ? 17.698 -21.734 18.670 1.00 98.31 846 LEU A N 1
ATOM 6441 C CA . LEU A 1 846 ? 17.764 -22.095 17.252 1.00 98.31 846 LEU A CA 1
ATOM 6442 C C . LEU A 1 846 ? 17.857 -20.880 16.318 1.00 98.31 846 LEU A C 1
ATOM 6444 O O . LEU A 1 846 ? 18.426 -21.013 15.238 1.00 98.31 846 LEU A O 1
ATOM 6448 N N . ALA A 1 847 ? 17.312 -19.717 16.694 1.00 98.00 847 ALA A N 1
ATOM 6449 C CA . ALA A 1 847 ? 17.406 -18.492 15.889 1.00 98.00 847 ALA A CA 1
ATOM 6450 C C . ALA A 1 847 ? 18.810 -17.871 15.961 1.00 98.00 847 ALA A C 1
ATOM 6452 O O . ALA A 1 847 ? 19.301 -17.300 14.988 1.00 98.00 847 ALA A O 1
ATOM 6453 N N . VAL A 1 848 ? 19.474 -18.044 17.105 1.00 97.94 848 VAL A N 1
ATOM 6454 C CA . VAL A 1 848 ? 20.895 -17.738 17.291 1.00 97.94 848 VAL A CA 1
ATOM 6455 C C . VAL A 1 848 ? 21.772 -18.676 16.460 1.00 97.94 848 VAL A C 1
ATOM 6457 O O . VAL A 1 848 ? 22.614 -18.201 15.696 1.00 97.94 848 VAL A O 1
ATOM 6460 N N . ILE A 1 849 ? 21.541 -19.991 16.556 1.00 97.88 849 ILE A N 1
ATOM 6461 C CA . ILE A 1 849 ? 22.346 -20.999 15.851 1.00 97.88 849 ILE A CA 1
ATOM 6462 C C . ILE A 1 849 ? 22.249 -20.836 14.332 1.00 97.88 849 ILE A C 1
ATOM 6464 O O . ILE A 1 849 ? 23.273 -20.910 13.665 1.00 97.88 849 ILE A O 1
ATOM 6468 N N . THR A 1 850 ? 21.080 -20.528 13.758 1.00 97.81 850 THR A N 1
ATOM 6469 C CA . THR A 1 850 ? 20.963 -20.302 12.301 1.00 97.81 850 THR A CA 1
ATOM 6470 C C . THR A 1 850 ? 21.803 -19.133 11.774 1.00 97.81 850 THR A C 1
ATOM 6472 O O . THR A 1 850 ? 22.084 -19.108 10.578 1.00 97.81 850 THR A O 1
ATOM 6475 N N . HIS A 1 851 ? 22.254 -18.219 12.641 1.00 97.81 851 HIS A N 1
ATOM 6476 C CA . HIS A 1 851 ? 23.018 -17.016 12.282 1.00 97.81 851 HIS A CA 1
ATOM 6477 C C . HIS A 1 851 ? 24.470 -17.027 12.787 1.00 97.81 851 HIS A C 1
ATOM 6479 O O . HIS A 1 851 ? 25.181 -16.037 12.607 1.00 97.81 851 HIS A O 1
ATOM 6485 N N . GLY A 1 852 ? 24.917 -18.113 13.431 1.00 97.38 852 GLY A N 1
ATOM 6486 C CA . GLY A 1 852 ? 26.246 -18.192 14.049 1.00 97.38 852 GLY A CA 1
ATOM 6487 C C . GLY A 1 852 ? 26.449 -17.204 15.208 1.00 97.38 852 GLY A C 1
ATOM 6488 O O . GLY A 1 852 ? 27.582 -16.860 15.533 1.00 97.38 852 GLY A O 1
ATOM 6489 N N . ALA A 1 853 ? 25.360 -16.703 15.799 1.00 98.19 853 ALA A N 1
ATOM 6490 C CA . ALA A 1 853 ? 25.375 -15.717 16.879 1.00 98.19 853 ALA A CA 1
ATOM 6491 C C . ALA A 1 853 ? 25.651 -16.376 18.250 1.00 98.19 853 ALA A C 1
ATOM 6493 O O . ALA A 1 853 ? 25.819 -17.596 18.343 1.00 98.19 853 ALA A O 1
ATOM 6494 N N . LYS A 1 854 ? 25.614 -15.590 19.333 1.00 98.31 854 LYS A N 1
ATOM 6495 C CA . LYS A 1 854 ? 25.735 -16.071 20.722 1.00 98.31 854 LYS A CA 1
ATOM 6496 C C . LYS A 1 854 ? 24.415 -15.955 21.492 1.00 98.31 854 LYS A C 1
ATOM 6498 O O . LYS A 1 854 ? 23.729 -14.936 21.392 1.00 98.31 854 LYS A O 1
ATOM 6503 N N . ILE A 1 855 ? 24.089 -16.940 22.335 1.00 98.62 855 ILE A N 1
ATOM 6504 C CA . ILE A 1 855 ? 22.968 -16.878 23.291 1.00 98.62 855 ILE A CA 1
ATOM 6505 C C . ILE A 1 855 ? 23.440 -16.853 24.747 1.00 98.62 855 ILE A C 1
ATOM 6507 O O . ILE A 1 855 ? 24.424 -17.492 25.121 1.00 98.62 855 ILE A O 1
ATOM 6511 N N . VAL A 1 856 ? 22.703 -16.118 25.579 1.00 98.69 856 VAL A N 1
ATOM 6512 C CA . VAL A 1 856 ? 22.935 -15.958 27.013 1.00 98.69 856 VAL A CA 1
ATOM 6513 C C . VAL A 1 856 ? 21.680 -16.355 27.790 1.00 98.69 856 VAL A C 1
ATOM 6515 O O . VAL A 1 856 ? 20.644 -15.699 27.668 1.00 98.69 856 VAL A O 1
ATOM 6518 N N . TYR A 1 857 ? 21.774 -17.388 28.633 1.00 97.81 857 TYR A N 1
ATOM 6519 C CA . TYR A 1 857 ? 20.716 -17.745 29.587 1.00 97.81 857 TYR A CA 1
ATOM 6520 C C . TYR A 1 857 ? 21.098 -17.254 30.996 1.00 97.81 857 TYR A C 1
ATOM 6522 O O . TYR A 1 857 ? 21.988 -17.832 31.622 1.00 97.81 857 TYR A O 1
ATOM 6530 N N . PRO A 1 858 ? 20.462 -16.191 31.528 1.00 96.25 858 PRO A N 1
ATOM 6531 C CA . PRO A 1 858 ? 20.940 -15.520 32.742 1.00 96.25 858 PRO A CA 1
ATOM 6532 C C . PRO A 1 858 ? 20.785 -16.348 34.026 1.00 96.25 858 PRO A C 1
ATOM 6534 O O . PRO A 1 858 ? 21.592 -16.214 34.944 1.00 96.25 858 PRO A O 1
ATOM 6537 N N . ALA A 1 859 ? 19.756 -17.195 34.101 1.00 94.50 859 ALA A N 1
ATOM 6538 C CA . ALA A 1 859 ? 19.396 -17.989 35.274 1.00 94.50 859 ALA A CA 1
ATOM 6539 C C . ALA A 1 859 ? 18.622 -19.259 34.861 1.00 94.50 859 ALA A C 1
ATOM 6541 O O . ALA A 1 859 ? 18.093 -19.328 33.751 1.00 94.50 859 ALA A O 1
ATOM 6542 N N . GLU A 1 860 ? 18.542 -20.251 35.759 1.00 91.75 860 GLU A N 1
ATOM 6543 C CA . GLU A 1 860 ? 17.844 -21.537 35.544 1.00 91.75 860 GLU A CA 1
ATOM 6544 C C . GLU A 1 860 ? 16.355 -21.353 35.189 1.00 91.75 860 GLU A C 1
ATOM 6546 O O . GLU A 1 860 ? 15.788 -22.079 34.369 1.00 91.75 860 GLU A O 1
ATOM 6551 N N . VAL A 1 861 ? 15.739 -20.355 35.819 1.00 87.62 861 VAL A N 1
ATOM 6552 C CA . VAL A 1 861 ? 14.388 -19.835 35.587 1.00 87.62 861 VAL A CA 1
ATOM 6553 C C . VAL A 1 861 ? 14.474 -18.306 35.562 1.00 87.62 861 VAL A C 1
ATOM 6555 O O . VAL A 1 861 ? 15.498 -17.752 35.954 1.00 87.62 861 VAL A O 1
ATOM 6558 N N . PHE A 1 862 ? 13.425 -17.606 35.121 1.00 87.06 862 PHE A N 1
ATOM 6559 C CA . PHE A 1 862 ? 13.448 -16.140 35.033 1.00 87.06 862 PHE A CA 1
ATOM 6560 C C . PHE A 1 862 ? 13.816 -15.467 36.371 1.00 87.06 862 PHE A C 1
ATOM 6562 O O . PHE A 1 862 ? 13.062 -15.545 37.341 1.00 87.06 862 PHE A O 1
ATOM 6569 N N . ASP A 1 863 ? 14.951 -14.762 36.378 1.00 90.56 863 ASP A N 1
ATOM 6570 C CA . ASP A 1 863 ? 15.419 -13.905 37.468 1.00 90.56 863 ASP A CA 1
ATOM 6571 C C . ASP A 1 863 ? 15.804 -12.529 36.905 1.00 90.56 863 ASP A C 1
ATOM 6573 O O . ASP A 1 863 ? 16.611 -12.414 35.975 1.00 90.56 863 ASP A O 1
ATOM 6577 N N . GLY A 1 864 ? 15.190 -11.477 37.447 1.00 89.50 864 GLY A N 1
ATOM 6578 C CA . GLY A 1 864 ? 15.358 -10.110 36.957 1.00 89.50 864 GLY A CA 1
ATOM 6579 C C . GLY A 1 864 ? 16.769 -9.548 37.187 1.00 89.50 864 GLY A C 1
ATOM 6580 O O . GLY A 1 864 ? 17.414 -9.145 36.217 1.00 89.50 864 GLY A O 1
ATOM 6581 N N . PRO A 1 865 ? 17.299 -9.557 38.426 1.00 92.50 865 PRO A N 1
ATOM 6582 C CA . PRO A 1 865 ? 18.653 -9.079 38.710 1.00 92.50 865 PRO A CA 1
ATOM 6583 C C . PRO A 1 865 ? 19.754 -9.823 37.935 1.00 92.50 865 PRO A C 1
ATOM 6585 O O . PRO A 1 865 ? 20.699 -9.189 37.466 1.00 92.50 865 PRO A O 1
ATOM 6588 N N . ALA A 1 866 ? 19.645 -11.144 37.753 1.00 94.38 866 ALA A N 1
ATOM 6589 C CA . ALA A 1 866 ? 20.574 -11.919 36.926 1.00 94.38 866 ALA A CA 1
ATOM 6590 C C . ALA A 1 866 ? 20.475 -11.552 35.442 1.00 94.38 866 ALA A C 1
ATOM 6592 O O . ALA A 1 866 ? 21.500 -11.458 34.772 1.00 94.38 866 ALA A O 1
ATOM 6593 N N . THR A 1 867 ? 19.269 -11.280 34.937 1.00 95.06 867 THR A N 1
ATOM 6594 C CA . THR A 1 867 ? 19.069 -10.788 33.565 1.00 95.06 867 THR A CA 1
ATOM 6595 C C . THR A 1 867 ? 19.723 -9.419 33.359 1.00 95.06 867 THR A C 1
ATOM 6597 O O . THR A 1 867 ? 20.423 -9.233 32.366 1.00 95.06 867 THR A O 1
ATOM 6600 N N . ILE A 1 868 ? 19.566 -8.481 34.304 1.00 93.06 868 ILE A N 1
ATOM 6601 C CA . ILE A 1 868 ? 20.215 -7.157 34.249 1.00 93.06 868 ILE A CA 1
ATOM 6602 C C . ILE A 1 868 ? 21.743 -7.296 34.224 1.00 93.06 868 ILE A C 1
ATOM 6604 O O . ILE A 1 868 ? 22.387 -6.718 33.347 1.00 93.06 868 ILE A O 1
ATOM 6608 N N . ARG A 1 869 ? 22.319 -8.112 35.120 1.00 93.19 869 ARG A N 1
ATOM 6609 C CA . ARG A 1 869 ? 23.766 -8.391 35.125 1.00 93.19 869 ARG A CA 1
ATOM 6610 C C . ARG A 1 869 ? 24.231 -9.020 33.815 1.00 93.19 869 ARG A C 1
ATOM 6612 O O . ARG A 1 869 ? 25.163 -8.511 33.211 1.00 93.19 869 ARG A O 1
ATOM 6619 N N . ALA A 1 870 ? 23.546 -10.050 33.318 1.00 95.25 870 ALA A N 1
ATOM 6620 C CA . ALA A 1 870 ? 23.913 -10.725 32.073 1.00 95.25 870 ALA A CA 1
ATOM 6621 C C . ALA A 1 870 ? 23.897 -9.789 30.849 1.00 95.25 870 ALA A C 1
ATOM 6623 O O . ALA A 1 870 ? 24.790 -9.869 30.010 1.00 95.25 870 ALA A O 1
ATOM 6624 N N . ILE A 1 871 ? 22.936 -8.858 30.763 1.00 95.06 871 ILE A N 1
ATOM 6625 C CA . ILE A 1 871 ? 22.903 -7.829 29.708 1.00 95.06 871 ILE A CA 1
ATOM 6626 C C . ILE A 1 871 ? 24.183 -6.976 29.728 1.00 95.06 871 ILE A C 1
ATOM 6628 O O . ILE A 1 871 ? 24.742 -6.683 28.670 1.00 95.06 871 ILE A O 1
ATOM 6632 N N . GLN A 1 872 ? 24.646 -6.590 30.920 1.00 92.44 872 GLN A N 1
ATOM 6633 C CA . GLN A 1 872 ? 25.818 -5.733 31.116 1.00 92.44 872 GLN A CA 1
ATOM 6634 C C . GLN A 1 872 ? 27.143 -6.501 30.962 1.00 92.44 872 GLN A C 1
ATOM 6636 O O . GLN A 1 872 ? 28.043 -6.034 30.264 1.00 92.44 872 GLN A O 1
ATOM 6641 N N . GLU A 1 873 ? 27.258 -7.676 31.579 1.00 93.19 873 GLU A N 1
ATOM 6642 C CA . GLU A 1 873 ? 28.478 -8.492 31.650 1.00 93.19 873 GLU A CA 1
ATOM 6643 C C . GLU A 1 873 ? 28.766 -9.223 30.328 1.00 93.19 873 GLU A C 1
ATOM 6645 O O . GLU A 1 873 ? 29.897 -9.185 29.848 1.00 93.19 873 GLU A O 1
ATOM 6650 N N . GLU A 1 874 ? 27.750 -9.800 29.673 1.00 95.38 874 GLU A N 1
ATOM 6651 C CA . GLU A 1 874 ? 27.898 -10.425 28.346 1.00 95.38 874 GLU A CA 1
ATOM 6652 C C . GLU A 1 874 ? 27.747 -9.425 27.186 1.00 95.38 874 GLU A C 1
ATOM 6654 O O . GLU A 1 874 ? 27.808 -9.825 26.025 1.00 95.38 874 GLU A O 1
ATOM 6659 N N . GLN A 1 875 ? 27.569 -8.127 27.478 1.00 94.62 875 GLN A N 1
ATOM 6660 C CA . GLN A 1 875 ? 27.495 -7.048 26.480 1.00 94.62 875 GLN A CA 1
ATOM 6661 C C . GLN A 1 875 ? 26.415 -7.283 25.403 1.00 94.62 875 GLN A C 1
ATOM 6663 O O . GLN A 1 875 ? 26.651 -7.095 24.207 1.00 94.62 875 GLN A O 1
ATOM 6668 N N . CYS A 1 876 ? 25.222 -7.700 25.840 1.00 97.94 876 CYS A N 1
ATOM 6669 C CA . CYS A 1 876 ? 24.153 -8.190 24.967 1.00 97.94 876 CYS A CA 1
ATOM 6670 C C . CYS A 1 876 ? 23.670 -7.140 23.948 1.00 97.94 876 CYS A C 1
ATOM 6672 O O . CYS A 1 876 ? 23.460 -5.974 24.292 1.00 97.94 876 CYS A O 1
ATOM 6674 N N . THR A 1 877 ? 23.432 -7.576 22.706 1.00 98.06 877 THR A N 1
ATOM 6675 C CA . THR A 1 877 ? 22.871 -6.758 21.612 1.00 98.06 877 THR A CA 1
ATOM 6676 C C . THR A 1 877 ? 21.374 -6.988 21.399 1.00 98.06 877 THR A C 1
ATOM 6678 O O . THR A 1 877 ? 20.686 -6.107 20.877 1.00 98.06 877 THR A O 1
ATOM 6681 N N . ALA A 1 878 ? 20.842 -8.125 21.856 1.00 97.88 878 ALA A N 1
ATOM 6682 C CA . ALA A 1 878 ? 19.417 -8.430 21.824 1.00 97.88 878 ALA A CA 1
ATOM 6683 C C . ALA A 1 878 ? 18.897 -8.931 23.182 1.00 97.88 878 ALA A C 1
ATOM 6685 O O . ALA A 1 878 ? 19.640 -9.525 23.967 1.00 97.88 878 ALA A O 1
ATOM 6686 N N . LEU A 1 879 ? 17.608 -8.710 23.455 1.00 97.50 879 LEU A N 1
ATOM 6687 C CA . LEU A 1 879 ? 16.927 -9.164 24.675 1.00 97.50 879 LEU A CA 1
ATOM 6688 C C . LEU A 1 879 ? 15.520 -9.686 24.356 1.00 97.50 879 LEU A C 1
ATOM 6690 O O . LEU A 1 879 ? 14.692 -8.951 23.820 1.00 97.50 879 LEU A O 1
ATOM 6694 N N . HIS A 1 880 ? 15.242 -10.949 24.688 1.00 95.38 880 HIS A N 1
ATOM 6695 C CA . HIS A 1 880 ? 13.934 -11.585 24.476 1.00 95.38 880 HIS A CA 1
ATOM 6696 C C . HIS A 1 880 ? 13.112 -11.657 25.768 1.00 95.38 880 HIS A C 1
ATOM 6698 O O . HIS A 1 880 ? 13.657 -11.857 26.850 1.00 95.38 880 HIS A O 1
ATOM 6704 N N . GLY A 1 881 ? 11.785 -11.554 25.671 1.00 87.94 881 GLY A N 1
ATOM 6705 C CA . GLY A 1 881 ? 10.920 -11.703 26.842 1.00 87.94 881 GLY A CA 1
ATOM 6706 C C . GLY A 1 881 ? 9.422 -11.626 26.559 1.00 87.94 881 GLY A C 1
ATOM 6707 O O . GLY A 1 881 ? 8.978 -11.312 25.455 1.00 87.94 881 GLY A O 1
ATOM 6708 N N . VAL A 1 882 ? 8.630 -11.886 27.600 1.00 82.31 882 VAL A N 1
ATOM 6709 C CA . VAL A 1 882 ? 7.192 -11.561 27.631 1.00 82.31 882 VAL A CA 1
ATOM 6710 C C . VAL A 1 882 ? 6.978 -10.231 28.371 1.00 82.31 882 VAL A C 1
ATOM 6712 O O . VAL A 1 882 ? 7.812 -9.887 29.212 1.00 82.31 882 VAL A O 1
ATOM 6715 N N . PRO A 1 883 ? 5.882 -9.479 28.141 1.00 79.88 883 PRO A N 1
ATOM 6716 C CA . PRO A 1 883 ? 5.664 -8.172 28.773 1.00 79.88 883 PRO A CA 1
ATOM 6717 C C . PRO A 1 883 ? 5.860 -8.144 30.298 1.00 79.88 883 PRO A C 1
ATOM 6719 O O . PRO A 1 883 ? 6.525 -7.247 30.805 1.00 79.88 883 PRO A O 1
ATOM 6722 N N . ALA A 1 884 ? 5.390 -9.166 31.024 1.00 73.06 884 ALA A N 1
ATOM 6723 C CA . ALA A 1 884 ? 5.570 -9.271 32.476 1.00 73.06 884 ALA A CA 1
ATOM 6724 C C . ALA A 1 884 ? 7.044 -9.422 32.920 1.00 73.06 884 ALA A C 1
ATOM 6726 O O . ALA A 1 884 ? 7.402 -8.982 34.012 1.00 73.06 884 ALA A O 1
ATOM 6727 N N . MET A 1 885 ? 7.913 -10.008 32.085 1.00 82.88 885 MET A N 1
ATOM 6728 C CA . MET A 1 885 ? 9.357 -10.065 32.354 1.00 82.88 885 MET A CA 1
ATOM 6729 C C . MET A 1 885 ? 9.981 -8.678 32.213 1.00 82.88 885 MET A C 1
ATOM 6731 O O . MET A 1 885 ? 10.695 -8.247 33.111 1.00 82.88 885 MET A O 1
ATOM 6735 N N . PHE A 1 886 ? 9.677 -7.956 31.130 1.00 85.62 886 PHE A N 1
ATOM 6736 C CA . PHE A 1 886 ? 10.174 -6.593 30.921 1.00 85.62 886 PHE A CA 1
ATOM 6737 C C . PHE A 1 886 ? 9.677 -5.617 31.995 1.00 85.62 886 PHE A C 1
ATOM 6739 O O . PHE A 1 886 ? 10.467 -4.818 32.488 1.00 85.62 886 PHE A O 1
ATOM 6746 N N . ASP A 1 887 ? 8.412 -5.716 32.405 1.00 77.50 887 ASP A N 1
ATOM 6747 C CA . ASP A 1 887 ? 7.855 -4.901 33.490 1.00 77.50 887 ASP A CA 1
ATOM 6748 C C . ASP A 1 887 ? 8.554 -5.203 34.830 1.00 77.50 887 ASP A C 1
ATOM 6750 O O . ASP A 1 887 ? 9.025 -4.288 35.506 1.00 77.50 887 ASP A O 1
ATOM 6754 N N . THR A 1 888 ? 8.771 -6.491 35.143 1.00 80.38 888 THR A N 1
ATOM 6755 C CA . THR A 1 888 ? 9.578 -6.904 36.306 1.00 80.38 888 THR A CA 1
ATOM 6756 C C . THR A 1 888 ? 10.987 -6.311 36.242 1.00 80.38 888 THR A C 1
ATOM 6758 O O . THR A 1 888 ? 11.425 -5.707 37.218 1.00 80.38 888 THR A O 1
ATOM 6761 N N . LEU A 1 889 ? 11.685 -6.429 35.104 1.00 86.31 889 LEU A N 1
ATOM 6762 C CA . LEU A 1 889 ? 13.036 -5.883 34.913 1.00 86.31 889 LEU A CA 1
ATOM 6763 C C . LEU A 1 889 ? 13.073 -4.372 35.156 1.00 86.31 889 LEU A C 1
ATOM 6765 O O . LEU A 1 889 ? 13.916 -3.898 35.910 1.00 86.31 889 LEU A O 1
ATOM 6769 N N . LEU A 1 890 ? 12.146 -3.625 34.555 1.00 84.94 890 LEU A N 1
ATOM 6770 C CA . LEU A 1 890 ? 12.091 -2.163 34.633 1.00 84.94 890 LEU A CA 1
ATOM 6771 C C . LEU A 1 890 ? 11.619 -1.641 36.003 1.00 84.94 890 LEU A C 1
ATOM 6773 O O . LEU A 1 890 ? 11.870 -0.480 36.320 1.00 84.94 890 LEU A O 1
ATOM 6777 N N . SER A 1 891 ? 10.986 -2.486 36.825 1.00 81.06 891 SER A N 1
ATOM 6778 C CA . SER A 1 891 ? 10.583 -2.162 38.203 1.00 81.06 891 SER A CA 1
ATOM 6779 C C . SER A 1 891 ? 11.709 -2.270 39.247 1.00 81.06 891 SER A C 1
ATOM 6781 O O . SER A 1 891 ? 11.546 -1.796 40.373 1.00 81.06 891 SER A O 1
ATOM 6783 N N . LEU A 1 892 ? 12.841 -2.899 38.906 1.00 84.31 892 LEU A N 1
ATOM 6784 C CA . LEU A 1 892 ? 13.937 -3.155 39.847 1.00 84.31 892 LEU A CA 1
ATOM 6785 C C . LEU A 1 892 ? 14.735 -1.879 40.182 1.00 84.31 892 LEU A C 1
ATOM 6787 O O . LEU A 1 892 ? 14.994 -1.071 39.286 1.00 84.31 892 LEU A O 1
ATOM 6791 N N . PRO A 1 893 ? 15.221 -1.710 41.430 1.00 79.62 893 PRO A N 1
ATOM 6792 C CA . PRO A 1 893 ? 16.133 -0.621 41.793 1.00 79.62 893 PRO A CA 1
ATOM 6793 C C . PRO A 1 893 ? 17.375 -0.548 40.894 1.00 79.62 893 PRO A C 1
ATOM 6795 O O . PRO A 1 893 ? 17.812 0.538 40.515 1.00 79.62 893 PRO A O 1
ATOM 6798 N N . GLU A 1 894 ? 17.911 -1.698 40.486 1.00 77.88 894 GLU A N 1
ATOM 6799 C CA . GLU A 1 894 ? 19.039 -1.816 39.564 1.00 77.88 894 GLU A CA 1
ATOM 6800 C C . GLU A 1 894 ? 18.726 -1.210 38.185 1.00 77.88 894 GLU A C 1
ATOM 6802 O O . GLU A 1 894 ? 19.602 -0.596 37.571 1.00 77.88 894 GLU A O 1
ATOM 6807 N N . ALA A 1 895 ? 17.473 -1.274 37.719 1.00 74.81 895 ALA A N 1
ATOM 6808 C CA . ALA A 1 895 ? 17.057 -0.675 36.451 1.00 74.81 895 ALA A CA 1
ATOM 6809 C C . ALA A 1 895 ? 17.021 0.863 36.477 1.00 74.81 895 ALA A C 1
ATOM 6811 O O . ALA A 1 895 ? 17.086 1.502 35.422 1.00 74.81 895 ALA A O 1
ATOM 6812 N N . ALA A 1 896 ? 17.024 1.491 37.659 1.00 72.69 896 ALA A N 1
ATOM 6813 C CA . ALA A 1 896 ? 17.250 2.932 37.767 1.00 72.69 896 ALA A CA 1
ATOM 6814 C C . ALA A 1 896 ? 18.671 3.332 37.320 1.00 72.69 896 ALA A C 1
ATOM 6816 O O . ALA A 1 896 ? 18.855 4.451 36.840 1.00 72.69 896 ALA A O 1
ATOM 6817 N N . SER A 1 897 ? 19.647 2.415 37.417 1.00 70.81 897 SER A N 1
ATOM 6818 C CA . SER A 1 897 ? 21.026 2.612 36.942 1.00 70.81 897 SER A CA 1
ATOM 6819 C C . SER A 1 897 ? 21.229 2.310 35.450 1.00 70.81 897 SER A C 1
ATOM 6821 O O . SER A 1 897 ? 22.284 2.637 34.903 1.00 70.81 897 SER A O 1
ATOM 6823 N N . LEU A 1 898 ? 20.231 1.718 34.777 1.00 77.88 898 LEU A N 1
ATOM 6824 C CA . LEU A 1 898 ? 20.301 1.440 33.344 1.00 77.88 898 LEU A CA 1
ATOM 6825 C C . LEU A 1 898 ? 20.206 2.734 32.528 1.00 77.88 898 LEU A C 1
ATOM 6827 O O . LEU A 1 898 ? 19.303 3.561 32.697 1.00 77.88 898 LEU A O 1
ATOM 6831 N N . ASP A 1 899 ? 21.175 2.863 31.627 1.00 78.94 899 ASP A N 1
ATOM 6832 C CA . ASP A 1 899 ? 21.408 3.996 30.748 1.00 78.94 899 ASP A CA 1
ATOM 6833 C C . ASP A 1 899 ? 21.621 3.450 29.336 1.00 78.94 899 ASP A C 1
ATOM 6835 O O . ASP A 1 899 ? 22.622 2.782 29.069 1.00 78.94 899 ASP A O 1
ATOM 6839 N N . ALA A 1 900 ? 20.679 3.741 28.438 1.00 82.25 900 ALA A N 1
ATOM 6840 C CA . ALA A 1 900 ? 20.692 3.271 27.058 1.00 82.25 900 ALA A CA 1
ATOM 6841 C C . ALA A 1 900 ? 21.978 3.643 26.292 1.00 82.25 900 ALA A C 1
ATOM 6843 O O . ALA A 1 900 ? 22.352 2.931 25.368 1.00 82.25 900 ALA A O 1
ATOM 6844 N N . SER A 1 901 ? 22.692 4.707 26.687 1.00 83.38 901 SER A N 1
ATOM 6845 C CA . SER A 1 901 ? 23.971 5.098 26.069 1.00 83.38 901 SER A CA 1
ATOM 6846 C C . SER A 1 901 ? 25.162 4.216 26.472 1.00 83.38 901 SER A C 1
ATOM 6848 O O . SER A 1 901 ? 26.227 4.307 25.861 1.00 83.38 901 SER A O 1
ATOM 6850 N N . LYS A 1 902 ? 24.995 3.363 27.493 1.00 85.25 902 LYS A N 1
ATOM 6851 C CA . LYS A 1 902 ? 26.018 2.443 28.023 1.00 85.25 902 LYS A CA 1
ATOM 6852 C C . LYS A 1 902 ? 25.717 0.964 27.745 1.00 85.25 902 LYS A C 1
ATOM 6854 O O . LYS A 1 902 ? 26.508 0.103 28.124 1.00 85.25 902 LYS A O 1
ATOM 6859 N N . LEU A 1 903 ? 24.578 0.663 27.121 1.00 91.25 903 LEU A N 1
ATOM 6860 C CA . LEU A 1 903 ? 24.174 -0.686 26.722 1.00 91.25 903 LEU A CA 1
ATOM 6861 C C . LEU A 1 903 ? 24.458 -0.898 25.229 1.00 91.25 903 LEU A C 1
ATOM 6863 O O . LEU A 1 903 ? 24.503 0.056 24.458 1.00 91.25 903 LEU A O 1
ATOM 6867 N N . ARG A 1 904 ? 24.617 -2.160 24.811 1.00 95.12 904 ARG A N 1
ATOM 6868 C CA . ARG A 1 904 ? 24.751 -2.534 23.389 1.00 95.12 904 ARG A CA 1
ATOM 6869 C C . ARG A 1 904 ? 23.449 -3.045 22.762 1.00 95.12 904 ARG A C 1
ATOM 6871 O O . ARG A 1 904 ? 23.445 -3.398 21.584 1.00 95.12 904 ARG A O 1
ATOM 6878 N N . LEU A 1 905 ? 22.360 -3.074 23.534 1.00 96.25 905 LEU A N 1
ATOM 6879 C CA . LEU A 1 905 ? 21.045 -3.540 23.104 1.00 96.25 905 LEU A CA 1
ATOM 6880 C C . LEU A 1 905 ? 20.489 -2.673 21.962 1.00 96.25 905 LEU A C 1
ATOM 6882 O O . LEU A 1 905 ? 20.245 -1.482 22.140 1.00 96.25 905 LEU A O 1
ATOM 6886 N N . ARG A 1 906 ? 20.237 -3.302 20.810 1.00 94.88 906 ARG A N 1
ATOM 6887 C CA . ARG A 1 906 ? 19.589 -2.702 19.631 1.00 94.88 906 ARG A CA 1
ATOM 6888 C C . ARG A 1 906 ? 18.187 -3.267 19.388 1.00 94.88 906 ARG A C 1
ATOM 6890 O O . ARG A 1 906 ? 17.258 -2.505 19.124 1.00 94.88 906 ARG A O 1
ATOM 6897 N N . THR A 1 907 ? 18.017 -4.585 19.527 1.00 95.25 907 THR A N 1
ATOM 6898 C CA . THR A 1 907 ? 16.839 -5.343 19.065 1.00 95.25 907 THR A CA 1
ATOM 6899 C C . THR A 1 907 ? 16.364 -6.377 20.100 1.00 95.25 907 THR A C 1
ATOM 6901 O O . THR A 1 907 ? 16.848 -6.423 21.232 1.00 95.25 907 THR A O 1
ATOM 6904 N N . GLY A 1 908 ? 15.389 -7.201 19.723 1.00 94.31 908 GLY A N 1
ATOM 6905 C CA . GLY A 1 908 ? 14.847 -8.305 20.507 1.00 94.31 908 GLY A CA 1
ATOM 6906 C C . GLY A 1 908 ? 13.347 -8.493 20.292 1.00 94.31 908 GLY A C 1
ATOM 6907 O O . GLY A 1 908 ? 12.655 -7.586 19.825 1.00 94.31 908 GLY A O 1
ATOM 6908 N N . ILE A 1 909 ? 12.842 -9.676 20.636 1.00 92.88 909 ILE A N 1
ATOM 6909 C CA . ILE A 1 909 ? 11.417 -10.013 20.596 1.00 92.88 909 ILE A CA 1
ATOM 6910 C C . ILE A 1 909 ? 10.750 -9.755 21.947 1.00 92.88 909 ILE A C 1
ATOM 6912 O O . ILE A 1 909 ? 11.135 -10.329 22.972 1.00 92.88 909 ILE A O 1
ATOM 6916 N N . ILE A 1 910 ? 9.662 -8.986 21.908 1.00 86.19 910 ILE A N 1
ATOM 6917 C CA . ILE A 1 910 ? 8.642 -8.957 22.958 1.00 86.19 910 ILE A CA 1
ATOM 6918 C C . ILE A 1 910 ? 7.368 -9.631 22.428 1.00 86.19 910 ILE A C 1
ATOM 6920 O O . ILE A 1 910 ? 6.803 -9.220 21.416 1.00 86.19 910 ILE A O 1
ATOM 6924 N N . ALA A 1 911 ? 6.952 -10.726 23.069 1.00 78.06 911 ALA A N 1
ATOM 6925 C CA . ALA A 1 911 ? 5.898 -11.597 22.539 1.00 78.06 911 ALA A CA 1
ATOM 6926 C C . ALA A 1 911 ? 5.126 -12.356 23.631 1.00 78.06 911 ALA A C 1
ATOM 6928 O O . ALA A 1 911 ? 5.402 -12.250 24.825 1.00 78.06 911 ALA A O 1
ATOM 6929 N N . GLY A 1 912 ? 4.136 -13.151 23.216 1.00 64.81 912 GLY A N 1
ATOM 6930 C CA . GLY A 1 912 ? 3.390 -14.070 24.085 1.00 64.81 912 GLY A CA 1
ATOM 6931 C C . GLY A 1 912 ? 2.211 -13.456 24.852 1.00 64.81 912 GLY A C 1
ATOM 6932 O O . GLY A 1 912 ? 1.364 -14.218 25.321 1.00 64.81 912 GLY A O 1
ATOM 6933 N N . ALA A 1 913 ? 2.129 -12.126 24.929 1.00 65.12 913 ALA A N 1
ATOM 6934 C CA . ALA A 1 913 ? 0.970 -11.345 25.367 1.00 65.12 913 ALA A CA 1
ATOM 6935 C C . ALA A 1 913 ? 0.988 -9.950 24.691 1.00 65.12 913 ALA A C 1
ATOM 6937 O O . ALA A 1 913 ? 2.064 -9.521 24.263 1.00 65.12 913 ALA A O 1
ATOM 6938 N N . PRO A 1 914 ? -0.153 -9.236 24.598 1.00 65.44 914 PRO A N 1
ATOM 6939 C CA . PRO A 1 914 ? -0.208 -7.859 24.095 1.00 65.44 914 PRO A CA 1
ATOM 6940 C C . PRO A 1 914 ? 0.712 -6.909 24.871 1.00 65.44 914 PRO A C 1
ATOM 6942 O O . PRO A 1 914 ? 0.901 -7.065 26.079 1.00 65.44 914 PRO A O 1
ATOM 6945 N N . VAL A 1 915 ? 1.286 -5.919 24.182 1.00 68.62 915 VAL A N 1
ATOM 6946 C CA . VAL A 1 915 ? 2.349 -5.066 24.732 1.00 68.62 915 VAL A CA 1
ATOM 6947 C C . VAL A 1 915 ? 1.811 -3.676 25.105 1.00 68.62 915 VAL A C 1
ATOM 6949 O O . VAL A 1 915 ? 1.379 -2.934 24.221 1.00 68.62 915 VAL A O 1
ATOM 6952 N N . PRO A 1 916 ? 1.859 -3.259 26.385 1.00 68.38 916 PRO A N 1
ATOM 6953 C CA . PRO A 1 916 ? 1.431 -1.920 26.783 1.00 68.38 916 PRO A CA 1
ATOM 6954 C C . PRO A 1 916 ? 2.319 -0.810 26.201 1.00 68.38 916 PRO A C 1
ATOM 6956 O O . PRO A 1 916 ? 3.545 -0.915 26.193 1.00 68.38 916 PRO A O 1
ATOM 6959 N N . ARG A 1 917 ? 1.711 0.316 25.800 1.00 67.81 917 ARG A N 1
ATOM 6960 C CA . ARG A 1 917 ? 2.428 1.480 25.237 1.00 67.81 917 ARG A CA 1
ATOM 6961 C C . ARG A 1 917 ? 3.576 1.984 26.122 1.00 67.81 917 ARG A C 1
ATOM 6963 O O . ARG A 1 917 ? 4.673 2.188 25.612 1.00 67.81 917 ARG A O 1
ATOM 6970 N N . TYR A 1 918 ? 3.333 2.144 27.427 1.00 72.69 918 TYR A N 1
ATOM 6971 C CA . TYR A 1 918 ? 4.348 2.646 28.366 1.00 72.69 918 TYR A CA 1
ATOM 6972 C C . TYR A 1 918 ? 5.587 1.740 28.408 1.00 72.69 918 TYR A C 1
ATOM 6974 O O . TYR A 1 918 ? 6.707 2.222 28.548 1.00 72.69 918 TYR A O 1
ATOM 6982 N N . LEU A 1 919 ? 5.391 0.427 28.251 1.00 73.50 919 LEU A N 1
ATOM 6983 C CA . LEU A 1 919 ? 6.465 -0.552 28.302 1.00 73.50 919 LEU A CA 1
ATOM 6984 C C . LEU A 1 919 ? 7.392 -0.383 27.094 1.00 73.50 919 LEU A C 1
ATOM 6986 O O . LEU A 1 919 ? 8.605 -0.359 27.258 1.00 73.50 919 LEU A O 1
ATOM 6990 N N . MET A 1 920 ? 6.832 -0.165 25.900 1.00 75.44 920 MET A N 1
ATOM 6991 C CA . MET A 1 920 ? 7.599 0.084 24.669 1.00 75.44 920 MET A CA 1
ATOM 6992 C C . MET A 1 920 ? 8.363 1.415 24.712 1.00 75.44 920 MET A C 1
ATOM 6994 O O . MET A 1 920 ? 9.511 1.481 24.275 1.00 75.44 920 MET A O 1
ATOM 6998 N N . GLU A 1 921 ? 7.774 2.458 25.303 1.00 80.19 921 GLU A N 1
ATOM 6999 C CA . GLU A 1 921 ? 8.462 3.732 25.559 1.00 80.19 921 GLU A CA 1
ATOM 7000 C C . GLU A 1 921 ? 9.662 3.544 26.513 1.00 80.19 921 GLU A C 1
ATOM 7002 O O . GLU A 1 921 ? 10.712 4.163 26.313 1.00 80.19 921 GLU A O 1
ATOM 7007 N N . LEU A 1 922 ? 9.568 2.629 27.487 1.00 83.56 922 LEU A N 1
ATOM 7008 C CA . LEU A 1 922 ? 10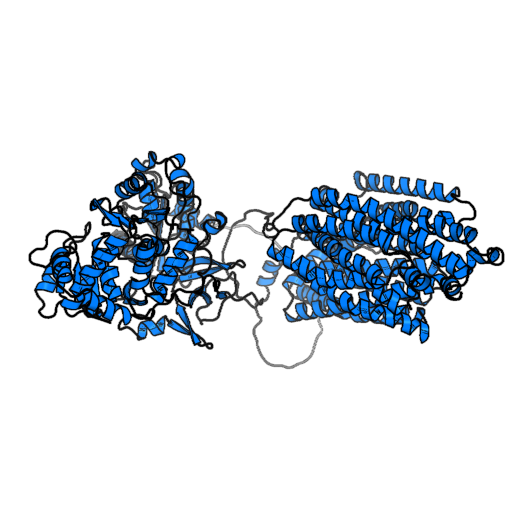.687 2.236 28.353 1.00 83.56 922 LEU A CA 1
ATOM 7009 C C . LEU A 1 922 ? 11.722 1.339 27.645 1.00 83.56 922 LEU A C 1
ATOM 7011 O O . LEU A 1 922 ? 12.914 1.558 27.849 1.00 83.56 922 LEU A O 1
ATOM 7015 N N . LEU A 1 923 ? 11.331 0.393 26.778 1.00 88.00 923 LEU A N 1
ATOM 7016 C CA . LEU A 1 923 ? 12.295 -0.412 25.998 1.00 88.00 923 LEU A CA 1
ATOM 7017 C C . LEU A 1 923 ? 13.231 0.486 25.174 1.00 88.00 923 LEU A C 1
ATOM 7019 O O . LEU A 1 923 ? 14.450 0.314 25.202 1.00 88.00 923 LEU A O 1
ATOM 7023 N N . VAL A 1 924 ? 12.671 1.496 24.501 1.00 88.31 924 VAL A N 1
ATOM 7024 C CA . VAL A 1 924 ? 13.455 2.459 23.716 1.00 88.31 924 VAL A CA 1
ATOM 7025 C C . VAL A 1 924 ? 14.290 3.368 24.626 1.00 88.31 924 VAL A C 1
ATOM 7027 O O . VAL A 1 924 ? 15.497 3.487 24.430 1.00 88.31 924 VAL A O 1
ATOM 7030 N N . SER A 1 925 ? 13.678 4.007 25.632 1.00 86.44 925 SER A N 1
ATOM 7031 C CA . SER A 1 925 ? 14.339 5.071 26.415 1.00 86.44 925 SER A CA 1
ATOM 7032 C C . SER A 1 925 ? 15.279 4.587 27.527 1.00 86.44 925 SER A C 1
ATOM 7034 O O . SER A 1 925 ? 16.209 5.311 27.886 1.00 86.44 925 SER A O 1
ATOM 7036 N N . LYS A 1 926 ? 15.066 3.385 28.077 1.00 86.56 926 LYS A N 1
ATOM 7037 C CA . LYS A 1 926 ? 15.904 2.797 29.138 1.00 86.56 926 LYS A CA 1
ATOM 7038 C C . LYS A 1 926 ? 16.836 1.702 28.645 1.00 86.56 926 LYS A C 1
ATOM 7040 O O . LYS A 1 926 ? 17.956 1.622 29.141 1.00 86.56 926 LYS A O 1
ATOM 7045 N N . LEU A 1 927 ? 16.394 0.878 27.694 1.00 90.69 927 LEU A N 1
ATOM 7046 C CA . LEU A 1 927 ? 17.179 -0.261 27.206 1.00 90.69 927 LEU A CA 1
ATOM 7047 C C . LEU A 1 927 ? 17.846 -0.005 25.848 1.00 90.69 927 LEU A C 1
ATOM 7049 O O . LEU A 1 927 ? 18.639 -0.832 25.423 1.00 90.69 927 LEU A O 1
ATOM 7053 N N . GLY A 1 928 ? 17.560 1.112 25.168 1.00 89.75 928 GLY A N 1
ATOM 7054 C CA . GLY A 1 928 ? 18.156 1.449 23.865 1.00 89.75 928 GLY A CA 1
ATOM 7055 C C . GLY A 1 928 ? 17.590 0.659 22.679 1.00 89.75 928 GLY A C 1
ATOM 7056 O O . GLY A 1 928 ? 17.990 0.895 21.539 1.00 89.75 928 GLY A O 1
ATOM 7057 N N . MET A 1 929 ? 16.625 -0.233 22.926 1.00 92.50 929 MET A N 1
ATOM 7058 C CA . MET A 1 929 ? 16.062 -1.153 21.939 1.00 92.50 929 MET A CA 1
ATOM 7059 C C . MET A 1 929 ? 15.186 -0.400 20.923 1.00 92.50 929 MET A C 1
ATOM 7061 O O . MET A 1 929 ? 13.973 -0.309 21.088 1.00 92.50 929 MET A O 1
ATOM 7065 N N . GLN A 1 930 ? 15.786 0.157 19.871 1.00 89.94 930 GLN A N 1
ATOM 7066 C CA . GLN A 1 930 ? 15.080 0.859 18.785 1.00 89.94 930 GLN A CA 1
ATOM 7067 C C . GLN A 1 930 ? 14.565 -0.097 17.694 1.00 89.94 930 GLN A C 1
ATOM 7069 O O . GLN A 1 930 ? 13.575 0.190 17.018 1.00 89.94 930 GLN A O 1
ATOM 7074 N N . GLU A 1 931 ? 15.192 -1.264 17.557 1.00 93.50 931 GLU A N 1
ATOM 7075 C CA . GLU A 1 931 ? 14.945 -2.270 16.516 1.00 93.50 931 GLU A CA 1
ATOM 7076 C C . GLU A 1 931 ? 14.123 -3.466 17.027 1.00 93.50 931 GLU A C 1
ATOM 7078 O O . GLU A 1 931 ? 14.103 -4.514 16.386 1.00 93.50 931 GLU A O 1
ATOM 7083 N N . PHE A 1 932 ? 13.482 -3.368 18.201 1.00 90.62 932 PHE A N 1
ATOM 7084 C CA . PHE A 1 932 ? 12.679 -4.470 18.750 1.00 90.62 932 PHE A CA 1
ATOM 7085 C C . PHE A 1 932 ? 11.520 -4.855 17.817 1.00 90.62 932 PHE A C 1
ATOM 7087 O O . PHE A 1 932 ? 10.963 -3.995 17.127 1.00 90.62 932 PHE A O 1
ATOM 7094 N N . THR A 1 933 ? 11.129 -6.131 17.825 1.00 91.38 933 THR A N 1
ATOM 7095 C CA . THR A 1 933 ? 10.031 -6.652 16.997 1.00 91.38 933 THR A CA 1
ATOM 7096 C C . THR A 1 933 ? 8.943 -7.314 17.843 1.00 91.38 933 THR A C 1
ATOM 7098 O O . THR A 1 933 ? 9.211 -7.961 18.858 1.00 91.38 933 THR A O 1
ATOM 7101 N N . SER A 1 934 ? 7.696 -7.143 17.405 1.00 85.56 934 SER A N 1
ATOM 7102 C CA . SER A 1 934 ? 6.540 -7.896 17.894 1.00 85.56 934 SER A CA 1
ATOM 7103 C C . SER A 1 934 ? 6.447 -9.213 17.117 1.00 85.56 934 SER A C 1
ATOM 7105 O O . SER A 1 934 ? 6.621 -9.215 15.896 1.00 85.56 934 SER A O 1
ATOM 7107 N N . SER A 1 935 ? 6.177 -10.323 17.810 1.00 89.62 935 SER A N 1
ATOM 7108 C CA . SER A 1 935 ? 6.111 -11.673 17.225 1.00 89.62 935 SER A CA 1
ATOM 7109 C C . SER A 1 935 ? 4.879 -12.431 17.720 1.00 89.62 935 SER A C 1
ATOM 7111 O O . SER A 1 935 ? 4.513 -12.326 18.896 1.00 89.62 935 SER A O 1
ATOM 7113 N N . TYR A 1 936 ? 4.243 -13.208 16.842 1.00 92.38 936 TYR A N 1
ATOM 7114 C CA . TYR A 1 936 ? 3.074 -14.024 17.173 1.00 92.38 936 TYR A CA 1
ATOM 7115 C C . TYR A 1 936 ? 3.113 -15.411 16.532 1.00 92.38 936 TYR A C 1
ATOM 7117 O O . TYR A 1 936 ? 3.463 -15.575 15.363 1.00 92.38 936 TYR A O 1
ATOM 7125 N N . GLY A 1 937 ? 2.622 -16.384 17.296 1.00 90.25 937 GLY A N 1
ATOM 7126 C CA . GLY A 1 937 ? 2.179 -17.686 16.832 1.00 90.25 937 GLY A CA 1
ATOM 7127 C C . GLY A 1 937 ? 1.960 -18.637 18.009 1.00 90.25 937 GLY A C 1
ATOM 7128 O O . GLY A 1 937 ? 1.801 -18.220 19.164 1.00 90.25 937 GLY A O 1
ATOM 7129 N N . LEU A 1 938 ? 1.937 -19.927 17.695 1.00 90.19 938 LEU A N 1
ATOM 7130 C CA . LEU A 1 938 ? 1.567 -21.025 18.578 1.00 90.19 938 LEU A CA 1
ATOM 7131 C C . LEU A 1 938 ? 2.449 -22.245 18.301 1.00 90.19 938 LEU A C 1
ATOM 7133 O O . LEU A 1 938 ? 2.954 -22.408 17.192 1.00 90.19 938 LEU A O 1
ATOM 7137 N N . THR A 1 939 ? 2.626 -23.106 19.305 1.00 88.44 939 THR A N 1
ATOM 7138 C CA . THR A 1 939 ? 3.475 -24.305 19.221 1.00 88.44 939 THR A CA 1
ATOM 7139 C C . THR A 1 939 ? 3.143 -25.167 18.006 1.00 88.44 939 THR A C 1
ATOM 7141 O O . THR A 1 939 ? 4.041 -25.587 17.285 1.00 88.44 939 THR A O 1
ATOM 7144 N N . GLU A 1 940 ? 1.853 -25.394 17.763 1.00 94.31 940 GLU A N 1
ATOM 7145 C CA . GLU A 1 940 ? 1.303 -26.191 16.664 1.00 94.31 940 GLU A CA 1
ATOM 7146 C C . GLU A 1 940 ? 1.673 -25.661 15.260 1.00 94.31 940 GLU A C 1
ATOM 7148 O O . GLU A 1 940 ? 1.539 -26.380 14.273 1.00 94.31 940 GLU A O 1
ATOM 7153 N N . ALA A 1 941 ? 2.180 -24.430 15.163 1.00 94.56 941 ALA A N 1
ATOM 7154 C CA . ALA A 1 941 ? 2.616 -23.791 13.926 1.00 94.56 941 ALA A CA 1
ATOM 7155 C C . ALA A 1 941 ? 4.089 -23.355 13.964 1.00 94.56 941 ALA A C 1
ATOM 7157 O O . ALA A 1 941 ? 4.417 -22.376 13.305 1.00 94.56 941 ALA A O 1
ATOM 7158 N N . SER A 1 942 ? 4.935 -24.036 14.753 1.00 91.88 942 SER A N 1
ATOM 7159 C CA . SER A 1 942 ? 6.384 -23.799 14.914 1.00 91.88 942 SER A CA 1
ATOM 7160 C C . SER A 1 942 ? 6.740 -22.317 15.070 1.00 91.88 942 SER A C 1
ATOM 7162 O O . SER A 1 942 ? 6.841 -21.577 14.104 1.00 91.88 942 SER A O 1
ATOM 7164 N N . PRO A 1 943 ? 6.969 -21.865 16.303 1.00 88.38 943 PRO A N 1
ATOM 7165 C CA . PRO A 1 943 ? 6.138 -20.903 17.026 1.00 88.38 943 PRO A CA 1
ATOM 7166 C C . PRO A 1 943 ? 5.860 -19.521 16.419 1.00 88.38 943 PRO A C 1
ATOM 7168 O O . PRO A 1 943 ? 4.994 -18.847 16.974 1.00 88.38 943 PRO A O 1
ATOM 7171 N N . THR A 1 944 ? 6.530 -19.062 15.359 1.00 94.88 944 THR A N 1
ATOM 7172 C CA . THR A 1 944 ? 6.297 -17.721 14.787 1.00 94.88 944 THR A CA 1
ATOM 7173 C C . THR A 1 944 ? 5.591 -17.799 13.432 1.00 94.88 944 THR A C 1
ATOM 7175 O O . THR A 1 944 ? 6.157 -18.222 12.430 1.00 94.88 944 THR A O 1
ATOM 7178 N N . CYS A 1 945 ? 4.346 -17.329 13.396 1.00 96.25 945 CYS A N 1
ATOM 7179 C CA . CYS A 1 945 ? 3.504 -17.200 12.203 1.00 96.25 945 CYS A CA 1
ATOM 7180 C C . CYS A 1 945 ? 3.602 -15.807 11.560 1.00 96.25 945 CYS A C 1
ATOM 7182 O O . CYS A 1 945 ? 3.563 -15.681 10.335 1.00 96.25 945 CYS A O 1
ATOM 7184 N N . PHE A 1 946 ? 3.744 -14.772 12.393 1.00 96.56 946 PHE A N 1
ATOM 7185 C CA . PHE A 1 946 ? 3.882 -13.368 12.003 1.00 96.56 946 PHE A CA 1
ATOM 7186 C C . PHE A 1 946 ? 4.996 -12.710 12.824 1.00 96.56 946 PHE A C 1
ATOM 7188 O O . PHE A 1 946 ? 5.099 -12.951 14.031 1.00 96.56 946 PHE A O 1
ATOM 7195 N N . ASN A 1 947 ? 5.810 -11.872 12.179 1.00 95.38 947 ASN A N 1
ATOM 7196 C CA . ASN A 1 947 ? 6.833 -11.073 12.853 1.00 95.38 947 ASN A CA 1
ATOM 7197 C C . ASN A 1 947 ? 6.945 -9.688 12.209 1.00 95.38 947 ASN A C 1
ATOM 7199 O O . ASN A 1 947 ? 6.842 -9.549 10.988 1.00 95.38 947 ASN A O 1
ATOM 7203 N N . ALA A 1 948 ? 7.191 -8.658 13.016 1.00 92.81 948 ALA A N 1
ATOM 7204 C CA . ALA A 1 948 ? 7.560 -7.334 12.514 1.00 92.81 948 ALA A CA 1
ATOM 7205 C C . ALA A 1 948 ? 8.985 -7.329 11.923 1.00 92.81 948 ALA A C 1
ATOM 7207 O O . ALA A 1 948 ? 9.796 -8.204 12.239 1.00 92.81 948 ALA A O 1
ATOM 7208 N N . PHE A 1 949 ? 9.306 -6.341 11.089 1.00 93.62 949 PHE A N 1
ATOM 7209 C CA . PHE A 1 949 ? 10.687 -5.990 10.739 1.00 93.62 949 PHE A CA 1
ATOM 7210 C C . PHE A 1 949 ? 11.276 -4.990 11.749 1.00 93.62 949 PHE A C 1
ATOM 7212 O O . PHE A 1 949 ? 10.553 -4.222 12.385 1.00 93.62 949 PHE A O 1
ATOM 7219 N N . THR A 1 950 ? 12.606 -4.957 11.873 1.00 92.12 950 THR A N 1
ATOM 7220 C CA . THR A 1 950 ? 13.330 -4.001 12.738 1.00 92.12 950 THR A CA 1
ATOM 7221 C C . THR A 1 950 ? 13.079 -2.532 12.376 1.00 92.12 950 THR A C 1
ATOM 7223 O O . THR A 1 950 ? 13.108 -1.665 13.248 1.00 92.12 950 THR A O 1
ATOM 7226 N N . ASP A 1 951 ? 12.850 -2.251 11.093 1.00 91.12 951 ASP A N 1
ATOM 7227 C CA . ASP A 1 951 ? 12.627 -0.926 10.504 1.00 91.12 951 ASP A CA 1
ATOM 7228 C C . ASP A 1 951 ? 11.159 -0.639 10.152 1.00 91.12 951 ASP A C 1
ATOM 7230 O O . ASP A 1 951 ? 10.862 0.427 9.609 1.00 91.12 951 ASP A O 1
ATOM 7234 N N . ASP A 1 952 ? 10.225 -1.510 10.558 1.00 88.62 952 ASP A N 1
ATOM 7235 C CA . ASP A 1 952 ? 8.799 -1.174 10.545 1.00 88.62 952 ASP A CA 1
ATOM 7236 C C . ASP A 1 952 ? 8.577 0.150 11.305 1.00 88.62 952 ASP A C 1
ATOM 7238 O O . ASP A 1 952 ? 9.136 0.331 12.404 1.00 88.62 952 ASP A O 1
ATOM 7242 N N . PRO A 1 953 ? 7.730 1.068 10.792 1.00 82.50 953 PRO A N 1
ATOM 7243 C CA . PRO A 1 953 ? 7.375 2.289 11.502 1.00 82.50 953 PRO A CA 1
ATOM 7244 C C . PRO A 1 953 ? 6.904 1.959 12.916 1.00 82.50 953 PRO A C 1
ATOM 7246 O O . PRO A 1 953 ? 6.076 1.068 13.099 1.00 82.50 953 PRO A O 1
ATOM 7249 N N . VAL A 1 954 ? 7.402 2.688 13.923 1.00 75.56 954 VAL A N 1
ATOM 7250 C CA . VAL A 1 954 ? 7.180 2.358 15.346 1.00 75.56 954 VAL A CA 1
ATOM 7251 C C . VAL A 1 954 ? 5.705 2.067 15.636 1.00 75.56 954 VAL A C 1
ATOM 7253 O O . VAL A 1 954 ? 5.400 1.042 16.233 1.00 75.56 954 VAL A O 1
ATOM 7256 N N . ARG A 1 955 ? 4.782 2.902 15.122 1.00 74.19 955 ARG A N 1
ATOM 7257 C CA . ARG A 1 955 ? 3.322 2.710 15.226 1.00 74.19 955 ARG A CA 1
ATOM 7258 C C . ARG A 1 955 ? 2.868 1.310 14.798 1.00 74.19 955 ARG A C 1
ATOM 7260 O O . ARG A 1 955 ? 2.078 0.714 15.520 1.00 74.19 955 ARG A O 1
ATOM 7267 N N . THR A 1 956 ? 3.357 0.804 13.669 1.00 79.94 956 THR A N 1
ATOM 7268 C CA . THR A 1 956 ? 3.018 -0.516 13.122 1.00 79.94 956 THR A CA 1
ATOM 7269 C C . THR A 1 956 ? 3.449 -1.626 14.077 1.00 79.94 956 THR A C 1
ATOM 7271 O O . THR A 1 956 ? 2.653 -2.519 14.364 1.00 79.94 956 THR A O 1
ATOM 7274 N N . ARG A 1 957 ? 4.643 -1.516 14.675 1.00 79.06 957 ARG A N 1
ATOM 7275 C CA . ARG A 1 957 ? 5.118 -2.440 15.721 1.00 79.06 957 ARG A CA 1
ATOM 7276 C C . ARG A 1 957 ? 4.307 -2.363 17.020 1.00 79.06 957 ARG A C 1
ATOM 7278 O O . ARG A 1 957 ? 4.191 -3.376 17.704 1.00 79.06 957 ARG A O 1
ATOM 7285 N N . LEU A 1 958 ? 3.709 -1.204 17.339 1.00 69.19 958 LEU A N 1
ATOM 7286 C CA . LEU A 1 958 ? 2.825 -1.054 18.509 1.00 69.19 958 LEU A CA 1
ATOM 7287 C C . LEU A 1 958 ? 1.426 -1.667 18.306 1.00 69.19 958 LEU A C 1
ATOM 7289 O O . LEU A 1 958 ? 0.760 -1.954 19.296 1.00 69.19 958 LEU A O 1
ATOM 7293 N N . THR A 1 959 ? 0.930 -1.770 17.065 1.00 73.69 959 THR A N 1
ATOM 7294 C CA . THR A 1 959 ? -0.481 -2.123 16.776 1.00 73.69 959 THR A CA 1
ATOM 7295 C C . THR A 1 959 ? -0.668 -3.411 15.976 1.00 73.69 959 THR A C 1
ATOM 7297 O O . THR A 1 959 ? -1.804 -3.818 15.739 1.00 73.69 959 THR A O 1
ATOM 7300 N N . THR A 1 960 ? 0.414 -4.045 15.532 1.00 88.50 960 THR A N 1
ATOM 7301 C CA . THR A 1 960 ? 0.400 -5.273 14.724 1.00 88.50 960 THR A CA 1
ATOM 7302 C C . THR A 1 960 ? 1.448 -6.253 15.246 1.00 88.50 960 THR A C 1
ATOM 7304 O O . THR A 1 960 ? 2.396 -5.866 15.930 1.00 88.50 960 THR A O 1
ATOM 7307 N N . VAL A 1 961 ? 1.305 -7.523 14.882 1.00 88.81 961 VAL A N 1
ATOM 7308 C CA . VAL A 1 961 ? 2.326 -8.564 15.079 1.00 88.81 961 VAL A CA 1
ATOM 7309 C C . VAL A 1 961 ? 3.220 -8.723 13.840 1.00 88.81 961 VAL A C 1
ATOM 7311 O O . VAL A 1 961 ? 3.900 -9.733 13.684 1.00 88.81 961 VAL A O 1
ATOM 7314 N N . GLY A 1 962 ? 3.229 -7.715 12.959 1.00 93.94 962 GLY A N 1
ATOM 7315 C CA . GLY A 1 962 ? 3.981 -7.708 11.710 1.00 93.94 962 GLY A CA 1
ATOM 7316 C C . GLY A 1 962 ? 3.287 -8.428 10.554 1.00 93.94 962 GLY A C 1
ATOM 7317 O O . GLY A 1 962 ? 2.060 -8.553 10.517 1.00 93.94 962 GLY A O 1
ATOM 7318 N N . THR A 1 963 ? 4.095 -8.890 9.601 1.00 96.69 963 THR A N 1
ATOM 7319 C CA . THR A 1 963 ? 3.662 -9.592 8.383 1.00 96.69 963 THR A CA 1
ATOM 7320 C C . THR A 1 963 ? 3.931 -11.094 8.478 1.00 96.69 963 THR A C 1
ATOM 7322 O O . THR A 1 963 ? 4.746 -11.545 9.287 1.00 96.69 963 THR A O 1
ATOM 7325 N N . VAL A 1 964 ? 3.225 -11.879 7.658 1.00 97.38 964 VAL A N 1
ATOM 7326 C CA . VAL A 1 964 ? 3.355 -13.345 7.611 1.00 97.38 964 VAL A CA 1
ATOM 7327 C C . VAL A 1 964 ? 4.788 -13.769 7.243 1.00 97.38 964 VAL A C 1
ATOM 7329 O O . VAL A 1 964 ? 5.485 -13.084 6.487 1.00 97.38 964 VAL A O 1
ATOM 7332 N N . MET A 1 965 ? 5.263 -14.876 7.816 1.00 97.25 965 MET A N 1
ATOM 7333 C CA . MET A 1 965 ? 6.621 -15.388 7.574 1.00 97.25 965 MET A CA 1
ATOM 7334 C C . MET A 1 965 ? 6.800 -15.925 6.137 1.00 97.25 965 MET A C 1
ATOM 7336 O O . MET A 1 965 ? 5.811 -16.334 5.524 1.00 97.25 965 MET A O 1
ATOM 7340 N N . PRO A 1 966 ? 8.032 -15.952 5.581 1.00 97.25 966 PRO A N 1
ATOM 7341 C CA . PRO A 1 966 ? 8.303 -16.559 4.274 1.00 97.25 966 PRO A CA 1
ATOM 7342 C C . PRO A 1 966 ? 7.780 -18.000 4.194 1.00 97.25 966 PRO A C 1
ATOM 7344 O O . PRO A 1 966 ? 7.800 -18.711 5.196 1.00 97.25 966 PRO A O 1
ATOM 7347 N N . HIS A 1 967 ? 7.286 -18.418 3.025 1.00 97.00 967 HIS A N 1
ATOM 7348 C CA . HIS A 1 967 ? 6.651 -19.729 2.759 1.00 97.00 967 HIS A CA 1
ATOM 7349 C C . HIS A 1 967 ? 5.432 -20.104 3.627 1.00 97.00 967 HIS A C 1
ATOM 7351 O O . HIS A 1 967 ? 4.878 -21.192 3.460 1.00 97.00 967 HIS A O 1
ATOM 7357 N N . ALA A 1 968 ? 4.980 -19.233 4.531 1.00 97.12 968 ALA A N 1
ATOM 7358 C CA . ALA A 1 968 ? 3.749 -19.434 5.285 1.00 97.12 968 ALA A CA 1
ATOM 7359 C C . ALA A 1 968 ? 2.533 -18.878 4.523 1.00 97.12 968 ALA A C 1
ATOM 7361 O O . ALA A 1 968 ? 2.624 -17.967 3.693 1.00 97.12 968 ALA A O 1
ATOM 7362 N N . HIS A 1 969 ? 1.361 -19.422 4.823 1.00 97.06 969 HIS A N 1
ATOM 7363 C CA . HIS A 1 969 ? 0.069 -18.942 4.345 1.00 97.06 969 HIS A CA 1
ATOM 7364 C C . HIS A 1 969 ? -0.823 -18.643 5.542 1.00 97.06 969 HIS A C 1
ATOM 7366 O O . HIS A 1 969 ? -0.768 -19.343 6.552 1.00 97.06 969 HIS A O 1
ATOM 7372 N N . ALA A 1 970 ? -1.650 -17.612 5.438 1.00 97.94 970 ALA A N 1
ATOM 7373 C CA . ALA A 1 970 ? -2.554 -17.211 6.503 1.00 97.94 970 ALA A CA 1
ATOM 7374 C C . ALA A 1 970 ? -3.882 -16.739 5.914 1.00 97.94 970 ALA A C 1
ATOM 7376 O O . ALA A 1 970 ? -3.893 -16.045 4.896 1.00 97.94 970 ALA A O 1
ATOM 7377 N N . LYS A 1 971 ? -4.998 -17.082 6.556 1.00 97.25 971 LYS A N 1
ATOM 7378 C CA . LYS A 1 971 ? -6.320 -16.558 6.201 1.00 97.25 971 LYS A CA 1
ATOM 7379 C C . LYS A 1 971 ? -7.149 -16.234 7.441 1.00 97.25 971 LYS A C 1
ATOM 7381 O O . LYS A 1 971 ? -6.963 -16.874 8.472 1.00 97.25 971 LYS A O 1
ATOM 7386 N N . ILE A 1 972 ? -8.049 -15.259 7.331 1.00 97.38 972 ILE A N 1
ATOM 7387 C CA . ILE A 1 972 ? -9.068 -14.975 8.354 1.00 97.38 972 ILE A CA 1
ATOM 7388 C C . ILE A 1 972 ? -10.397 -15.572 7.887 1.00 97.38 972 ILE A C 1
ATOM 7390 O O . ILE A 1 972 ? -10.783 -15.347 6.737 1.00 97.38 972 ILE A O 1
ATOM 7394 N N . VAL A 1 973 ? -11.090 -16.320 8.748 1.00 94.31 973 VAL A N 1
ATOM 7395 C CA . VAL A 1 973 ? -12.371 -16.972 8.419 1.00 94.31 973 VAL A CA 1
ATOM 7396 C C . VAL A 1 973 ? -13.497 -16.662 9.405 1.00 94.31 973 VAL A C 1
ATOM 7398 O O . VAL A 1 973 ? -13.258 -16.274 10.550 1.00 94.31 973 VAL A O 1
ATOM 7401 N N . ASP A 1 974 ? -14.734 -16.856 8.950 1.00 89.50 974 ASP A N 1
ATOM 7402 C CA . ASP A 1 974 ? -15.924 -16.892 9.800 1.00 89.50 974 ASP A CA 1
ATOM 7403 C C . ASP A 1 974 ? -16.091 -18.250 10.519 1.00 89.50 974 ASP A C 1
ATOM 7405 O O . ASP A 1 974 ? -15.227 -19.126 10.467 1.00 89.50 974 ASP A O 1
ATOM 7409 N N . ARG A 1 975 ? -17.218 -18.423 11.222 1.00 81.12 975 ARG A N 1
ATOM 7410 C CA . ARG A 1 975 ? -17.536 -19.650 11.977 1.00 81.12 975 ARG A CA 1
ATOM 7411 C C . ARG A 1 975 ? -17.855 -20.864 11.099 1.00 81.12 975 ARG A C 1
ATOM 7413 O O . ARG A 1 975 ? -17.810 -21.980 11.606 1.00 81.12 975 ARG A O 1
ATOM 7420 N N . ASP A 1 976 ? -18.177 -20.642 9.829 1.00 81.12 976 ASP A N 1
ATOM 7421 C CA . ASP A 1 976 ? -18.515 -21.678 8.852 1.00 81.12 976 ASP A CA 1
ATOM 7422 C C . ASP A 1 976 ? -17.299 -22.027 7.960 1.00 81.12 976 ASP A C 1
ATOM 7424 O O . ASP A 1 976 ? -17.365 -22.933 7.129 1.00 81.12 976 ASP A O 1
ATOM 7428 N N . GLY A 1 977 ? -16.161 -21.345 8.162 1.00 83.38 977 GLY A N 1
ATOM 7429 C CA . GLY A 1 977 ? -14.891 -21.561 7.465 1.00 83.38 977 GLY A CA 1
ATOM 7430 C C . GLY A 1 977 ? -14.705 -20.724 6.193 1.00 83.38 977 GLY A C 1
ATOM 7431 O O . GLY A 1 977 ? -13.688 -20.886 5.505 1.00 83.38 977 GLY A O 1
ATOM 7432 N N . ASN A 1 978 ? -15.636 -19.819 5.867 1.00 89.12 978 ASN A N 1
ATOM 7433 C CA . ASN A 1 978 ? -15.518 -18.941 4.701 1.00 89.12 978 ASN A CA 1
ATOM 7434 C C . ASN A 1 978 ? -14.479 -17.849 4.964 1.00 89.12 978 ASN A C 1
ATOM 7436 O O . ASN A 1 978 ? -14.395 -17.308 6.064 1.00 89.12 978 ASN A O 1
ATOM 7440 N N . VAL A 1 979 ? -13.708 -17.477 3.941 1.00 94.00 979 VAL A N 1
ATOM 7441 C CA . VAL A 1 979 ? -12.692 -16.424 4.076 1.00 94.00 979 VAL A CA 1
ATOM 7442 C C . VAL A 1 979 ? -13.347 -15.049 4.163 1.00 94.00 979 VAL A C 1
ATOM 7444 O O . VAL A 1 979 ? -14.000 -14.609 3.216 1.00 94.00 979 VAL A O 1
ATOM 7447 N N . LEU A 1 980 ? -13.109 -14.351 5.272 1.00 92.88 980 LEU A N 1
ATOM 7448 C CA . LEU A 1 980 ? -13.615 -13.001 5.491 1.00 92.88 980 LEU A CA 1
ATOM 7449 C C . LEU A 1 980 ? -12.852 -11.954 4.664 1.00 92.88 980 LEU A C 1
ATOM 7451 O O . LEU A 1 980 ? -11.690 -12.155 4.308 1.00 92.88 980 LEU A O 1
ATOM 7455 N N . PRO A 1 981 ? -13.468 -10.799 4.382 1.00 89.44 981 PRO A N 1
ATOM 7456 C CA . PRO A 1 981 ? -12.799 -9.584 3.929 1.00 89.44 981 PRO A CA 1
ATOM 7457 C C . PRO A 1 981 ? -11.534 -9.163 4.696 1.00 89.44 981 PRO A C 1
ATOM 7459 O O . PRO A 1 981 ? -11.391 -9.379 5.899 1.00 89.44 981 PRO A O 1
ATOM 7462 N N . VAL A 1 982 ? -10.630 -8.465 4.004 1.00 87.25 982 VAL A N 1
ATOM 7463 C CA . VAL A 1 982 ? -9.588 -7.623 4.621 1.00 87.25 982 VAL A CA 1
ATOM 7464 C C . VAL A 1 982 ? -10.257 -6.487 5.396 1.00 87.25 982 VAL A C 1
ATOM 7466 O O . VAL A 1 982 ? -11.192 -5.859 4.901 1.00 87.25 982 VAL A O 1
ATOM 7469 N N . GLY A 1 983 ? -9.775 -6.234 6.615 1.00 86.06 983 GLY A N 1
ATOM 7470 C CA . GLY A 1 983 ? -10.384 -5.310 7.575 1.00 86.06 983 GLY A CA 1
ATOM 7471 C C . GLY A 1 983 ? -11.440 -5.932 8.499 1.00 86.06 983 GLY A C 1
ATOM 7472 O O . GLY A 1 983 ? -11.770 -5.315 9.511 1.00 86.06 983 GLY A O 1
ATOM 7473 N N . GLU A 1 984 ? -11.926 -7.146 8.220 1.00 89.31 984 GLU A N 1
ATOM 7474 C CA . GLU A 1 984 ? -12.856 -7.866 9.102 1.00 89.31 984 GLU A CA 1
ATOM 7475 C C . GLU A 1 984 ? -12.133 -8.833 10.051 1.00 89.31 984 GLU A C 1
ATOM 7477 O O . GLU A 1 984 ? -11.019 -9.294 9.791 1.00 89.31 984 GLU A O 1
ATOM 7482 N N . LYS A 1 985 ? -12.769 -9.100 11.198 1.00 90.19 985 LYS A N 1
ATOM 7483 C CA . LYS A 1 985 ? -12.239 -9.955 12.265 1.00 90.19 985 LYS A CA 1
ATOM 7484 C C . LYS A 1 985 ? -12.825 -11.356 12.184 1.00 90.19 985 LYS A C 1
ATOM 7486 O O . LYS A 1 985 ? -14.040 -11.501 12.083 1.00 90.19 985 LYS A O 1
ATOM 7491 N N . GLY A 1 986 ? -11.982 -12.363 12.360 1.00 90.75 986 GLY A N 1
ATOM 7492 C CA . GLY A 1 986 ? -12.395 -13.762 12.412 1.00 90.75 986 GLY A CA 1
ATOM 7493 C C . GLY A 1 986 ? -11.298 -14.655 12.972 1.00 90.75 986 GLY A C 1
ATOM 7494 O O . GLY A 1 986 ? -10.324 -14.164 13.548 1.00 90.75 986 GLY A O 1
ATOM 7495 N N . GLU A 1 987 ? -11.440 -15.968 12.808 1.00 94.19 987 GLU A N 1
ATOM 7496 C CA . GLU A 1 987 ? -10.394 -16.901 13.220 1.00 94.19 987 GLU A CA 1
ATOM 7497 C C . GLU A 1 987 ? -9.223 -16.877 12.241 1.00 94.19 987 GLU A C 1
ATOM 7499 O O . GLU A 1 987 ? -9.399 -16.979 11.027 1.00 94.19 987 GLU A O 1
ATOM 7504 N N . LEU A 1 988 ? -8.010 -16.773 12.783 1.00 96.31 988 LEU A N 1
ATOM 7505 C CA . LEU A 1 988 ? -6.790 -16.955 12.013 1.00 96.31 988 LEU A CA 1
ATOM 7506 C C . LEU A 1 988 ? -6.552 -18.449 11.755 1.00 96.31 988 LEU A C 1
ATOM 7508 O O . LEU A 1 988 ? -6.375 -19.226 12.696 1.00 96.31 988 LEU A O 1
ATOM 7512 N N . TRP A 1 989 ? -6.496 -18.848 10.485 1.00 97.06 989 TRP A N 1
ATOM 7513 C CA . TRP A 1 989 ? -6.010 -20.163 10.056 1.00 97.06 989 TRP A CA 1
ATOM 7514 C C . TRP A 1 989 ? -4.639 -20.028 9.384 1.00 97.06 989 TRP A C 1
ATOM 7516 O O . TRP A 1 989 ? -4.425 -19.135 8.560 1.00 97.06 989 TRP A O 1
ATOM 7526 N N . MET A 1 990 ? -3.722 -20.942 9.703 1.00 97.88 990 MET A N 1
ATOM 7527 C CA . MET A 1 990 ? -2.342 -20.962 9.200 1.00 97.88 990 MET A CA 1
ATOM 7528 C C . MET A 1 990 ? -2.078 -22.176 8.304 1.00 97.88 990 MET A C 1
ATOM 7530 O O . MET A 1 990 ? -2.556 -23.267 8.588 1.00 97.88 990 MET A O 1
ATOM 7534 N N . GLY A 1 991 ? -1.273 -22.003 7.260 1.00 97.06 991 GLY A N 1
ATOM 7535 C CA . GLY A 1 991 ? -0.796 -23.050 6.348 1.00 97.06 991 GLY A CA 1
ATOM 7536 C C . GLY A 1 991 ? 0.675 -22.843 5.978 1.00 97.06 991 GLY A C 1
ATOM 7537 O O . GLY A 1 991 ? 1.261 -21.816 6.324 1.00 97.06 991 GLY A O 1
ATOM 7538 N N . GLY A 1 992 ? 1.275 -23.797 5.266 1.00 95.62 992 GLY A N 1
ATOM 7539 C CA . GLY A 1 992 ? 2.687 -23.748 4.853 1.00 95.62 992 GLY A CA 1
ATOM 7540 C C . GLY A 1 992 ? 3.640 -24.555 5.747 1.00 95.62 992 GLY A C 1
ATOM 7541 O O . GLY A 1 992 ? 3.212 -25.368 6.568 1.00 95.62 992 GLY A O 1
ATOM 7542 N N . TYR A 1 993 ? 4.946 -24.351 5.548 1.00 95.88 993 TYR A N 1
ATOM 7543 C CA . TYR A 1 993 ? 6.027 -25.209 6.069 1.00 95.88 993 TYR A CA 1
ATOM 7544 C C . TYR A 1 993 ? 6.088 -25.338 7.605 1.00 95.88 993 TYR A C 1
ATOM 7546 O O . TYR A 1 993 ? 6.701 -26.275 8.110 1.00 95.88 993 TYR A O 1
ATOM 7554 N N . GLN A 1 994 ? 5.519 -24.396 8.361 1.00 95.50 994 GLN A N 1
ATOM 7555 C CA . GLN A 1 994 ? 5.682 -24.306 9.816 1.00 95.50 994 GLN A CA 1
ATOM 7556 C C . GLN A 1 994 ? 4.711 -25.196 10.618 1.00 95.50 994 GLN A C 1
ATOM 7558 O O . GLN A 1 994 ? 4.893 -25.365 11.826 1.00 95.50 994 GLN A O 1
ATOM 7563 N N . LEU A 1 995 ? 3.686 -25.772 9.978 1.00 97.44 995 LEU A N 1
ATOM 7564 C CA . LEU A 1 995 ? 2.689 -26.606 10.661 1.00 97.44 995 LEU A CA 1
ATOM 7565 C C . LEU A 1 995 ? 3.291 -27.895 11.238 1.00 97.44 995 LEU A C 1
ATOM 7567 O O . LEU A 1 995 ? 4.048 -28.594 10.565 1.00 97.44 995 LEU A O 1
ATOM 7571 N N . CYS A 1 996 ? 2.897 -28.238 12.467 1.00 95.88 996 CYS A N 1
ATOM 7572 C CA . CYS A 1 996 ? 3.229 -29.521 13.079 1.00 95.88 996 CYS A CA 1
ATOM 7573 C C . CYS A 1 996 ? 2.641 -30.703 12.283 1.00 95.88 996 CYS A C 1
ATOM 7575 O O . CYS A 1 996 ? 1.663 -30.563 11.550 1.00 95.88 996 CYS A O 1
ATOM 7577 N N . ALA A 1 997 ? 3.180 -31.906 12.486 1.00 95.62 997 ALA A N 1
ATOM 7578 C CA . ALA A 1 997 ? 2.631 -33.140 11.915 1.00 95.62 997 ALA A CA 1
ATOM 7579 C C . ALA A 1 997 ? 1.309 -33.597 12.584 1.00 95.62 997 ALA A C 1
ATOM 7581 O O . ALA A 1 997 ? 0.784 -34.661 12.258 1.00 95.62 997 ALA A O 1
ATOM 7582 N N . GLY A 1 998 ? 0.784 -32.819 13.539 1.00 95.19 998 GLY A N 1
ATOM 7583 C CA . GLY A 1 998 ? -0.401 -33.115 14.345 1.00 95.19 998 GLY A CA 1
ATOM 7584 C C . GLY A 1 998 ? -0.104 -33.248 15.841 1.00 95.19 998 GLY A C 1
ATOM 7585 O O . GLY A 1 998 ? 0.972 -32.880 16.324 1.00 95.19 998 GLY A O 1
ATOM 7586 N N . TYR A 1 999 ? -1.066 -33.795 16.586 1.00 95.06 999 TYR A N 1
ATOM 7587 C CA . TYR A 1 999 ? -0.909 -34.153 17.995 1.00 95.06 999 TYR A CA 1
ATOM 7588 C C . TYR A 1 999 ? -0.547 -35.635 18.158 1.00 95.06 999 TYR A C 1
ATOM 7590 O O . TYR A 1 999 ? -1.217 -36.518 17.616 1.00 95.06 999 TYR A O 1
ATOM 7598 N N . TRP A 1 1000 ? 0.479 -35.908 18.965 1.00 95.06 1000 TRP A N 1
ATOM 7599 C CA . TRP A 1 1000 ? 0.919 -37.263 19.300 1.00 95.06 1000 TRP A CA 1
ATOM 7600 C C . TRP A 1 1000 ? -0.230 -38.094 19.885 1.00 95.06 1000 TRP A C 1
ATOM 7602 O O . TRP A 1 1000 ? -0.948 -37.607 20.760 1.00 95.06 1000 TRP A O 1
ATOM 7612 N N . ASN A 1 1001 ? -0.402 -39.331 19.403 1.00 93.12 1001 ASN A N 1
ATOM 7613 C CA . ASN A 1 1001 ? -1.454 -40.274 19.814 1.00 93.12 1001 ASN A CA 1
ATOM 7614 C C . ASN A 1 1001 ? -2.883 -39.682 19.870 1.00 93.12 1001 ASN A C 1
ATOM 7616 O O . ASN A 1 1001 ? -3.731 -40.176 20.611 1.00 93.12 1001 ASN A O 1
ATOM 7620 N N . ASN A 1 1002 ? -3.173 -38.625 19.099 1.00 90.94 1002 ASN A N 1
ATOM 7621 C CA . ASN A 1 1002 ? -4.469 -37.949 19.131 1.00 90.94 1002 ASN A CA 1
ATOM 7622 C C . ASN A 1 1002 ? -4.896 -37.466 17.733 1.00 90.94 1002 ASN A C 1
ATOM 7624 O O . ASN A 1 1002 ? -4.926 -36.270 17.424 1.00 90.94 1002 ASN A O 1
ATOM 7628 N N . SER A 1 1003 ? -5.215 -38.433 16.871 1.00 91.19 1003 SER A N 1
ATOM 7629 C CA . SER A 1 1003 ? -5.717 -38.205 15.510 1.00 91.19 1003 SER A CA 1
ATOM 7630 C C . SER A 1 1003 ? -7.051 -37.456 15.492 1.00 91.19 1003 SER A C 1
ATOM 7632 O O . SER A 1 1003 ? -7.229 -36.585 14.647 1.00 91.19 1003 SER A O 1
ATOM 7634 N N . GLU A 1 1004 ? -7.947 -37.717 16.449 1.00 89.31 1004 GLU A N 1
ATOM 7635 C CA . GLU A 1 1004 ? -9.231 -37.014 16.593 1.00 89.31 1004 GLU A CA 1
ATOM 7636 C C . GLU A 1 1004 ? -9.022 -35.507 16.784 1.00 89.31 1004 GLU A C 1
ATOM 7638 O O . GLU A 1 1004 ? -9.500 -34.701 15.988 1.00 89.31 1004 GLU A O 1
ATOM 7643 N N . LYS A 1 1005 ? -8.223 -35.108 17.784 1.00 87.06 1005 LYS A N 1
ATOM 7644 C CA . LYS A 1 1005 ? -7.925 -33.693 18.038 1.00 87.06 1005 LYS A CA 1
ATOM 7645 C C . LYS A 1 1005 ? -7.079 -33.062 16.935 1.00 87.06 1005 LYS A C 1
ATOM 7647 O O . LYS A 1 1005 ? -7.142 -31.849 16.763 1.00 87.06 1005 LYS A O 1
ATOM 7652 N N . THR A 1 1006 ? -6.292 -33.862 16.212 1.00 92.00 1006 THR A N 1
ATOM 7653 C CA . THR A 1 1006 ? -5.562 -33.406 15.022 1.00 92.00 1006 THR A CA 1
ATOM 7654 C C . THR A 1 1006 ? -6.541 -33.053 13.908 1.00 92.00 1006 THR A C 1
ATOM 7656 O O . THR A 1 1006 ? -6.500 -31.934 13.417 1.00 92.00 1006 THR A O 1
ATOM 7659 N N . ALA A 1 1007 ? -7.475 -33.946 13.569 1.00 91.69 1007 ALA A N 1
ATOM 7660 C CA . ALA A 1 1007 ? -8.501 -33.698 12.556 1.00 91.69 1007 ALA A CA 1
ATOM 7661 C C . ALA A 1 1007 ? -9.465 -32.557 12.940 1.00 91.69 1007 ALA A C 1
ATOM 7663 O O . ALA A 1 1007 ? -9.951 -31.854 12.061 1.00 91.69 1007 ALA A O 1
ATOM 7664 N N . GLU A 1 1008 ? -9.706 -32.337 14.237 1.00 88.44 1008 GLU A N 1
ATOM 7665 C CA . GLU A 1 1008 ? -10.537 -31.226 14.723 1.00 88.44 1008 GLU A CA 1
ATOM 7666 C C . GLU A 1 1008 ? -9.902 -29.839 14.499 1.00 88.44 1008 GLU A C 1
ATOM 7668 O O . GLU A 1 1008 ? -10.632 -28.862 14.402 1.00 88.44 1008 GLU A O 1
ATOM 7673 N N . VAL A 1 1009 ? -8.565 -29.728 14.438 1.00 90.50 1009 VAL A N 1
ATOM 7674 C CA . VAL A 1 1009 ? -7.874 -28.428 14.263 1.00 90.50 1009 VAL A CA 1
ATOM 7675 C C . VAL A 1 1009 ? -7.035 -28.328 12.989 1.00 90.50 1009 VAL A C 1
ATOM 7677 O O . VAL A 1 1009 ? -6.519 -27.254 12.698 1.00 90.50 1009 VAL A O 1
ATOM 7680 N N . MET A 1 1010 ? -6.858 -29.418 12.238 1.00 94.81 1010 MET A N 1
ATOM 7681 C CA . MET A 1 1010 ? -6.071 -29.466 11.004 1.00 94.81 1010 MET A CA 1
ATOM 7682 C C . MET A 1 1010 ? -6.910 -30.030 9.857 1.00 94.81 1010 MET A C 1
ATOM 7684 O O . MET A 1 1010 ? -7.079 -31.242 9.717 1.00 94.81 1010 MET A O 1
ATOM 7688 N N . THR A 1 1011 ? -7.410 -29.141 9.003 1.00 93.56 1011 THR A N 1
ATOM 7689 C CA . THR A 1 1011 ? -8.315 -29.468 7.889 1.00 93.56 1011 THR A CA 1
ATOM 7690 C C . THR A 1 1011 ? -7.656 -29.175 6.547 1.00 93.56 1011 THR A C 1
ATOM 7692 O O . THR A 1 1011 ? -6.964 -28.164 6.420 1.00 93.56 1011 THR A O 1
ATOM 7695 N N . ARG A 1 1012 ? -7.899 -29.997 5.520 1.00 93.69 1012 ARG A N 1
ATOM 7696 C CA . ARG A 1 1012 ? -7.518 -29.655 4.138 1.00 93.69 1012 ARG A CA 1
ATOM 7697 C C . ARG A 1 1012 ? -8.651 -28.927 3.422 1.00 93.69 1012 ARG A C 1
ATOM 7699 O O . ARG A 1 1012 ? -9.810 -29.268 3.631 1.00 93.69 1012 ARG A O 1
ATOM 7706 N N . ASP A 1 1013 ? -8.307 -27.950 2.588 1.00 88.88 1013 ASP A N 1
ATOM 7707 C CA . ASP A 1 1013 ? -9.259 -27.321 1.667 1.00 88.88 1013 ASP A CA 1
ATOM 7708 C C . ASP A 1 1013 ? -9.388 -28.087 0.336 1.00 88.88 1013 ASP A C 1
ATOM 7710 O O . ASP A 1 1013 ? -8.731 -29.107 0.114 1.00 88.88 1013 ASP A O 1
ATOM 7714 N N . GLU A 1 1014 ? -10.241 -27.582 -0.559 1.00 86.50 1014 GLU A N 1
ATOM 7715 C CA . GLU A 1 1014 ? -10.518 -28.161 -1.884 1.00 86.50 1014 GLU A CA 1
ATOM 7716 C C . GLU A 1 1014 ? -9.277 -28.258 -2.792 1.00 86.50 1014 GLU A C 1
ATOM 7718 O O . GLU A 1 1014 ? -9.229 -29.103 -3.684 1.00 86.50 1014 GLU A O 1
ATOM 7723 N N . ASN A 1 1015 ? -8.250 -27.435 -2.547 1.00 84.12 1015 ASN A N 1
ATOM 7724 C CA . ASN A 1 1015 ? -6.973 -27.461 -3.267 1.00 84.12 1015 ASN A CA 1
ATOM 7725 C C . ASN A 1 1015 ? -5.948 -28.396 -2.595 1.00 84.12 1015 ASN A C 1
ATOM 7727 O O . ASN A 1 1015 ? -4.804 -28.497 -3.039 1.00 84.12 1015 ASN A O 1
ATOM 7731 N N . GLY A 1 1016 ? -6.333 -29.065 -1.504 1.00 89.69 1016 GLY A N 1
ATOM 7732 C CA . GLY A 1 1016 ? -5.485 -29.950 -0.711 1.00 89.69 1016 GLY A CA 1
ATOM 7733 C C . GLY A 1 1016 ? -4.563 -29.234 0.282 1.00 89.69 1016 GLY A C 1
ATOM 7734 O O . GLY A 1 1016 ? -3.812 -29.920 0.986 1.00 89.69 1016 GLY A O 1
ATOM 7735 N N . MET A 1 1017 ? -4.612 -27.899 0.388 1.00 92.19 1017 MET A N 1
ATOM 7736 C CA . MET A 1 1017 ? -3.785 -27.138 1.331 1.00 92.19 1017 MET A CA 1
ATOM 7737 C C . MET A 1 1017 ? -4.205 -27.462 2.765 1.00 92.19 1017 MET A C 1
ATOM 7739 O O . MET A 1 1017 ? -5.390 -27.422 3.090 1.00 92.19 1017 MET A O 1
ATOM 7743 N N . LEU A 1 1018 ? -3.237 -27.796 3.623 1.00 95.94 1018 LEU A N 1
ATOM 7744 C CA . LEU A 1 1018 ? -3.487 -28.084 5.034 1.00 95.94 1018 LEU A CA 1
ATOM 7745 C C . LEU A 1 1018 ? -3.519 -26.779 5.835 1.00 95.94 1018 LEU A C 1
ATOM 7747 O O . LEU A 1 1018 ? -2.559 -26.010 5.805 1.00 95.94 1018 LEU A O 1
ATOM 7751 N N . TRP A 1 1019 ? -4.611 -26.568 6.565 1.00 96.94 1019 TRP A N 1
ATOM 7752 C CA . TRP A 1 1019 ? -4.842 -25.405 7.412 1.00 96.94 1019 TRP A CA 1
ATOM 7753 C C . TRP A 1 1019 ? -4.995 -25.815 8.876 1.00 96.94 1019 TRP A C 1
ATOM 7755 O O . TRP A 1 1019 ? -5.824 -26.665 9.197 1.00 96.94 1019 TRP A O 1
ATOM 7765 N N . LEU A 1 1020 ? -4.229 -25.173 9.754 1.00 96.75 1020 LEU A N 1
ATOM 7766 C CA . LEU A 1 1020 ? -4.357 -25.226 11.207 1.00 96.75 1020 LEU A CA 1
ATOM 7767 C C . LEU A 1 1020 ? -5.262 -24.090 11.702 1.00 96.75 1020 LEU A C 1
ATOM 7769 O O . LEU A 1 1020 ? -4.984 -22.920 11.432 1.00 96.75 1020 LEU A O 1
ATOM 7773 N N . HIS A 1 1021 ? -6.287 -24.434 12.475 1.00 94.44 1021 HIS A N 1
ATOM 7774 C CA . HIS A 1 1021 ? -7.195 -23.513 13.163 1.00 94.44 1021 HIS A CA 1
ATOM 7775 C C . HIS A 1 1021 ? -6.527 -23.068 14.473 1.00 94.44 1021 HIS A C 1
ATOM 7777 O O . HIS A 1 1021 ? -6.149 -23.913 15.290 1.00 94.44 1021 HIS A O 1
ATOM 7783 N N . THR A 1 1022 ? -6.304 -21.766 14.680 1.00 91.56 1022 THR A N 1
ATOM 7784 C CA . THR A 1 1022 ? -5.492 -21.295 15.826 1.00 91.56 1022 THR A CA 1
ATOM 7785 C C . THR A 1 1022 ? -6.276 -21.100 17.130 1.00 91.56 1022 THR A C 1
ATOM 7787 O O . THR A 1 1022 ? -5.681 -21.112 18.211 1.00 91.56 1022 THR A O 1
ATOM 7790 N N . GLY A 1 1023 ? -7.598 -20.915 17.066 1.00 87.88 1023 GLY A N 1
ATOM 7791 C CA . GLY A 1 1023 ? -8.446 -20.488 18.184 1.00 87.88 1023 GLY A CA 1
ATOM 7792 C C . GLY A 1 1023 ? -8.271 -19.019 18.608 1.00 87.88 1023 GLY A C 1
ATOM 7793 O O . GLY A 1 1023 ? -8.890 -18.592 19.594 1.00 87.88 1023 GLY A O 1
ATOM 7794 N N . ASP A 1 1024 ? -7.450 -18.254 17.885 1.00 87.75 1024 ASP A N 1
ATOM 7795 C CA . ASP A 1 1024 ? -7.165 -16.840 18.127 1.00 87.75 1024 ASP A CA 1
ATOM 7796 C C . ASP A 1 1024 ? -7.919 -15.967 17.097 1.00 87.75 1024 ASP A C 1
ATOM 7798 O O . ASP A 1 1024 ? -8.025 -16.315 15.918 1.00 87.75 1024 ASP A O 1
ATOM 7802 N N . GLU A 1 1025 ? -8.463 -14.828 17.539 1.00 88.88 1025 GLU A N 1
ATOM 7803 C CA . GLU A 1 1025 ? -9.137 -13.865 16.657 1.00 88.88 1025 GLU A CA 1
ATOM 7804 C C . GLU A 1 1025 ? -8.125 -12.847 16.123 1.00 88.88 1025 GLU A C 1
ATOM 7806 O O . GLU A 1 1025 ? -7.353 -12.270 16.898 1.00 88.88 1025 GLU A O 1
ATOM 7811 N N . ALA A 1 1026 ? -8.156 -12.587 14.816 1.00 93.69 1026 ALA A N 1
ATOM 7812 C CA . ALA A 1 1026 ? -7.297 -11.601 14.175 1.00 93.69 1026 ALA A CA 1
ATOM 7813 C C . ALA A 1 1026 ? -7.980 -10.870 13.008 1.00 93.69 1026 ALA A C 1
ATOM 7815 O O . ALA A 1 1026 ? -9.052 -11.252 12.536 1.00 93.69 1026 ALA A O 1
ATOM 7816 N N . VAL A 1 1027 ? -7.318 -9.811 12.540 1.00 93.81 1027 VAL A N 1
ATOM 7817 C CA . VAL A 1 1027 ? -7.674 -9.021 11.354 1.00 93.81 1027 VAL A CA 1
ATOM 7818 C C . VAL A 1 1027 ? -6.412 -8.668 10.563 1.00 93.81 1027 VAL A C 1
ATOM 7820 O O . VAL A 1 1027 ? -5.368 -8.364 11.149 1.00 93.81 1027 VAL A O 1
ATOM 7823 N N . PHE A 1 1028 ? -6.505 -8.686 9.232 1.00 96.25 1028 PHE A N 1
ATOM 7824 C CA . PHE A 1 1028 ? -5.465 -8.175 8.333 1.00 96.25 1028 PHE A CA 1
ATOM 7825 C C . PHE A 1 1028 ? -5.800 -6.754 7.863 1.00 96.25 1028 PHE A C 1
ATOM 7827 O O . PHE A 1 1028 ? -6.960 -6.459 7.566 1.00 96.25 1028 PHE A O 1
ATOM 7834 N N . ASN A 1 1029 ? -4.790 -5.886 7.744 1.00 89.19 1029 ASN A N 1
ATOM 7835 C CA . ASN A 1 1029 ? -4.921 -4.601 7.048 1.00 89.19 1029 ASN A CA 1
ATOM 7836 C C . ASN A 1 1029 ? -4.594 -4.730 5.542 1.00 89.19 1029 ASN A C 1
ATOM 7838 O O . ASN A 1 1029 ? -4.135 -5.774 5.075 1.00 89.19 1029 ASN A O 1
ATOM 7842 N N . GLU A 1 1030 ? -4.821 -3.665 4.765 1.00 80.81 1030 GLU A N 1
ATOM 7843 C CA . GLU A 1 1030 ? -4.598 -3.678 3.307 1.00 80.81 1030 GLU A CA 1
ATOM 7844 C C . GLU A 1 1030 ? -3.128 -3.920 2.910 1.00 80.81 1030 GLU A C 1
ATOM 7846 O O . GLU A 1 1030 ? -2.865 -4.557 1.883 1.00 80.81 1030 GLU A O 1
ATOM 7851 N N . ASP A 1 1031 ? -2.191 -3.489 3.762 1.00 83.75 1031 ASP A N 1
ATOM 7852 C CA . ASP A 1 1031 ? -0.741 -3.672 3.615 1.00 83.75 1031 ASP A CA 1
ATOM 7853 C C . ASP A 1 1031 ? -0.250 -5.087 4.007 1.00 83.75 1031 ASP A C 1
ATOM 7855 O O . ASP A 1 1031 ? 0.932 -5.392 3.858 1.00 83.75 1031 ASP A O 1
ATOM 7859 N N . GLY A 1 1032 ? -1.131 -5.971 4.495 1.00 89.44 1032 GLY A N 1
ATOM 7860 C CA . GLY A 1 1032 ? -0.808 -7.363 4.840 1.00 89.44 1032 GLY A CA 1
ATOM 7861 C C . GLY A 1 1032 ? -0.211 -7.589 6.235 1.00 89.44 1032 GLY A C 1
ATOM 7862 O O . GLY A 1 1032 ? 0.353 -8.655 6.496 1.00 89.44 1032 GLY A O 1
ATOM 7863 N N . TYR A 1 1033 ? -0.336 -6.618 7.139 1.00 95.06 1033 TYR A N 1
ATOM 7864 C CA . TYR A 1 1033 ? -0.004 -6.769 8.556 1.00 95.06 1033 TYR A CA 1
ATOM 7865 C C . TYR A 1 1033 ? -1.187 -7.359 9.325 1.00 95.06 1033 TYR A C 1
ATOM 7867 O O . TYR A 1 1033 ? -2.347 -7.045 9.045 1.00 95.06 1033 TYR A O 1
ATOM 7875 N N . CYS A 1 1034 ? -0.887 -8.183 10.327 1.00 95.00 1034 CYS A N 1
ATOM 7876 C CA . CYS A 1 1034 ? -1.879 -8.831 11.180 1.00 95.00 1034 CYS A CA 1
ATOM 7877 C C . CYS A 1 1034 ? -1.959 -8.163 12.559 1.00 95.00 1034 CYS A C 1
ATOM 7879 O O . CYS A 1 1034 ? -0.935 -7.885 13.186 1.00 95.00 1034 CYS A O 1
ATOM 7881 N N . SER A 1 1035 ? -3.172 -7.978 13.075 1.00 91.56 1035 SER A N 1
ATOM 7882 C CA . SER A 1 1035 ? -3.430 -7.598 14.468 1.00 91.56 1035 SER A CA 1
ATOM 7883 C C . SER A 1 1035 ? -4.247 -8.696 15.145 1.00 91.56 1035 SER A C 1
ATOM 7885 O O . SER A 1 1035 ? -5.340 -9.021 14.686 1.00 91.56 1035 SER A O 1
ATOM 7887 N N . ILE A 1 1036 ? -3.726 -9.259 16.239 1.00 86.44 1036 ILE A N 1
ATOM 7888 C CA . ILE A 1 1036 ? -4.448 -10.231 17.072 1.00 86.44 1036 ILE A CA 1
ATOM 7889 C C . ILE A 1 1036 ? -5.383 -9.457 18.002 1.00 86.44 1036 ILE A C 1
ATOM 7891 O O . ILE A 1 1036 ? -4.926 -8.603 18.762 1.00 86.44 1036 ILE A O 1
ATOM 7895 N N . THR A 1 1037 ? -6.684 -9.727 17.932 1.00 80.81 1037 THR A N 1
ATOM 7896 C CA . THR A 1 1037 ? -7.726 -8.937 18.606 1.00 80.81 1037 THR A CA 1
ATOM 7897 C C . THR A 1 1037 ? -8.398 -9.661 19.767 1.00 80.81 1037 THR A C 1
ATOM 7899 O O . THR A 1 1037 ? -9.045 -9.012 20.590 1.00 80.81 1037 THR A O 1
ATOM 7902 N N . GLY A 1 1038 ? -8.203 -10.975 19.898 1.00 72.81 1038 GLY A N 1
ATOM 7903 C CA . GLY A 1 1038 ? -8.697 -11.732 21.042 1.00 72.81 1038 GLY A CA 1
ATOM 7904 C C . GLY A 1 1038 ? -8.433 -13.232 20.959 1.00 72.81 1038 GLY A C 1
ATOM 7905 O O . GLY A 1 1038 ? -7.682 -13.716 20.116 1.00 72.81 1038 GLY A O 1
ATOM 7906 N N . ARG A 1 1039 ? -9.090 -13.972 21.852 1.00 73.75 1039 ARG A N 1
ATOM 7907 C CA . ARG A 1 1039 ? -9.111 -15.436 21.888 1.00 73.75 1039 ARG A CA 1
ATOM 7908 C C . ARG A 1 1039 ? -10.541 -15.904 22.019 1.00 73.75 1039 ARG A C 1
ATOM 7910 O O . ARG A 1 1039 ? -11.195 -15.509 22.980 1.00 73.75 1039 ARG A O 1
ATOM 7917 N N . PHE A 1 1040 ? -11.006 -16.791 21.140 1.00 69.88 1040 PHE A N 1
ATOM 7918 C CA . PHE A 1 1040 ? -12.403 -17.249 21.167 1.00 69.88 1040 PHE A CA 1
ATOM 7919 C C . PHE A 1 1040 ? -12.798 -17.927 22.486 1.00 69.88 1040 PHE A C 1
ATOM 7921 O O . PHE A 1 1040 ? -13.961 -17.901 22.870 1.00 69.88 1040 PHE A O 1
ATOM 7928 N N . LYS A 1 1041 ? -11.819 -18.481 23.211 1.00 68.94 1041 LYS A N 1
ATOM 7929 C CA . LYS A 1 1041 ? -12.001 -19.138 24.516 1.00 68.94 1041 LYS A CA 1
ATOM 7930 C C . LYS A 1 1041 ? -11.941 -18.204 25.724 1.00 68.94 1041 LYS A C 1
ATOM 7932 O O . LYS A 1 1041 ? -12.311 -18.625 26.812 1.00 68.94 1041 LYS A O 1
ATOM 7937 N N . ASP A 1 1042 ? -11.437 -16.986 25.539 1.00 69.88 1042 ASP A N 1
ATOM 7938 C CA . ASP A 1 1042 ? -11.394 -15.951 26.575 1.00 69.88 1042 ASP A CA 1
ATOM 7939 C C . ASP A 1 1042 ? -12.560 -14.949 26.414 1.00 69.88 1042 ASP A C 1
ATOM 7941 O O . ASP A 1 1042 ? -12.690 -14.032 27.223 1.00 69.88 1042 ASP A O 1
ATOM 7945 N N . ILE A 1 1043 ? -13.411 -15.102 25.386 1.00 72.50 1043 ILE A N 1
ATOM 7946 C CA . ILE A 1 1043 ? -14.648 -14.322 25.217 1.00 72.50 1043 ILE A CA 1
ATOM 7947 C C . ILE A 1 1043 ? -15.600 -14.634 26.374 1.00 72.50 1043 ILE A C 1
ATOM 7949 O O . ILE A 1 1043 ? -15.962 -15.786 26.595 1.00 72.50 1043 ILE A O 1
ATOM 7953 N N . ILE A 1 1044 ? -16.045 -13.585 27.061 1.00 79.12 1044 ILE A N 1
ATOM 7954 C CA . ILE A 1 1044 ? -17.061 -13.645 28.112 1.00 79.12 1044 ILE A CA 1
ATOM 7955 C C . ILE A 1 1044 ? -18.431 -13.609 27.434 1.00 79.12 1044 ILE A C 1
ATOM 7957 O O . ILE A 1 1044 ? -18.717 -12.655 26.704 1.00 79.12 1044 ILE A O 1
ATOM 7961 N N . ILE A 1 1045 ? -19.283 -14.608 27.664 1.00 73.56 1045 ILE A N 1
ATOM 7962 C CA . ILE A 1 1045 ? -20.591 -14.717 26.998 1.00 73.56 1045 ILE A CA 1
ATOM 7963 C C . ILE A 1 1045 ? -21.685 -14.219 27.945 1.00 73.56 1045 ILE A C 1
ATOM 7965 O O . ILE A 1 1045 ? -22.278 -14.969 28.720 1.00 73.56 1045 ILE A O 1
ATOM 7969 N N . ARG A 1 1046 ? -21.965 -12.915 27.873 1.00 74.94 1046 ARG A N 1
ATOM 7970 C CA . ARG A 1 1046 ? -22.910 -12.224 28.759 1.00 74.94 1046 ARG A CA 1
ATOM 7971 C C . ARG A 1 1046 ? -24.285 -12.104 28.104 1.00 74.94 1046 ARG A C 1
ATOM 7973 O O . ARG A 1 1046 ? -24.521 -11.202 27.310 1.00 74.94 1046 ARG A O 1
ATOM 7980 N N . GLY A 1 1047 ? -25.216 -12.994 28.439 1.00 55.44 1047 GLY A N 1
ATOM 7981 C CA . GLY A 1 1047 ? -26.597 -12.954 27.936 1.00 55.44 1047 GLY A CA 1
ATOM 7982 C C . GLY A 1 1047 ? -26.713 -13.061 26.408 1.00 55.44 1047 GLY A C 1
ATOM 7983 O O . GLY A 1 1047 ? -27.679 -12.565 25.838 1.00 55.44 1047 GLY A O 1
ATOM 7984 N N . GLY A 1 1048 ? -25.711 -13.655 25.751 1.00 46.78 1048 GLY A N 1
ATOM 7985 C CA . GLY A 1 1048 ? -25.566 -13.699 24.291 1.00 46.78 1048 GLY A CA 1
ATOM 7986 C C . GLY A 1 1048 ? -24.622 -12.641 23.699 1.00 46.78 1048 GLY A C 1
ATOM 7987 O O . GLY A 1 1048 ? -24.214 -12.781 22.549 1.00 46.78 1048 GLY A O 1
ATOM 7988 N N . GLU A 1 1049 ? -24.212 -11.620 24.461 1.00 56.88 1049 GLU A N 1
ATOM 7989 C CA . GLU A 1 1049 ? -23.183 -10.659 24.040 1.00 56.88 1049 GLU A CA 1
ATOM 7990 C C . GLU A 1 1049 ? -21.779 -11.286 24.161 1.00 56.88 1049 GLU A C 1
ATOM 7992 O O . GLU A 1 1049 ? -21.366 -11.683 25.252 1.00 56.88 1049 GLU A O 1
ATOM 7997 N N . ASN A 1 1050 ? -21.018 -11.328 23.059 1.00 68.25 1050 ASN A N 1
ATOM 7998 C CA . ASN A 1 1050 ? -19.601 -11.713 23.068 1.00 68.25 1050 ASN A CA 1
ATOM 7999 C C . ASN A 1 1050 ? -18.748 -10.531 23.561 1.00 68.25 1050 ASN A C 1
ATOM 8001 O O . ASN A 1 1050 ? -18.566 -9.545 22.841 1.00 68.25 1050 ASN A O 1
ATOM 8005 N N . ILE A 1 1051 ? -18.208 -10.615 24.778 1.00 72.38 1051 ILE A N 1
ATOM 8006 C CA . ILE A 1 1051 ? -17.388 -9.558 25.380 1.00 72.38 1051 ILE A CA 1
ATOM 8007 C C . ILE A 1 1051 ? -15.917 -9.983 25.413 1.00 72.38 1051 ILE A C 1
ATOM 8009 O O . ILE A 1 1051 ? -15.531 -10.933 26.088 1.00 72.38 1051 ILE A O 1
ATOM 8013 N N . TYR A 1 1052 ? -15.079 -9.226 24.708 1.00 77.56 1052 TYR A N 1
ATOM 8014 C CA . TYR A 1 1052 ? -13.645 -9.466 24.576 1.00 77.56 1052 TYR A CA 1
ATOM 8015 C C . TYR A 1 1052 ? -12.885 -8.812 25.744 1.00 77.56 1052 TYR A C 1
ATOM 8017 O O . TYR A 1 1052 ? -12.936 -7.585 25.874 1.00 77.56 1052 TYR A O 1
ATOM 8025 N N . PRO A 1 1053 ? -12.149 -9.569 26.585 1.00 81.38 1053 PRO A N 1
ATOM 8026 C CA . PRO A 1 1053 ? -11.456 -8.995 27.739 1.00 81.38 1053 PRO A CA 1
ATOM 8027 C C . PRO A 1 1053 ? -10.418 -7.929 27.389 1.00 81.38 1053 PRO A C 1
ATOM 8029 O O . PRO A 1 1053 ? -10.338 -6.921 28.086 1.00 81.38 1053 PRO A O 1
ATOM 8032 N N . LEU A 1 1054 ? -9.663 -8.125 26.300 1.00 73.00 1054 LEU A N 1
ATOM 8033 C CA . LEU A 1 1054 ? -8.513 -7.286 25.948 1.00 73.00 1054 LEU A CA 1
ATOM 8034 C C . LEU A 1 1054 ? -8.896 -5.814 25.736 1.00 73.00 1054 LEU A C 1
ATOM 8036 O O . LEU A 1 1054 ? -8.216 -4.921 26.226 1.00 73.00 1054 LEU A O 1
ATOM 8040 N N . GLU A 1 1055 ? -10.034 -5.560 25.091 1.00 73.31 1055 GLU A N 1
ATOM 8041 C CA . GLU A 1 1055 ? -10.590 -4.215 24.881 1.00 73.31 1055 GLU A CA 1
ATOM 8042 C C . GLU A 1 1055 ? -10.839 -3.480 26.215 1.00 73.31 1055 GLU A C 1
ATOM 8044 O O . GLU A 1 1055 ? -10.646 -2.267 26.334 1.00 73.31 1055 GLU A O 1
ATOM 8049 N N . ILE A 1 1056 ? -11.241 -4.230 27.245 1.00 84.38 1056 ILE A N 1
ATOM 8050 C CA . ILE A 1 1056 ? -11.513 -3.727 28.594 1.00 84.38 1056 ILE A CA 1
ATOM 8051 C C . ILE A 1 1056 ? -10.197 -3.572 29.371 1.00 84.38 1056 ILE A C 1
ATOM 8053 O O . ILE A 1 1056 ? -10.012 -2.563 30.049 1.00 84.38 1056 ILE A O 1
ATOM 8057 N N . GLU A 1 1057 ? -9.267 -4.521 29.233 1.00 83.69 1057 GLU A N 1
ATOM 8058 C CA . GLU A 1 1057 ? -7.917 -4.475 29.815 1.00 83.69 1057 GLU A CA 1
ATOM 8059 C C . GLU A 1 1057 ? -7.154 -3.237 29.314 1.00 83.69 1057 GLU A C 1
ATOM 8061 O O . GLU A 1 1057 ? -6.723 -2.421 30.128 1.00 83.69 1057 GLU A O 1
ATOM 8066 N N . GLU A 1 1058 ? -7.095 -3.000 28.000 1.00 75.56 1058 GLU A N 1
ATOM 8067 C CA . GLU A 1 1058 ? -6.517 -1.782 27.410 1.00 75.56 1058 GLU A CA 1
ATOM 8068 C C . GLU A 1 1058 ? -7.205 -0.507 27.914 1.00 75.56 1058 GLU A C 1
ATOM 8070 O O . GLU A 1 1058 ? -6.543 0.479 28.262 1.00 75.56 1058 GLU A O 1
ATOM 8075 N N . ARG A 1 1059 ? -8.545 -0.510 27.995 1.00 86.00 1059 ARG A N 1
ATOM 8076 C CA . ARG A 1 1059 ? -9.303 0.652 28.475 1.00 86.00 1059 ARG A CA 1
ATOM 8077 C C . ARG A 1 1059 ? -8.983 0.977 29.933 1.00 86.00 1059 ARG A C 1
ATOM 8079 O O . ARG A 1 1059 ? -8.875 2.161 30.261 1.00 86.00 1059 ARG A O 1
ATOM 8086 N N . LEU A 1 1060 ? -8.833 -0.034 30.786 1.00 86.44 1060 LEU A N 1
ATOM 8087 C CA . LEU A 1 1060 ? -8.475 0.105 32.201 1.00 86.44 1060 LEU A CA 1
ATOM 8088 C C . LEU A 1 1060 ? -7.015 0.555 32.364 1.00 86.44 1060 LEU A C 1
ATOM 8090 O O . LEU A 1 1060 ? -6.767 1.534 33.065 1.00 86.44 1060 LEU A O 1
ATOM 8094 N N . MET A 1 1061 ? -6.076 -0.060 31.638 1.00 83.69 1061 MET A N 1
ATOM 8095 C CA . MET A 1 1061 ? -4.646 0.305 31.619 1.00 83.69 1061 MET A CA 1
ATOM 8096 C C . MET A 1 1061 ? -4.386 1.748 31.156 1.00 83.69 1061 MET A C 1
ATOM 8098 O O . MET A 1 1061 ? -3.381 2.358 31.527 1.00 83.69 1061 MET A O 1
ATOM 8102 N N . ALA A 1 1062 ? -5.302 2.331 30.377 1.00 78.50 1062 ALA A N 1
ATOM 8103 C CA . ALA A 1 1062 ? -5.255 3.742 30.000 1.00 78.50 1062 ALA A CA 1
ATOM 8104 C C . ALA A 1 1062 ? -5.596 4.719 31.151 1.00 78.50 1062 ALA A C 1
ATOM 8106 O O . ALA A 1 1062 ? -5.496 5.931 30.953 1.00 78.50 1062 ALA A O 1
ATOM 8107 N N . HIS A 1 1063 ? -6.029 4.250 32.330 1.00 84.12 1063 HIS A N 1
ATOM 8108 C CA . HIS A 1 1063 ? -6.293 5.123 33.478 1.00 84.12 1063 HIS A CA 1
ATOM 8109 C C . HIS A 1 1063 ? -4.991 5.506 34.212 1.00 84.12 1063 HIS A C 1
ATOM 8111 O O . HIS A 1 1063 ? -4.185 4.622 34.510 1.00 84.12 1063 HIS A O 1
ATOM 8117 N N . PRO A 1 1064 ? -4.785 6.782 34.602 1.00 80.00 1064 PRO A N 1
ATOM 8118 C CA . PRO A 1 1064 ? -3.584 7.199 35.329 1.00 80.00 1064 PRO A CA 1
ATOM 8119 C C . PRO A 1 1064 ? -3.295 6.383 36.596 1.00 80.00 1064 PRO A C 1
ATOM 8121 O O . PRO A 1 1064 ? -2.143 6.050 36.844 1.00 80.00 1064 PRO A O 1
ATOM 8124 N N . SER A 1 1065 ? -4.325 6.016 37.364 1.00 84.62 1065 SER A N 1
ATOM 8125 C CA . SER A 1 1065 ? -4.170 5.306 38.645 1.00 84.62 1065 SER A CA 1
ATOM 8126 C C . SER A 1 1065 ? -4.005 3.782 38.554 1.00 84.62 1065 SER A C 1
ATOM 8128 O O . SER A 1 1065 ? -3.715 3.185 39.583 1.00 84.62 1065 SER A O 1
ATOM 8130 N N . ILE A 1 1066 ? -4.201 3.138 37.394 1.00 87.00 1066 ILE A N 1
ATOM 8131 C CA . ILE A 1 1066 ? -4.207 1.661 37.267 1.00 87.00 1066 ILE A CA 1
ATOM 8132 C C . ILE A 1 1066 ? -2.862 1.173 36.706 1.00 87.00 1066 ILE A C 1
ATOM 8134 O O . ILE A 1 1066 ? -2.493 1.568 35.603 1.00 87.00 1066 ILE A O 1
ATOM 8138 N N . SER A 1 1067 ? -2.124 0.343 37.453 1.00 79.88 1067 SER A N 1
ATOM 8139 C CA . SER A 1 1067 ? -0.851 -0.270 37.016 1.00 79.88 1067 SER A CA 1
ATOM 8140 C C . SER A 1 1067 ? -1.062 -1.551 36.214 1.00 79.88 1067 SER A C 1
ATOM 8142 O O . SER A 1 1067 ? -0.315 -1.801 35.275 1.00 79.88 1067 SER A O 1
ATOM 8144 N N . LEU A 1 1068 ? -2.081 -2.335 36.570 1.00 82.69 1068 LEU A N 1
ATOM 8145 C CA . LEU A 1 1068 ? -2.385 -3.630 35.970 1.00 82.69 1068 LEU A CA 1
ATOM 8146 C C . LEU A 1 1068 ? -3.899 -3.822 35.877 1.00 82.69 1068 LEU A C 1
ATOM 8148 O O . LEU A 1 1068 ? -4.626 -3.451 36.799 1.00 82.69 1068 LEU A O 1
ATOM 8152 N N . ALA A 1 1069 ? -4.364 -4.442 34.794 1.00 88.25 1069 ALA A N 1
ATOM 8153 C CA . ALA A 1 1069 ? -5.744 -4.878 34.635 1.00 88.25 1069 ALA A CA 1
ATOM 8154 C C . ALA A 1 1069 ? -5.789 -6.283 34.023 1.00 88.25 1069 ALA A C 1
ATOM 8156 O O . ALA A 1 1069 ? -5.173 -6.523 32.987 1.00 88.25 1069 ALA A O 1
ATOM 8157 N N . VAL A 1 1070 ? -6.544 -7.190 34.648 1.00 88.88 1070 VAL A N 1
ATOM 8158 C CA . VAL A 1 1070 ? -6.893 -8.504 34.090 1.00 88.88 1070 VAL A CA 1
ATOM 8159 C C . VAL A 1 1070 ? -8.408 -8.664 34.119 1.00 88.88 1070 VAL A C 1
ATOM 8161 O O . VAL A 1 1070 ? -9.035 -8.467 35.158 1.00 88.88 1070 VAL A O 1
ATOM 8164 N N . VAL A 1 1071 ? -9.006 -9.037 32.992 1.00 91.06 1071 VAL A N 1
ATOM 8165 C CA . VAL A 1 1071 ? -10.458 -9.180 32.829 1.00 91.06 1071 VAL A CA 1
ATOM 8166 C C . VAL A 1 1071 ? -10.820 -10.625 32.490 1.00 91.06 1071 VAL A C 1
ATOM 8168 O O . VAL A 1 1071 ? -10.165 -11.267 31.661 1.00 91.06 1071 VAL A O 1
ATOM 8171 N N . VAL A 1 1072 ? -11.855 -11.133 33.163 1.00 92.38 1072 VAL A N 1
ATOM 8172 C CA . VAL A 1 1072 ? -12.322 -12.528 33.108 1.00 92.38 1072 VAL A CA 1
ATOM 8173 C C . VAL A 1 1072 ? -13.849 -12.611 33.166 1.00 92.38 1072 VAL A C 1
ATOM 8175 O O . VAL A 1 1072 ? -14.507 -11.708 33.691 1.00 92.38 1072 VAL A O 1
ATOM 8178 N N . GLY A 1 1073 ? -14.403 -13.712 32.657 1.00 88.81 1073 GLY A N 1
ATOM 8179 C CA . GLY A 1 1073 ? -15.797 -14.088 32.884 1.00 88.81 1073 GLY A CA 1
ATOM 8180 C C . GLY A 1 1073 ? -16.000 -14.608 34.307 1.00 88.81 1073 GLY A C 1
ATOM 8181 O O . GLY A 1 1073 ? -15.107 -15.225 34.890 1.00 88.81 1073 GLY A O 1
ATOM 8182 N N . ILE A 1 1074 ? -17.163 -14.316 34.882 1.00 91.12 1074 ILE A N 1
ATOM 8183 C CA . ILE A 1 1074 ? -17.615 -14.807 36.189 1.00 91.12 1074 ILE A CA 1
ATOM 8184 C C . ILE A 1 1074 ? -19.053 -15.276 36.015 1.00 91.12 1074 ILE A C 1
ATOM 8186 O O . ILE A 1 1074 ? -19.859 -14.516 35.476 1.00 91.12 1074 ILE A O 1
ATOM 8190 N N . LYS A 1 1075 ? -19.396 -16.477 36.493 1.00 86.19 1075 LYS A N 1
ATOM 8191 C CA . LYS A 1 1075 ? -20.764 -17.005 36.372 1.00 86.19 1075 LYS A CA 1
ATOM 8192 C C . LYS A 1 1075 ? -21.812 -16.103 37.034 1.00 86.19 1075 LYS A C 1
ATOM 8194 O O . LYS A 1 1075 ? -21.635 -15.644 38.164 1.00 86.19 1075 LYS A O 1
ATOM 8199 N N . ASP A 1 1076 ? -22.932 -15.923 36.345 1.00 85.62 1076 ASP A N 1
ATOM 8200 C CA . ASP A 1 1076 ? -24.093 -15.149 36.782 1.00 85.62 1076 ASP A CA 1
ATOM 8201 C C . ASP A 1 1076 ? -25.393 -15.911 36.489 1.00 85.62 1076 ASP A C 1
ATOM 8203 O O . ASP A 1 1076 ? -25.545 -16.519 35.432 1.00 85.62 1076 ASP A O 1
ATOM 8207 N N . GLU A 1 1077 ? -26.343 -15.882 37.424 1.00 78.00 1077 GLU A N 1
ATOM 8208 C CA . GLU A 1 1077 ? -27.588 -16.665 37.339 1.00 78.00 1077 GLU A CA 1
ATOM 8209 C C . GLU A 1 1077 ? -28.571 -16.165 36.274 1.00 78.00 1077 GLU A C 1
ATOM 8211 O O . GLU A 1 1077 ? -29.456 -16.916 35.868 1.00 78.00 1077 GLU A O 1
ATOM 8216 N N . HIS A 1 1078 ? -28.435 -14.917 35.818 1.00 73.00 1078 HIS A N 1
ATOM 8217 C CA . HIS A 1 1078 ? -29.332 -14.310 34.83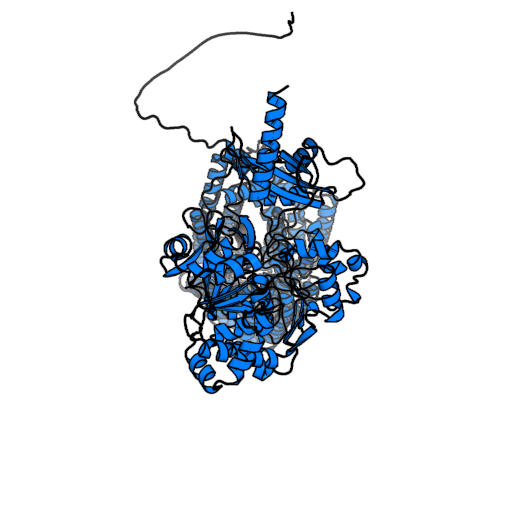7 1.00 73.00 1078 HIS A CA 1
ATOM 8218 C C . HIS A 1 1078 ? -28.667 -14.138 33.466 1.00 73.00 1078 HIS A C 1
ATOM 8220 O O . HIS A 1 1078 ? -29.301 -14.368 32.439 1.00 73.00 1078 HIS A O 1
ATOM 8226 N N . TYR A 1 1079 ? -27.389 -13.752 33.439 1.00 68.50 1079 TYR A N 1
ATOM 8227 C CA . TYR A 1 1079 ? -26.635 -13.508 32.204 1.00 68.50 1079 TYR A CA 1
ATOM 8228 C C . TYR A 1 1079 ? -25.742 -14.681 31.769 1.00 68.50 1079 TYR A C 1
ATOM 8230 O O . TYR A 1 1079 ? -25.120 -14.595 30.712 1.00 68.50 1079 TYR A O 1
ATOM 8238 N N . GLY A 1 1080 ? -25.643 -15.762 32.548 1.00 80.50 1080 GLY A N 1
ATOM 8239 C CA . GLY A 1 1080 ? -24.682 -16.847 32.318 1.00 80.50 1080 GLY A CA 1
ATOM 8240 C C . GLY A 1 1080 ? -23.278 -16.454 32.777 1.00 80.50 1080 GLY A C 1
ATOM 8241 O O . GLY A 1 1080 ? -22.738 -17.075 33.690 1.00 80.50 1080 GLY A O 1
ATOM 8242 N N . GLU A 1 1081 ? -22.731 -15.369 32.225 1.00 85.06 1081 GLU A N 1
ATOM 8243 C CA . GLU A 1 1081 ? -21.504 -14.723 32.698 1.00 85.06 1081 GLU A CA 1
ATOM 8244 C C . GLU A 1 1081 ? -21.633 -13.195 32.808 1.00 85.06 1081 GLU A C 1
ATOM 8246 O O . GLU A 1 1081 ? -22.428 -12.553 32.121 1.00 85.06 1081 GLU A O 1
ATOM 8251 N N . VAL A 1 1082 ? -20.795 -12.583 33.648 1.00 91.06 1082 VAL A N 1
ATOM 8252 C CA . VAL A 1 1082 ? -20.584 -11.131 33.738 1.00 91.06 1082 VAL A CA 1
ATOM 8253 C C . VAL A 1 1082 ? -19.098 -10.780 33.821 1.00 91.06 1082 VAL A C 1
ATOM 8255 O O . VAL A 1 1082 ? -18.266 -11.580 34.243 1.00 91.06 1082 VAL A O 1
ATOM 8258 N N . VAL A 1 1083 ? -18.764 -9.542 33.445 1.00 94.31 1083 VAL A N 1
ATOM 8259 C CA . VAL A 1 1083 ? -17.388 -9.028 33.443 1.00 94.31 1083 VAL A CA 1
ATOM 8260 C C . VAL A 1 1083 ? -16.854 -8.853 34.869 1.00 94.31 1083 VAL A C 1
ATOM 8262 O O . VAL A 1 1083 ? -17.372 -8.036 35.639 1.00 94.31 1083 VAL A O 1
ATOM 8265 N N . GLY A 1 1084 ? -15.769 -9.555 35.195 1.00 94.69 1084 GLY A N 1
ATOM 8266 C CA . GLY A 1 1084 ? -14.914 -9.292 36.351 1.00 94.69 1084 GLY A CA 1
ATOM 8267 C C . GLY A 1 1084 ? -13.609 -8.613 35.949 1.00 94.69 1084 GLY A C 1
ATOM 8268 O O . GLY A 1 1084 ? -12.978 -9.035 34.983 1.00 94.69 1084 GLY A O 1
ATOM 8269 N N . ALA A 1 1085 ? -13.181 -7.593 36.696 1.00 95.06 1085 ALA A N 1
ATOM 8270 C CA . ALA A 1 1085 ? -11.878 -6.950 36.522 1.00 95.06 1085 ALA A CA 1
ATOM 8271 C C . ALA A 1 1085 ? -11.040 -7.022 37.805 1.00 95.06 1085 ALA A C 1
ATOM 8273 O O . ALA A 1 1085 ? -11.484 -6.598 38.872 1.00 95.06 1085 ALA A O 1
ATOM 8274 N N . PHE A 1 1086 ? -9.816 -7.519 37.674 1.00 93.31 1086 PHE A N 1
ATOM 8275 C CA . PHE A 1 1086 ? -8.770 -7.512 38.689 1.00 93.31 1086 PHE A CA 1
ATOM 8276 C C . PHE A 1 1086 ? -7.805 -6.364 38.397 1.00 93.31 1086 PHE A C 1
ATOM 8278 O O . PHE A 1 1086 ? -7.322 -6.255 37.270 1.00 93.31 1086 PHE A O 1
ATOM 8285 N N . LEU A 1 1087 ? -7.550 -5.506 39.384 1.00 92.06 1087 LEU A N 1
ATOM 8286 C CA . LEU A 1 1087 ? -6.817 -4.248 39.232 1.00 92.06 1087 LEU A CA 1
ATOM 8287 C C . LEU A 1 1087 ? -5.693 -4.102 40.262 1.00 92.06 1087 LEU A C 1
ATOM 8289 O O . LEU A 1 1087 ? -5.867 -4.446 41.430 1.00 92.06 1087 LEU A O 1
ATOM 8293 N N . ASP A 1 1088 ? -4.582 -3.498 39.849 1.00 88.00 1088 ASP A N 1
ATOM 8294 C CA . ASP A 1 1088 ? -3.553 -2.957 40.750 1.00 88.00 1088 ASP A CA 1
ATOM 8295 C C . ASP A 1 1088 ? -3.357 -1.444 40.507 1.00 88.00 1088 ASP A C 1
ATOM 8297 O O . ASP A 1 1088 ? -3.762 -0.907 39.468 1.00 88.00 1088 ASP A O 1
ATOM 8301 N N . GLY A 1 1089 ? -2.802 -0.733 41.492 1.00 82.69 1089 GLY A N 1
ATOM 8302 C CA . GLY A 1 1089 ? -2.656 0.725 41.500 1.00 82.69 1089 GLY A CA 1
ATOM 8303 C C . GLY A 1 1089 ? -1.229 1.226 41.232 1.00 82.69 1089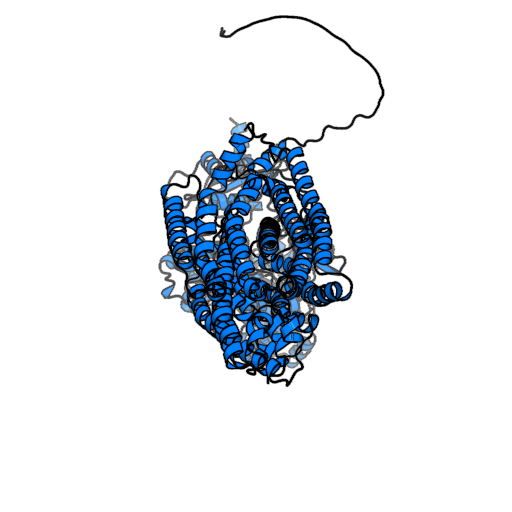 GLY A C 1
ATOM 8304 O O . GLY A 1 1089 ? -0.260 0.699 41.770 1.00 82.69 1089 GLY A O 1
ATOM 8305 N N . LYS A 1 1090 ? -1.080 2.328 40.477 1.00 70.75 1090 LYS A N 1
ATOM 8306 C CA . LYS A 1 1090 ? 0.243 2.948 40.201 1.00 70.75 1090 LYS A CA 1
ATOM 8307 C C . LYS A 1 1090 ? 0.910 3.626 41.405 1.00 70.75 1090 LYS A C 1
ATOM 8309 O O . LYS A 1 1090 ? 2.070 4.013 41.306 1.00 70.75 1090 LYS A O 1
ATOM 8314 N N . SER A 1 1091 ? 0.199 3.812 42.515 1.00 62.25 1091 SER A N 1
ATOM 8315 C CA . SER A 1 1091 ? 0.728 4.419 43.739 1.00 62.25 1091 SER A CA 1
ATOM 8316 C C . SER A 1 1091 ? 0.236 3.652 44.958 1.00 62.25 1091 SER A C 1
ATOM 8318 O O . SER A 1 1091 ? -0.970 3.485 45.140 1.00 62.25 1091 SER A O 1
ATOM 8320 N N . LYS A 1 1092 ? 1.178 3.221 45.803 1.00 56.62 1092 LYS A N 1
ATOM 8321 C CA . LYS A 1 1092 ? 0.902 2.513 47.063 1.00 56.62 1092 LYS A CA 1
ATOM 8322 C C . LYS A 1 1092 ? 0.632 3.462 48.240 1.00 56.62 1092 LYS A C 1
ATOM 8324 O O . LYS A 1 1092 ? 0.186 3.007 49.287 1.00 56.62 1092 LYS A O 1
ATOM 8329 N N . ASP A 1 1093 ? 0.846 4.768 48.059 1.00 53.28 1093 ASP A N 1
ATOM 8330 C CA . ASP A 1 1093 ? 0.641 5.791 49.096 1.00 53.28 1093 ASP A CA 1
ATOM 8331 C C . ASP A 1 1093 ? -0.771 6.407 49.078 1.00 53.28 1093 ASP A C 1
ATOM 8333 O O . ASP A 1 1093 ? -1.262 6.911 50.093 1.00 53.28 1093 ASP A O 1
ATOM 8337 N N . THR A 1 1094 ? -1.476 6.355 47.942 1.00 51.16 1094 THR A N 1
ATOM 8338 C CA . THR A 1 1094 ? -2.859 6.846 47.836 1.00 51.16 1094 THR A CA 1
ATOM 8339 C C . THR A 1 1094 ? -3.857 5.826 48.379 1.00 51.16 1094 THR A C 1
ATOM 8341 O O . THR A 1 1094 ? -4.329 4.965 47.645 1.00 51.16 1094 THR A O 1
ATOM 8344 N N . LYS A 1 1095 ? -4.260 5.991 49.648 1.00 51.91 1095 LYS A N 1
ATOM 8345 C CA . LYS A 1 1095 ? -5.286 5.192 50.367 1.00 51.91 1095 LYS A CA 1
ATOM 8346 C C . LYS A 1 1095 ? -6.714 5.213 49.776 1.00 51.91 1095 LYS A C 1
ATOM 8348 O O . LYS A 1 1095 ? -7.657 4.804 50.447 1.00 51.91 1095 LYS A O 1
ATOM 8353 N N . ALA A 1 1096 ? -6.892 5.714 48.560 1.00 63.75 1096 ALA A N 1
ATOM 8354 C CA . ALA A 1 1096 ? -8.160 5.754 47.847 1.00 63.75 1096 ALA A CA 1
ATOM 8355 C C . ALA A 1 1096 ? -7.979 5.080 46.481 1.00 63.75 1096 ALA A C 1
ATOM 8357 O O . ALA A 1 1096 ? -7.638 5.726 45.488 1.00 63.75 1096 ALA A O 1
ATOM 8358 N N . HIS A 1 1097 ? -8.202 3.766 46.447 1.00 79.19 1097 HIS A N 1
ATOM 8359 C CA . HIS A 1 1097 ? -8.475 3.057 45.202 1.00 79.19 1097 HIS A CA 1
ATOM 8360 C C . HIS A 1 1097 ? -9.733 3.636 44.536 1.00 79.19 1097 HIS A C 1
ATOM 8362 O O . HIS A 1 1097 ? -10.636 4.117 45.223 1.00 79.19 1097 HIS A O 1
ATOM 8368 N N . LEU A 1 1098 ? -9.817 3.562 43.202 1.00 83.81 1098 LEU A N 1
ATOM 8369 C CA . LEU A 1 1098 ? -11.038 3.958 42.494 1.00 83.81 1098 LEU A CA 1
ATOM 8370 C C . LEU A 1 1098 ? -12.203 3.087 42.966 1.00 83.81 1098 LEU A C 1
ATOM 8372 O O . LEU A 1 1098 ? -12.097 1.855 43.018 1.00 83.81 1098 LEU A O 1
ATOM 8376 N N . THR A 1 1099 ? -13.338 3.717 43.244 1.00 87.50 1099 THR A N 1
ATOM 8377 C CA . THR A 1 1099 ? -14.572 2.992 43.529 1.00 87.50 1099 THR A CA 1
ATOM 8378 C C . THR A 1 1099 ? -15.008 2.170 42.314 1.00 87.50 1099 THR A C 1
ATOM 8380 O O . THR A 1 1099 ? -14.724 2.505 41.160 1.00 87.50 1099 THR A O 1
ATOM 8383 N N . LYS A 1 1100 ? -15.783 1.105 42.555 1.00 88.00 1100 LYS A N 1
ATOM 8384 C CA . LYS A 1 1100 ? -16.431 0.318 41.490 1.00 88.00 1100 LYS A CA 1
ATOM 8385 C C . LYS A 1 1100 ? -17.207 1.207 40.503 1.00 88.00 1100 LYS A C 1
ATOM 8387 O O . LYS A 1 1100 ? -17.258 0.883 39.319 1.00 88.00 1100 LYS A O 1
ATOM 8392 N N . THR A 1 1101 ? -17.784 2.317 40.965 1.00 88.00 1101 THR A N 1
ATOM 8393 C CA . THR A 1 1101 ? -18.473 3.297 40.116 1.00 88.00 1101 THR A CA 1
ATOM 8394 C C . THR A 1 1101 ? -17.492 4.022 39.196 1.00 88.00 1101 THR A C 1
ATOM 8396 O O . THR A 1 1101 ? -17.649 3.945 37.984 1.00 88.00 1101 THR A O 1
ATOM 8399 N N . GLU A 1 1102 ? -16.420 4.616 39.727 1.00 90.31 1102 GLU A N 1
ATOM 8400 C CA . GLU A 1 1102 ? -15.419 5.341 38.923 1.00 90.31 1102 GLU A CA 1
ATOM 8401 C C . GLU A 1 1102 ? -14.716 4.446 37.890 1.00 90.31 1102 GLU A C 1
ATOM 8403 O O . GLU A 1 1102 ? -14.473 4.879 36.763 1.00 90.31 1102 GLU A O 1
ATOM 8408 N N . VAL A 1 1103 ? -14.443 3.180 38.230 1.00 91.25 1103 VAL A N 1
ATOM 8409 C CA . VAL A 1 1103 ? -13.904 2.184 37.284 1.00 91.25 1103 VAL A CA 1
ATOM 8410 C C . VAL A 1 1103 ? -14.886 1.932 36.131 1.00 91.25 1103 VAL A C 1
ATOM 8412 O O . VAL A 1 1103 ? -14.490 1.923 34.962 1.00 91.25 1103 VAL A O 1
ATOM 8415 N N . ARG A 1 1104 ? -16.181 1.770 36.431 1.00 92.00 1104 ARG A N 1
ATOM 8416 C CA . ARG A 1 1104 ? -17.234 1.569 35.419 1.00 92.00 1104 ARG A CA 1
ATOM 8417 C C . ARG A 1 1104 ? -17.465 2.823 34.574 1.00 92.00 1104 ARG A C 1
ATOM 8419 O O . ARG A 1 1104 ? -17.615 2.710 33.357 1.00 92.00 1104 ARG A O 1
ATOM 8426 N N . ASP A 1 1105 ? -17.429 4.004 35.176 1.00 90.06 1105 ASP A N 1
ATOM 8427 C CA . ASP A 1 1105 ? -17.562 5.290 34.485 1.00 90.06 1105 ASP A CA 1
ATOM 8428 C C . ASP A 1 1105 ? -16.348 5.571 33.590 1.00 90.06 1105 ASP A C 1
ATOM 8430 O O . ASP A 1 1105 ? -16.482 6.081 32.477 1.00 90.06 1105 ASP A O 1
ATOM 8434 N N . TRP A 1 1106 ? -15.143 5.178 34.013 1.00 91.56 1106 TRP A N 1
ATOM 8435 C CA . TRP A 1 1106 ? -13.960 5.237 33.161 1.00 91.56 1106 TRP A CA 1
ATOM 8436 C C . TRP A 1 1106 ? -14.087 4.328 31.936 1.00 91.56 1106 TRP A C 1
ATOM 8438 O O . TRP A 1 1106 ? -13.820 4.776 30.816 1.00 91.56 1106 TRP A O 1
ATOM 8448 N N . VAL A 1 1107 ? -14.532 3.080 32.113 1.00 87.06 1107 VAL A N 1
ATOM 8449 C CA . VAL A 1 1107 ? -14.756 2.155 30.991 1.00 87.06 1107 VAL A CA 1
ATOM 8450 C C . VAL A 1 1107 ? -15.831 2.704 30.043 1.00 87.06 1107 VAL A C 1
ATOM 8452 O O . VAL A 1 1107 ? -15.576 2.844 28.844 1.00 87.06 1107 VAL A O 1
ATOM 8455 N N . THR A 1 1108 ? -16.980 3.126 30.575 1.00 87.69 1108 THR A N 1
ATOM 8456 C CA . THR A 1 1108 ? -18.131 3.595 29.776 1.00 87.69 1108 THR A CA 1
ATOM 8457 C C . THR A 1 1108 ? -17.957 4.958 29.106 1.00 87.69 1108 THR A C 1
ATOM 8459 O O . THR A 1 1108 ? -18.719 5.284 28.203 1.00 87.69 1108 THR A O 1
ATOM 8462 N N . LYS A 1 1109 ? -16.902 5.723 29.424 1.00 83.38 1109 LYS A N 1
ATOM 8463 C CA . LYS A 1 1109 ? -16.480 6.890 28.618 1.00 83.38 1109 LYS A CA 1
ATOM 8464 C C . LYS A 1 1109 ? -16.018 6.535 27.194 1.00 83.38 1109 LYS A C 1
ATOM 8466 O O . LYS A 1 1109 ? -15.843 7.447 26.389 1.00 83.38 1109 LYS A O 1
ATOM 8471 N N . ARG A 1 1110 ? -15.777 5.253 26.879 1.00 69.25 1110 ARG A N 1
ATOM 8472 C CA . ARG A 1 1110 ? -15.469 4.784 25.510 1.00 69.25 1110 ARG A CA 1
ATOM 8473 C C . ARG A 1 1110 ? -16.099 3.445 25.115 1.00 69.25 1110 ARG A C 1
ATOM 8475 O O . ARG A 1 1110 ? -16.313 3.251 23.926 1.00 69.25 1110 ARG A O 1
ATOM 8482 N N . LEU A 1 1111 ? -16.366 2.534 26.054 1.00 76.50 1111 LEU A N 1
ATOM 8483 C CA . LEU A 1 1111 ? -16.916 1.202 25.756 1.00 76.50 1111 LEU A CA 1
ATOM 8484 C C . LEU A 1 1111 ? -18.409 1.096 26.108 1.00 76.50 1111 LEU A C 1
ATOM 8486 O O . LEU A 1 1111 ? -18.924 1.858 26.926 1.00 76.50 1111 LEU A O 1
ATOM 8490 N N . GLY A 1 1112 ? -19.102 0.113 25.525 1.00 71.75 1112 GLY A N 1
ATOM 8491 C CA . GLY A 1 1112 ? -20.510 -0.174 25.824 1.00 71.75 1112 GLY A CA 1
ATOM 8492 C C . GLY A 1 1112 ? -20.758 -0.523 27.300 1.00 71.75 1112 GLY A C 1
ATOM 8493 O O . GLY A 1 1112 ? -19.911 -1.120 27.966 1.00 71.75 1112 GLY A O 1
ATOM 8494 N N . ARG A 1 1113 ? -21.947 -0.183 27.824 1.00 82.69 1113 ARG A N 1
ATOM 8495 C CA . ARG A 1 1113 ? -22.314 -0.393 29.244 1.00 82.69 1113 ARG A CA 1
ATOM 8496 C C . ARG A 1 1113 ? -22.222 -1.852 29.708 1.00 82.69 1113 ARG A C 1
ATOM 8498 O O . ARG A 1 1113 ? -21.928 -2.073 30.880 1.00 82.69 1113 ARG A O 1
ATOM 8505 N N . HIS A 1 1114 ? -22.414 -2.824 28.815 1.00 77.12 1114 HIS A N 1
ATOM 8506 C CA . HIS A 1 1114 ? -22.231 -4.249 29.111 1.00 77.12 1114 HIS A CA 1
ATOM 8507 C C . HIS A 1 1114 ? -20.762 -4.640 29.371 1.00 77.12 1114 HIS A C 1
ATOM 8509 O O . HIS A 1 1114 ? -20.513 -5.561 30.143 1.00 77.12 1114 HIS A O 1
ATOM 8515 N N . LYS A 1 1115 ? -19.785 -3.911 28.800 1.00 86.62 1115 LYS A N 1
ATOM 8516 C CA . LYS A 1 1115 ? -18.336 -4.135 29.000 1.00 86.62 1115 LYS A CA 1
ATOM 8517 C C . LYS A 1 1115 ? -17.817 -3.556 30.322 1.00 86.62 1115 LYS A C 1
ATOM 8519 O O . LYS A 1 1115 ? -16.663 -3.765 30.682 1.00 86.62 1115 LYS A O 1
ATOM 8524 N N . ALA A 1 1116 ? -18.642 -2.802 31.050 1.00 90.81 1116 ALA A N 1
ATOM 8525 C CA . ALA A 1 1116 ? -18.263 -2.208 32.326 1.00 90.81 1116 ALA A CA 1
ATOM 8526 C C . ALA A 1 1116 ? -18.214 -3.288 33.428 1.00 90.81 1116 ALA A C 1
ATOM 8528 O O . ALA A 1 1116 ? -19.247 -3.923 33.663 1.00 90.81 1116 ALA A O 1
ATOM 8529 N N . PRO A 1 1117 ? -17.090 -3.470 34.154 1.00 92.69 1117 PRO A N 1
ATOM 8530 C CA . PRO A 1 1117 ? -16.943 -4.543 35.139 1.00 92.69 1117 PRO A CA 1
ATOM 8531 C C . PRO A 1 1117 ? -18.064 -4.576 36.185 1.00 92.69 1117 PRO A C 1
ATOM 8533 O O . PRO A 1 1117 ? -18.298 -3.600 36.907 1.00 92.69 1117 PRO A O 1
ATOM 8536 N N . THR A 1 1118 ? -18.792 -5.690 36.259 1.00 92.69 1118 THR A N 1
ATOM 8537 C CA . THR A 1 1118 ? -19.830 -5.936 37.275 1.00 92.69 1118 THR A CA 1
ATOM 8538 C C . THR A 1 1118 ? -19.188 -6.182 38.636 1.00 92.69 1118 THR A C 1
ATOM 8540 O O . THR A 1 1118 ? -19.702 -5.714 39.655 1.00 92.69 1118 THR A O 1
ATOM 8543 N N . HIS A 1 1119 ? -18.018 -6.821 38.648 1.00 92.75 1119 HIS A N 1
ATOM 8544 C CA . HIS A 1 1119 ? -17.183 -6.989 39.832 1.00 92.75 1119 HIS A CA 1
ATOM 8545 C C . HIS A 1 1119 ? -15.797 -6.390 39.583 1.00 92.75 1119 HIS A C 1
ATOM 8547 O O . HIS A 1 1119 ? -15.232 -6.533 38.499 1.00 92.75 1119 HIS A O 1
ATOM 8553 N N . VAL A 1 1120 ? -15.279 -5.688 40.589 1.00 93.44 1120 VAL A N 1
ATOM 8554 C CA . VAL A 1 1120 ? -13.947 -5.077 40.595 1.00 93.44 1120 VAL A CA 1
ATOM 8555 C C . VAL A 1 1120 ? -13.230 -5.600 41.830 1.00 93.44 1120 VAL A C 1
ATOM 8557 O O . VAL A 1 1120 ? -13.783 -5.534 42.928 1.00 93.44 1120 VAL A O 1
ATOM 8560 N N . PHE A 1 1121 ? -12.026 -6.120 41.636 1.00 92.44 1121 PHE A N 1
ATOM 8561 C CA . PHE A 1 1121 ? -11.196 -6.725 42.667 1.00 92.44 1121 PHE A CA 1
ATOM 8562 C C . PHE A 1 1121 ? -9.835 -6.033 42.678 1.00 92.44 1121 PHE A C 1
ATOM 8564 O O . PHE A 1 1121 ? -9.154 -6.021 41.655 1.00 92.44 1121 PHE A O 1
ATOM 8571 N N . TRP A 1 1122 ? -9.428 -5.470 43.813 1.00 91.25 1122 TRP A N 1
ATOM 8572 C CA . TRP A 1 1122 ? -8.086 -4.910 43.968 1.00 91.25 1122 TRP A CA 1
ATOM 8573 C C . TRP A 1 1122 ? -7.120 -5.987 44.465 1.00 91.25 1122 TRP A C 1
ATOM 8575 O O . TRP A 1 1122 ? -7.442 -6.759 45.371 1.00 91.25 1122 TRP A O 1
ATOM 8585 N N . MET A 1 1123 ? -5.949 -6.077 43.835 1.00 88.12 1123 MET A N 1
ATOM 8586 C CA . MET A 1 1123 ? -4.934 -7.080 44.161 1.00 88.12 1123 MET A CA 1
ATOM 8587 C C . MET A 1 1123 ? -4.423 -6.872 45.594 1.00 88.12 1123 MET A C 1
ATOM 8589 O O . MET A 1 1123 ? -3.993 -5.783 45.961 1.00 88.12 1123 MET A O 1
ATOM 8593 N N . GLY A 1 1124 ? -4.474 -7.923 46.415 1.00 84.06 1124 GLY A N 1
ATOM 8594 C CA . GLY A 1 1124 ? -4.139 -7.872 47.842 1.00 84.06 1124 GLY A CA 1
ATOM 8595 C C . GLY A 1 1124 ? -5.300 -7.494 48.775 1.00 84.06 1124 GLY A C 1
ATOM 8596 O O . GLY A 1 1124 ? -5.154 -7.634 49.989 1.00 84.06 1124 GLY A O 1
ATOM 8597 N N . GLU A 1 1125 ? -6.456 -7.072 48.251 1.00 84.38 1125 GLU A N 1
ATOM 8598 C CA . GLU A 1 1125 ? -7.658 -6.776 49.042 1.00 84.38 1125 GLU A CA 1
ATOM 8599 C C . GLU A 1 1125 ? -8.709 -7.899 48.968 1.00 84.38 1125 GLU A C 1
ATOM 8601 O O . GLU A 1 1125 ? -8.682 -8.769 48.100 1.00 84.38 1125 GLU A O 1
ATOM 8606 N N . GLY A 1 1126 ? -9.679 -7.897 49.890 1.00 75.62 1126 GLY A N 1
ATOM 8607 C CA . GLY A 1 1126 ? -10.915 -8.694 49.776 1.00 75.62 1126 GLY A CA 1
ATOM 8608 C C . GLY A 1 1126 ? -10.773 -10.227 49.791 1.00 75.62 1126 GLY A C 1
ATOM 8609 O O . GLY A 1 1126 ? -11.778 -10.921 49.641 1.00 75.62 1126 GLY A O 1
ATOM 8610 N N . GLY A 1 1127 ? -9.563 -10.760 49.988 1.00 78.31 1127 GLY A N 1
ATOM 8611 C CA . GLY A 1 1127 ? -9.242 -12.187 49.850 1.00 78.31 1127 GLY A CA 1
ATOM 8612 C C . GLY A 1 1127 ? -8.573 -12.563 48.520 1.00 78.31 1127 GLY A C 1
ATOM 8613 O O . GLY A 1 1127 ? -8.364 -13.748 48.270 1.00 78.31 1127 GLY A O 1
ATOM 8614 N N . ILE A 1 1128 ? -8.229 -11.582 47.683 1.00 88.06 1128 ILE A N 1
ATOM 8615 C CA . ILE A 1 1128 ? -7.496 -11.761 46.427 1.00 88.06 1128 ILE A CA 1
ATOM 8616 C C . ILE A 1 1128 ? -5.981 -11.630 46.676 1.00 88.06 1128 ILE A C 1
ATOM 8618 O O . ILE A 1 1128 ? -5.566 -10.748 47.432 1.00 88.06 1128 ILE A O 1
ATOM 8622 N N . PRO A 1 1129 ? -5.126 -12.476 46.063 1.00 83.94 1129 PRO A N 1
ATOM 8623 C CA . PRO A 1 1129 ? -3.674 -12.361 46.192 1.00 83.94 1129 PRO A CA 1
ATOM 8624 C C . PRO A 1 1129 ? -3.129 -11.000 45.736 1.00 83.94 1129 PRO A C 1
ATOM 8626 O O . PRO A 1 1129 ? -3.705 -10.345 44.873 1.00 83.94 1129 PRO A O 1
ATOM 8629 N N . ALA A 1 1130 ? -1.967 -10.603 46.259 1.00 82.00 1130 ALA A N 1
ATOM 8630 C CA . ALA A 1 1130 ? -1.242 -9.406 45.812 1.00 82.00 1130 ALA A CA 1
ATOM 8631 C C . ALA A 1 1130 ? -0.446 -9.613 44.502 1.00 82.00 1130 ALA A C 1
ATOM 8633 O O . ALA A 1 1130 ? 0.242 -8.705 44.044 1.00 82.00 1130 ALA A O 1
ATOM 8634 N N . THR A 1 1131 ? -0.502 -10.808 43.907 1.00 78.06 1131 THR A N 1
ATOM 8635 C CA . THR A 1 1131 ? 0.214 -11.181 42.678 1.00 78.06 1131 THR A CA 1
ATOM 8636 C C . THR A 1 1131 ? -0.701 -11.954 41.731 1.00 78.06 1131 THR A C 1
ATOM 8638 O O . THR A 1 1131 ? -1.535 -12.750 42.161 1.00 78.06 1131 THR A O 1
ATOM 8641 N N . VAL A 1 1132 ? -0.559 -11.722 40.424 1.00 80.06 1132 VAL A N 1
ATOM 8642 C CA . VAL A 1 1132 ? -1.340 -12.432 39.398 1.00 80.06 1132 VAL A CA 1
ATOM 8643 C C . VAL A 1 1132 ? -0.810 -13.865 39.226 1.00 80.06 1132 VAL A C 1
ATOM 8645 O O . VAL A 1 1132 ? 0.406 -14.043 39.129 1.00 80.06 1132 VAL A O 1
ATOM 8648 N N . PRO A 1 1133 ? -1.673 -14.900 39.151 1.00 77.31 1133 PRO A N 1
ATOM 8649 C CA . PRO A 1 1133 ? -1.238 -16.260 38.848 1.00 77.31 1133 PRO A CA 1
ATOM 8650 C C . PRO A 1 1133 ? -0.760 -16.369 37.391 1.00 77.31 1133 PRO A C 1
ATOM 8652 O O . PRO A 1 1133 ? -1.519 -16.125 36.449 1.00 77.31 1133 PRO A O 1
ATOM 8655 N N . LEU A 1 1134 ? 0.502 -16.764 37.204 1.00 72.25 1134 LEU A N 1
ATOM 8656 C CA . LEU A 1 1134 ? 1.139 -16.937 35.894 1.00 72.25 1134 LEU A CA 1
ATOM 8657 C C . LEU A 1 1134 ? 1.422 -18.416 35.585 1.00 72.25 1134 LEU A C 1
ATOM 8659 O O . LEU A 1 1134 ? 1.610 -19.232 36.487 1.00 72.25 1134 LEU A O 1
ATOM 8663 N N . THR A 1 1135 ? 1.473 -18.763 34.299 1.00 63.31 1135 THR A N 1
ATOM 8664 C CA . THR A 1 1135 ? 2.039 -20.025 33.801 1.00 63.31 1135 THR A CA 1
ATOM 8665 C C . THR A 1 1135 ? 3.567 -20.021 33.922 1.00 63.31 1135 THR A C 1
ATOM 8667 O O . THR A 1 1135 ? 4.187 -18.964 34.028 1.00 63.31 1135 THR A O 1
ATOM 8670 N N . GLY A 1 1136 ? 4.204 -21.189 33.772 1.00 51.31 1136 GLY A N 1
ATOM 8671 C CA . GLY A 1 1136 ? 5.666 -21.290 33.634 1.00 51.31 1136 GLY A CA 1
ATOM 8672 C C . GLY A 1 1136 ? 6.265 -20.520 32.440 1.00 51.31 1136 GLY A C 1
ATOM 8673 O O . GLY A 1 1136 ? 7.473 -20.322 32.392 1.00 51.31 1136 GLY A O 1
ATOM 8674 N N . SER A 1 1137 ? 5.435 -20.052 31.498 1.00 48.19 1137 SER A N 1
ATOM 8675 C CA . SER A 1 1137 ? 5.816 -19.172 30.381 1.00 48.19 1137 SER A CA 1
ATOM 8676 C C . SER A 1 1137 ? 5.434 -17.695 30.588 1.00 48.19 1137 SER A C 1
ATOM 8678 O O . SER A 1 1137 ? 5.514 -16.904 29.650 1.00 48.19 1137 SER A O 1
ATOM 8680 N N . GLY A 1 1138 ? 5.011 -17.306 31.797 1.00 55.34 1138 GLY A N 1
ATOM 8681 C CA . GLY A 1 1138 ? 4.695 -15.919 32.158 1.00 55.34 1138 GLY A CA 1
ATOM 8682 C C . GLY A 1 1138 ? 3.349 -15.388 31.645 1.00 55.34 1138 GLY A C 1
ATOM 8683 O O . GLY A 1 1138 ? 3.117 -14.183 31.713 1.00 55.34 1138 GLY A O 1
ATOM 8684 N N . LYS A 1 1139 ? 2.455 -16.251 31.139 1.00 62.00 1139 LYS A N 1
ATOM 8685 C CA . LYS A 1 1139 ? 1.097 -15.871 30.700 1.00 62.00 1139 LYS A CA 1
ATOM 8686 C C . LYS A 1 1139 ? 0.105 -15.946 31.865 1.00 62.00 1139 LYS A C 1
ATOM 8688 O O . LYS A 1 1139 ? 0.241 -16.800 32.734 1.00 62.00 1139 LYS A O 1
ATOM 8693 N N . VAL A 1 1140 ? -0.913 -15.087 31.882 1.00 74.12 1140 VAL A N 1
ATOM 8694 C CA . VAL A 1 1140 ? -1.901 -15.018 32.977 1.00 74.12 1140 VAL A CA 1
ATOM 8695 C C . VAL A 1 1140 ? -2.856 -16.220 32.975 1.00 74.12 1140 VAL A C 1
ATOM 8697 O O . VAL A 1 1140 ? -3.442 -16.558 31.948 1.00 74.12 1140 VAL A O 1
ATOM 8700 N N . ARG A 1 1141 ? -3.074 -16.844 34.140 1.00 75.75 1141 ARG A N 1
ATOM 8701 C CA . ARG A 1 1141 ? -3.990 -17.988 34.326 1.00 75.75 1141 ARG A CA 1
ATOM 8702 C C . ARG A 1 1141 ? -5.421 -17.510 34.608 1.00 75.75 1141 ARG A C 1
ATOM 8704 O O . ARG A 1 1141 ? -5.943 -17.686 35.708 1.00 75.75 1141 ARG A O 1
ATOM 8711 N N . LYS A 1 1142 ? -6.066 -16.906 33.601 1.00 82.44 1142 LYS A N 1
ATOM 8712 C CA . LYS A 1 1142 ? -7.407 -16.286 33.717 1.00 82.44 1142 LYS A CA 1
ATOM 8713 C C . LYS A 1 1142 ? -8.470 -17.194 34.357 1.00 82.44 1142 LYS A C 1
ATOM 8715 O O . LYS A 1 1142 ? -9.245 -16.715 35.180 1.00 82.44 1142 LYS A O 1
ATOM 8720 N N . PHE A 1 1143 ? -8.460 -18.498 34.071 1.00 79.44 1143 PHE A N 1
ATOM 8721 C CA . PHE A 1 1143 ? -9.404 -19.459 34.663 1.00 79.44 1143 PHE A CA 1
ATOM 8722 C C . PHE A 1 1143 ? -9.291 -19.580 36.197 1.00 79.44 1143 PHE A C 1
ATOM 8724 O O . PHE A 1 1143 ? -10.299 -19.778 36.875 1.00 79.44 1143 PHE A O 1
ATOM 8731 N N . GLU A 1 1144 ? -8.092 -19.423 36.770 1.00 83.00 1144 GLU A N 1
ATOM 8732 C CA . GLU A 1 1144 ? -7.920 -19.424 38.229 1.00 83.00 1144 GLU A CA 1
ATOM 8733 C C . GLU A 1 1144 ? -8.453 -18.133 38.842 1.00 83.00 1144 GLU A C 1
ATOM 8735 O O . GLU A 1 1144 ? -9.067 -18.171 39.903 1.00 83.00 1144 GLU A O 1
ATOM 8740 N N . MET A 1 1145 ? -8.280 -17.000 38.158 1.00 88.69 1145 MET A N 1
ATOM 8741 C CA . MET A 1 1145 ? -8.797 -15.705 38.610 1.00 88.69 1145 MET A CA 1
ATOM 8742 C C . MET A 1 1145 ? -10.331 -15.661 38.552 1.00 88.69 1145 MET A C 1
ATOM 8744 O O . MET A 1 1145 ? -10.960 -15.193 39.499 1.00 88.69 1145 MET A O 1
ATOM 8748 N N . ALA A 1 1146 ? -10.945 -16.237 37.511 1.00 86.56 1146 ALA A N 1
ATOM 8749 C CA . ALA A 1 1146 ? -12.394 -16.450 37.447 1.00 86.56 1146 ALA A CA 1
ATOM 8750 C C . ALA A 1 1146 ? -12.896 -17.283 38.642 1.00 86.56 1146 ALA A C 1
ATOM 8752 O O . ALA A 1 1146 ? -13.815 -16.870 39.350 1.00 86.56 1146 ALA A O 1
ATOM 8753 N N . LYS A 1 1147 ? -12.226 -18.405 38.948 1.00 86.56 1147 LYS A N 1
ATOM 8754 C CA . LYS A 1 1147 ? -12.558 -19.232 40.118 1.00 86.56 1147 LYS A CA 1
ATOM 8755 C C . LYS A 1 1147 ? -12.377 -18.482 41.446 1.00 86.56 1147 LYS A C 1
ATOM 8757 O O . LYS A 1 1147 ? -13.247 -18.569 42.306 1.00 86.56 1147 LYS A O 1
ATOM 8762 N N . MET A 1 1148 ? -11.301 -17.706 41.612 1.00 89.00 1148 MET A N 1
ATOM 8763 C CA . MET A 1 1148 ? -11.097 -16.871 42.807 1.00 89.00 1148 MET A CA 1
ATOM 8764 C C . MET A 1 1148 ? -12.215 -15.833 42.982 1.00 89.00 1148 MET A C 1
ATOM 8766 O O . MET A 1 1148 ? -12.643 -15.588 44.109 1.00 89.00 1148 MET A O 1
ATOM 8770 N N . ALA A 1 1149 ? -12.722 -15.251 41.891 1.00 89.50 1149 ALA A N 1
ATOM 8771 C CA . ALA A 1 1149 ? -13.868 -14.348 41.950 1.00 89.50 1149 ALA A CA 1
ATOM 8772 C C . ALA A 1 1149 ? -15.148 -15.074 42.400 1.00 89.50 1149 ALA A C 1
ATOM 8774 O O . ALA A 1 1149 ? -15.833 -14.587 43.301 1.00 89.50 1149 ALA A O 1
ATOM 8775 N N . GLU A 1 1150 ? -15.446 -16.257 41.853 1.00 88.75 1150 GLU A N 1
ATOM 8776 C CA . GLU A 1 1150 ? -16.574 -17.100 42.295 1.00 88.75 1150 GLU A CA 1
ATOM 8777 C C . GLU A 1 1150 ? -16.459 -17.472 43.789 1.00 88.75 1150 GLU A C 1
ATOM 8779 O O . GLU A 1 1150 ? -17.424 -17.341 44.551 1.00 88.75 1150 GLU A O 1
ATOM 8784 N N . ASP A 1 1151 ? -15.256 -17.834 44.243 1.00 87.50 1151 ASP A N 1
ATOM 8785 C CA . ASP A 1 1151 ? -14.942 -18.158 45.640 1.00 87.50 1151 ASP A CA 1
ATOM 8786 C C . ASP A 1 1151 ? -15.036 -16.948 46.593 1.00 87.50 1151 ASP A C 1
ATOM 8788 O O . ASP A 1 1151 ? -15.212 -17.143 47.799 1.00 87.50 1151 ASP A O 1
ATOM 8792 N N . VAL A 1 1152 ? -14.904 -15.707 46.114 1.00 88.88 1152 VAL A N 1
ATOM 8793 C CA . VAL A 1 1152 ? -15.103 -14.486 46.925 1.00 88.88 1152 VAL A CA 1
ATOM 8794 C C . VAL A 1 1152 ? -16.570 -14.060 46.933 1.00 88.88 1152 VAL A C 1
ATOM 8796 O O . VAL A 1 1152 ? -17.119 -13.764 47.997 1.00 88.88 1152 VAL A O 1
ATOM 8799 N N . LEU A 1 1153 ? -17.236 -14.071 45.778 1.00 87.06 1153 LEU A N 1
ATOM 8800 C CA . LEU A 1 1153 ? -18.622 -13.615 45.641 1.00 87.06 1153 LEU A CA 1
ATOM 8801 C C . LEU A 1 1153 ? -19.611 -14.547 46.353 1.00 87.06 1153 LEU A C 1
ATOM 8803 O O . LEU A 1 1153 ? -20.525 -14.070 47.025 1.00 87.06 1153 LEU A O 1
ATOM 8807 N N . SER A 1 1154 ? -19.390 -15.862 46.304 1.00 83.81 1154 SER A N 1
ATOM 8808 C CA . SER A 1 1154 ? -20.168 -16.838 47.085 1.00 83.81 1154 SER A CA 1
ATOM 8809 C C . SER A 1 1154 ? -20.089 -16.573 48.598 1.00 83.81 1154 SER A C 1
ATOM 8811 O O . SER A 1 1154 ? -21.108 -16.607 49.292 1.00 83.81 1154 SER A O 1
ATOM 8813 N N . LYS A 1 1155 ? -18.904 -16.212 49.114 1.00 82.19 1155 LYS A N 1
ATOM 8814 C CA . LYS A 1 1155 ? -18.693 -15.840 50.527 1.00 82.19 1155 LYS A CA 1
ATOM 8815 C C . LYS A 1 1155 ? -19.335 -14.499 50.903 1.00 82.19 1155 LYS A C 1
ATOM 8817 O O . LYS A 1 1155 ? -19.705 -14.325 52.063 1.00 82.19 1155 LYS A O 1
ATOM 8822 N N . GLN A 1 1156 ? -19.483 -13.568 49.956 1.00 76.62 1156 GLN A N 1
ATOM 8823 C CA . GLN A 1 1156 ? -20.209 -12.308 50.167 1.00 76.62 1156 GLN A CA 1
ATOM 8824 C C . GLN A 1 1156 ? -21.723 -12.550 50.250 1.00 76.62 1156 GLN A C 1
ATOM 8826 O O . GLN A 1 1156 ? -22.323 -12.230 51.276 1.00 76.62 1156 GLN A O 1
ATOM 8831 N N . ARG A 1 1157 ? -22.315 -13.244 49.266 1.00 72.44 1157 ARG A N 1
ATOM 8832 C CA . ARG A 1 1157 ? -23.744 -13.620 49.294 1.00 72.44 1157 ARG A CA 1
ATOM 8833 C C . ARG A 1 1157 ? -24.104 -14.428 50.549 1.00 72.44 1157 ARG A C 1
ATOM 8835 O O . ARG A 1 1157 ? -25.132 -14.189 51.172 1.00 72.44 1157 ARG A O 1
ATOM 8842 N N . GLY A 1 1158 ? -23.222 -15.338 50.975 1.00 64.25 1158 GLY A N 1
ATOM 8843 C CA . GLY A 1 1158 ? -23.378 -16.126 52.205 1.00 64.25 1158 GLY A CA 1
ATOM 8844 C C . GLY A 1 1158 ? -23.265 -15.338 53.522 1.00 64.25 1158 GLY A C 1
ATOM 8845 O O . GLY A 1 1158 ? -23.582 -15.892 54.576 1.00 64.25 1158 GLY A O 1
ATOM 8846 N N . LYS A 1 1159 ? -22.827 -14.070 53.485 1.00 57.84 1159 LYS A N 1
ATOM 8847 C CA . LYS A 1 1159 ? -22.932 -13.118 54.605 1.00 57.84 1159 LYS A CA 1
ATOM 8848 C C . LYS A 1 1159 ? -24.203 -12.278 54.523 1.00 57.84 1159 LYS A C 1
ATOM 8850 O O . LYS A 1 1159 ? -24.844 -12.090 55.548 1.00 57.84 1159 LYS A O 1
ATOM 8855 N N . GLU A 1 1160 ? -24.567 -11.802 53.335 1.00 52.66 1160 GLU A N 1
ATOM 8856 C CA . GLU A 1 1160 ? -25.786 -11.005 53.128 1.00 52.66 1160 GLU A CA 1
ATOM 8857 C C . GLU A 1 1160 ? -27.054 -11.826 53.414 1.00 52.66 1160 GLU A C 1
ATOM 8859 O O . GLU A 1 1160 ? -27.959 -11.332 54.068 1.00 52.66 1160 GLU A O 1
ATOM 8864 N N . ALA A 1 1161 ? -27.076 -13.118 53.069 1.00 50.25 1161 ALA A N 1
ATOM 8865 C CA . ALA A 1 1161 ? -28.152 -14.051 53.432 1.00 50.25 1161 ALA A CA 1
ATOM 8866 C C . ALA A 1 1161 ? -28.120 -14.533 54.907 1.00 50.25 1161 ALA A C 1
ATOM 8868 O O . ALA A 1 1161 ? -28.744 -15.540 55.250 1.00 50.25 1161 ALA A O 1
ATOM 8869 N N . ARG A 1 1162 ? -27.345 -13.868 55.776 1.00 47.81 1162 ARG A N 1
ATOM 8870 C CA . ARG A 1 1162 ? -27.260 -14.108 57.232 1.00 47.81 1162 ARG A CA 1
ATOM 8871 C C . ARG A 1 1162 ? -27.399 -12.816 58.057 1.00 47.81 1162 ARG A C 1
ATOM 8873 O O . ARG A 1 1162 ? -27.124 -12.842 59.258 1.00 47.81 1162 ARG A O 1
ATOM 8880 N N . LEU A 1 1163 ? -27.786 -11.718 57.407 1.00 41.03 1163 LEU A N 1
ATOM 8881 C CA . LEU A 1 1163 ? -28.112 -10.412 57.986 1.00 41.03 1163 LEU A CA 1
ATOM 8882 C C . LEU A 1 1163 ? -29.607 -10.115 57.790 1.00 41.03 1163 LEU A C 1
ATOM 8884 O O . LEU A 1 1163 ? -30.116 -9.306 58.594 1.00 41.03 1163 LEU A O 1
#

pLDDT: mean 84.4, std 16.48, range [22.11, 98.69]

Organism: Cytospora chrysosperma (NCBI:txid252740)

InterPro domains:
  IPR000873 AMP-dependent synthetase/ligase domain [PF00501] (628-1000)
  IPR011701 Major facilitator superfamily [PF07690] (76-491)
  IPR020845 AMP-binding, conserved site [PS00455] (790-801)
  IPR020846 Major facilitator superfamily domain [PS50850] (66-575)
  IPR025110 AMP-binding enzyme, C-terminal domain [PF13193] (1055-1139)
  IPR036259 MFS transporter superfamily [G3DSA:1.20.1250.20] (63-332)
  IPR036259 MFS transporter superfamily [G3DSA:1.20.1250.20] (340-510)
  IPR036259 MFS transporter superfamily [SSF103473] (72-502)
  IPR042099 ANL, N-terminal domain [G3DSA:3.40.50.12780] (610-1039)
  IPR045851 AMP-binding enzyme domain superfamily [G3DSA:3.30.300.30] (1040-1155)

Secondary structure (DSSP, 8-state):
----------------------------------STHHHHHHTTS-TTS-HHHHHHHHHHTT--HHHHHHHHHHHHHHHHHHHHHHHHHHHHHHHHHHTTT-GGGHHHHHHHHHHHHHHHHHHHHHHHHHH-HHHHHHHHHHHHHHHHHHHHT--SHHHHHHHHHHHHHHHHHHHHHHHHHHHHTS-TTTHHHHHHHHHTTHHHHHHHHHHHHHHHHHHS-HHHHHHHHHHHHHHHHHHHHHHHHHHHHHHHHTTSS--------HHHHHHHHHHHTTHHHHHHHHHHHHHHHSHHHHTTTSSSTT-HHHHHHHHHHHHHHHHHHHHHHHT-SS-SS-HHHHTSHHHHHHHHHHHHHHHHHHHHHTTHHHHHHHHS---HHHHHHHHHHHHHHHHHHHHHHHHHHHHHSBSHHHHHHHHHHHHHHHHHHHHH-STTS-HHHHHHHHHHHHHHHHHHHHHHHHHHHTT--GGGHHHHHHHHHHHHHHHHHHHHHHHHHHHHHHHHHHHHHHS-GGGSTTHHHHHH-HHHHHHSPTTSHHHHHHHHHHHHHHHHHHHHHHHHHTTHHHHHHTSPP-BGGG-----S----------------PPBSEEE----SPPP---HHHHHHHHHHHHTTSEEEEEGGGTEEEEHHHHHHHHHHHHHHHHHTT--TT-EEEEE--S-HHHHHHHHHHHHTTPEEEE--TT--HHHHHHHHHHTT-SEEEE-SEETTEE-HHHHHHHHT-SS--EEEESSS--TTSEEHHHHHHHHTTS-HHHHHHHHTT--TTSEEEEEEE--SSSS-EEEEEEHHHHHHHHHHHHHHHT--TT-EEE--S-TTSHIIIIIIIIHHHTTT-EEE--SSS--HHHHHHHHHHTT-SEE-B-HHHHHHHHHSGGGGG--GGG----B-EEESS---HHHHHHHHHHH--SS-EEEE--GGG-S-SEE--TTS-HHHHHH---EEPTTEEEEEE-TTSPBPBTT--EEEEEEETT--S-BTT-HHHHHHHEEE-TT--EEEEEEEEEEE-TTSBEEEEEETTT-EEETTEEE-HHHHHHHHHTSTTEEEEEEEEEEETTTEEEEEEEEEES-SS---PPPHHHHHHHHHTTS-GGGS-SEEEETTSTT--SS--B-TTS-B-HHHHHHHHHHHHHHHHHHHTT-

Foldseek 3Di:
DDDDDDDDDDDDYDDDDDDDDDDDDDDDDDDDPLPPVQVVLLVPADPPFAQQVLLLSLLLVQDDPVLVVLLLVLLLVLLLLLLLLVLLCVLCVCVLQLVQLFNLCSLLLQLLLLLLLLLCLLLLLLCSRHVHLLVSLVVLLVQLLQLLLQCLPDDHPVSPSVSSSSNSSSVSSNNLSSLLSLVSNDDLLCSLVSVLVSNLSNLVSLLVSLVVSVCCVPPNHSSVSSVVSSVVSCVSSVSSSVSSVVSSVVSVVSVSRDDDDDPDDPVRVVVVSCLSQVVLLSCLSSQLLSLQQSLLLCQLVDPDRDPPVNVVSNVSSPVSVVVSVCCQVPPRPHHSAPVVLCPALLLVLLLLLLLLLLLLVLLQLPCQLLLCCLQVVDDSSRSSSLSSLLVSLLSVLSNVLSVVCSVVLWLLVLLLVLLVLLLVLLVQCLVQSASPHDSVSNSVSSNSNSNSVSSSVSSSLSSQVLPDDSSCNSSSVSSSSSSNSSSNSNSSSQLSNLLSVQLLVLLCVQPDPVCNVCSSSCSSHSVNLSPDDPPDSNSVSNSVSSSSSSSSSSVVSSVSSVSSNVSSVSGDTDRNVPPPDDDDDDDDDDDDDDDDDDDPFDFFKDAFACPPPFDFDFPLRLLVVLCVPFVQHFAEDEVVVRDTAGSVRLNLLLLLLLLLCVVVVDAAAAEAEEAFFDDSLLSSVLSNQRLRNHAYEQDYNPDDLVLVVCSCVLSVHQAYEYACDQPPRGCVVNVVVQVVDPSHHQYEYDDDDQPPGHYSVNSSVSSVPGDSVVSVVSSVVHGQARFHYFQWDDDPPDRTWTFGFGRSQLLRQLCLLLVQLVDAQAAEEEQQFTCSDLCCPRNNSNNCSSHNHYYYHQDRHQDQVSSLCCQQVVLHQEYEAEQVSLVVNCPDPVLVVAACVNGNHAEYEHEDDQHDPVSVVCCCGRNVHQQYKAFAADVQQSGGQAMAHSPPDVVLRNFFRHAGTHQKMKFFAAPVRHGDHAVDKHWIKIFGRNGTPAIRPCVPVRCVAWDADPVRTIIGTGQWMWHAHPVRTIGTDAGVVQFAQFQNDGAGFVLLQNLLCPDQFWPGKDWGWAQDPRGRTAIEIETETPDPPPPDDDDLVRQQVSSSSYYDSRNRHPHYHYDPPQQHHVDFDADSRGHGPRVVVNVSVNVRVVVVVVVVVVD

Solvent-accessible surface area (backbone atoms only — not comparable to full-atom values): 59897 Å² total; per-residue (Å²): 126,74,84,87,81,88,85,89,88,85,92,88,88,82,91,87,83,89,82,90,80,88,81,87,82,88,83,90,78,82,88,76,96,75,60,73,71,28,59,58,58,37,71,72,53,62,87,86,56,45,63,9,44,46,47,46,55,40,22,66,77,62,60,47,75,67,55,51,53,52,40,53,55,36,50,35,52,37,41,32,52,52,39,29,49,51,33,23,48,63,64,37,44,64,52,65,31,25,77,52,60,37,43,64,43,58,30,45,45,44,26,54,20,28,36,48,29,15,54,45,28,43,36,48,34,52,40,21,33,55,66,15,58,46,56,40,42,50,54,18,42,52,36,22,32,50,9,24,47,38,46,37,70,46,89,42,60,70,48,32,34,57,13,47,28,37,26,42,30,10,47,54,44,32,51,49,50,51,53,44,56,50,55,78,73,41,54,86,82,47,36,52,45,52,52,28,61,46,51,38,40,41,50,56,24,47,71,44,9,21,54,48,29,47,47,30,65,76,77,64,36,68,40,56,54,30,47,51,46,36,57,45,55,55,63,49,44,46,60,44,38,49,54,48,49,50,35,38,50,50,20,39,75,52,57,46,41,79,84,82,80,77,84,64,52,74,69,56,46,53,53,49,52,41,46,65,44,18,53,62,49,45,48,24,41,36,49,8,52,43,31,49,40,42,44,49,28,45,36,62,78,41,102,48,74,72,42,72,66,47,57,48,31,39,51,50,10,51,51,25,42,52,47,27,58,50,36,50,75,75,66,46,95,41,54,70,66,68,62,80,56,51,73,32,51,30,35,43,18,29,35,50,28,38,21,31,52,26,21,28,47,30,16,57,54,63,63,38,57,57,44,32,36,68,47,66,68,33,52,70,39,56,20,35,44,58,65,34,42,26,56,35,48,15,42,60,39,26,45,54,43,28,48,50,32,56,71,64,35,39,43,54,65,58,33,64,62,17,47,62,41,33,53,49,17,42,55,45,42,63,70,31,67,46,75,91,48,60,67,69,56,52,40,48,27,34,53,44,25,14,57,10,50,31,33,38,58,56,31,35,55,49,39,38,54,73,71,48,56,86,88,41,41,53,56,53,54,22,51,44,44,28,24,34,15,50,11,36,18,50,10,21,19,52,33,19,31,46,40,49,71,32,33,53,58,37,31,68,71,48,36,50,83,97,49,48,88,46,40,64,56,46,60,19,16,60,67,58,51,66,68,45,57,84,90,34,65,58,34,49,18,49,38,50,20,50,45,56,32,52,50,53,25,32,52,54,15,45,64,47,44,63,53,38,55,62,20,60,64,56,35,71,80,56,59,66,85,72,75,81,78,86,90,81,81,89,82,82,87,80,79,86,85,88,87,90,88,82,78,92,56,60,59,27,65,48,72,25,49,69,67,78,69,85,57,88,41,34,70,46,55,48,51,51,56,33,30,78,77,40,22,88,41,64,29,42,36,26,69,75,77,70,48,73,31,25,34,43,47,46,53,53,48,8,54,20,41,28,34,22,38,46,76,71,76,47,43,67,76,34,30,35,31,38,38,58,49,45,50,68,59,54,55,21,50,53,51,12,34,42,31,37,28,11,20,35,31,38,40,59,73,76,56,53,48,69,55,47,50,50,52,40,59,75,61,58,28,60,30,32,39,27,35,52,60,44,94,87,38,71,35,59,68,35,52,56,54,43,77,73,38,96,92,47,46,52,58,30,29,61,53,79,81,47,93,86,48,49,36,49,65,54,32,41,61,49,10,67,73,49,64,72,74,52,49,57,60,42,36,76,68,49,53,30,80,40,55,32,34,33,46,61,43,92,53,94,85,60,77,74,46,31,30,27,34,24,26,37,17,46,52,40,36,9,34,56,52,21,61,38,64,64,58,37,62,88,34,26,34,35,34,53,44,50,56,60,37,61,58,21,31,34,73,30,56,41,14,27,50,67,37,52,14,22,38,32,31,31,37,54,53,81,46,52,73,45,40,55,47,40,41,64,76,68,53,17,26,23,49,40,39,35,52,66,53,53,53,52,38,64,68,36,78,70,43,72,72,49,47,30,93,80,50,58,27,36,28,32,44,49,25,89,56,86,70,57,70,70,57,56,56,41,39,38,68,38,45,30,29,72,30,44,25,23,43,36,64,43,75,60,36,26,46,59,47,23,38,23,48,39,82,51,57,68,68,53,49,70,66,26,29,22,32,57,34,62,51,28,32,40,35,25,16,52,97,86,66,51,69,33,38,51,72,44,77,23,41,36,32,40,30,51,65,30,51,35,85,36,37,63,100,31,64,68,67,25,57,73,36,46,46,67,50,97,86,64,53,57,31,37,59,66,64,34,27,24,30,35,46,95,89,53,35,36,29,80,72,49,40,71,86,60,43,25,52,37,68,81,44,82,41,61,33,59,68,47,24,56,53,46,47,71,37,88,62,32,64,43,50,50,50,36,46,33,84,36,99,84,34,57,20,42,40,30,32,40,35,39,60,63,54,94,83,61,93,68,73,80,50,67,62,55,54,27,53,59,37,44,75,78,45,50,75,81,70,26,47,78,40,72,44,49,56,56,39,94,89,41,60,76,65,83,61,58,45,94,83,66,42,76,46,53,72,60,53,24,49,52,49,52,64,43,51,55,56,47,52,65,48,63,80,72,112

Nearest PDB structures (foldseek):
  3etc-assembly3_B  TM=7.362E-01  e=2.815E-25  Methanosarcina acetivorans
  3etc-assembly2_A  TM=7.295E-01  e=2.698E-25  Methanosarcina acetivorans
  2p2b-assembly2_B  TM=6.824E-01  e=4.168E-26  Salmonella enterica subsp. enterica serovar Typhimurium
  2p2j-assembly2_B  TM=6.739E-01  e=8.221E-26  Salmonella enterica subsp. enterica serovar Typhimurium
  2p20-assembly1_A  TM=6.586E-01  e=1.017E-25  Salmonella enterica subsp. enterica serovar Typhimurium

Mean predicted aligned error: 18.63 Å

Sequence (1163 aa):
MGTNVGAEEPLLRNETNYGTNNGAGAADGHHPAFADDTDSLRGSLDSEAQEGVQQADAVTLVWTRSALILAYAFIFLNFCTMSMEQQTTLNLLPFVVSDFSAHSLIPAIGIASFILSGVLRLPVAKMIDTWGRPQGLAAMTVMATLGLILMAVCNSATTYAAAQVLRVVGFSGFSYILEIIIADTSSLKDRALAFACTGSPAIVTNLLGPPAAQWFLHHSSWRAAFTMFAVLTPLVALPVFGILEANARKARSLGILKSTKSGRSWSEALWHYAIEFDAVGVILLGGGLTLILLPFSIAGSSASLWSPAIFIMLALGSILVVAFALFECYCAPKPFVPFQLLCSRNVMGSFILSTVLFIAYYCWDCYFTSYLQVVHELSVYQAGYVANTYIIVGGLWAFVAGWLIRYSDRFKWLALCAVPVLILSGVLMVFFRQPSMPISLVVLPQVVQAFGDSTLVVTEQMAVMSVAKHGEVASLIALLGLSTAIGSGIGSSVSGAIWTNTVYAELLRLLPDDTKDRAQEIYENLHVQLSYPVGSAVREAIIQAYTIAQRRMLLAGLCVLLVALPAVSVWKDLEIAFKSTPAMATQILPSAVEQPIAKHQRPSILHGPVDPPLSDLTLGELLELQCQHNGEADCISIPWTGARWSYDDLRRQSSLIARALLAEGIGHGDRVAIMAGNCEQYAAVFFAVVRIGAILVILNNTYTPSEAMYGLEFTACKVLFTTKKIGRSNNEALLAQLAAKDDAPKVFIVRGESEGYRTYEDMILQGSKQDPAELYREETKVSTYDVCNLQFTSGTTGHPKAAMLTHHNIVNNSRFIGDRLRLTTADVLCCPPPLFHCFGLVLGLLAVITHGAKIVYPAEVFDGPATIRAIQEEQCTALHGVPAMFDTLLSLPEAASLDASKLRLRTGIIAGAPVPRYLMELLVSKLGMQEFTSSYGLTEASPTCFNAFTDDPVRTRLTTVGTVMPHAHAKIVDRDGNVLPVGEKGELWMGGYQLCAGYWNNSEKTAEVMTRDENGMLWLHTGDEAVFNEDGYCSITGRFKDIIIRGGENIYPLEIEERLMAHPSISLAVVVGIKDEHYGEVVGAFLDGKSKDTKAHLTKTEVRDWVTKRLGRHKAPTHVFWMGEGGIPATVPLTGSGKVRKFEMAKMAEDVLSKQRGKEARL

Radius of gyration: 40.7 Å; Cα contacts (8 Å, |Δi|>4): 2065; chains: 1; bounding box: 105×103×120 Å